Protein AF-A0A5P8NZ96-F1 (afdb_monomer_lite)

Foldseek 3Di:
DFFWKWWDQAQLHPGTAIGTCFALPFLEEEEEEDPRLCRVSVLVLVCCQQVVDDTRGHPVHDQQPTKMKIKDKAFPVLDDDDPQLVVLQVLVQVLLLPDDVVVVVVLVVDPRSVVVNVSSVSVNVNDPSVRITIDIQMDTSDPDDPQRVVSCSCVSVVRDDHDPVSSVVSNVRVSQQEDEAAAAPPDQLVVQPQCLDPNNVLLAAPVLVVVLLCQQQQFDQDPNDGAGVQRVVLVVVVVVQVVVQVVVVVVPVVDHDDDDPPDDSGDHSVNVVSVVSVVVRVVDFDDDPPHGLVPDDRLVSLVVVLVVSLVSQVVYPDHSHQYEYEYEASCPPHDLLCNVVSVVSSVCSVVVGRHRYYYYHPALLCLQFDQGIWYWYWYQDPNDTDTDIGGSRCRVVPVVRDDPVSVVRNLLSNLVNLQVQQLDPPQHAAEEEEADPLLQLQLCLQAVPPVQNVRYYYGHRHHDVRLLVSLVSNQVPDDPPPPGDGHYAYEYEYFDDPDQDAHDPPDFQDDPLHYHYWYWAQDPLATATDGGDNDDDDTDGGDVQQQDDQVLLLVLLQVLCPPHPCNLLSVQWDFPPPANTNDADDPDDDGRTIDGDPVDHDPVSVVVVVVVVVQCPDPVNVVSSSCVSSVDQDDPDDTPHSVVVCVSRVHDDRDRDDDPPPDDDDDDDDDDDDDDDDDDDDDDDDDDDDDDDDDDDDDDDDDDDDDDDDDDDDDDDDDDDDDDDDPDDPDPPVVVVVVVVVVVVVVVPADADPVLVVLLVQLPDPDDDPVSVVVLLVVCVVCLPPPSNLVSCQVRVLVCLQDVSVLVSCLVSLRAHPADLVNCVVCVVSQLPDDPVSLLSVLLNVCSNPVFDDPVSLVVLVVVLPDPCLQVDDQSSNLSSQLSNLSNLVRHNVLSCVQVVAPLNSLLSQLLSQLLCCLSPVDRRHHPDPAPHNLRSLLVLLVDPSNLLPVVVNVQSCVLSVVVVVNVVVPPVCRNVVSVVVCVVVVDHHDLPCVVSVCSSDVSDDDDHD

InterPro domains:
  IPR027417 P-loop containing nucleoside triphosphate hydrolase [G3DSA:3.40.50.300] (2-385)
  IPR027417 P-loop containing nucleoside triphosphate hydrolase [SSF52540] (1-367)
  IPR041685 Endonuclease GajA/Old nuclease/RecF-like, AAA domain [PF13175] (6-362)
  IPR051396 Bacterial Antiviral Defense Nuclease [PTHR43581] (7-546)
  IPR057151 Domain of unknown function DUF7829 [PF25167] (775-1003)

pLDDT: mean 77.23, std 18.46, range [21.83, 97.56]

Structure (mmCIF, N/CA/C/O backbone):
data_AF-A0A5P8NZ96-F1
#
_entry.id   AF-A0A5P8NZ96-F1
#
loop_
_atom_site.group_PDB
_atom_site.id
_atom_site.type_symbol
_atom_site.label_atom_id
_atom_site.label_alt_id
_atom_site.label_comp_id
_atom_site.label_asym_id
_atom_site.label_entity_id
_atom_site.label_seq_id
_atom_site.pdbx_PDB_ins_code
_atom_site.Cartn_x
_atom_site.Cartn_y
_atom_site.Cartn_z
_atom_site.occupancy
_atom_site.B_iso_or_equiv
_atom_site.auth_seq_id
_atom_site.auth_comp_id
_atom_site.auth_asym_id
_atom_site.auth_atom_id
_atom_site.pdbx_PDB_model_num
ATOM 1 N N . MET A 1 1 ? -18.262 4.213 6.437 1.00 89.75 1 MET A N 1
ATOM 2 C CA . MET A 1 1 ? -16.816 3.932 6.632 1.00 89.75 1 MET A CA 1
ATOM 3 C C . MET A 1 1 ? -16.237 4.684 7.835 1.00 89.75 1 MET A C 1
ATOM 5 O O . MET A 1 1 ? -16.504 5.871 8.012 1.00 89.75 1 MET A O 1
ATOM 9 N N . LEU A 1 2 ? -15.414 4.007 8.644 1.00 95.31 2 LEU A N 1
ATOM 10 C CA . LEU A 1 2 ? -14.569 4.606 9.689 1.00 95.31 2 LEU A CA 1
ATOM 11 C C . LEU A 1 2 ? -13.274 5.134 9.040 1.00 95.31 2 LEU A C 1
ATOM 13 O O . LEU A 1 2 ? -12.595 4.371 8.358 1.00 95.31 2 LEU A O 1
ATOM 17 N N . ILE A 1 3 ? -12.925 6.410 9.215 1.00 95.00 3 ILE A N 1
ATOM 18 C CA . ILE A 1 3 ? -11.765 7.027 8.532 1.00 95.00 3 ILE A CA 1
ATOM 19 C C . ILE A 1 3 ? -10.599 7.376 9.466 1.00 95.00 3 ILE A C 1
ATOM 21 O O . ILE A 1 3 ? -9.458 7.487 9.019 1.00 95.00 3 ILE A O 1
ATOM 25 N N . GLY A 1 4 ? -10.858 7.502 10.766 1.00 96.06 4 GLY A N 1
ATOM 26 C CA . GLY A 1 4 ? -9.822 7.754 11.758 1.00 96.06 4 GLY A CA 1
ATOM 27 C C . GLY A 1 4 ? -10.319 7.598 13.187 1.00 96.06 4 GLY A C 1
ATOM 28 O O . GLY A 1 4 ? -11.495 7.338 13.438 1.00 96.06 4 GLY A O 1
ATOM 29 N N . LEU A 1 5 ? -9.410 7.779 14.135 1.00 97.56 5 LEU A N 1
ATOM 30 C CA . LEU A 1 5 ? -9.660 7.667 15.562 1.00 97.56 5 LEU A CA 1
ATOM 31 C C . LEU A 1 5 ? -8.843 8.711 16.321 1.00 97.56 5 LEU A C 1
ATOM 33 O O . LEU A 1 5 ? -7.619 8.751 16.205 1.00 97.56 5 LEU A O 1
ATOM 37 N N . PHE A 1 6 ? -9.502 9.505 17.161 1.00 97.50 6 PHE A N 1
ATOM 38 C CA . PHE A 1 6 ? -8.829 10.168 18.272 1.00 97.50 6 PHE A CA 1
ATOM 39 C C . PHE A 1 6 ? -8.905 9.294 19.520 1.00 97.50 6 PHE A C 1
ATOM 41 O O . PHE A 1 6 ? -9.968 8.773 19.863 1.00 97.50 6 PHE A O 1
ATOM 48 N N . VAL A 1 7 ? -7.789 9.176 20.233 1.00 95.81 7 VAL A N 1
ATOM 49 C CA . VAL A 1 7 ? -7.700 8.411 21.481 1.00 95.81 7 VAL A CA 1
ATOM 50 C C . VAL A 1 7 ? -6.871 9.172 22.510 1.00 95.81 7 VAL A C 1
ATOM 52 O O . VAL A 1 7 ? -5.882 9.817 22.154 1.00 95.81 7 VAL A O 1
ATOM 55 N N . ARG A 1 8 ? -7.280 9.114 23.784 1.00 93.81 8 ARG A N 1
ATOM 56 C CA . ARG A 1 8 ? -6.548 9.694 24.917 1.00 93.81 8 ARG A CA 1
ATOM 57 C C . ARG A 1 8 ? -6.689 8.839 26.175 1.00 93.81 8 ARG A C 1
ATOM 59 O O . ARG A 1 8 ? -7.798 8.465 26.551 1.00 93.81 8 ARG A O 1
ATOM 66 N N . ASN A 1 9 ? -5.573 8.636 26.875 1.00 93.31 9 ASN A N 1
ATOM 67 C CA . ASN A 1 9 ? -5.446 7.892 28.133 1.00 93.31 9 ASN A CA 1
ATOM 68 C C . ASN A 1 9 ? -5.851 6.403 28.045 1.00 93.31 9 ASN A C 1
ATOM 70 O O . ASN A 1 9 ? -6.279 5.834 29.049 1.00 93.31 9 ASN A O 1
ATOM 74 N N . ILE A 1 10 ? -5.713 5.754 26.883 1.00 92.38 10 ILE A N 1
ATOM 75 C CA . ILE A 1 10 ? -6.029 4.324 26.684 1.00 92.38 10 ILE A CA 1
ATOM 76 C C . ILE A 1 10 ? -4.736 3.538 26.472 1.00 92.38 10 ILE A C 1
ATOM 78 O O . ILE A 1 10 ? -3.996 3.836 25.535 1.00 92.38 10 ILE A O 1
ATOM 82 N N . LYS A 1 11 ? -4.467 2.536 27.323 1.00 90.94 11 LYS A N 1
ATOM 83 C CA . LYS A 1 11 ? -3.231 1.723 27.320 1.00 90.94 11 LYS A CA 1
ATOM 84 C C . LYS A 1 11 ? -1.958 2.544 27.028 1.00 90.94 11 LYS A C 1
ATOM 86 O O . LYS A 1 11 ? -1.535 3.295 27.901 1.00 90.94 11 LYS A O 1
ATOM 91 N N . SER A 1 12 ? -1.344 2.414 25.848 1.00 90.75 12 SER A N 1
ATOM 92 C CA . SER A 1 12 ? -0.086 3.095 25.487 1.00 90.75 12 SER A CA 1
ATOM 93 C C . SER A 1 12 ? -0.255 4.585 25.141 1.00 90.75 12 SER A C 1
ATOM 95 O O . SER A 1 12 ? 0.720 5.329 25.130 1.00 90.75 12 SER A O 1
ATOM 97 N N . TYR A 1 13 ? -1.478 5.057 24.879 1.00 92.38 13 TYR A N 1
ATOM 98 C CA . TYR A 1 13 ? -1.753 6.425 24.430 1.00 92.38 13 TYR A CA 1
ATOM 99 C C . TYR A 1 13 ? -1.996 7.379 25.613 1.00 92.38 13 TYR A C 1
ATOM 101 O O . TYR A 1 13 ? -3.136 7.674 25.966 1.00 92.38 13 TYR A O 1
ATOM 109 N N . GLU A 1 14 ? -0.921 7.878 26.232 1.00 90.00 14 GLU A N 1
ATOM 110 C CA . GLU A 1 14 ? -0.958 8.749 27.433 1.00 90.00 14 GLU A CA 1
ATOM 111 C C . GLU A 1 14 ? -1.471 10.181 27.198 1.00 90.00 14 GLU A C 1
ATOM 113 O O . GLU A 1 14 ? -1.849 10.881 28.136 1.00 90.00 14 GLU A O 1
ATOM 118 N N . LYS A 1 15 ? -1.516 10.625 25.942 1.00 90.81 15 LYS A N 1
ATOM 119 C CA . LYS A 1 15 ? -2.032 11.935 25.517 1.00 90.81 15 LYS A CA 1
ATOM 120 C C . LYS A 1 15 ? -3.004 11.764 24.350 1.00 90.81 15 LYS A C 1
ATOM 122 O O . LYS A 1 15 ? -3.301 10.639 23.962 1.00 90.81 15 LYS A O 1
ATOM 127 N N . THR A 1 16 ? -3.529 12.864 23.812 1.00 92.81 16 THR A N 1
ATOM 128 C CA . THR A 1 16 ? -4.370 12.803 22.611 1.00 92.81 16 THR A CA 1
ATOM 129 C C . THR A 1 16 ? -3.519 12.489 21.385 1.00 92.81 16 THR A C 1
ATOM 131 O O . THR A 1 16 ? -2.575 13.219 21.085 1.00 92.81 16 THR A O 1
ATOM 134 N N . PHE A 1 17 ? -3.899 11.454 20.643 1.00 95.00 17 PHE A N 1
ATOM 135 C CA . PHE A 1 17 ? -3.361 11.150 19.318 1.00 95.00 17 PHE A CA 1
ATOM 136 C C . PHE A 1 17 ? -4.489 11.127 18.290 1.00 95.00 17 PHE A C 1
ATOM 138 O O . PHE A 1 17 ? -5.631 10.828 18.636 1.00 95.00 17 PHE A O 1
ATOM 145 N N . TYR A 1 18 ? -4.155 11.436 17.036 1.00 96.31 18 TYR A N 1
ATOM 146 C CA . TYR A 1 18 ? -4.999 11.147 15.879 1.00 96.31 18 TYR A CA 1
ATOM 147 C C . TYR A 1 18 ? -4.383 9.985 15.099 1.00 96.31 18 TYR A C 1
ATOM 149 O O . TYR A 1 18 ? -3.181 9.997 14.830 1.00 96.31 18 TYR A O 1
ATOM 157 N N . ILE A 1 19 ? -5.208 8.999 14.761 1.00 96.81 19 ILE A N 1
ATOM 158 C CA . ILE A 1 19 ? -4.814 7.739 14.137 1.00 96.81 19 ILE A CA 1
ATOM 159 C C . ILE A 1 19 ? -5.704 7.528 12.903 1.00 96.81 19 ILE A C 1
ATOM 161 O O . ILE A 1 19 ? -6.890 7.240 13.071 1.00 96.81 19 ILE A O 1
ATOM 165 N N . PRO A 1 20 ? -5.196 7.673 11.669 1.00 95.06 20 PRO A N 1
ATOM 166 C CA . PRO A 1 20 ? -5.988 7.389 10.475 1.00 95.06 20 PRO A CA 1
ATOM 167 C C . PRO A 1 20 ? -6.243 5.878 10.346 1.00 95.06 20 PRO A C 1
ATOM 169 O O . PRO A 1 20 ? -5.368 5.053 10.627 1.00 95.06 20 PRO A O 1
ATOM 172 N N . THR A 1 21 ? -7.455 5.505 9.928 1.00 94.50 21 THR A N 1
ATOM 173 C CA . THR A 1 21 ? -7.857 4.101 9.703 1.00 94.50 21 THR A CA 1
ATOM 174 C C . THR A 1 21 ? -8.055 3.769 8.226 1.00 94.50 21 THR A C 1
ATOM 176 O O . THR A 1 21 ? -8.512 2.669 7.920 1.00 94.50 21 THR A O 1
ATOM 179 N N . VAL A 1 22 ? -7.746 4.706 7.325 1.00 91.75 22 VAL A N 1
ATOM 180 C CA . VAL A 1 22 ? -7.740 4.559 5.862 1.00 91.75 22 VAL A CA 1
ATOM 181 C C . VAL A 1 22 ? -6.628 5.430 5.268 1.00 91.75 22 VAL A C 1
ATOM 183 O O . VAL A 1 22 ? -6.223 6.409 5.891 1.00 91.75 22 VAL A O 1
ATOM 186 N N . LYS A 1 23 ? -6.202 5.126 4.040 1.00 87.38 23 LYS A N 1
ATOM 187 C CA . LYS A 1 23 ? -5.557 6.077 3.120 1.00 87.38 23 LYS A CA 1
ATOM 188 C C . LYS A 1 23 ? -6.137 5.860 1.726 1.00 87.38 23 LYS A C 1
ATOM 190 O O . LYS A 1 23 ? -6.528 4.735 1.410 1.00 87.38 23 LYS A O 1
ATOM 195 N N . ASN A 1 24 ? -6.250 6.913 0.920 1.00 80.44 24 ASN A N 1
ATOM 196 C CA . ASN A 1 24 ? -6.741 6.848 -0.464 1.00 80.44 24 ASN A CA 1
ATOM 197 C C . ASN A 1 24 ? -8.090 6.104 -0.611 1.00 80.44 24 ASN A C 1
ATOM 199 O O . ASN A 1 24 ? -8.318 5.371 -1.570 1.00 80.44 24 ASN A O 1
ATOM 203 N N . ASN A 1 25 ? -8.973 6.261 0.387 1.00 78.94 25 ASN A N 1
ATOM 204 C CA . ASN A 1 25 ? -10.265 5.572 0.537 1.00 78.94 25 ASN A CA 1
ATOM 205 C C . ASN A 1 25 ? -10.222 4.030 0.558 1.00 78.94 25 ASN A C 1
ATOM 207 O O . ASN A 1 25 ? -11.265 3.394 0.422 1.00 78.94 25 ASN A O 1
ATOM 211 N N . LYS A 1 26 ? -9.051 3.412 0.756 1.00 88.00 26 LYS A N 1
ATOM 212 C CA . LYS A 1 26 ? -8.892 1.952 0.812 1.00 88.00 26 LYS A CA 1
ATOM 213 C C . LYS A 1 26 ? -9.168 1.459 2.250 1.00 88.00 26 LYS A C 1
ATOM 215 O O . LYS A 1 26 ? -8.358 1.744 3.137 1.00 88.00 26 LYS A O 1
ATOM 220 N N . PRO A 1 27 ? -10.259 0.713 2.530 1.00 92.69 27 PRO A N 1
ATOM 221 C CA . PRO A 1 27 ? -10.651 0.288 3.876 1.00 92.69 27 PRO A CA 1
ATOM 222 C C . PRO A 1 27 ? -9.949 -1.015 4.303 1.00 92.69 27 PRO A C 1
ATOM 224 O O . PRO A 1 27 ? -10.553 -1.886 4.925 1.00 92.69 27 PRO A O 1
ATOM 227 N N . PHE A 1 28 ? -8.669 -1.153 3.953 1.00 94.88 28 PHE A N 1
ATOM 228 C CA . PHE A 1 28 ? -7.802 -2.273 4.314 1.00 94.88 28 PHE A CA 1
ATOM 229 C C . PHE A 1 28 ? -6.555 -1.697 4.982 1.00 94.88 28 PHE A C 1
ATOM 231 O O . PHE A 1 28 ? -5.743 -1.046 4.325 1.00 94.88 28 PHE A O 1
ATOM 238 N N . THR A 1 29 ? -6.438 -1.872 6.295 1.00 95.75 29 THR A N 1
ATOM 239 C CA . THR A 1 29 ? -5.473 -1.131 7.118 1.00 95.75 29 THR A CA 1
ATOM 240 C C . THR A 1 29 ? -4.678 -2.077 7.994 1.00 95.75 29 THR A C 1
ATOM 242 O O . THR A 1 29 ? -5.273 -2.910 8.671 1.00 95.75 29 THR A O 1
ATOM 245 N N . PHE A 1 30 ? -3.356 -1.911 8.052 1.00 96.19 30 PHE A N 1
ATOM 246 C CA . PHE A 1 30 ? -2.511 -2.587 9.040 1.00 96.19 30 PHE A CA 1
ATOM 247 C C . PHE A 1 30 ? -1.743 -1.601 9.920 1.00 96.19 30 PHE A C 1
ATOM 249 O O . PHE A 1 30 ? -1.201 -0.608 9.436 1.00 96.19 30 PHE A O 1
ATOM 256 N N . TYR A 1 31 ? -1.641 -1.923 11.208 1.00 96.25 31 TYR A N 1
ATOM 257 C CA . TYR A 1 31 ? -0.727 -1.289 12.156 1.00 96.25 31 TYR A CA 1
ATOM 258 C C . TYR A 1 31 ? 0.508 -2.172 12.370 1.00 96.25 31 TYR A C 1
ATOM 260 O O . TYR A 1 31 ? 0.377 -3.351 12.710 1.00 96.25 31 TYR A O 1
ATOM 268 N N . ILE A 1 32 ? 1.699 -1.591 12.215 1.00 94.38 32 ILE A N 1
ATOM 269 C CA . ILE A 1 32 ? 2.998 -2.245 12.454 1.00 94.38 32 ILE A CA 1
ATOM 270 C C . ILE A 1 32 ? 3.875 -1.401 13.384 1.00 94.38 32 ILE A C 1
ATOM 272 O O . ILE A 1 32 ? 3.592 -0.227 13.611 1.00 94.38 32 ILE A O 1
ATOM 276 N N . GLY A 1 33 ? 4.928 -2.000 13.940 1.00 92.00 33 GLY A N 1
ATOM 277 C CA . GLY A 1 33 ? 5.800 -1.370 14.936 1.00 92.00 33 GLY A CA 1
ATOM 278 C C . GLY A 1 33 ? 6.200 -2.342 16.044 1.00 92.00 33 GLY A C 1
ATOM 279 O O . GLY A 1 33 ? 5.761 -3.495 16.051 1.00 92.00 33 GLY A O 1
ATOM 280 N N . GLU A 1 34 ? 7.002 -1.892 17.005 1.00 88.44 34 GLU A N 1
ATOM 281 C CA . GLU A 1 34 ? 7.523 -2.737 18.090 1.00 88.44 34 GLU A CA 1
ATOM 282 C C . GLU A 1 34 ? 6.442 -3.282 19.049 1.00 88.44 34 GLU A C 1
ATOM 284 O O . GLU A 1 34 ? 5.279 -2.854 19.065 1.00 88.44 34 GLU A O 1
ATOM 289 N N . ASN A 1 35 ? 6.815 -4.270 19.867 1.00 87.75 35 ASN A N 1
ATOM 290 C CA . ASN A 1 35 ? 5.939 -4.819 20.905 1.00 87.75 35 ASN A CA 1
ATOM 291 C C . ASN A 1 35 ? 5.650 -3.746 21.969 1.00 87.75 35 ASN A C 1
ATOM 293 O O . ASN A 1 35 ? 6.545 -3.026 22.395 1.00 87.75 35 ASN A O 1
ATOM 297 N N . GLY A 1 36 ? 4.397 -3.637 22.418 1.00 85.81 36 GLY A N 1
ATOM 298 C CA . GLY A 1 36 ? 3.992 -2.672 23.453 1.00 85.81 36 GLY A CA 1
ATOM 299 C C . GLY A 1 36 ? 3.724 -1.236 22.973 1.00 85.81 36 GLY A C 1
ATOM 300 O O . GLY A 1 36 ? 3.081 -0.481 23.703 1.00 85.81 36 GLY A O 1
ATOM 301 N N . VAL A 1 37 ? 4.087 -0.868 21.734 1.00 90.94 37 VAL A N 1
ATOM 302 C CA . VAL A 1 37 ? 3.891 0.502 21.198 1.00 90.94 37 VAL A CA 1
ATOM 303 C C . VAL A 1 37 ? 2.419 0.952 21.114 1.00 90.94 37 VAL A C 1
ATOM 305 O O . VAL A 1 37 ? 2.136 2.139 21.004 1.00 90.94 37 VAL A O 1
ATOM 308 N N . GLY A 1 38 ? 1.463 0.019 21.210 1.00 91.94 38 GLY A N 1
ATOM 309 C CA . GLY A 1 38 ? 0.029 0.328 21.293 1.00 91.94 38 GLY A CA 1
ATOM 310 C C . GLY A 1 38 ? -0.815 -0.082 20.085 1.00 91.94 38 GLY A C 1
ATOM 311 O O . GLY A 1 38 ? -1.951 0.374 19.976 1.00 91.94 38 GLY A O 1
ATOM 312 N N . LYS A 1 39 ? -0.310 -0.950 19.193 1.00 94.38 39 LYS A N 1
ATOM 313 C CA . LYS A 1 39 ? -1.048 -1.461 18.015 1.00 94.38 39 LYS A CA 1
ATOM 314 C C . LYS A 1 39 ? -2.436 -2.012 18.387 1.00 94.38 39 LYS A C 1
ATOM 316 O O . LYS A 1 39 ? -3.449 -1.443 17.992 1.00 94.38 39 LYS A O 1
ATOM 321 N N . SER A 1 40 ? -2.485 -3.041 19.235 1.00 94.81 40 SER A N 1
ATOM 322 C CA . SER A 1 40 ? -3.726 -3.677 19.713 1.00 94.81 40 SER A CA 1
ATOM 323 C C . SER A 1 40 ? -4.620 -2.712 20.502 1.00 94.81 40 SER A C 1
ATOM 325 O O . SER A 1 40 ? -5.843 -2.806 20.461 1.00 94.81 40 SER A O 1
ATOM 327 N N . SER A 1 41 ? -4.026 -1.708 21.162 1.00 95.12 41 SER A N 1
ATOM 328 C CA . SER A 1 41 ? -4.763 -0.688 21.922 1.00 95.12 41 SER A CA 1
ATOM 329 C C . SER A 1 41 ? -5.687 0.171 21.051 1.00 95.12 41 SER A C 1
ATOM 331 O O . SER A 1 41 ? -6.663 0.710 21.564 1.00 95.12 41 SER A O 1
ATOM 333 N N . ILE A 1 42 ? -5.411 0.280 19.745 1.00 96.94 42 ILE A N 1
ATOM 334 C CA . ILE A 1 42 ? -6.294 0.938 18.770 1.00 96.94 42 ILE A CA 1
ATOM 335 C C . ILE A 1 42 ? -7.562 0.100 18.569 1.00 96.94 42 ILE A C 1
ATOM 337 O O . ILE A 1 42 ? -8.675 0.616 18.671 1.00 96.94 42 ILE A O 1
ATOM 341 N N . LEU A 1 43 ? -7.390 -1.201 18.321 1.00 96.38 43 LEU A N 1
ATOM 342 C CA . LEU A 1 43 ? -8.486 -2.135 18.064 1.00 96.38 43 LEU A CA 1
ATOM 343 C C . LEU A 1 43 ? -9.354 -2.322 19.322 1.00 96.38 43 LEU A C 1
ATOM 345 O O . LEU A 1 43 ? -10.579 -2.377 19.226 1.00 96.38 43 LEU A O 1
ATOM 349 N N . GLU A 1 44 ? -8.741 -2.330 20.507 1.00 94.75 44 GLU A N 1
ATOM 350 C CA . GLU A 1 44 ? -9.449 -2.337 21.794 1.00 94.75 44 GLU A CA 1
ATOM 351 C C . GLU A 1 44 ? -10.212 -1.036 22.071 1.00 94.75 44 GLU A C 1
ATOM 353 O O . GLU A 1 44 ? -11.322 -1.085 22.596 1.00 94.75 44 GLU A O 1
ATOM 358 N N . ALA A 1 45 ? -9.665 0.132 21.712 1.00 96.50 45 ALA A N 1
ATOM 359 C CA . ALA A 1 45 ? -10.382 1.400 21.856 1.00 96.50 45 ALA A CA 1
ATOM 360 C C . ALA A 1 45 ? -11.657 1.420 20.993 1.00 96.50 45 ALA A C 1
ATOM 362 O O . ALA A 1 45 ? -12.715 1.867 21.442 1.00 96.50 45 ALA A O 1
ATOM 363 N N . LEU A 1 46 ? -11.591 0.871 19.778 1.00 97.00 46 LEU A N 1
ATOM 364 C CA . LEU A 1 46 ? -12.774 0.678 18.940 1.00 97.00 46 LEU A CA 1
ATOM 365 C C . LEU A 1 46 ? -13.743 -0.362 19.542 1.00 97.00 46 LEU A C 1
ATOM 367 O O . LEU A 1 46 ? -14.951 -0.126 19.521 1.00 97.00 46 LEU A O 1
ATOM 371 N N . ASP A 1 47 ? -13.257 -1.446 20.162 1.00 93.81 47 ASP A N 1
ATOM 372 C CA . ASP A 1 47 ? -14.118 -2.440 20.835 1.00 93.81 47 ASP A CA 1
ATOM 373 C C . ASP A 1 47 ? -14.859 -1.844 22.049 1.00 93.81 47 ASP A C 1
ATOM 375 O O . ASP A 1 47 ? -16.050 -2.090 22.247 1.00 93.81 47 ASP A O 1
ATOM 379 N N . ILE A 1 48 ? -14.200 -0.973 22.822 1.00 94.25 48 ILE A N 1
ATOM 380 C CA . ILE A 1 48 ? -14.839 -0.178 23.885 1.00 94.25 48 ILE A CA 1
ATOM 381 C C . ILE A 1 48 ? -15.943 0.717 23.299 1.00 94.25 48 ILE A C 1
ATOM 383 O O . ILE A 1 48 ? -17.032 0.795 23.869 1.00 94.25 48 ILE A O 1
ATOM 387 N N . PHE A 1 49 ? -15.696 1.370 22.158 1.00 95.31 49 PHE A N 1
ATOM 388 C CA . PHE A 1 49 ? -16.663 2.279 21.538 1.00 95.31 49 PHE A CA 1
ATOM 389 C C . PHE A 1 49 ? -17.905 1.568 20.980 1.00 95.31 49 PHE A C 1
ATOM 391 O O . PHE A 1 49 ? -19.029 1.996 21.259 1.00 95.31 49 PHE A O 1
ATOM 398 N N . PHE A 1 50 ? -17.718 0.509 20.187 1.00 92.25 50 PHE A N 1
ATOM 399 C CA . PHE A 1 50 ? -18.816 -0.190 19.512 1.00 92.25 50 PHE A CA 1
ATOM 400 C C . PHE A 1 50 ? -19.520 -1.204 20.420 1.00 92.25 50 PHE A C 1
ATOM 402 O O . PHE A 1 50 ? -20.750 -1.249 20.447 1.00 92.25 50 PHE A O 1
ATOM 409 N N . ASN A 1 51 ? -18.753 -1.990 21.180 1.00 87.25 51 ASN A N 1
ATOM 410 C CA . ASN A 1 51 ? -19.252 -3.148 21.925 1.00 87.25 51 ASN A CA 1
ATOM 411 C C . ASN A 1 51 ? -19.365 -2.897 23.440 1.00 87.25 51 ASN A C 1
ATOM 413 O O . ASN A 1 51 ? -19.732 -3.802 24.188 1.00 87.25 51 ASN A O 1
ATOM 417 N N . ASN A 1 52 ? -19.120 -1.661 23.897 1.00 87.75 52 ASN A N 1
ATOM 418 C CA . ASN A 1 52 ? -19.251 -1.219 25.293 1.00 87.75 52 ASN A CA 1
ATOM 419 C C . ASN A 1 52 ? -18.443 -2.074 26.294 1.00 87.75 52 ASN A C 1
ATOM 421 O O . ASN A 1 52 ? -18.904 -2.345 27.405 1.00 87.75 52 ASN A O 1
ATOM 425 N N . ARG A 1 53 ? -17.234 -2.505 25.902 1.00 88.44 53 ARG A N 1
ATOM 426 C CA . ARG A 1 53 ? -16.288 -3.202 26.792 1.00 88.44 53 ARG A CA 1
ATOM 427 C C . ARG A 1 53 ? -15.823 -2.319 27.956 1.00 88.44 53 ARG A C 1
ATOM 429 O O . ARG A 1 53 ? -15.978 -1.097 27.955 1.00 88.44 53 ARG A O 1
ATOM 436 N N . GLU A 1 54 ? -15.187 -2.950 28.941 1.00 89.00 54 GLU A N 1
ATOM 437 C CA . GLU A 1 54 ? -14.528 -2.239 30.035 1.00 89.00 54 GLU A CA 1
ATOM 438 C C . GLU A 1 54 ? -13.346 -1.384 29.550 1.00 89.00 54 GLU A C 1
ATOM 440 O O . GLU A 1 54 ? -12.573 -1.768 28.673 1.00 89.00 54 GLU A O 1
ATOM 445 N N . TRP A 1 55 ? -13.187 -0.208 30.156 1.00 91.12 55 TRP A N 1
ATOM 446 C CA . TRP A 1 55 ? -12.178 0.769 29.755 1.00 91.12 55 TRP A CA 1
ATOM 447 C C . TRP A 1 55 ? -10.788 0.432 30.302 1.00 91.12 55 TRP A C 1
ATOM 449 O O . TRP A 1 55 ? -10.544 0.547 31.507 1.00 91.12 55 TRP A O 1
ATOM 459 N N . ASN A 1 56 ? -9.845 0.122 29.409 1.00 89.00 56 ASN A N 1
ATOM 460 C CA . ASN A 1 56 ? -8.445 -0.126 29.760 1.00 89.00 56 ASN A CA 1
ATOM 461 C C . ASN A 1 56 ? -7.615 1.174 29.753 1.00 89.00 56 ASN A C 1
ATOM 463 O O . ASN A 1 56 ? -6.939 1.532 28.784 1.00 89.00 56 ASN A O 1
ATOM 467 N N . ILE A 1 57 ? -7.737 1.926 30.846 1.00 90.44 57 ILE A N 1
ATOM 468 C CA . ILE A 1 57 ? -7.150 3.262 31.011 1.00 90.44 57 ILE A CA 1
ATOM 469 C C . ILE A 1 57 ? -5.657 3.151 31.349 1.00 90.44 57 ILE A C 1
ATOM 471 O O . ILE A 1 57 ? -5.253 2.299 32.142 1.00 90.44 57 ILE A O 1
ATOM 475 N N . ASN A 1 58 ? -4.834 4.036 30.780 1.00 88.38 58 ASN A N 1
ATOM 476 C CA . ASN A 1 58 ? -3.416 4.132 31.120 1.00 88.38 58 ASN A CA 1
ATOM 477 C C . ASN A 1 58 ? -3.218 4.384 32.634 1.00 88.38 58 ASN A C 1
ATOM 479 O O . ASN A 1 58 ? -3.899 5.215 33.236 1.00 88.38 58 ASN A O 1
ATOM 483 N N . ARG A 1 59 ? -2.254 3.678 33.242 1.00 84.62 59 ARG A N 1
ATOM 484 C CA . ARG A 1 59 ? -2.007 3.683 34.698 1.00 84.62 59 ARG A CA 1
ATOM 485 C C . ARG A 1 59 ? -1.506 5.022 35.255 1.00 84.62 59 ARG A C 1
ATOM 487 O O . ARG A 1 59 ? -1.718 5.288 36.434 1.00 84.62 59 ARG A O 1
ATOM 494 N N . ASN A 1 60 ? -0.862 5.838 34.425 1.00 82.25 60 ASN A N 1
ATOM 495 C CA . ASN A 1 60 ? -0.301 7.145 34.770 1.00 82.25 60 ASN A CA 1
ATOM 496 C C . ASN A 1 60 ? -1.305 8.295 34.535 1.00 82.25 60 ASN A C 1
ATOM 498 O O . ASN A 1 60 ? -1.065 9.428 34.954 1.00 82.25 60 ASN A O 1
ATOM 502 N N . SER A 1 61 ? -2.438 8.016 33.879 1.00 83.75 61 SER A N 1
ATOM 503 C CA . SER A 1 61 ? -3.408 9.018 33.434 1.00 83.75 61 SER A CA 1
ATOM 504 C C . SER A 1 61 ? -4.605 9.205 34.374 1.00 83.75 61 SER A C 1
ATOM 506 O O . SER A 1 61 ? -5.060 8.302 35.077 1.00 83.75 61 SER A O 1
ATOM 508 N N . LYS A 1 62 ? -5.211 10.397 34.322 1.00 81.06 62 LYS A N 1
ATOM 509 C CA . LYS A 1 62 ? -6.473 10.697 35.012 1.00 81.06 62 LYS A CA 1
ATOM 510 C C . LYS A 1 62 ? -7.651 9.980 34.344 1.00 81.06 62 LYS A C 1
ATOM 512 O O . LYS A 1 62 ? -8.005 10.282 33.206 1.00 81.06 62 LYS A O 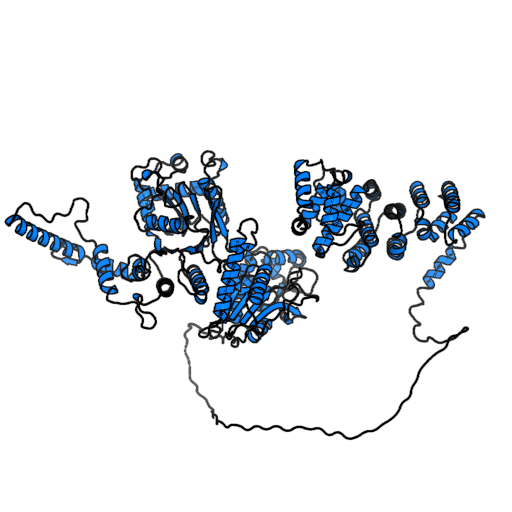1
ATOM 517 N N . LYS A 1 63 ? -8.330 9.105 35.095 1.00 79.94 63 LYS A N 1
ATOM 518 C CA . LYS A 1 63 ? -9.495 8.317 34.637 1.00 79.94 63 LYS A CA 1
ATOM 519 C C . LYS A 1 63 ? -10.640 9.142 34.024 1.00 79.94 63 LYS A C 1
ATOM 521 O O . LYS A 1 63 ? -11.317 8.643 33.134 1.00 79.94 63 LYS A O 1
ATOM 526 N N . HIS A 1 64 ? -10.864 10.378 34.473 1.00 82.31 64 HIS A N 1
ATOM 527 C CA . HIS A 1 64 ? -11.935 11.238 33.947 1.00 82.31 64 HIS A CA 1
ATOM 528 C C . HIS A 1 64 ? -11.597 11.923 32.612 1.00 82.31 64 HIS A C 1
ATOM 530 O O . HIS A 1 64 ? -12.521 12.275 31.888 1.00 82.31 64 HIS A O 1
ATOM 536 N N . ASP A 1 65 ? -10.311 12.059 32.267 1.00 84.62 65 ASP A N 1
ATOM 537 C CA . ASP A 1 65 ? -9.841 12.710 31.031 1.00 84.62 65 ASP A CA 1
ATOM 538 C C . ASP A 1 65 ? -9.755 11.736 29.834 1.00 84.62 65 ASP A C 1
ATOM 540 O O . ASP A 1 65 ? -9.298 12.110 28.752 1.00 84.62 65 ASP A O 1
ATOM 544 N N . ALA A 1 66 ? -10.089 10.458 30.042 1.00 91.12 66 ALA A N 1
ATOM 545 C CA . ALA A 1 66 ? -9.991 9.412 29.030 1.00 91.12 66 ALA A CA 1
ATOM 546 C C . ALA A 1 66 ? -11.185 9.446 28.065 1.00 91.12 66 ALA A C 1
ATOM 548 O O . ALA A 1 66 ? -12.346 9.407 28.489 1.00 91.12 66 ALA A O 1
ATOM 549 N N . PHE A 1 67 ? -10.882 9.483 26.766 1.00 93.56 67 PHE A N 1
ATOM 550 C CA . PHE A 1 67 ? -11.883 9.526 25.705 1.00 93.56 67 PHE A CA 1
ATOM 551 C C . PHE A 1 67 ? -11.426 8.784 24.448 1.00 93.56 67 PHE A C 1
ATOM 553 O O . PHE A 1 67 ? -10.233 8.599 24.187 1.00 93.56 67 PHE A O 1
ATOM 560 N N . ILE A 1 68 ? -12.420 8.375 23.666 1.00 96.12 68 ILE A N 1
ATOM 561 C CA . ILE A 1 68 ? -12.295 7.669 22.394 1.00 96.12 68 ILE A CA 1
ATOM 562 C C . ILE A 1 68 ? -13.259 8.376 21.440 1.00 96.12 68 ILE A C 1
ATOM 564 O O . ILE A 1 68 ? -14.446 8.475 21.733 1.00 96.12 68 ILE A O 1
ATOM 568 N N . CYS A 1 69 ? -12.770 8.920 20.330 1.00 96.81 69 CYS A N 1
ATOM 569 C CA . CYS A 1 69 ? -13.596 9.633 19.356 1.00 96.81 69 CYS A CA 1
ATOM 570 C C . CYS A 1 69 ? -13.272 9.135 17.942 1.00 96.81 69 CYS A C 1
ATOM 572 O O . CYS A 1 69 ? -12.353 9.651 17.297 1.00 96.81 69 CYS A O 1
ATOM 574 N N . PRO A 1 70 ? -13.990 8.108 17.460 1.00 97.38 70 PRO A N 1
ATOM 575 C CA . PRO A 1 70 ? -13.904 7.673 16.077 1.00 97.38 70 PRO A CA 1
ATOM 576 C C . PRO A 1 70 ? -14.418 8.759 15.124 1.00 97.38 70 PRO A C 1
ATOM 578 O O . PRO A 1 70 ? -15.343 9.517 15.445 1.00 97.38 70 PRO A O 1
ATOM 581 N N . VAL A 1 71 ? -13.812 8.815 13.942 1.00 96.38 71 VAL A N 1
ATOM 582 C CA . VAL A 1 71 ? -14.152 9.736 12.858 1.00 96.38 71 VAL A CA 1
ATOM 583 C C . VAL A 1 71 ? -14.755 8.937 11.715 1.00 96.38 71 VAL A C 1
ATOM 585 O O . VAL A 1 71 ? -14.125 8.004 11.217 1.00 96.38 71 VAL A O 1
ATOM 588 N N . PHE A 1 72 ? -15.952 9.304 11.272 1.00 94.62 72 PHE A N 1
ATOM 589 C CA . PHE A 1 72 ? -16.658 8.590 10.211 1.00 94.62 72 PHE A CA 1
ATOM 590 C C . PHE A 1 72 ? -16.892 9.460 8.979 1.00 94.62 72 PHE A C 1
ATOM 592 O O . PHE A 1 72 ? -17.141 10.661 9.090 1.00 94.62 72 PHE A O 1
ATOM 599 N N . LEU A 1 73 ? -16.889 8.799 7.820 1.00 92.56 73 LEU A N 1
ATOM 600 C CA . LEU A 1 73 ? -17.449 9.302 6.573 1.00 92.56 73 LEU A CA 1
ATOM 601 C C . LEU A 1 73 ? -18.641 8.410 6.202 1.00 92.56 73 LEU A C 1
ATOM 603 O O . LEU A 1 73 ? -18.491 7.202 5.979 1.00 92.56 73 LEU A O 1
ATOM 607 N N . ILE A 1 74 ? -19.840 8.993 6.212 1.00 91.38 74 ILE A N 1
ATOM 608 C CA . ILE A 1 74 ? -21.114 8.264 6.124 1.00 91.38 74 ILE A CA 1
ATOM 609 C C . ILE A 1 74 ? -21.961 8.854 5.003 1.00 91.38 74 ILE A C 1
ATOM 611 O O . ILE A 1 74 ? -22.109 10.069 4.928 1.00 91.38 74 ILE A O 1
ATOM 615 N N . LYS A 1 75 ? -22.544 8.016 4.142 1.00 89.19 75 LYS A N 1
ATOM 616 C CA . LYS A 1 75 ? -23.456 8.495 3.097 1.00 89.19 75 LYS A CA 1
ATOM 617 C C . LYS A 1 75 ? -24.709 9.125 3.701 1.00 89.19 75 LYS A C 1
ATOM 619 O O . LYS A 1 75 ? -25.331 8.518 4.577 1.00 89.19 75 LYS A O 1
ATOM 624 N N . LYS A 1 76 ? -25.143 10.275 3.178 1.00 89.69 76 LYS A N 1
ATOM 625 C CA . LYS A 1 76 ? -26.326 11.009 3.671 1.00 89.69 76 LYS A CA 1
ATOM 626 C C . LYS A 1 76 ? -27.599 10.149 3.671 1.00 89.69 76 LYS A C 1
ATOM 628 O O . LYS A 1 76 ? -28.360 10.191 4.629 1.00 89.69 76 LYS A O 1
ATOM 633 N N . GLU A 1 77 ? -27.769 9.300 2.656 1.00 86.50 77 GLU A N 1
ATOM 634 C CA . GLU A 1 77 ? -28.895 8.356 2.507 1.00 86.50 77 GLU A CA 1
ATOM 635 C C . GLU A 1 77 ? -28.988 7.263 3.594 1.00 86.50 77 GLU A C 1
ATOM 637 O O . GLU A 1 77 ? -30.044 6.660 3.762 1.00 86.50 77 GLU A O 1
ATOM 642 N N . SER A 1 78 ? -27.912 6.997 4.345 1.00 83.88 78 SER A N 1
ATOM 643 C CA . SER A 1 78 ? -27.868 5.900 5.331 1.00 83.88 78 SER A CA 1
ATOM 644 C C . SER A 1 78 ? -28.353 6.279 6.739 1.00 83.88 78 SER A C 1
ATOM 646 O O . SER A 1 78 ? -28.444 5.417 7.613 1.00 83.88 78 SER A O 1
ATOM 648 N N . LEU A 1 79 ? -28.673 7.557 6.980 1.00 85.19 79 LEU A N 1
ATOM 649 C CA . LEU A 1 79 ? -28.993 8.092 8.306 1.00 85.19 79 LEU A CA 1
ATOM 650 C C . LEU A 1 79 ? -30.419 8.663 8.374 1.00 85.19 79 LEU A C 1
ATOM 652 O O . LEU A 1 79 ? -30.728 9.687 7.771 1.00 85.19 79 LEU A O 1
ATOM 656 N N . ASN A 1 80 ? -31.272 8.051 9.203 1.00 85.38 80 ASN A N 1
ATOM 657 C CA . ASN A 1 80 ? -32.597 8.583 9.543 1.00 85.38 80 ASN A CA 1
ATOM 658 C C . ASN A 1 80 ? -32.507 9.527 10.755 1.00 85.38 80 ASN A C 1
ATOM 660 O O . ASN A 1 80 ? -32.415 9.092 11.912 1.00 85.38 80 ASN A O 1
ATOM 664 N N . LEU A 1 81 ? -32.529 10.832 10.485 1.00 88.62 81 LEU A N 1
ATOM 665 C CA . LEU A 1 81 ? -32.242 11.893 11.453 1.00 88.62 81 LEU A CA 1
ATOM 666 C C . LEU A 1 81 ? -33.451 12.808 11.695 1.00 88.62 81 LEU A C 1
ATOM 668 O O . LEU A 1 81 ? -34.267 13.046 10.808 1.00 88.62 81 LEU A O 1
ATOM 672 N N . THR A 1 82 ? -33.558 13.325 12.916 1.00 90.00 82 THR A N 1
ATOM 673 C CA . THR A 1 82 ? -34.485 14.399 13.294 1.00 90.00 82 THR A CA 1
ATOM 674 C C . THR A 1 82 ? -33.954 15.755 12.825 1.00 90.00 82 THR A C 1
ATOM 676 O O . THR A 1 82 ? -32.771 15.896 12.527 1.00 90.00 82 THR A O 1
ATOM 679 N N . ASN A 1 83 ? -34.799 16.789 12.819 1.00 87.75 83 ASN A N 1
ATOM 680 C CA . ASN A 1 83 ? -34.387 18.138 12.408 1.00 87.75 83 ASN A CA 1
ATOM 681 C C . ASN A 1 83 ? -33.227 18.708 13.256 1.00 87.75 83 ASN A C 1
ATOM 683 O O . ASN A 1 83 ? -32.375 19.410 12.715 1.00 87.75 83 ASN A O 1
ATOM 687 N N . ASN A 1 84 ? -33.163 18.388 14.555 1.00 88.31 84 ASN A N 1
ATOM 688 C CA . ASN A 1 84 ? -32.054 18.800 15.423 1.00 88.31 84 ASN A CA 1
ATOM 689 C C . ASN A 1 84 ? -30.760 18.064 15.062 1.00 88.31 84 ASN A C 1
ATOM 691 O O . ASN A 1 84 ? -29.730 18.698 14.841 1.00 88.31 84 ASN A O 1
ATOM 695 N N . GLU A 1 85 ? -30.821 16.734 14.950 1.00 90.25 85 GLU A N 1
ATOM 696 C CA . GLU A 1 85 ? -29.670 15.910 14.563 1.00 90.25 85 GLU A CA 1
ATOM 697 C C . GLU A 1 85 ? -29.152 16.298 13.168 1.00 90.25 85 GLU A C 1
ATOM 699 O O . GLU A 1 85 ? -27.941 16.387 12.986 1.00 90.25 85 GLU A O 1
ATOM 704 N N . LEU A 1 86 ? -30.052 16.590 12.213 1.00 91.06 86 LEU A N 1
ATOM 705 C CA . LEU A 1 86 ? -29.732 17.093 10.869 1.00 91.06 86 LEU A CA 1
ATOM 706 C C . LEU A 1 86 ? -28.985 18.428 10.909 1.00 91.06 86 LEU A C 1
ATOM 708 O O . LEU A 1 86 ? -28.020 18.600 10.172 1.00 91.06 86 LEU A O 1
ATOM 712 N N . LYS A 1 87 ? -29.403 19.355 11.777 1.00 90.31 87 LYS A N 1
ATOM 713 C CA . LYS A 1 87 ? -28.713 20.636 11.961 1.00 90.31 87 LYS A CA 1
ATOM 714 C C . LYS A 1 87 ? -27.319 20.433 12.564 1.00 90.31 87 LYS A C 1
ATOM 716 O O . LYS A 1 87 ? -26.356 21.020 12.083 1.00 90.31 87 LYS A O 1
ATOM 721 N N . ILE A 1 88 ? -27.201 19.573 13.579 1.00 90.69 88 ILE A N 1
ATOM 722 C CA . ILE A 1 88 ? -25.924 19.264 14.239 1.00 90.69 88 ILE A CA 1
ATOM 723 C C . ILE A 1 88 ? -24.936 18.640 13.243 1.00 90.69 88 ILE A C 1
ATOM 725 O O . ILE A 1 88 ? -23.808 19.117 13.118 1.00 90.69 88 ILE A O 1
ATOM 729 N N . ILE A 1 89 ? -25.356 17.606 12.505 1.00 91.81 89 ILE A N 1
ATOM 730 C CA . ILE A 1 89 ? -24.493 16.921 11.534 1.00 91.81 89 ILE A CA 1
ATOM 731 C C . ILE A 1 89 ? -24.117 17.822 10.356 1.00 91.81 89 ILE A C 1
ATOM 733 O O . ILE A 1 89 ? -22.958 17.797 9.953 1.00 91.81 89 ILE A O 1
ATOM 737 N N . SER A 1 90 ? -25.038 18.642 9.827 1.00 90.94 90 SER A N 1
ATOM 738 C CA . SER A 1 90 ? -24.718 19.550 8.720 1.00 90.94 90 SER A CA 1
ATOM 739 C C . SER A 1 90 ? -23.720 20.613 9.159 1.00 90.94 90 SER A C 1
ATOM 741 O O . SER A 1 90 ? -22.713 20.806 8.492 1.00 90.94 90 SER A O 1
ATOM 743 N N . THR A 1 91 ? -23.928 21.244 10.320 1.00 91.00 91 THR A N 1
ATOM 744 C CA . THR A 1 91 ? -23.005 22.270 10.818 1.00 91.00 91 THR A CA 1
ATOM 745 C C . THR A 1 91 ? -21.620 21.693 11.106 1.00 91.00 91 THR A C 1
ATOM 747 O O . THR A 1 91 ? -20.634 22.305 10.712 1.00 91.00 91 THR A O 1
ATOM 750 N N . ILE A 1 92 ? -21.516 20.510 11.726 1.00 91.81 92 ILE A N 1
ATOM 751 C CA . ILE A 1 92 ? -20.222 19.841 11.962 1.00 91.81 92 ILE A CA 1
ATOM 752 C C . ILE A 1 92 ? -19.536 19.472 10.638 1.00 91.81 92 ILE A C 1
ATOM 754 O O . ILE A 1 92 ? -18.338 19.709 10.483 1.00 91.81 92 ILE A O 1
ATOM 758 N N . ASN A 1 93 ? -20.288 18.924 9.681 1.00 93.38 93 ASN A N 1
ATOM 759 C CA . ASN A 1 93 ? -19.782 18.579 8.358 1.00 93.38 93 ASN A CA 1
ATOM 760 C C . ASN A 1 93 ? -19.221 19.813 7.642 1.00 93.38 93 ASN A C 1
ATOM 762 O O . ASN A 1 93 ? -18.048 19.840 7.279 1.00 93.38 93 ASN A O 1
ATOM 766 N N . ASP A 1 94 ? -20.041 20.848 7.486 1.00 91.94 94 ASP A N 1
ATOM 767 C CA . ASP A 1 94 ? -19.704 22.031 6.699 1.00 91.94 94 ASP A CA 1
ATOM 768 C C . ASP A 1 94 ? -18.537 22.799 7.345 1.00 91.94 94 ASP A C 1
ATOM 770 O O . ASP A 1 94 ? -17.624 23.236 6.641 1.00 91.94 94 ASP A O 1
ATOM 774 N N . LEU A 1 95 ? -18.494 22.857 8.685 1.00 92.00 95 LEU A N 1
ATOM 775 C CA . LEU A 1 95 ? -17.376 23.388 9.472 1.00 92.00 95 LEU A CA 1
ATOM 776 C C . LEU A 1 95 ? -16.053 22.691 9.119 1.00 92.00 95 LEU A C 1
ATOM 778 O O . LEU A 1 95 ? -15.089 23.364 8.769 1.00 92.00 95 LEU A O 1
ATOM 782 N N . PHE A 1 96 ? -15.984 21.355 9.177 1.00 92.12 96 PHE A N 1
ATOM 783 C CA . PHE A 1 96 ? -14.745 20.626 8.870 1.00 92.12 96 PHE A CA 1
ATOM 784 C C . PHE A 1 96 ? -14.401 20.609 7.369 1.00 92.12 96 PHE A C 1
ATOM 786 O O . PHE A 1 96 ? -13.218 20.611 7.007 1.00 92.12 96 PHE A O 1
ATOM 793 N N . LEU A 1 97 ? -15.399 20.640 6.479 1.00 89.94 97 LEU A N 1
ATOM 794 C CA . LEU A 1 97 ? -15.173 20.728 5.033 1.00 89.94 97 LEU A CA 1
ATOM 795 C C . LEU A 1 97 ? -14.622 22.099 4.607 1.00 89.94 97 LEU A C 1
ATOM 797 O O . LEU A 1 97 ? -13.687 22.139 3.809 1.00 89.94 97 LEU A O 1
ATOM 801 N N . SER A 1 98 ? -15.108 23.193 5.195 1.00 88.94 98 SER A N 1
ATOM 802 C CA . SER A 1 98 ? -14.626 24.566 4.944 1.00 88.94 98 SER A CA 1
ATOM 803 C C . SER A 1 98 ? -13.431 25.007 5.805 1.00 88.94 98 SER A C 1
ATOM 805 O O . SER A 1 98 ? -12.925 26.111 5.627 1.00 88.94 98 SER A O 1
ATOM 807 N N . TRP A 1 99 ? -12.962 24.165 6.729 1.00 90.88 99 TRP A N 1
ATOM 808 C CA . TRP A 1 99 ? -11.890 24.511 7.667 1.00 90.88 99 TRP A CA 1
ATOM 809 C C . TRP A 1 99 ? -10.544 24.812 6.980 1.00 90.88 99 TRP A C 1
ATOM 811 O O . TRP A 1 99 ? -9.965 23.928 6.340 1.00 90.88 99 TRP A O 1
ATOM 821 N N . ASP A 1 100 ? -10.008 26.017 7.219 1.00 88.12 100 ASP A N 1
ATOM 822 C CA . ASP A 1 100 ? -8.584 26.364 7.101 1.00 88.12 100 ASP A CA 1
ATOM 823 C C . ASP A 1 100 ? -7.936 26.434 8.506 1.00 88.12 100 ASP A C 1
ATOM 825 O O . ASP A 1 100 ? -8.452 27.044 9.452 1.00 88.12 100 ASP A O 1
ATOM 829 N N . ILE A 1 101 ? -6.768 25.806 8.658 1.00 87.12 101 ILE A N 1
ATOM 830 C CA . ILE A 1 101 ? -5.974 25.810 9.891 1.00 87.12 101 ILE A CA 1
ATOM 831 C C . ILE A 1 101 ? -5.434 27.207 10.249 1.00 87.12 101 ILE A C 1
ATOM 833 O O . ILE A 1 101 ? -5.151 27.486 11.416 1.00 87.12 101 ILE A O 1
ATOM 837 N N . ASN A 1 102 ? -5.285 28.103 9.270 1.00 86.69 102 ASN A N 1
ATOM 838 C CA . ASN A 1 102 ? -4.754 29.452 9.474 1.00 86.69 102 ASN A CA 1
ATOM 839 C C . ASN A 1 102 ? -5.741 30.374 10.206 1.00 86.69 102 ASN A C 1
ATOM 841 O O . ASN A 1 102 ? -5.314 31.191 11.026 1.00 86.69 102 ASN A O 1
ATOM 845 N N . ASP A 1 103 ? -7.046 30.159 10.022 1.00 82.81 103 ASP A N 1
ATOM 846 C CA . ASP A 1 103 ? -8.111 30.872 10.742 1.00 82.81 103 ASP A CA 1
ATOM 847 C C . ASP A 1 103 ? -8.278 30.385 12.194 1.00 82.81 103 ASP A C 1
ATOM 849 O O . ASP A 1 103 ? -8.993 30.979 13.003 1.00 82.81 103 ASP A O 1
ATOM 853 N N . THR A 1 104 ? -7.594 29.299 12.569 1.00 83.00 104 THR A N 1
ATOM 854 C CA . THR A 1 104 ? -7.773 28.593 13.847 1.00 83.00 104 THR A CA 1
ATOM 855 C C . THR A 1 104 ? -6.455 28.410 14.604 1.00 83.00 104 THR A C 1
ATOM 857 O O . THR A 1 104 ? -6.140 27.343 15.128 1.00 83.00 104 THR A O 1
ATOM 860 N N . ASN A 1 105 ? -5.686 29.496 14.741 1.00 77.94 105 ASN A N 1
ATOM 861 C CA . ASN A 1 105 ? -4.360 29.506 15.385 1.00 77.94 105 ASN A CA 1
ATOM 862 C C . ASN A 1 105 ? -4.288 28.848 16.784 1.00 77.94 105 ASN A C 1
ATOM 864 O O . ASN A 1 105 ? -3.243 28.315 17.148 1.00 77.94 105 ASN A O 1
ATOM 868 N N . TYR A 1 106 ? -5.378 28.834 17.561 1.00 79.50 106 TYR A N 1
ATOM 869 C CA . TYR A 1 106 ? -5.432 28.154 18.867 1.00 79.50 106 TYR A CA 1
ATOM 870 C C . TYR A 1 106 ? -5.477 26.616 18.767 1.00 79.50 106 TYR A C 1
ATOM 872 O O . TYR A 1 106 ? -5.089 25.930 19.711 1.00 79.50 106 TYR A O 1
ATOM 880 N N . LEU A 1 107 ? -5.930 26.070 17.633 1.00 84.25 107 LEU A N 1
ATOM 881 C CA . LEU A 1 107 ? -5.900 24.639 17.329 1.00 84.25 107 LEU A CA 1
ATOM 882 C C . LEU A 1 107 ? -4.524 24.212 16.795 1.00 84.25 107 LEU A C 1
ATOM 884 O O . LEU A 1 107 ? -4.055 23.125 17.125 1.00 84.25 107 LEU A O 1
ATOM 888 N N . LYS A 1 108 ? -3.855 25.094 16.038 1.00 82.06 108 LYS A N 1
ATOM 889 C CA . LYS A 1 108 ? -2.570 24.871 15.342 1.00 82.06 108 LYS A CA 1
ATOM 890 C C . LYS A 1 108 ? -1.404 24.436 16.247 1.00 82.06 108 LYS A C 1
ATOM 892 O O . LYS A 1 108 ? -0.446 23.852 15.757 1.00 82.06 108 LYS A O 1
ATOM 897 N N . SER A 1 109 ? -1.477 24.682 17.556 1.00 82.44 109 SER A N 1
ATOM 898 C CA . SER A 1 109 ? -0.487 24.226 18.548 1.00 82.44 109 SER A CA 1
ATOM 899 C C . SER A 1 109 ? -0.599 22.739 18.921 1.00 82.44 109 SER A C 1
ATOM 901 O O . SER A 1 109 ? 0.301 22.198 19.562 1.00 82.44 109 SER A O 1
ATOM 903 N N . ASN A 1 110 ? -1.691 22.065 18.548 1.00 87.62 110 ASN A N 1
ATOM 904 C CA . ASN A 1 110 ? -1.959 20.675 18.906 1.00 87.62 110 ASN A CA 1
ATOM 905 C C . ASN A 1 110 ? -1.562 19.723 17.768 1.00 87.62 110 ASN A C 1
ATOM 907 O O . ASN A 1 110 ? -2.188 19.721 16.709 1.00 87.62 110 ASN A O 1
ATOM 911 N N . GLN A 1 111 ? -0.586 18.841 17.999 1.00 89.31 111 GLN A N 1
ATOM 912 C CA . GLN A 1 111 ? -0.110 17.918 16.959 1.00 89.31 111 GLN A CA 1
ATOM 913 C C . GLN A 1 111 ? -1.214 16.987 16.423 1.00 89.31 111 GLN A C 1
ATOM 915 O O . GLN A 1 111 ? -1.280 16.745 15.222 1.00 89.31 111 GLN A O 1
ATOM 920 N N . HIS A 1 112 ? -2.119 16.493 17.276 1.00 91.69 112 HIS A N 1
ATOM 921 C CA . HIS A 1 112 ? -3.235 15.640 16.838 1.00 91.69 112 HIS A CA 1
ATOM 922 C C . HIS A 1 112 ? -4.248 16.386 15.960 1.00 91.69 112 HIS A C 1
ATOM 924 O O . HIS A 1 112 ? -4.836 15.778 15.071 1.00 91.69 112 HIS A O 1
ATOM 930 N N . VAL A 1 113 ? -4.424 17.695 16.171 1.00 93.81 113 VAL A N 1
ATOM 931 C CA . VAL A 1 113 ? -5.239 18.556 15.299 1.00 93.81 113 VAL A CA 1
ATOM 932 C C . VAL A 1 113 ? -4.554 18.719 13.947 1.00 93.81 113 VAL A C 1
ATOM 934 O O . VAL A 1 113 ? -5.214 18.539 12.931 1.00 93.81 113 VAL A O 1
ATOM 937 N N . LEU A 1 114 ? -3.251 19.024 13.918 1.00 92.25 114 LEU A N 1
ATOM 938 C CA . LEU A 1 114 ? -2.499 19.161 12.665 1.00 92.25 114 LEU A CA 1
ATOM 939 C C . LEU A 1 114 ? -2.542 17.869 11.840 1.00 92.25 114 LEU A C 1
ATOM 941 O O . LEU A 1 114 ? -2.870 17.910 10.658 1.00 92.25 114 LEU A O 1
ATOM 945 N N . ASN A 1 115 ? -2.291 16.721 12.475 1.00 92.94 115 ASN A N 1
ATOM 946 C CA . ASN A 1 115 ? -2.355 15.415 11.818 1.00 92.94 115 ASN A CA 1
ATOM 947 C C . ASN A 1 115 ? -3.751 15.141 11.226 1.00 92.94 115 ASN A C 1
ATOM 949 O O . ASN A 1 115 ? -3.852 14.647 10.106 1.00 92.94 115 ASN A O 1
ATOM 953 N N . PHE A 1 116 ? -4.825 15.488 11.949 1.00 94.75 116 PHE A N 1
ATOM 954 C CA . PHE A 1 116 ? -6.191 15.369 11.433 1.00 94.75 116 PHE A CA 1
ATOM 955 C C . PHE A 1 116 ? -6.473 16.345 10.287 1.00 94.75 116 PHE A C 1
ATOM 957 O O . PHE A 1 116 ? -7.083 15.953 9.300 1.00 94.75 116 PHE A O 1
ATOM 964 N N . PHE A 1 117 ? -6.009 17.593 10.385 1.00 93.81 117 PHE A N 1
ATOM 965 C CA . PHE A 1 117 ? -6.186 18.596 9.338 1.00 93.81 117 PHE A CA 1
ATOM 966 C C . PHE A 1 117 ? -5.537 18.161 8.020 1.00 93.81 117 PHE A C 1
ATOM 968 O O . PHE A 1 117 ? -6.204 18.198 6.991 1.00 93.81 117 PHE A O 1
ATOM 975 N N . TYR A 1 118 ? -4.280 17.704 8.043 1.00 91.62 118 TYR A N 1
ATOM 976 C CA . TYR A 1 118 ? -3.602 17.222 6.833 1.00 91.62 118 TYR A CA 1
ATOM 977 C C . TYR A 1 118 ? -4.312 16.005 6.230 1.00 91.62 118 TYR A C 1
ATOM 979 O O . TYR A 1 118 ? -4.610 16.006 5.039 1.00 91.62 118 TYR A O 1
ATOM 987 N N . PHE A 1 119 ? -4.699 15.035 7.063 1.00 91.94 119 PHE A N 1
ATOM 988 C CA . PHE A 1 119 ? -5.511 13.900 6.626 1.00 91.94 119 PHE A CA 1
ATOM 989 C C . PHE A 1 119 ? -6.854 14.330 6.003 1.00 91.94 119 PHE A C 1
ATOM 991 O O . PHE A 1 119 ? -7.286 13.761 5.003 1.00 91.94 119 PHE A O 1
ATOM 998 N N . LEU A 1 120 ? -7.520 15.355 6.549 1.00 91.19 120 LEU A N 1
ATOM 999 C CA . LEU A 1 120 ? -8.747 15.888 5.958 1.00 91.19 120 LEU A CA 1
ATOM 1000 C C . LEU A 1 120 ? -8.519 16.535 4.588 1.00 91.19 120 LEU A C 1
ATOM 1002 O O . LEU A 1 120 ? -9.435 16.481 3.773 1.00 91.19 120 LEU A O 1
ATOM 1006 N N . GLN A 1 121 ? -7.354 17.130 4.315 1.00 89.94 121 GLN A N 1
ATOM 1007 C CA . GLN A 1 121 ? -7.055 17.642 2.972 1.00 89.94 121 GLN A CA 1
ATOM 1008 C C . GLN A 1 121 ? -6.901 16.486 1.972 1.00 89.94 121 GLN A C 1
ATOM 1010 O O . GLN A 1 121 ? -7.569 16.505 0.941 1.00 89.94 121 GLN A O 1
ATOM 1015 N N . GLU A 1 122 ? -6.167 15.420 2.326 1.00 85.69 122 GLU A N 1
ATOM 1016 C CA . GLU A 1 122 ? -6.074 14.197 1.502 1.00 85.69 122 GLU A CA 1
ATOM 1017 C C . GLU A 1 122 ? -7.473 13.617 1.187 1.00 85.69 122 GLU A C 1
ATOM 1019 O O . GLU A 1 122 ? -7.786 13.286 0.044 1.00 85.69 122 GLU A O 1
ATOM 1024 N N . VAL A 1 123 ? -8.371 13.557 2.182 1.00 85.31 123 VAL A N 1
ATOM 1025 C CA . VAL A 1 123 ? -9.752 13.065 1.998 1.00 85.31 123 VAL A CA 1
ATOM 1026 C C . VAL A 1 123 ? -10.600 13.976 1.095 1.00 85.31 123 VAL A C 1
ATOM 1028 O O . VAL A 1 123 ? -11.463 13.459 0.378 1.00 85.31 123 VAL A O 1
ATOM 1031 N N . LYS A 1 124 ? -10.375 15.299 1.112 1.00 85.38 124 LYS A N 1
ATOM 1032 C CA . LYS A 1 124 ? -11.079 16.285 0.265 1.00 85.38 124 LYS A CA 1
ATOM 1033 C C . LYS A 1 124 ? -10.654 16.209 -1.198 1.00 85.38 124 LYS A C 1
ATOM 1035 O O . LYS A 1 124 ? -11.510 16.316 -2.069 1.00 85.38 124 LYS A O 1
ATOM 1040 N N . GLU A 1 125 ? -9.371 15.991 -1.469 1.00 79.69 125 GLU A N 1
ATOM 1041 C CA . GLU A 1 125 ? -8.841 15.897 -2.837 1.00 79.69 125 GLU A CA 1
ATOM 1042 C C . GLU A 1 125 ? -9.333 14.643 -3.581 1.00 79.69 125 GLU A C 1
ATOM 1044 O O . GLU A 1 125 ? -9.454 14.650 -4.805 1.00 79.69 125 GLU A O 1
ATOM 1049 N N . MET A 1 126 ? -9.656 13.569 -2.852 1.00 67.56 126 MET A N 1
ATOM 1050 C CA . MET A 1 126 ? -9.927 12.244 -3.430 1.00 67.56 126 MET A CA 1
ATOM 1051 C C . MET A 1 126 ? -11.411 11.862 -3.522 1.00 67.56 126 MET A C 1
ATOM 1053 O O . MET A 1 126 ? -11.724 10.777 -4.012 1.00 67.56 126 MET A O 1
ATOM 1057 N N . ASN A 1 127 ? -12.336 12.695 -3.032 1.00 65.06 127 ASN A N 1
ATOM 1058 C CA . ASN A 1 127 ? -13.755 12.342 -2.927 1.00 65.06 127 ASN A CA 1
ATOM 1059 C C . ASN A 1 127 ? -14.697 13.455 -3.386 1.00 65.06 127 ASN A C 1
ATOM 1061 O O . ASN A 1 127 ? -14.576 14.608 -2.980 1.00 65.06 127 ASN A O 1
ATOM 1065 N N . ASN A 1 128 ? -15.773 13.066 -4.075 1.00 71.94 128 ASN A N 1
ATOM 1066 C CA . ASN A 1 128 ? -16.977 13.890 -4.144 1.00 71.94 128 ASN A CA 1
ATOM 1067 C C . ASN A 1 128 ? -17.733 13.802 -2.801 1.00 71.94 128 ASN A C 1
ATOM 1069 O O . ASN A 1 128 ? -18.632 12.980 -2.624 1.00 71.94 128 ASN A O 1
ATOM 1073 N N . LEU A 1 129 ? -17.339 14.633 -1.833 1.00 83.00 129 LEU A N 1
ATOM 1074 C CA . LEU A 1 129 ? -17.881 14.620 -0.465 1.00 83.00 129 LEU A CA 1
ATOM 1075 C C . LEU A 1 129 ? -19.329 15.141 -0.355 1.00 83.00 129 LEU A C 1
ATOM 1077 O O . LEU A 1 129 ? -19.916 15.074 0.723 1.00 83.00 129 LEU A O 1
ATOM 1081 N N . ASN A 1 130 ? -19.938 15.614 -1.449 1.00 83.75 130 ASN A N 1
ATOM 1082 C CA . ASN A 1 130 ? -21.292 16.180 -1.447 1.00 83.75 130 ASN A CA 1
ATOM 1083 C C . ASN A 1 130 ? -22.372 15.200 -0.956 1.00 83.75 130 ASN A C 1
ATOM 1085 O O . ASN A 1 130 ? -23.330 15.633 -0.312 1.00 83.75 130 ASN A O 1
ATOM 1089 N N . ASP A 1 131 ? -22.198 13.897 -1.186 1.00 88.38 131 ASP A N 1
ATOM 1090 C CA . ASP A 1 131 ? -23.147 12.846 -0.783 1.00 88.38 131 ASP A CA 1
ATOM 1091 C C . ASP A 1 131 ? -22.840 12.232 0.595 1.00 88.38 131 ASP A C 1
ATOM 1093 O O . ASP A 1 131 ? -23.490 11.270 1.020 1.00 88.38 131 ASP A O 1
ATOM 1097 N N . TYR A 1 132 ? -21.870 12.795 1.324 1.00 90.62 132 TYR A N 1
ATOM 1098 C CA . TYR A 1 132 ? -21.374 12.269 2.594 1.00 90.62 132 TYR A CA 1
ATOM 1099 C C . TYR A 1 132 ? -21.471 13.289 3.736 1.00 90.62 132 TYR A C 1
ATOM 1101 O O . TYR A 1 132 ? -21.513 14.500 3.528 1.00 90.62 132 TYR A O 1
ATOM 1109 N N . TYR A 1 133 ? -21.502 12.774 4.962 1.00 92.56 133 TYR A N 1
ATOM 1110 C CA . TYR A 1 133 ? -21.298 13.518 6.195 1.00 92.56 133 TYR A CA 1
ATOM 1111 C C . TYR A 1 133 ? -19.983 13.091 6.850 1.00 92.56 133 TYR A C 1
ATOM 1113 O O . TYR A 1 133 ? -19.752 11.896 7.069 1.00 92.56 133 TYR A O 1
ATOM 1121 N N . LEU A 1 134 ? -19.158 14.077 7.199 1.00 93.06 134 LEU A N 1
ATOM 1122 C CA . LEU A 1 134 ? -17.984 13.933 8.053 1.00 93.06 134 LEU A CA 1
ATOM 1123 C C . LEU A 1 134 ? -18.371 14.160 9.523 1.00 93.06 134 LEU A C 1
ATOM 1125 O O . LEU A 1 134 ? -18.989 15.167 9.865 1.00 93.06 134 LEU A O 1
ATOM 1129 N N . LEU A 1 135 ? -18.007 13.218 10.394 1.00 91.06 135 LEU A N 1
ATOM 1130 C CA . LEU A 1 135 ? -18.518 13.127 11.764 1.00 91.06 135 LEU A CA 1
ATOM 1131 C C . LEU A 1 135 ? -17.420 12.816 12.785 1.00 91.06 135 LEU A C 1
ATOM 1133 O O . LEU A 1 135 ? -16.675 11.853 12.614 1.00 91.06 135 LEU A O 1
ATOM 1137 N N . LEU A 1 136 ? -17.406 13.557 13.898 1.00 93.31 136 LEU A N 1
ATOM 1138 C CA . LEU A 1 136 ? -16.707 13.185 15.133 1.00 93.31 136 LEU A CA 1
ATOM 1139 C C . LEU A 1 136 ? -17.696 12.525 16.101 1.00 93.31 136 LEU A C 1
ATOM 1141 O O . LEU A 1 136 ? -18.772 13.069 16.340 1.00 93.31 136 LEU A O 1
ATOM 1145 N N . THR A 1 137 ? -17.329 11.385 16.691 1.00 94.12 137 THR A N 1
ATOM 1146 C CA . THR A 1 137 ? -18.204 10.632 17.612 1.00 94.12 137 THR A CA 1
ATOM 1147 C C . THR A 1 137 ? -17.577 10.436 19.002 1.00 94.12 137 THR A C 1
ATOM 1149 O O . THR A 1 137 ? -17.193 9.328 19.368 1.00 94.12 137 THR A O 1
ATOM 1152 N N . PRO A 1 138 ? -17.431 11.502 19.812 1.00 93.44 138 PRO A N 1
ATOM 1153 C CA . PRO A 1 138 ? -16.748 11.411 21.099 1.00 93.44 138 PRO A CA 1
ATOM 1154 C C . PRO A 1 138 ? -17.519 10.582 22.134 1.00 93.44 138 PRO A C 1
ATOM 1156 O O . PRO A 1 138 ? -18.686 10.836 22.441 1.00 93.44 138 PRO A O 1
ATOM 1159 N N . LEU A 1 139 ? -16.812 9.622 22.726 1.00 93.06 139 LEU A N 1
ATOM 1160 C CA . LEU A 1 139 ? -17.219 8.819 23.869 1.00 93.06 139 LEU A CA 1
ATOM 1161 C C . LEU A 1 139 ? -16.231 9.059 25.020 1.00 93.06 139 LEU A C 1
ATOM 1163 O O . LEU A 1 139 ? -15.018 8.942 24.845 1.00 93.06 139 LEU A O 1
ATOM 1167 N N . HIS A 1 140 ? -16.751 9.370 26.206 1.00 91.25 140 HIS A N 1
ATOM 1168 C CA . HIS A 1 140 ? -15.967 9.702 27.402 1.00 91.25 140 HIS A CA 1
ATOM 1169 C C . HIS A 1 140 ? -16.225 8.703 28.532 1.00 91.25 140 HIS A C 1
ATOM 1171 O O . HIS A 1 140 ? -17.345 8.211 28.675 1.00 91.25 140 HIS A O 1
ATOM 1177 N N . VAL A 1 141 ? -15.223 8.462 29.387 1.00 87.44 141 VAL A N 1
ATOM 1178 C CA . VAL A 1 141 ? -15.403 7.676 30.629 1.00 87.44 141 VAL A CA 1
ATOM 1179 C C . VAL A 1 141 ? -16.352 8.380 31.603 1.00 87.44 141 VAL A C 1
ATOM 1181 O O . VAL A 1 141 ? -17.183 7.741 32.251 1.00 87.44 141 VAL A O 1
ATOM 1184 N N . SER A 1 142 ? -16.206 9.700 31.744 1.00 79.75 142 SER A N 1
ATOM 1185 C CA . SER A 1 142 ? -17.041 10.510 32.630 1.00 79.75 142 SER A CA 1
ATOM 1186 C C . SER A 1 142 ? -18.349 10.909 31.946 1.00 79.75 142 SER A C 1
ATOM 1188 O O . SER A 1 142 ? -18.368 11.279 30.775 1.00 79.75 142 SER A O 1
ATOM 1190 N N . LYS A 1 143 ? -19.452 10.910 32.704 1.00 67.69 143 LYS A N 1
ATOM 1191 C CA . LYS A 1 143 ? -20.732 11.498 32.262 1.00 67.69 143 LYS A CA 1
ATOM 1192 C C . LYS A 1 143 ? -20.803 13.015 32.473 1.00 67.69 143 LYS A C 1
ATOM 1194 O O . LYS A 1 143 ? -21.695 13.649 31.918 1.00 67.69 143 LYS A O 1
ATOM 1199 N N . GLN A 1 144 ? -19.891 13.572 33.271 1.00 64.69 144 GLN A N 1
ATOM 1200 C CA . GLN A 1 144 ? -19.735 15.003 33.530 1.00 64.69 144 GLN A CA 1
ATOM 1201 C C . GLN A 1 144 ? -18.443 15.462 32.850 1.00 64.69 144 GLN A C 1
ATOM 1203 O O . GLN A 1 144 ? -17.350 15.248 33.379 1.00 64.69 144 GLN A O 1
ATOM 1208 N N . VAL A 1 145 ? -18.577 16.016 31.647 1.00 68.31 145 VAL A N 1
ATOM 1209 C CA . VAL A 1 145 ? -17.479 16.548 30.833 1.00 68.31 145 VAL A CA 1
ATOM 1210 C C . VAL A 1 145 ? -17.933 17.899 30.301 1.00 68.31 145 VAL A C 1
ATOM 1212 O O . VAL A 1 145 ? -19.006 17.980 29.707 1.00 68.31 145 VAL A O 1
ATOM 1215 N N . ASN A 1 146 ? -17.132 18.937 30.538 1.00 68.00 146 ASN A N 1
ATOM 1216 C CA . ASN A 1 146 ? -17.447 20.299 30.102 1.00 68.00 146 ASN A CA 1
ATOM 1217 C C . ASN A 1 146 ? -17.113 20.521 28.615 1.00 68.00 146 ASN A C 1
ATOM 1219 O O . ASN A 1 146 ? -17.822 21.268 27.957 1.00 68.00 146 ASN A O 1
ATOM 1223 N N . ASP A 1 147 ? -16.078 19.845 28.097 1.00 81.25 147 ASP A N 1
ATOM 1224 C CA . ASP A 1 147 ? -15.623 19.936 26.702 1.00 81.25 147 ASP A CA 1
ATOM 1225 C C . ASP A 1 147 ? -15.897 18.606 25.961 1.00 81.25 147 ASP A C 1
ATOM 1227 O O . ASP A 1 147 ? -15.030 17.728 25.874 1.00 81.25 147 ASP A O 1
ATOM 1231 N N . TYR A 1 148 ? -17.122 18.401 25.467 1.00 86.56 148 TYR A N 1
ATOM 1232 C CA . TYR A 1 148 ? -17.553 17.115 24.897 1.00 86.56 148 TYR A CA 1
ATOM 1233 C C . TYR A 1 148 ? -16.826 16.756 23.586 1.00 86.56 148 TYR A C 1
ATOM 1235 O O . TYR A 1 148 ? -16.458 15.599 23.372 1.00 86.56 148 TYR A O 1
ATOM 1243 N N . PHE A 1 149 ? -16.529 17.744 22.743 1.00 88.81 149 PHE A N 1
ATOM 1244 C CA . PHE A 1 149 ? -15.724 17.635 21.524 1.00 88.81 149 PHE A CA 1
ATOM 1245 C C . PHE A 1 149 ? -14.242 17.988 21.742 1.00 88.81 149 PHE A C 1
ATOM 1247 O O . PHE A 1 149 ? -13.533 18.315 20.787 1.00 88.81 149 PHE A O 1
ATOM 1254 N N . PHE A 1 150 ? -13.738 17.873 22.979 1.00 89.44 150 PHE A N 1
ATOM 1255 C CA . PHE A 1 150 ? -12.319 18.021 23.326 1.00 89.44 150 PHE A CA 1
ATOM 1256 C C . PHE A 1 150 ? -11.696 19.298 22.717 1.00 89.44 150 PHE A C 1
ATOM 1258 O O . PHE A 1 150 ? -12.168 20.405 22.960 1.00 89.44 150 PHE A O 1
ATOM 1265 N N . SER A 1 151 ? -10.645 19.172 21.902 1.00 89.19 151 SER A N 1
ATOM 1266 C CA . SER A 1 151 ? -9.974 20.300 21.241 1.00 89.19 151 SER A CA 1
ATOM 1267 C C . SER A 1 151 ? -10.886 21.101 20.304 1.00 89.19 151 SER A C 1
ATOM 1269 O O . SER A 1 151 ? -10.600 22.269 20.060 1.00 89.19 151 SER A O 1
ATOM 1271 N N . PHE A 1 152 ? -11.970 20.508 19.796 1.00 91.31 152 PHE A N 1
ATOM 1272 C CA . PHE A 1 152 ? -12.894 21.138 18.852 1.00 91.31 152 PHE A CA 1
ATOM 1273 C C . PHE A 1 152 ? -14.134 21.755 19.513 1.00 91.31 152 PHE A C 1
ATOM 1275 O O . PHE A 1 152 ? -14.945 22.342 18.802 1.00 91.31 152 PHE A O 1
ATOM 1282 N N . GLU A 1 153 ? -14.276 21.700 20.844 1.00 90.56 153 GLU A N 1
ATOM 1283 C CA . GLU A 1 153 ? -15.446 22.243 21.557 1.00 90.56 153 GLU A CA 1
ATOM 1284 C C . GLU A 1 153 ? -15.724 23.702 21.169 1.00 90.56 153 GLU A C 1
ATOM 1286 O O . GLU A 1 153 ? -16.803 24.029 20.678 1.00 90.56 153 GLU A O 1
ATOM 1291 N N . LYS A 1 154 ? -14.714 24.576 21.281 1.00 89.06 154 LYS A N 1
ATOM 1292 C CA . LYS A 1 154 ? -14.813 25.992 20.882 1.00 89.06 154 LYS A CA 1
ATOM 1293 C C . LYS A 1 154 ? -15.009 26.187 19.380 1.00 89.06 154 LYS A C 1
ATOM 1295 O O . LYS A 1 154 ? -15.610 27.169 18.965 1.00 89.06 154 LYS A O 1
ATOM 1300 N N . PHE A 1 155 ? -14.498 25.270 18.563 1.00 89.44 155 PHE A N 1
ATOM 1301 C CA . PHE A 1 155 ? -14.612 25.366 17.110 1.00 89.44 155 PHE A CA 1
ATOM 1302 C C . PHE A 1 155 ? -16.057 25.121 16.652 1.00 89.44 155 PHE A C 1
ATOM 1304 O O . PHE A 1 155 ? -16.551 25.832 15.782 1.00 89.44 155 PHE A O 1
ATOM 1311 N N . ILE A 1 156 ? -16.749 24.182 17.303 1.00 90.38 156 ILE A N 1
ATOM 1312 C CA . ILE A 1 156 ? -18.149 23.837 17.032 1.00 90.38 156 ILE A CA 1
ATOM 1313 C C . ILE A 1 156 ? -19.106 24.824 17.723 1.00 90.38 156 ILE A C 1
ATOM 1315 O O . ILE A 1 156 ? -20.007 25.357 17.074 1.00 90.38 156 ILE A O 1
ATOM 1319 N N . THR A 1 157 ? -18.891 25.124 19.011 1.00 89.94 157 THR A N 1
ATOM 1320 C CA . THR A 1 157 ? -19.781 26.009 19.797 1.00 89.94 157 THR A CA 1
ATOM 1321 C C . THR A 1 157 ? -19.819 27.453 19.293 1.00 89.94 157 THR A C 1
ATOM 1323 O O . THR A 1 157 ? -20.842 28.118 19.430 1.00 89.94 157 THR A O 1
ATOM 1326 N N . ASN A 1 158 ? -18.762 27.928 18.623 1.00 89.62 158 ASN A N 1
ATOM 1327 C CA . ASN A 1 158 ? -18.763 29.231 17.949 1.00 89.62 158 ASN A CA 1
ATOM 1328 C C . ASN A 1 158 ? -19.753 29.325 16.765 1.00 89.62 158 ASN A C 1
ATOM 1330 O O . ASN A 1 158 ? -20.087 30.438 16.368 1.00 89.62 158 ASN A O 1
ATOM 1334 N N . GLN A 1 159 ? -20.191 28.200 16.181 1.00 88.81 159 GLN A N 1
ATOM 1335 C CA . GLN A 1 159 ? -21.161 28.175 15.071 1.00 88.81 159 GLN A CA 1
ATOM 1336 C C . GLN A 1 159 ? -22.572 27.769 15.518 1.00 88.81 159 GLN A C 1
ATOM 1338 O O . GLN A 1 159 ? -23.558 28.201 14.919 1.00 88.81 159 GLN A O 1
ATOM 1343 N N . MET A 1 160 ? -22.697 26.930 16.552 1.00 88.56 160 MET A N 1
ATOM 1344 C CA . MET A 1 160 ? -23.994 26.517 17.091 1.00 88.56 160 MET A CA 1
ATOM 1345 C C . MET A 1 160 ? -23.928 26.115 18.566 1.00 88.56 160 MET A C 1
ATOM 1347 O O . MET A 1 160 ? -22.988 25.460 19.005 1.00 88.56 160 MET A O 1
ATOM 1351 N N . GLU A 1 161 ? -25.004 26.384 19.298 1.00 86.12 161 GLU A N 1
ATOM 1352 C CA . GLU A 1 161 ? -25.318 25.638 20.518 1.00 86.12 161 GLU A CA 1
ATOM 1353 C C . GLU A 1 161 ? -25.922 24.273 20.146 1.00 86.12 161 GLU A C 1
ATOM 1355 O O . GLU A 1 161 ? -26.694 24.164 19.187 1.00 86.12 161 GLU A O 1
ATOM 1360 N N . PHE A 1 162 ? -25.586 23.232 20.910 1.00 86.38 162 PHE A N 1
ATOM 1361 C CA . PHE A 1 162 ? -26.102 21.873 20.744 1.00 86.38 162 PHE A CA 1
ATOM 1362 C C . PHE A 1 162 ? -26.413 21.244 22.108 1.00 86.38 162 PHE A C 1
ATOM 1364 O O . PHE A 1 162 ? -25.759 21.548 23.105 1.00 86.38 162 PHE A O 1
ATOM 1371 N N . ASP A 1 163 ? -27.389 20.336 22.151 1.00 87.56 163 ASP A N 1
ATOM 1372 C CA . ASP A 1 163 ? -27.646 19.523 23.340 1.00 87.56 163 ASP A CA 1
ATOM 1373 C C . ASP A 1 163 ? -26.800 18.239 23.330 1.00 87.56 163 ASP A C 1
ATOM 1375 O O . ASP A 1 163 ? -26.667 17.552 22.313 1.00 87.56 163 ASP A O 1
ATOM 1379 N N . ILE A 1 164 ? -26.248 17.879 24.491 1.00 86.12 164 ILE A N 1
ATOM 1380 C CA . ILE A 1 164 ? -25.411 16.682 24.648 1.00 86.12 164 ILE A CA 1
ATOM 1381 C C . ILE A 1 164 ? -26.252 15.398 24.485 1.00 86.12 164 ILE A C 1
ATOM 1383 O O . ILE A 1 164 ? -25.722 14.363 24.076 1.00 86.12 164 ILE A O 1
ATOM 1387 N N . GLY A 1 165 ? -27.551 15.434 24.796 1.00 88.25 165 GLY A N 1
ATOM 1388 C CA . GLY A 1 165 ? -28.488 14.338 24.544 1.00 88.25 165 GLY A CA 1
ATOM 1389 C C . GLY A 1 165 ? -28.690 14.081 23.051 1.00 88.25 165 GLY A C 1
ATOM 1390 O O . GLY A 1 165 ? -28.514 12.944 22.615 1.00 88.25 165 GLY A O 1
ATOM 1391 N N . ASP A 1 166 ? -28.954 15.124 22.260 1.00 89.50 166 ASP A N 1
ATOM 1392 C CA . ASP A 1 166 ? -29.065 15.018 20.794 1.00 89.50 166 ASP A CA 1
ATOM 1393 C C . ASP A 1 166 ? -27.767 14.484 20.154 1.00 89.50 166 ASP A C 1
ATOM 1395 O O . ASP A 1 166 ? -27.815 13.575 19.321 1.00 89.50 166 ASP A O 1
ATOM 1399 N N . VAL A 1 167 ? -26.590 14.947 20.601 1.00 90.12 167 VAL A N 1
ATOM 1400 C CA . VAL A 1 167 ? -25.294 14.409 20.135 1.00 90.12 167 VAL A CA 1
ATOM 1401 C C . VAL A 1 167 ? -25.124 12.927 20.507 1.00 90.12 167 VAL A C 1
ATOM 1403 O O . VAL A 1 167 ? -24.661 12.135 19.687 1.00 90.12 167 VAL A O 1
ATOM 1406 N N . LYS A 1 168 ? -25.521 12.509 21.716 1.00 90.12 168 LYS A N 1
ATOM 1407 C CA . LYS A 1 168 ? -25.467 11.093 22.131 1.00 90.12 168 LYS A CA 1
ATOM 1408 C C . LYS A 1 168 ? -26.416 10.214 21.317 1.00 90.12 168 LYS A C 1
ATOM 1410 O O . LYS A 1 168 ? -26.017 9.124 20.915 1.00 90.12 168 LYS A O 1
ATOM 1415 N N . ASN A 1 169 ? -27.625 10.692 21.025 1.00 91.12 169 ASN A N 1
ATOM 1416 C CA . ASN A 1 169 ? -28.584 9.992 20.166 1.00 91.12 169 ASN A CA 1
ATOM 1417 C C . ASN A 1 169 ? -28.016 9.789 18.752 1.00 91.12 169 ASN A C 1
ATOM 1419 O O . ASN A 1 169 ? -28.071 8.678 18.221 1.00 91.12 169 ASN A O 1
ATOM 1423 N N . LEU A 1 170 ? -27.387 10.823 18.181 1.00 91.19 170 LEU A N 1
ATOM 1424 C CA . LEU A 1 170 ? -26.698 10.743 16.893 1.00 91.19 170 LEU A CA 1
ATOM 1425 C C . LEU A 1 170 ? -25.549 9.717 16.914 1.00 91.19 170 LEU A C 1
ATOM 1427 O O . LEU A 1 170 ? -25.453 8.891 16.007 1.00 91.19 170 LEU A O 1
ATOM 1431 N N . ILE A 1 171 ? -24.713 9.711 17.959 1.00 92.12 171 ILE A N 1
ATOM 1432 C CA . ILE A 1 171 ? -23.619 8.735 18.118 1.00 92.12 171 ILE A CA 1
ATOM 1433 C C . ILE A 1 171 ? -24.157 7.301 18.200 1.00 92.12 171 ILE A C 1
ATOM 1435 O O . ILE A 1 171 ? -23.624 6.416 17.533 1.00 92.12 171 ILE A O 1
ATOM 1439 N N . GLU A 1 172 ? -25.225 7.051 18.961 1.00 90.94 172 GLU A N 1
ATOM 1440 C CA . GLU A 1 172 ? -25.829 5.716 19.048 1.00 90.94 172 GLU A CA 1
ATOM 1441 C C . GLU A 1 172 ? -26.476 5.282 17.720 1.00 90.94 172 GLU A C 1
ATOM 1443 O O . GLU A 1 172 ? -26.373 4.113 17.346 1.00 90.94 172 GLU A O 1
ATOM 1448 N N . LYS A 1 173 ? -27.062 6.199 16.935 1.00 90.56 173 LYS A N 1
ATOM 1449 C CA . LYS A 1 173 ? -27.496 5.897 15.556 1.00 90.56 173 LYS A CA 1
ATOM 1450 C C . LYS A 1 173 ? -26.320 5.503 14.662 1.00 90.56 173 LYS A C 1
ATOM 1452 O O . LYS A 1 173 ? -26.415 4.505 13.953 1.00 90.56 173 LYS A O 1
ATOM 1457 N N . ILE A 1 174 ? -25.207 6.234 14.737 1.00 91.12 174 ILE A N 1
ATOM 1458 C CA . ILE A 1 174 ? -23.990 5.946 13.965 1.00 91.12 174 ILE A CA 1
ATOM 1459 C C . ILE A 1 174 ? -23.404 4.586 14.356 1.00 91.12 174 ILE A C 1
ATOM 1461 O O . ILE A 1 174 ? -23.171 3.762 13.477 1.00 91.12 174 ILE A O 1
ATOM 1465 N N . LYS A 1 175 ? -23.237 4.293 15.654 1.00 90.12 175 LYS A N 1
ATOM 1466 C CA . LYS A 1 175 ? -22.811 2.963 16.133 1.00 90.12 175 LYS A CA 1
ATOM 1467 C C . LYS A 1 175 ? -23.701 1.851 15.585 1.00 90.12 175 LYS A C 1
ATOM 1469 O O . LYS A 1 175 ? -23.206 0.794 15.205 1.00 90.12 175 LYS A O 1
ATOM 1474 N N . ASN A 1 176 ? -25.011 2.086 15.513 1.00 85.94 176 ASN A N 1
ATOM 1475 C CA . ASN A 1 176 ? -25.955 1.091 15.025 1.00 85.94 176 ASN A CA 1
ATOM 1476 C C . ASN A 1 176 ? -25.843 0.783 13.524 1.00 85.94 176 ASN A C 1
ATOM 1478 O O . ASN A 1 176 ? -26.283 -0.299 13.146 1.00 85.94 176 ASN A O 1
ATOM 1482 N N . ILE A 1 177 ? -25.194 1.622 12.707 1.00 87.44 177 ILE A N 1
ATOM 1483 C CA . ILE A 1 177 ? -24.863 1.300 11.303 1.00 87.44 177 ILE A CA 1
ATOM 1484 C C . ILE A 1 177 ? -23.786 0.210 11.207 1.00 87.44 177 ILE A C 1
ATOM 1486 O O . ILE A 1 177 ? -23.740 -0.506 10.211 1.00 87.44 177 ILE A O 1
ATOM 1490 N N . TYR A 1 178 ? -22.935 0.041 12.224 1.00 89.00 178 TYR A N 1
ATOM 1491 C CA . TYR A 1 178 ? -21.782 -0.855 12.144 1.00 89.00 178 TYR A CA 1
ATOM 1492 C C . TYR A 1 178 ? -21.934 -2.118 13.005 1.00 89.00 178 TYR A C 1
ATOM 1494 O O . TYR A 1 178 ? -22.560 -2.113 14.071 1.00 89.00 178 TYR A O 1
ATOM 1502 N N . SER A 1 179 ? -21.322 -3.202 12.531 1.00 86.88 179 SER A N 1
ATOM 1503 C CA . SER A 1 179 ? -20.958 -4.393 13.304 1.00 86.88 179 SER A CA 1
ATOM 1504 C C . SER A 1 179 ? -19.435 -4.426 13.411 1.00 86.88 179 SER A C 1
ATOM 1506 O O . SER A 1 179 ? -18.758 -4.691 12.416 1.00 86.88 179 SER A O 1
ATOM 1508 N N . TYR A 1 180 ? -18.894 -4.134 14.595 1.00 90.75 180 TYR A N 1
ATOM 1509 C CA . TYR A 1 180 ? -17.456 -4.195 14.860 1.00 90.75 180 TYR A CA 1
ATOM 1510 C C . TYR A 1 180 ? -17.105 -5.537 15.498 1.00 90.75 180 TYR A C 1
ATOM 1512 O O . TYR A 1 180 ? -17.575 -5.849 16.592 1.00 90.75 180 TYR A O 1
ATOM 1520 N N . ILE A 1 181 ? -16.295 -6.334 14.807 1.00 86.88 181 ILE A N 1
ATOM 1521 C CA . ILE A 1 181 ? -15.919 -7.685 15.226 1.00 86.88 181 ILE A CA 1
ATOM 1522 C C . ILE A 1 181 ? -14.427 -7.676 15.513 1.00 86.88 181 ILE A C 1
ATOM 1524 O O . ILE A 1 181 ? -13.624 -7.580 14.586 1.00 86.88 181 ILE A O 1
ATOM 1528 N N . TYR A 1 182 ? -14.067 -7.776 16.791 1.00 89.19 182 TYR A N 1
ATOM 1529 C CA . TYR A 1 182 ? -12.681 -7.783 17.238 1.00 89.19 182 TYR A CA 1
ATOM 1530 C C . TYR A 1 182 ? -12.202 -9.194 17.584 1.00 89.19 182 TYR A C 1
ATOM 1532 O O . TYR A 1 182 ? -12.872 -9.940 18.297 1.00 89.19 182 TYR A O 1
ATOM 1540 N N . VAL A 1 183 ? -11.019 -9.543 17.082 1.00 86.62 183 VAL A N 1
ATOM 1541 C CA . VAL A 1 183 ? -10.327 -10.810 17.318 1.00 86.62 183 VAL A CA 1
ATOM 1542 C C . VAL A 1 183 ? -8.975 -10.514 17.980 1.00 86.62 183 VAL A C 1
ATOM 1544 O O . VAL A 1 183 ? -8.023 -10.173 17.273 1.00 86.62 183 VAL A O 1
ATOM 1547 N N . PRO A 1 184 ? -8.864 -10.631 19.316 1.00 87.38 184 PRO A N 1
ATOM 1548 C CA . PRO A 1 184 ? -7.609 -10.404 20.034 1.00 87.38 184 PRO A CA 1
ATOM 1549 C C . PRO A 1 184 ? -6.562 -11.499 19.765 1.00 87.38 184 PRO A C 1
ATOM 1551 O O . PRO A 1 184 ? -6.892 -12.612 19.340 1.00 87.38 184 PRO A O 1
ATOM 1554 N N . VAL A 1 185 ? -5.291 -11.234 20.086 1.00 85.12 185 VAL A N 1
ATOM 1555 C CA . VAL A 1 185 ? -4.254 -12.287 20.139 1.00 85.12 185 VAL A CA 1
ATOM 1556 C C . VAL A 1 185 ? -4.467 -13.230 21.327 1.00 85.12 185 VAL A C 1
ATOM 1558 O O . VAL A 1 185 ? -4.357 -14.445 21.174 1.00 85.12 185 VAL A O 1
ATOM 1561 N N . GLU A 1 186 ? -4.792 -12.678 22.500 1.00 76.62 186 GLU A N 1
ATOM 1562 C CA . GLU A 1 186 ? -4.810 -13.409 23.779 1.00 76.62 186 GLU A CA 1
ATOM 1563 C C . GLU A 1 186 ? -6.077 -14.256 24.010 1.00 76.62 186 GLU A C 1
ATOM 1565 O O . GLU A 1 186 ? -6.058 -15.190 24.812 1.00 76.62 186 GLU A O 1
ATOM 1570 N N . THR A 1 187 ? -7.184 -13.961 23.320 1.00 78.06 187 THR A N 1
ATOM 1571 C CA . THR A 1 187 ? -8.462 -14.665 23.513 1.00 78.06 187 THR A CA 1
ATOM 1572 C C . THR A 1 187 ? -8.461 -16.032 22.815 1.00 78.06 187 THR A C 1
ATOM 1574 O O . THR A 1 187 ? -8.113 -16.111 21.632 1.00 78.06 187 THR A O 1
ATOM 1577 N N . PRO A 1 188 ? -8.901 -17.120 23.482 1.00 75.38 188 PRO A N 1
ATOM 1578 C CA . PRO A 1 188 ? -9.058 -18.420 22.840 1.00 75.38 188 PRO A CA 1
ATOM 1579 C C . PRO A 1 188 ? -10.018 -18.331 21.648 1.00 75.38 188 PRO A C 1
ATOM 1581 O O . PRO A 1 188 ? -11.199 -18.022 21.787 1.00 75.38 188 PRO A O 1
ATOM 1584 N N . VAL A 1 189 ? -9.518 -18.620 20.447 1.00 73.12 189 VAL A N 1
ATOM 1585 C CA . VAL A 1 189 ? -10.285 -18.442 19.201 1.00 73.12 189 VAL A CA 1
ATOM 1586 C C . VAL A 1 189 ? -11.543 -19.330 19.159 1.00 73.12 189 VAL A C 1
ATOM 1588 O O . VAL A 1 189 ? -12.531 -18.978 18.520 1.00 73.12 189 VAL A O 1
ATOM 1591 N N . ASP A 1 190 ? -11.547 -20.458 19.876 1.00 72.00 190 ASP A N 1
ATOM 1592 C CA . ASP A 1 190 ? -12.714 -21.332 20.057 1.00 72.00 190 ASP A CA 1
ATOM 1593 C C . ASP A 1 190 ? -13.793 -20.783 21.008 1.00 72.00 190 ASP A C 1
ATOM 1595 O O . ASP A 1 190 ? -14.914 -21.290 21.000 1.00 72.00 190 ASP A O 1
ATOM 1599 N N . GLU A 1 191 ? -13.516 -19.732 21.785 1.00 75.12 191 GLU A N 1
ATOM 1600 C CA . GLU A 1 191 ? -14.574 -18.962 22.445 1.00 75.12 191 GLU A CA 1
ATOM 1601 C C . GLU A 1 191 ? -15.314 -18.093 21.433 1.00 75.12 191 GLU A C 1
ATOM 1603 O O . GLU A 1 191 ? -16.538 -18.131 21.413 1.00 75.12 191 GLU A O 1
ATOM 1608 N N . ILE A 1 192 ? -14.589 -17.401 20.545 1.00 74.50 192 ILE A N 1
ATOM 1609 C CA . ILE A 1 192 ? -15.166 -16.534 19.505 1.00 74.50 192 ILE A CA 1
ATOM 1610 C C . ILE A 1 192 ? -15.954 -17.362 18.479 1.00 74.50 192 ILE A C 1
ATOM 1612 O O . ILE A 1 192 ? -17.096 -17.037 18.178 1.00 74.50 192 ILE A O 1
ATOM 1616 N N . LEU A 1 193 ? -15.375 -18.464 17.985 1.00 72.25 193 LEU A N 1
ATOM 1617 C CA . LEU A 1 193 ? -15.926 -19.326 16.922 1.00 72.25 193 LEU A CA 1
ATOM 1618 C C . LEU A 1 193 ? -17.253 -20.032 17.243 1.00 72.25 193 LEU A C 1
ATOM 1620 O O . LEU A 1 193 ? -17.860 -20.634 16.353 1.00 72.25 193 LEU A O 1
ATOM 1624 N N . LYS A 1 194 ? -17.696 -19.994 18.499 1.00 75.44 194 LYS A N 1
ATOM 1625 C CA . LYS A 1 194 ? -19.006 -20.489 18.921 1.00 75.44 194 LYS A CA 1
ATOM 1626 C C . LYS A 1 194 ? -20.104 -19.648 18.276 1.00 75.44 194 LYS A C 1
ATOM 1628 O O . LYS A 1 194 ? -20.164 -18.440 18.470 1.00 75.44 194 LYS A O 1
ATOM 1633 N N . MET A 1 195 ? -20.993 -20.288 17.519 1.00 69.12 195 MET A N 1
ATOM 1634 C CA . MET A 1 195 ? -22.058 -19.602 16.771 1.00 69.12 195 MET A CA 1
ATOM 1635 C C . MET A 1 195 ? -23.071 -18.889 17.688 1.00 69.12 195 MET A C 1
ATOM 1637 O O . MET A 1 195 ? -23.807 -18.015 17.236 1.00 69.12 195 MET A O 1
ATOM 1641 N N . GLU A 1 196 ? -23.112 -19.236 18.978 1.00 68.56 196 GLU A N 1
ATOM 1642 C CA . GLU A 1 196 ? -23.879 -18.522 19.996 1.00 68.56 196 GLU A CA 1
ATOM 1643 C C . GLU A 1 196 ? -23.264 -17.192 20.469 1.00 68.56 196 GLU A C 1
ATOM 1645 O O . GLU A 1 196 ? -23.948 -16.460 21.186 1.00 68.56 196 GLU A O 1
ATOM 1650 N N . THR A 1 197 ? -22.022 -16.843 20.111 1.00 72.56 197 THR A N 1
ATOM 1651 C CA . THR A 1 197 ? -21.424 -15.561 20.530 1.00 72.56 197 THR A CA 1
ATOM 1652 C C . THR A 1 197 ? -22.070 -14.366 19.844 1.00 72.56 197 THR A C 1
ATOM 1654 O O . THR A 1 197 ? -22.612 -14.458 18.743 1.00 72.56 197 THR A O 1
ATOM 1657 N N . THR A 1 198 ? -21.987 -13.207 20.492 1.00 70.06 198 THR A N 1
ATOM 1658 C CA . THR A 1 198 ? -22.385 -11.918 19.918 1.00 70.06 198 THR A CA 1
ATOM 1659 C C . THR A 1 198 ? -21.617 -11.597 18.635 1.00 70.06 198 THR A C 1
ATOM 1661 O O . THR A 1 198 ? -22.199 -11.121 17.666 1.00 70.06 198 THR A O 1
ATOM 1664 N N . GLU A 1 199 ? -20.331 -11.924 18.612 1.00 72.88 199 GLU A N 1
ATOM 1665 C CA . GLU A 1 199 ? -19.366 -11.689 17.546 1.00 72.88 199 GLU A CA 1
ATOM 1666 C C . GLU A 1 199 ? -19.707 -12.516 16.295 1.00 72.88 199 GLU A C 1
ATOM 1668 O O . GLU A 1 199 ? -19.712 -11.989 15.183 1.00 72.88 199 GLU A O 1
ATOM 1673 N N . MET A 1 200 ? -20.084 -13.788 16.471 1.00 72.12 200 MET A N 1
ATOM 1674 C CA . MET A 1 200 ? -20.569 -14.635 15.376 1.00 72.12 200 MET A CA 1
ATOM 1675 C C . MET A 1 200 ? -21.989 -14.268 14.944 1.00 72.12 200 MET A C 1
ATOM 1677 O O . MET A 1 200 ? -22.275 -14.250 13.748 1.00 72.12 200 MET A O 1
ATOM 1681 N N . GLN A 1 201 ? -22.874 -13.903 15.877 1.00 71.62 201 GLN A N 1
ATOM 1682 C CA . GLN A 1 201 ? -24.216 -13.417 15.539 1.00 71.62 201 GLN A CA 1
ATOM 1683 C C . GLN A 1 201 ? -24.183 -12.109 14.729 1.00 71.62 201 GLN A C 1
ATOM 1685 O O . GLN A 1 201 ? -25.038 -11.919 13.867 1.00 71.62 201 GLN A O 1
ATOM 1690 N N . MET A 1 202 ? -23.181 -11.245 14.929 1.00 71.31 202 MET A N 1
ATOM 1691 C CA . MET A 1 202 ? -22.954 -10.036 14.121 1.00 71.31 202 MET A CA 1
ATOM 1692 C C . MET A 1 202 ? -22.591 -10.310 12.651 1.00 71.31 202 MET A C 1
ATOM 1694 O O . MET A 1 202 ? -22.691 -9.390 11.837 1.00 71.31 202 MET A O 1
ATOM 1698 N N . LEU A 1 203 ? -22.189 -11.541 12.310 1.00 69.31 203 LEU A N 1
ATOM 1699 C CA . LEU A 1 203 ? -21.930 -11.996 10.937 1.00 69.31 203 LEU A CA 1
ATOM 1700 C C . LEU A 1 203 ? -23.156 -12.644 10.269 1.00 69.31 203 LEU A C 1
ATOM 1702 O O . LEU A 1 203 ? -23.144 -12.844 9.055 1.00 69.31 203 LEU A O 1
ATOM 1706 N N . LEU A 1 204 ? -24.200 -12.994 11.029 1.00 65.88 204 LEU A N 1
ATOM 1707 C CA . LEU A 1 204 ? -25.391 -13.662 10.497 1.00 65.88 204 LEU A CA 1
ATOM 1708 C C . LEU A 1 204 ? -26.301 -12.689 9.728 1.00 65.88 204 LEU A C 1
ATOM 1710 O O . LEU A 1 204 ? -26.373 -11.496 10.024 1.00 65.88 204 LEU A O 1
ATOM 1714 N N . SER A 1 205 ? -27.026 -13.213 8.737 1.00 59.25 205 SER A N 1
ATOM 1715 C CA . SER A 1 205 ? -27.932 -12.425 7.898 1.00 59.25 205 SER A CA 1
ATOM 1716 C C . SER A 1 205 ? -29.181 -11.942 8.647 1.00 59.25 205 SER A C 1
ATOM 1718 O O . SER A 1 205 ? -29.730 -12.631 9.512 1.00 59.25 205 SER A O 1
ATOM 1720 N N . GLU A 1 206 ? -29.662 -10.756 8.256 1.00 59.53 206 GLU A N 1
ATOM 1721 C CA . GLU A 1 206 ? -30.833 -10.088 8.845 1.00 59.53 206 GLU A CA 1
ATOM 1722 C C . GLU A 1 206 ? -32.072 -10.967 8.925 1.00 59.53 206 GLU A C 1
ATOM 1724 O O . GLU A 1 206 ? -32.753 -10.953 9.948 1.00 59.53 206 GLU A O 1
ATOM 1729 N N . ASP A 1 207 ? -32.344 -11.742 7.872 1.00 58.56 207 ASP A N 1
ATOM 1730 C CA . ASP A 1 207 ? -33.596 -12.480 7.705 1.00 58.56 207 ASP A CA 1
ATOM 1731 C C . ASP A 1 207 ? -33.943 -13.338 8.929 1.00 58.56 207 ASP A C 1
ATOM 1733 O O . ASP A 1 207 ? -35.104 -13.418 9.316 1.00 58.56 207 ASP A O 1
ATOM 1737 N N . ILE A 1 208 ? -32.949 -13.949 9.585 1.00 64.00 208 ILE A N 1
ATOM 1738 C CA . ILE A 1 208 ? -33.169 -14.821 10.751 1.00 64.00 208 ILE A CA 1
ATOM 1739 C C . ILE A 1 208 ? -33.396 -13.991 12.026 1.00 64.00 208 ILE A C 1
ATOM 1741 O O . ILE A 1 208 ? -34.267 -14.314 12.842 1.00 64.00 208 ILE A O 1
ATOM 1745 N N . LEU A 1 209 ? -32.633 -12.910 12.207 1.00 65.69 209 LEU A N 1
ATOM 1746 C CA . LEU A 1 209 ? -32.736 -12.020 13.367 1.00 65.69 209 LEU A CA 1
ATOM 1747 C C . LEU A 1 209 ? -34.059 -11.242 13.350 1.00 65.69 209 LEU A C 1
ATOM 1749 O O . LEU A 1 209 ? -34.755 -11.190 14.364 1.00 65.69 209 LEU A O 1
ATOM 1753 N N . GLU A 1 210 ? -34.438 -10.704 12.191 1.00 66.38 210 GLU A N 1
ATOM 1754 C CA . GLU A 1 210 ? -35.673 -9.948 12.010 1.00 66.38 210 GLU A CA 1
ATOM 1755 C C . GLU A 1 210 ? -36.905 -10.868 12.018 1.00 66.38 210 GLU A C 1
ATOM 1757 O O . GLU A 1 210 ? -37.914 -10.522 12.628 1.00 66.38 210 GLU A O 1
ATOM 1762 N N . TYR A 1 211 ? -36.833 -12.074 11.433 1.00 68.88 211 TYR A N 1
ATOM 1763 C CA . TYR A 1 211 ? -37.917 -13.064 11.520 1.00 68.88 211 TYR A CA 1
ATOM 1764 C C . TYR A 1 211 ? -38.182 -13.505 12.963 1.00 68.88 211 TYR A C 1
ATOM 1766 O O . TYR A 1 211 ? -39.336 -13.536 13.398 1.00 68.88 211 TYR A O 1
ATOM 1774 N N . THR A 1 212 ? -37.132 -13.821 13.730 1.00 67.88 212 THR A N 1
ATOM 1775 C CA . THR A 1 212 ? -37.294 -14.221 15.139 1.00 67.88 212 THR A CA 1
ATOM 1776 C C . THR A 1 212 ? -37.807 -13.069 16.001 1.00 67.88 212 THR A C 1
ATOM 1778 O O . THR A 1 212 ? -38.706 -13.278 16.815 1.00 67.88 212 THR A O 1
ATOM 1781 N N . GLU A 1 213 ? -37.331 -11.841 15.784 1.00 70.88 213 GLU A N 1
ATOM 1782 C CA . GLU A 1 213 ? -37.819 -10.662 16.505 1.00 70.88 213 GLU A CA 1
ATOM 1783 C C . GLU A 1 213 ? -39.263 -10.292 16.114 1.00 70.88 213 GLU A C 1
ATOM 1785 O O . GLU A 1 213 ? -40.075 -10.014 17.000 1.00 70.88 213 GLU A O 1
ATOM 1790 N N . LYS A 1 214 ? -39.649 -10.398 14.832 1.00 76.44 214 LYS A N 1
ATOM 1791 C CA . LYS A 1 214 ? -41.046 -10.268 14.369 1.00 76.44 214 LYS A CA 1
ATOM 1792 C C . LYS A 1 214 ? -41.955 -11.330 14.980 1.00 76.44 214 LYS A C 1
ATOM 1794 O O . LYS A 1 214 ? -43.049 -10.991 15.417 1.00 76.44 214 LYS A O 1
ATOM 1799 N N . MET A 1 215 ? -41.518 -12.587 15.069 1.00 74.75 215 MET A N 1
ATOM 1800 C CA . MET A 1 215 ? -42.298 -13.649 15.717 1.00 74.75 215 MET A CA 1
ATOM 1801 C C . MET A 1 215 ? -42.511 -13.368 17.210 1.00 74.75 215 MET A C 1
ATOM 1803 O O . MET A 1 215 ? -43.649 -13.398 17.678 1.00 74.75 215 MET A O 1
ATOM 1807 N N . LEU A 1 216 ? -41.453 -13.013 17.944 1.00 78.69 216 LEU A N 1
ATOM 1808 C CA . LEU A 1 216 ? -41.522 -12.717 19.381 1.00 78.69 216 LEU A CA 1
ATOM 1809 C C . LEU A 1 216 ? -42.346 -11.457 19.703 1.00 78.69 216 LEU A C 1
ATOM 1811 O O . LEU A 1 216 ? -43.051 -11.430 20.713 1.00 78.69 216 LEU A O 1
ATOM 1815 N N . SER A 1 217 ? -42.275 -10.432 18.848 1.00 75.44 217 SER A N 1
ATOM 1816 C CA . SER A 1 217 ? -43.011 -9.167 18.997 1.00 75.44 217 SER A CA 1
ATOM 1817 C C . SER A 1 217 ? -44.417 -9.176 18.382 1.00 75.44 217 SER A C 1
ATOM 1819 O O . SER A 1 217 ? -45.209 -8.270 18.668 1.00 75.44 217 SER A O 1
ATOM 1821 N N . SER A 1 218 ? -44.761 -10.187 17.574 1.00 76.69 218 SER A N 1
ATOM 1822 C CA . SER A 1 218 ? -46.093 -10.325 16.980 1.00 76.69 218 SER A CA 1
ATOM 1823 C C . SER A 1 218 ? -47.167 -10.381 18.070 1.00 76.69 218 SER A C 1
ATOM 1825 O O . SER A 1 218 ? -47.063 -11.122 19.048 1.00 76.69 218 SER A O 1
ATOM 1827 N N . LYS A 1 219 ? -48.198 -9.540 17.928 1.00 73.31 219 LYS A N 1
ATOM 1828 C CA . LYS A 1 219 ? -49.266 -9.407 18.925 1.00 73.31 219 LYS A CA 1
ATOM 1829 C C . LYS A 1 219 ? -50.479 -10.227 18.518 1.00 73.31 219 LYS A C 1
ATOM 1831 O O . LYS A 1 219 ? -51.192 -9.849 17.588 1.00 73.31 219 LYS A O 1
ATOM 1836 N N . ALA A 1 220 ? -50.738 -11.302 19.253 1.00 63.16 220 ALA A N 1
ATOM 1837 C CA . ALA A 1 220 ? -52.004 -12.014 19.180 1.00 63.16 220 ALA A CA 1
ATOM 1838 C C . ALA A 1 220 ? -53.085 -11.234 19.949 1.00 63.16 220 ALA A C 1
ATOM 1840 O O . ALA A 1 220 ? -52.796 -10.542 20.930 1.00 63.16 220 ALA A O 1
ATOM 1841 N N . SER A 1 221 ? -54.340 -11.344 19.511 1.00 55.91 221 SER A N 1
ATOM 1842 C CA . SER A 1 221 ? -55.482 -10.874 20.299 1.00 55.91 221 SER A CA 1
ATOM 1843 C C . SER A 1 221 ? -55.898 -11.974 21.270 1.00 55.91 221 SER A C 1
ATOM 1845 O O . SER A 1 221 ? -56.389 -13.014 20.837 1.00 55.91 221 SER A O 1
ATOM 1847 N N . ILE A 1 222 ? -55.720 -11.732 22.567 1.00 60.22 222 ILE A N 1
ATOM 1848 C CA . ILE A 1 222 ? -56.159 -12.612 23.657 1.00 60.22 222 ILE A CA 1
ATOM 1849 C C . ILE A 1 222 ? -57.022 -11.748 24.585 1.00 60.22 222 ILE A C 1
ATOM 1851 O O . ILE A 1 222 ? -56.598 -10.662 24.981 1.00 60.22 222 ILE A O 1
ATOM 1855 N N . ASP A 1 223 ? -58.264 -12.166 24.845 1.00 54.69 223 ASP A N 1
ATOM 1856 C CA . ASP A 1 223 ? -59.268 -11.426 25.634 1.00 54.69 223 ASP A CA 1
ATOM 1857 C C . ASP A 1 223 ? -59.388 -9.930 25.278 1.00 54.69 223 ASP A C 1
ATOM 1859 O O . ASP A 1 223 ? -59.396 -9.039 26.129 1.00 54.69 223 ASP A O 1
ATOM 1863 N N . GLY A 1 224 ? -59.433 -9.632 23.975 1.00 62.41 224 GLY A N 1
ATOM 1864 C CA . GLY A 1 224 ? -59.577 -8.268 23.450 1.00 62.41 224 GLY A CA 1
ATOM 1865 C C . GLY A 1 224 ? -58.336 -7.373 23.592 1.00 62.41 224 GLY A C 1
ATOM 1866 O O . GLY A 1 224 ? -58.329 -6.263 23.058 1.00 62.41 224 GLY A O 1
ATOM 1867 N N . LYS A 1 225 ? -57.262 -7.839 24.242 1.00 62.12 225 LYS A N 1
ATOM 1868 C CA . LYS A 1 225 ? -55.973 -7.140 24.328 1.00 62.12 225 LYS A CA 1
ATOM 1869 C C . LYS A 1 225 ? -54.985 -7.701 23.303 1.00 62.12 225 LYS A C 1
ATOM 1871 O O . LYS A 1 225 ? -54.883 -8.908 23.103 1.00 62.12 225 LYS A O 1
ATOM 1876 N N . LYS A 1 226 ? -54.221 -6.809 22.665 1.00 67.94 226 LYS A N 1
ATOM 1877 C CA . LYS A 1 226 ? -53.101 -7.167 21.779 1.00 67.94 226 LYS A CA 1
ATOM 1878 C C . LYS A 1 226 ? -51.837 -7.367 22.613 1.00 67.94 226 LYS A C 1
ATOM 1880 O O . LYS A 1 226 ? -51.219 -6.383 23.019 1.00 67.94 226 LYS A O 1
ATOM 1885 N N . ILE A 1 227 ? -51.469 -8.622 22.851 1.00 74.88 227 ILE A N 1
ATOM 1886 C CA . ILE A 1 227 ? -50.374 -9.041 23.739 1.00 74.88 227 ILE A CA 1
ATOM 1887 C C . ILE A 1 227 ? -49.355 -9.824 22.896 1.00 74.88 227 ILE A C 1
ATOM 1889 O O . ILE A 1 227 ? -49.751 -10.656 22.078 1.00 74.88 227 ILE A O 1
ATOM 1893 N N . SER A 1 228 ? -48.056 -9.539 23.034 1.00 81.62 228 SER A N 1
ATOM 1894 C CA . SER A 1 228 ? -47.007 -10.331 22.370 1.00 81.62 228 SER A CA 1
ATOM 1895 C C . SER A 1 228 ? -46.668 -11.604 23.152 1.00 81.62 228 SER A C 1
ATOM 1897 O O . SER A 1 228 ? -47.007 -11.739 24.330 1.00 81.62 228 SER A O 1
ATOM 1899 N N . ILE A 1 229 ? -45.954 -12.539 22.519 1.00 79.69 229 ILE A N 1
ATOM 1900 C CA . ILE A 1 229 ? -45.461 -13.754 23.193 1.00 79.69 229 ILE A CA 1
ATOM 1901 C C . ILE A 1 229 ? -44.597 -13.374 24.409 1.00 79.69 229 ILE A C 1
ATOM 1903 O O . ILE A 1 229 ? -44.741 -13.952 25.486 1.00 79.69 229 ILE A O 1
ATOM 1907 N N . VAL A 1 230 ? -43.753 -12.350 24.258 1.00 83.94 230 VAL A N 1
ATOM 1908 C CA . VAL A 1 230 ? -42.856 -11.839 25.306 1.00 83.94 230 VAL A CA 1
ATOM 1909 C C . VAL A 1 230 ? -43.649 -11.231 26.468 1.00 83.94 230 VAL A C 1
ATOM 1911 O O . VAL A 1 230 ? -43.375 -11.543 27.625 1.00 83.94 230 VAL A O 1
ATOM 1914 N N . ASP A 1 231 ? -44.679 -10.428 26.176 1.00 82.50 231 ASP A N 1
ATOM 1915 C CA . ASP A 1 231 ? -45.567 -9.855 27.200 1.00 82.50 231 ASP A CA 1
ATOM 1916 C C . ASP A 1 231 ? -46.289 -10.960 27.993 1.00 82.50 231 ASP A C 1
ATOM 1918 O O . ASP A 1 231 ? -46.405 -10.886 29.216 1.00 82.50 231 ASP A O 1
ATOM 1922 N N . SER A 1 232 ? -46.744 -12.018 27.311 1.00 80.56 232 SER A N 1
ATOM 1923 C CA . SER A 1 232 ? -47.408 -13.158 27.953 1.00 80.56 232 SER A CA 1
ATOM 1924 C C . SER A 1 232 ? -46.468 -13.944 28.874 1.00 80.56 232 SER A C 1
ATOM 1926 O O . SER A 1 232 ? -46.904 -14.395 29.934 1.00 80.56 232 SER A O 1
ATOM 1928 N N . ILE A 1 233 ? -45.197 -14.109 28.489 1.00 82.88 233 ILE A N 1
ATOM 1929 C CA . ILE A 1 233 ? -44.165 -14.740 29.327 1.00 82.88 233 ILE A CA 1
ATOM 1930 C C . ILE A 1 233 ? -43.893 -13.870 30.559 1.00 82.88 233 ILE A C 1
ATOM 1932 O O . ILE A 1 233 ? -43.982 -14.365 31.682 1.00 82.88 233 ILE A O 1
ATOM 1936 N N . ASN A 1 234 ? -43.641 -12.572 30.362 1.00 87.38 234 ASN A N 1
ATOM 1937 C CA . ASN A 1 234 ? -43.383 -11.617 31.442 1.00 87.38 234 ASN A CA 1
ATOM 1938 C C . ASN A 1 234 ? -44.516 -11.583 32.474 1.00 87.38 234 ASN A C 1
ATOM 1940 O O . ASN A 1 234 ? -44.249 -11.711 33.664 1.00 87.38 234 ASN A O 1
ATOM 1944 N N . ASN A 1 235 ? -45.775 -11.483 32.034 1.00 86.06 235 ASN A N 1
ATOM 1945 C CA . ASN A 1 235 ? -46.931 -11.470 32.937 1.00 86.06 235 ASN A CA 1
ATOM 1946 C C . ASN A 1 235 ? -47.010 -12.742 33.796 1.00 86.06 235 ASN A C 1
ATOM 1948 O O . ASN A 1 235 ? -47.317 -12.668 34.983 1.00 86.06 235 ASN A O 1
ATOM 1952 N N . LYS A 1 236 ? -46.719 -13.912 33.214 1.00 84.81 236 LYS A N 1
ATOM 1953 C CA . LYS A 1 236 ? -46.780 -15.191 33.934 1.00 84.81 236 LYS A CA 1
ATOM 1954 C C . LYS A 1 236 ? -45.615 -15.368 34.914 1.00 84.81 236 LYS A C 1
ATOM 1956 O O . LYS A 1 236 ? -45.812 -15.948 35.978 1.00 84.81 236 LYS A O 1
ATOM 1961 N N . LEU A 1 237 ? -44.437 -14.834 34.585 1.00 85.00 237 LEU A N 1
ATOM 1962 C CA . LEU A 1 237 ? -43.294 -14.772 35.500 1.00 85.00 237 LEU A CA 1
ATOM 1963 C C . LEU A 1 237 ? -43.540 -13.796 36.660 1.00 85.00 237 LEU A C 1
ATOM 1965 O O . LEU A 1 237 ? -43.238 -14.144 37.794 1.00 85.00 237 LEU A O 1
ATOM 1969 N N . ASP A 1 238 ? -44.133 -12.622 36.413 1.00 84.44 238 ASP A N 1
ATOM 1970 C CA . ASP A 1 238 ? -44.472 -11.651 37.470 1.00 84.44 238 ASP A CA 1
ATOM 1971 C C . ASP A 1 238 ? -45.488 -12.245 38.472 1.00 84.44 238 ASP A C 1
ATOM 1973 O O . ASP A 1 238 ? -45.331 -12.068 39.679 1.00 84.44 238 ASP A O 1
ATOM 1977 N N . ILE A 1 239 ? -46.481 -13.011 37.992 1.00 86.00 239 ILE A N 1
ATOM 1978 C CA . ILE A 1 239 ? -47.431 -13.754 38.846 1.00 86.00 239 ILE A CA 1
ATOM 1979 C C . ILE A 1 239 ? -46.703 -14.818 39.678 1.00 86.00 239 ILE A C 1
ATOM 1981 O O . ILE A 1 239 ? -46.860 -14.849 40.895 1.00 86.00 239 ILE A O 1
ATOM 1985 N N . PHE A 1 240 ? -45.857 -15.644 39.056 1.00 84.62 240 PHE A N 1
ATOM 1986 C CA . PHE A 1 240 ? -45.080 -16.660 39.774 1.00 84.62 240 PHE A CA 1
ATOM 1987 C C . PHE A 1 240 ? -44.150 -16.044 40.835 1.00 84.62 240 PHE A C 1
ATOM 1989 O O . PHE A 1 240 ? -44.059 -16.548 41.950 1.00 84.62 240 PHE A O 1
ATOM 1996 N N . MET A 1 241 ? -43.494 -14.920 40.531 1.00 83.56 241 MET A N 1
ATOM 1997 C CA . MET A 1 241 ? -42.654 -14.208 41.500 1.00 83.56 241 MET A CA 1
ATOM 1998 C C . MET A 1 241 ? -43.463 -13.589 42.645 1.00 83.56 241 MET A C 1
ATOM 2000 O O . MET A 1 241 ? -42.940 -13.468 43.753 1.00 83.56 241 MET A O 1
ATOM 2004 N N . TYR A 1 242 ? -44.721 -13.208 42.410 1.00 84.38 242 TYR A N 1
ATOM 2005 C CA . TYR A 1 242 ? -45.634 -12.792 43.473 1.00 84.38 242 TYR A CA 1
ATOM 2006 C C . TYR A 1 242 ? -46.001 -13.976 44.380 1.00 84.38 242 TYR A C 1
ATOM 2008 O O . TYR A 1 242 ? -45.819 -13.877 45.588 1.00 84.38 242 TYR A O 1
ATOM 2016 N N . GLU A 1 243 ? -46.408 -15.114 43.807 1.00 85.38 243 GLU A N 1
ATOM 2017 C CA . GLU A 1 243 ? -46.720 -16.349 44.549 1.00 85.38 243 GLU A CA 1
ATOM 2018 C C . GLU A 1 243 ? -45.524 -16.844 45.385 1.00 85.38 243 GLU A C 1
ATOM 2020 O O . GLU A 1 243 ? -45.675 -17.168 46.561 1.00 85.38 243 GLU A O 1
ATOM 2025 N N . VAL A 1 244 ? -44.314 -16.851 44.813 1.00 82.56 244 VAL A N 1
ATOM 2026 C CA . VAL A 1 244 ? -43.083 -17.241 45.521 1.00 82.56 244 VAL A CA 1
ATOM 2027 C C . VAL A 1 244 ? -42.775 -16.295 46.682 1.00 82.56 244 VAL A C 1
ATOM 2029 O O . VAL A 1 244 ? -42.444 -16.761 47.770 1.00 82.56 244 VAL A O 1
ATOM 2032 N N . ASN A 1 245 ? -42.890 -14.979 46.482 1.00 83.88 245 ASN A N 1
ATOM 2033 C CA . ASN A 1 245 ? -42.648 -14.011 47.553 1.00 83.88 245 ASN A CA 1
ATOM 2034 C C . ASN A 1 245 ? -43.723 -14.070 48.649 1.00 83.88 245 ASN A C 1
ATOM 2036 O O . ASN A 1 245 ? -43.379 -13.932 49.819 1.00 83.88 245 ASN A O 1
ATOM 2040 N N . ASP A 1 246 ? -44.987 -14.332 48.305 1.00 84.62 246 ASP A N 1
ATOM 2041 C CA . ASP A 1 246 ? -46.058 -14.550 49.282 1.00 84.62 246 ASP A CA 1
ATOM 2042 C C . ASP A 1 246 ? -45.757 -15.782 50.154 1.00 84.62 246 ASP A C 1
ATOM 2044 O O . ASP A 1 246 ? -45.689 -15.677 51.380 1.00 84.62 246 ASP A O 1
ATOM 2048 N N . ILE A 1 247 ? -45.431 -16.926 49.538 1.00 84.50 247 ILE A N 1
ATOM 2049 C CA . ILE A 1 247 ? -45.040 -18.157 50.250 1.00 84.50 247 ILE A CA 1
ATOM 2050 C C . ILE A 1 247 ? -43.827 -17.922 51.163 1.00 84.50 247 ILE A C 1
ATOM 2052 O O . ILE A 1 247 ? -43.834 -18.365 52.310 1.00 84.50 247 ILE A O 1
ATOM 2056 N N . ILE A 1 248 ? -42.794 -17.223 50.682 1.00 83.25 248 ILE A N 1
ATOM 2057 C CA . ILE A 1 248 ? -41.588 -16.934 51.472 1.00 83.25 248 ILE A CA 1
ATOM 2058 C C . ILE A 1 248 ? -41.905 -15.988 52.641 1.00 83.25 248 ILE A C 1
ATOM 2060 O O . ILE A 1 248 ? -41.464 -16.251 53.758 1.00 83.25 248 ILE A O 1
ATOM 2064 N N . SER A 1 249 ? -42.722 -14.951 52.429 1.00 80.50 249 SER A N 1
ATOM 2065 C CA . SER A 1 249 ? -43.120 -14.003 53.483 1.00 80.50 249 SER A CA 1
ATOM 2066 C C . SER A 1 249 ? -43.897 -14.671 54.627 1.00 80.50 249 SER A C 1
ATOM 2068 O O . SER A 1 249 ? -43.702 -14.338 55.796 1.00 80.50 249 SER A O 1
ATOM 2070 N N . ASN A 1 250 ? -44.699 -15.694 54.303 1.00 81.44 250 ASN A N 1
ATOM 2071 C CA . ASN A 1 250 ? -45.404 -16.532 55.275 1.00 81.44 250 ASN A CA 1
ATOM 2072 C C . ASN A 1 250 ? -44.469 -17.443 56.103 1.00 81.44 250 ASN A C 1
ATOM 2074 O O . ASN A 1 250 ? -44.891 -17.956 57.140 1.00 81.44 250 ASN A O 1
ATOM 2078 N N . ILE A 1 251 ? -43.220 -17.654 55.667 1.00 83.50 251 ILE A N 1
ATOM 2079 C CA . ILE A 1 251 ? -42.188 -18.398 56.409 1.00 83.50 251 ILE A CA 1
ATOM 2080 C C . ILE A 1 251 ? -41.339 -17.426 57.240 1.00 83.50 251 ILE A C 1
ATOM 2082 O O . ILE A 1 251 ? -41.190 -17.621 58.445 1.00 83.50 251 ILE A O 1
ATOM 2086 N N . ASP A 1 252 ? -40.794 -16.384 56.605 1.00 75.50 252 ASP A N 1
ATOM 2087 C CA . ASP A 1 252 ? -39.997 -15.334 57.244 1.00 75.50 252 ASP A CA 1
ATOM 2088 C C . ASP A 1 252 ? -39.984 -14.063 56.367 1.00 75.50 252 ASP A C 1
ATOM 2090 O O . ASP A 1 252 ? -39.422 -14.035 55.271 1.00 75.50 252 ASP A O 1
ATOM 2094 N N . ASN A 1 253 ? -40.573 -12.983 56.893 1.00 78.44 253 ASN A N 1
ATOM 2095 C CA . ASN A 1 253 ? -40.693 -11.672 56.240 1.00 78.44 253 ASN A CA 1
ATOM 2096 C C . ASN A 1 253 ? -39.356 -10.953 55.952 1.00 78.44 253 ASN A C 1
ATOM 2098 O O . ASN A 1 253 ? -39.367 -9.887 55.336 1.00 78.44 253 ASN A O 1
ATOM 2102 N N . SER A 1 254 ? -38.213 -11.474 56.408 1.00 77.56 254 SER A N 1
ATOM 2103 C CA . SER A 1 254 ? -36.890 -10.926 56.080 1.00 77.56 254 SER A CA 1
ATOM 2104 C C . SER A 1 254 ? -36.369 -11.351 54.699 1.00 77.56 254 SER A C 1
ATOM 2106 O O . SER A 1 254 ? -35.484 -10.685 54.157 1.00 77.56 254 SER A O 1
ATOM 2108 N N . TYR A 1 255 ? -36.933 -12.403 54.095 1.00 71.12 255 TYR A N 1
ATOM 2109 C CA . TYR A 1 255 ? -36.571 -12.857 52.752 1.00 71.12 255 TYR A CA 1
ATOM 2110 C C . TYR A 1 255 ? -37.544 -12.331 51.692 1.00 71.12 255 TYR A C 1
ATOM 2112 O O . TYR A 1 255 ? -38.755 -12.499 51.796 1.00 71.12 255 TYR A O 1
ATOM 2120 N N . ALA A 1 256 ? -37.003 -11.756 50.617 1.00 76.44 256 ALA A N 1
ATOM 2121 C CA . ALA A 1 256 ? -37.766 -11.410 49.423 1.00 76.44 256 ALA A CA 1
ATOM 2122 C C . ALA A 1 256 ? -36.876 -11.458 48.174 1.00 76.44 256 ALA A C 1
ATOM 2124 O O . ALA A 1 256 ? -35.782 -10.892 48.154 1.00 76.44 256 ALA A O 1
ATOM 2125 N N . TYR A 1 257 ? -37.375 -12.068 47.100 1.00 74.50 257 TYR A N 1
ATOM 2126 C CA . TYR A 1 257 ? -36.825 -11.911 45.758 1.00 74.50 257 TYR A CA 1
ATOM 2127 C C . TYR A 1 257 ? -37.364 -10.618 45.145 1.00 74.50 257 TYR A C 1
ATOM 2129 O O . TYR A 1 257 ? -38.402 -10.605 44.478 1.00 74.50 257 TYR A O 1
ATOM 2137 N N . THR A 1 258 ? -36.650 -9.519 45.379 1.00 69.12 258 THR A N 1
ATOM 2138 C CA . THR A 1 258 ? -36.908 -8.230 44.732 1.00 69.12 258 THR A CA 1
ATOM 2139 C C . THR A 1 258 ? -35.965 -8.021 43.549 1.00 69.12 258 THR A C 1
ATOM 2141 O O . THR A 1 258 ? -34.790 -8.383 43.589 1.00 69.12 258 THR A O 1
ATOM 2144 N N . ALA A 1 259 ? -36.477 -7.420 42.473 1.00 64.12 259 ALA A N 1
ATOM 2145 C CA . ALA A 1 259 ? -35.617 -6.872 41.434 1.00 64.12 259 ALA A CA 1
ATOM 2146 C C . ALA A 1 259 ? -34.959 -5.600 41.984 1.00 64.12 259 ALA A C 1
ATOM 2148 O O . ALA A 1 259 ? -35.658 -4.656 42.364 1.00 64.12 259 ALA A O 1
ATOM 2149 N N . ASP A 1 260 ? -33.628 -5.583 42.036 1.00 56.62 260 ASP A N 1
ATOM 2150 C CA . ASP A 1 260 ? -32.884 -4.415 42.498 1.00 56.62 260 ASP A CA 1
ATOM 2151 C C . ASP A 1 260 ? -33.177 -3.208 41.592 1.00 56.62 260 ASP A C 1
ATOM 2153 O O . ASP A 1 260 ? -33.325 -3.353 40.373 1.00 56.62 260 ASP A O 1
ATOM 2157 N N . ARG A 1 261 ? -33.242 -1.995 42.156 1.00 52.59 261 ARG A N 1
ATOM 2158 C CA . ARG A 1 261 ? -33.765 -0.801 41.447 1.00 52.59 261 ARG A CA 1
ATOM 2159 C C . ARG A 1 261 ? -32.937 -0.363 40.228 1.00 52.59 261 ARG A C 1
ATOM 2161 O O . ARG A 1 261 ? -33.340 0.566 39.532 1.00 52.59 261 ARG A O 1
ATOM 2168 N N . GLN A 1 262 ? -31.790 -0.995 39.986 1.00 50.22 262 GLN A N 1
ATOM 2169 C CA . GLN A 1 262 ? -30.881 -0.716 38.872 1.00 50.22 262 GLN A CA 1
ATOM 2170 C C . GLN A 1 262 ? -30.902 -1.781 37.755 1.00 50.22 262 GLN A C 1
ATOM 2172 O O . GLN A 1 262 ? -30.274 -1.560 36.721 1.00 50.22 262 GLN A O 1
ATOM 2177 N N . PHE A 1 263 ? -31.626 -2.900 37.906 1.00 55.31 263 PHE A N 1
ATOM 2178 C CA . PHE A 1 263 ? -31.674 -3.980 36.905 1.00 55.31 263 PHE A CA 1
ATOM 2179 C C . PHE A 1 263 ? -33.029 -4.087 36.179 1.00 55.31 263 PHE A C 1
ATOM 2181 O O . PHE A 1 263 ? -34.069 -3.639 36.664 1.00 55.31 263 PHE A O 1
ATOM 2188 N N . LYS A 1 264 ? -33.022 -4.687 34.977 1.00 58.81 264 LYS A N 1
ATOM 2189 C CA . LYS A 1 264 ? -34.235 -4.958 34.180 1.00 58.81 264 LYS A CA 1
ATOM 2190 C C . LYS A 1 264 ? -35.207 -5.852 34.963 1.00 58.81 264 LYS A C 1
ATOM 2192 O O . LYS A 1 264 ? -34.842 -6.960 35.339 1.00 58.81 264 LYS A O 1
ATOM 2197 N N . LYS A 1 265 ? -36.468 -5.422 35.096 1.00 69.44 265 LYS A N 1
ATOM 2198 C CA . LYS A 1 265 ? -37.557 -6.253 35.650 1.00 69.44 265 LYS A CA 1
ATOM 2199 C C . LYS A 1 265 ? -38.177 -7.222 34.626 1.00 69.44 265 LYS A C 1
ATOM 2201 O O . LYS A 1 265 ? -38.665 -8.278 35.007 1.00 69.44 265 LYS A O 1
ATOM 2206 N N . TYR A 1 266 ? -38.164 -6.870 33.339 1.00 80.44 266 TYR A N 1
ATOM 2207 C CA . TYR A 1 266 ? -38.870 -7.597 32.276 1.00 80.44 266 TYR A CA 1
ATOM 2208 C C . TYR A 1 266 ? -37.928 -8.044 31.154 1.00 80.44 266 TYR A C 1
ATOM 2210 O O . TYR A 1 266 ? -37.016 -7.304 30.775 1.00 80.44 266 TYR A O 1
ATOM 2218 N N . LEU A 1 267 ? -38.188 -9.232 30.601 1.00 82.69 267 LEU A N 1
ATOM 2219 C CA . LEU A 1 267 ? -37.513 -9.764 29.416 1.00 82.69 267 LEU A CA 1
ATOM 2220 C C . LEU A 1 267 ? -37.958 -9.005 28.161 1.00 82.69 267 LEU A C 1
ATOM 2222 O O . LEU A 1 267 ? -39.136 -8.676 28.010 1.00 82.69 267 LEU A O 1
ATOM 2226 N N . THR A 1 268 ? -37.039 -8.772 27.230 1.00 82.69 268 THR A N 1
ATOM 2227 C CA . THR A 1 268 ? -37.326 -8.197 25.908 1.00 82.69 268 THR A CA 1
ATOM 2228 C C . THR A 1 268 ? -37.265 -9.265 24.802 1.00 82.69 268 THR A C 1
ATOM 2230 O O . THR A 1 268 ? -36.708 -10.346 25.020 1.00 82.69 268 THR A O 1
ATOM 2233 N N . PRO A 1 269 ? -37.792 -8.992 23.586 1.00 78.31 269 PRO A N 1
ATOM 2234 C CA . PRO A 1 269 ? -37.641 -9.896 22.441 1.00 78.31 269 PRO A CA 1
ATOM 2235 C C . PRO A 1 269 ? -36.174 -10.253 22.154 1.00 78.31 269 PRO A C 1
ATOM 2237 O O . PRO A 1 269 ? -35.869 -11.416 21.899 1.00 78.31 269 PRO A O 1
ATOM 2240 N N . LYS A 1 270 ? -35.259 -9.280 22.287 1.00 75.50 270 LYS A N 1
ATOM 2241 C CA . LYS A 1 270 ? -33.805 -9.483 22.202 1.00 75.50 270 LYS A CA 1
ATOM 2242 C C . LYS A 1 270 ? -33.300 -10.512 23.220 1.00 75.50 270 LYS A C 1
ATOM 2244 O O . LYS A 1 270 ? -32.616 -11.450 22.817 1.00 75.50 270 LYS A O 1
ATOM 2249 N N . ASP A 1 271 ? -33.672 -10.372 24.495 1.00 75.69 271 ASP A N 1
ATOM 2250 C CA . ASP A 1 271 ? -33.199 -11.261 25.567 1.00 75.69 271 ASP A CA 1
ATOM 2251 C C . ASP A 1 271 ? -33.630 -12.724 25.312 1.00 75.69 271 ASP A C 1
ATOM 2253 O O . ASP A 1 271 ? -32.860 -13.658 25.532 1.00 75.69 271 ASP A O 1
ATOM 2257 N N . ILE A 1 272 ? -34.847 -12.940 24.791 1.00 80.69 272 ILE A N 1
ATOM 2258 C CA . ILE A 1 272 ? -35.352 -14.279 24.438 1.00 80.69 272 ILE A CA 1
ATOM 2259 C C . ILE A 1 272 ? -34.704 -14.807 23.149 1.00 80.69 272 ILE A C 1
ATOM 2261 O O . ILE A 1 272 ? -34.333 -15.981 23.092 1.00 80.69 272 ILE A O 1
ATOM 2265 N N . ARG A 1 273 ? -34.519 -13.960 22.126 1.00 77.88 273 ARG A N 1
ATOM 2266 C CA . ARG A 1 273 ? -33.828 -14.334 20.881 1.00 77.88 273 ARG A CA 1
ATOM 2267 C C . ARG A 1 273 ? -32.417 -14.844 21.163 1.00 77.88 273 ARG A C 1
ATOM 2269 O O . ARG A 1 273 ? -32.051 -15.891 20.642 1.00 77.88 273 ARG A O 1
ATOM 2276 N N . GLU A 1 274 ? -31.652 -14.152 22.004 1.00 73.44 274 GLU A N 1
ATOM 2277 C CA . GLU A 1 274 ? -30.288 -14.559 22.366 1.00 73.44 274 GLU A CA 1
ATOM 2278 C C . GLU A 1 274 ? -30.257 -15.956 23.009 1.00 73.44 274 GLU A C 1
ATOM 2280 O O . GLU A 1 274 ? -29.404 -16.771 22.656 1.00 73.44 274 GLU A O 1
ATOM 2285 N N . GLN A 1 275 ? -31.232 -16.295 23.862 1.00 79.06 275 GLN A N 1
ATOM 2286 C CA . GLN A 1 275 ? -31.346 -17.648 24.427 1.00 79.06 275 GLN A CA 1
ATOM 2287 C C . GLN A 1 275 ? -31.764 -18.700 23.387 1.00 79.06 275 GLN A C 1
ATOM 2289 O O . GLN A 1 275 ? -31.246 -19.815 23.417 1.00 79.06 275 GLN A O 1
ATOM 2294 N N . ILE A 1 276 ? -32.649 -18.364 22.438 1.00 79.56 276 ILE A N 1
ATOM 2295 C CA . ILE A 1 276 ? -33.021 -19.262 21.328 1.00 79.56 276 ILE A CA 1
ATOM 2296 C C . ILE A 1 276 ? -31.801 -19.561 20.450 1.00 79.56 276 ILE A C 1
ATOM 2298 O O . ILE A 1 276 ? -31.535 -20.725 20.152 1.00 79.56 276 ILE A O 1
ATOM 2302 N N . PHE A 1 277 ? -31.038 -18.533 20.069 1.00 72.88 277 PHE A N 1
ATOM 2303 C CA . PHE A 1 277 ? -29.812 -18.688 19.285 1.00 72.88 277 PHE A CA 1
ATOM 2304 C C . PHE A 1 277 ? -28.792 -19.534 20.051 1.00 72.88 277 PHE A C 1
ATOM 2306 O O . PHE A 1 277 ? -28.288 -20.517 19.510 1.00 72.88 277 PHE A O 1
ATOM 2313 N N . LYS A 1 278 ? -28.572 -19.241 21.338 1.00 73.12 278 LYS A N 1
ATOM 2314 C CA . LYS A 1 278 ? -27.685 -20.026 22.203 1.00 73.12 278 LYS A CA 1
ATOM 2315 C C . LYS A 1 278 ? -28.090 -21.498 22.286 1.00 73.12 278 LYS A C 1
ATOM 2317 O O . LYS A 1 278 ? -27.240 -22.369 22.112 1.00 73.12 278 LYS A O 1
ATOM 2322 N N . ALA A 1 279 ? -29.371 -21.800 22.487 1.00 76.25 279 ALA A N 1
ATOM 2323 C CA . ALA A 1 279 ? -29.872 -23.175 22.529 1.00 76.25 279 ALA A CA 1
ATOM 2324 C C . ALA A 1 279 ? -29.764 -23.892 21.168 1.00 76.25 279 ALA A C 1
ATOM 2326 O O . ALA A 1 279 ? -29.410 -25.067 21.114 1.00 76.25 279 ALA A O 1
ATOM 2327 N N . TYR A 1 280 ? -30.031 -23.195 20.060 1.00 76.88 280 TYR A N 1
ATOM 2328 C CA . TYR A 1 280 ? -29.978 -23.772 18.715 1.00 76.88 280 TYR A CA 1
ATOM 2329 C C . TYR A 1 280 ? -28.547 -24.021 18.220 1.00 76.88 280 TYR A C 1
ATOM 2331 O O . TYR A 1 280 ? -28.300 -24.996 17.506 1.00 76.88 280 TYR A O 1
ATOM 2339 N N . PHE A 1 281 ? -27.599 -23.158 18.578 1.00 74.31 281 PHE A N 1
ATOM 2340 C CA . PHE A 1 281 ? -26.214 -23.274 18.130 1.00 74.31 281 PHE A CA 1
ATOM 2341 C C . PHE A 1 281 ? -25.348 -24.153 19.036 1.00 74.31 281 PHE A C 1
ATOM 2343 O O . PHE A 1 281 ? -24.571 -24.942 18.506 1.00 74.31 281 PHE A O 1
ATOM 2350 N N . SER A 1 282 ? -25.555 -24.146 20.357 1.00 72.44 282 SER A N 1
ATOM 2351 C CA . SER A 1 282 ? -24.781 -24.991 21.289 1.00 72.44 282 SER A CA 1
ATOM 2352 C C . SER A 1 282 ? -24.919 -26.505 21.055 1.00 72.44 282 SER A C 1
ATOM 2354 O O . SER A 1 282 ? -24.033 -27.265 21.437 1.00 72.44 282 SER A O 1
ATOM 2356 N N . ILE A 1 283 ? -25.983 -26.962 20.381 1.00 74.88 283 ILE A N 1
ATOM 2357 C CA . ILE A 1 283 ? -26.157 -28.370 19.973 1.00 74.88 283 ILE A CA 1
ATOM 2358 C C . ILE A 1 283 ? -25.409 -28.747 18.677 1.00 74.88 283 ILE A C 1
ATOM 2360 O O . ILE A 1 283 ? -25.540 -29.876 18.202 1.00 74.88 283 ILE A O 1
ATOM 2364 N N . ARG A 1 284 ? -24.656 -27.822 18.066 1.00 70.75 284 ARG A N 1
ATOM 2365 C CA . ARG A 1 284 ? -23.904 -28.036 16.819 1.00 70.75 284 ARG A CA 1
ATOM 2366 C C . ARG A 1 284 ? -22.424 -27.737 17.032 1.00 70.75 284 ARG A C 1
ATOM 2368 O O . ARG A 1 284 ? -22.031 -26.576 17.092 1.00 70.75 284 ARG A O 1
ATOM 2375 N N . SER A 1 285 ? -21.588 -28.773 17.064 1.00 65.38 285 SER A N 1
ATOM 2376 C CA . SER A 1 285 ? -20.140 -28.577 17.034 1.00 65.38 285 SER A CA 1
ATOM 2377 C C . SER A 1 285 ? -19.650 -28.263 15.620 1.00 65.38 285 SER A C 1
ATOM 2379 O O . SER A 1 285 ? -19.959 -28.938 14.635 1.00 65.38 285 SER A O 1
ATOM 2381 N N . LEU A 1 286 ? -18.850 -27.207 15.529 1.00 70.94 286 LEU A N 1
ATOM 2382 C CA . LEU A 1 286 ? -18.106 -26.848 14.335 1.00 70.94 286 LEU A CA 1
ATOM 2383 C C . LEU A 1 286 ? -16.915 -27.807 14.196 1.00 70.94 286 LEU A C 1
ATOM 2385 O O . LEU A 1 286 ? -16.121 -27.944 15.125 1.00 70.94 286 LEU A O 1
ATOM 2389 N N . SER A 1 287 ? -16.774 -28.468 13.046 1.00 74.50 287 SER A N 1
ATOM 2390 C CA . SER A 1 287 ? -15.684 -29.423 12.809 1.00 74.50 287 SER A CA 1
ATOM 2391 C C . SER A 1 287 ? -14.999 -29.218 11.457 1.00 74.50 287 SER A C 1
ATOM 2393 O O . SER A 1 287 ? -15.615 -28.799 10.477 1.00 74.50 287 SER A O 1
ATOM 2395 N N . LYS A 1 288 ? -13.697 -29.518 11.403 1.00 75.75 288 LYS A N 1
ATOM 2396 C CA . LYS A 1 288 ? -12.845 -29.426 10.210 1.00 75.75 288 LYS A CA 1
ATOM 2397 C C . LYS A 1 288 ? -12.188 -30.783 9.980 1.00 75.75 288 LYS A C 1
ATOM 2399 O O . LYS A 1 288 ? -11.468 -31.283 10.840 1.00 75.75 288 LYS A O 1
ATOM 2404 N N . ASN A 1 289 ? -12.458 -31.399 8.829 1.00 75.06 289 ASN A N 1
ATOM 2405 C CA . ASN A 1 289 ? -11.993 -32.752 8.481 1.00 75.06 289 ASN A CA 1
ATOM 2406 C C . ASN A 1 289 ? -12.323 -33.812 9.560 1.00 75.06 289 ASN A C 1
ATOM 2408 O O . ASN A 1 289 ? -11.499 -34.674 9.860 1.00 75.06 289 ASN A O 1
ATOM 2412 N N . GLY A 1 290 ? -13.504 -33.716 10.182 1.00 71.88 290 GLY A N 1
ATOM 2413 C CA . GLY A 1 290 ? -13.952 -34.626 11.246 1.00 71.88 290 GLY A CA 1
ATOM 2414 C C . GLY A 1 290 ? -13.359 -34.368 12.639 1.00 71.88 290 GLY A C 1
ATOM 2415 O O . GLY A 1 290 ? -13.734 -35.064 13.578 1.00 71.88 290 GLY A O 1
ATOM 2416 N N . LYS A 1 291 ? -12.472 -33.376 12.804 1.00 77.44 291 LYS A N 1
ATOM 2417 C CA . LYS A 1 291 ? -12.000 -32.908 14.117 1.00 77.44 291 LYS A CA 1
ATOM 2418 C C . LYS A 1 291 ? -12.852 -31.750 14.611 1.00 77.44 291 LYS A C 1
ATOM 2420 O O . LYS A 1 291 ? -13.131 -30.836 13.837 1.00 77.44 291 LYS A O 1
ATOM 2425 N N . ASP A 1 292 ? -13.209 -31.760 15.887 1.00 79.69 292 ASP A N 1
ATOM 2426 C CA . ASP A 1 292 ? -13.876 -30.630 16.541 1.00 79.69 292 ASP A CA 1
ATOM 2427 C C . ASP A 1 292 ? -12.970 -29.382 16.536 1.00 79.69 292 ASP A C 1
ATOM 2429 O O . ASP A 1 292 ? -11.744 -29.505 16.620 1.00 79.69 292 ASP A O 1
ATOM 2433 N N . ILE A 1 293 ? -13.552 -28.181 16.453 1.00 78.44 293 ILE A N 1
ATOM 2434 C CA . ILE A 1 293 ? -12.818 -26.911 16.495 1.00 78.44 293 ILE A CA 1
ATOM 2435 C C . ILE A 1 293 ? -11.896 -26.802 17.720 1.00 78.44 293 ILE A C 1
ATOM 2437 O O . ILE A 1 293 ? -10.783 -26.286 17.605 1.00 78.44 293 ILE A O 1
ATOM 2441 N N . VAL A 1 294 ? -12.299 -27.356 18.869 1.00 77.06 294 VAL A N 1
ATOM 2442 C CA . VAL A 1 294 ? -11.509 -27.352 20.111 1.00 77.06 294 VAL A CA 1
ATOM 2443 C C . VAL A 1 294 ? -10.204 -28.148 19.953 1.00 77.06 294 VAL A C 1
ATOM 2445 O O . VAL A 1 294 ? -9.194 -27.785 20.555 1.00 77.06 294 VAL A O 1
ATOM 2448 N N . GLN A 1 295 ? -10.200 -29.181 19.100 1.00 80.56 295 GLN A N 1
ATOM 2449 C CA . GLN A 1 295 ? -9.064 -30.078 18.833 1.00 80.56 295 GLN A CA 1
ATOM 2450 C C . GLN A 1 295 ? -8.076 -29.543 17.780 1.00 80.56 295 GLN A C 1
ATOM 2452 O O . GLN A 1 295 ? -7.064 -30.192 17.500 1.00 80.56 295 GLN A O 1
ATOM 2457 N N . LEU A 1 296 ? -8.368 -28.399 17.156 1.00 81.50 296 LEU A N 1
ATOM 2458 C CA . LEU A 1 296 ? -7.471 -27.758 16.197 1.00 81.50 296 LEU A CA 1
ATOM 2459 C C . LEU A 1 296 ? -6.322 -27.030 16.908 1.00 81.50 296 LEU A C 1
ATOM 2461 O O . LEU A 1 296 ? -6.480 -26.507 18.013 1.00 81.50 296 LEU A O 1
ATOM 2465 N N . SER A 1 297 ? -5.164 -26.944 16.251 1.00 81.50 297 SER A N 1
ATOM 2466 C CA . SER A 1 297 ? -4.068 -26.089 16.725 1.00 81.50 297 SER A CA 1
ATOM 2467 C C . SER A 1 297 ? -4.457 -24.603 16.687 1.00 81.50 297 SER A C 1
ATOM 2469 O O . SER A 1 297 ? -5.341 -24.206 15.929 1.00 81.50 297 SER A O 1
ATOM 2471 N N . SER A 1 298 ? -3.781 -23.757 17.475 1.00 78.69 298 SER A N 1
ATOM 2472 C CA . SER A 1 298 ? -4.084 -22.315 17.561 1.00 78.69 298 SER A CA 1
ATOM 2473 C C . SER A 1 298 ? -4.151 -21.633 16.181 1.00 78.69 298 SER A C 1
ATOM 2475 O O . SER A 1 298 ? -5.149 -20.991 15.850 1.00 78.69 298 SER A O 1
ATOM 2477 N N . GLY A 1 299 ? -3.162 -21.881 15.312 1.00 80.12 299 GLY A N 1
ATOM 2478 C CA . GLY A 1 299 ? -3.163 -21.358 13.942 1.00 80.12 299 GLY A CA 1
ATOM 2479 C C . GLY A 1 299 ? -4.259 -21.947 13.037 1.00 80.12 299 GLY A C 1
ATOM 2480 O O . GLY A 1 299 ? -4.773 -21.259 12.158 1.00 80.12 299 GLY A O 1
ATOM 2481 N N . GLU A 1 300 ? -4.676 -23.200 13.248 1.00 81.44 300 GLU A N 1
ATOM 2482 C CA . GLU A 1 300 ? -5.816 -23.785 12.525 1.00 81.44 300 GLU A CA 1
ATOM 2483 C C . GLU A 1 300 ? -7.157 -23.191 12.975 1.00 81.44 300 GLU A C 1
ATOM 2485 O O . GLU A 1 300 ? -8.019 -22.973 12.120 1.00 81.44 300 GLU A O 1
ATOM 2490 N N . LYS A 1 301 ? -7.323 -22.884 14.273 1.00 81.44 301 LYS A N 1
ATOM 2491 C CA . LYS A 1 301 ? -8.484 -22.147 14.802 1.00 81.44 301 LYS A CA 1
ATOM 2492 C C . LYS A 1 301 ? -8.536 -20.731 14.219 1.00 81.44 301 LYS A C 1
ATOM 2494 O O . LYS A 1 301 ? -9.569 -20.332 13.689 1.00 81.44 301 LYS A O 1
ATOM 2499 N N . ARG A 1 302 ? -7.411 -20.004 14.229 1.00 81.88 302 ARG A N 1
ATOM 2500 C CA . ARG A 1 302 ? -7.288 -18.645 13.663 1.00 81.88 302 ARG A CA 1
ATOM 2501 C C . ARG A 1 302 ? -7.610 -18.609 12.165 1.00 81.88 302 ARG A C 1
ATOM 2503 O O . ARG A 1 302 ? -8.379 -17.757 11.725 1.00 81.88 302 ARG A O 1
ATOM 2510 N N . LYS A 1 303 ? -7.144 -19.601 11.393 1.00 83.44 303 LYS A N 1
ATOM 2511 C CA . LYS A 1 303 ? -7.576 -19.777 9.997 1.00 83.44 303 LYS A CA 1
ATOM 2512 C C . LYS A 1 303 ? -9.070 -20.105 9.874 1.00 83.44 303 LYS A C 1
ATOM 2514 O O . LYS A 1 303 ? -9.734 -19.526 9.023 1.00 83.44 303 LYS A O 1
ATOM 2519 N N . ALA A 1 304 ? -9.611 -21.001 10.703 1.00 82.44 304 ALA A N 1
ATOM 2520 C CA . ALA A 1 304 ? -11.033 -21.352 10.659 1.00 82.44 304 ALA A CA 1
ATOM 2521 C C . ALA A 1 304 ? -11.950 -20.143 10.920 1.00 82.44 304 ALA A C 1
ATOM 2523 O O . ALA A 1 304 ? -12.970 -20.017 10.252 1.00 82.44 304 ALA A O 1
ATOM 2524 N N . LEU A 1 305 ? -11.567 -19.228 11.816 1.00 79.75 305 LEU A N 1
ATOM 2525 C CA . LEU A 1 305 ? -12.302 -17.982 12.053 1.00 79.75 305 LEU A CA 1
ATOM 2526 C C . LEU A 1 305 ? -12.399 -17.114 10.794 1.00 79.75 305 LEU A C 1
ATOM 2528 O O . LEU A 1 305 ? -13.493 -16.681 10.444 1.00 79.75 305 LEU A O 1
ATOM 2532 N N . ILE A 1 306 ? -11.293 -16.922 10.073 1.00 82.06 306 ILE A N 1
ATOM 2533 C CA . ILE A 1 306 ? -11.302 -16.153 8.820 1.00 82.06 306 ILE A CA 1
ATOM 2534 C C . ILE A 1 306 ? -12.057 -16.911 7.720 1.00 82.06 306 ILE A C 1
ATOM 2536 O O . ILE A 1 306 ? -12.871 -16.298 7.033 1.00 82.06 306 ILE A O 1
ATOM 2540 N N . ASP A 1 307 ? -11.863 -18.229 7.580 1.00 81.69 307 ASP A N 1
ATOM 2541 C CA . ASP A 1 307 ? -12.617 -19.078 6.638 1.00 81.69 307 ASP A CA 1
ATOM 2542 C C . ASP A 1 307 ? -14.141 -18.907 6.834 1.00 81.69 307 ASP A C 1
ATOM 2544 O O . ASP A 1 307 ? -14.889 -18.765 5.866 1.00 81.69 307 ASP A O 1
ATOM 2548 N N . ILE A 1 308 ? -14.600 -18.867 8.088 1.00 78.50 308 ILE A N 1
ATOM 2549 C CA . ILE A 1 308 ? -16.023 -18.797 8.446 1.00 78.50 308 ILE A CA 1
ATOM 2550 C C . ILE A 1 308 ? -16.571 -17.371 8.355 1.00 78.50 308 ILE A C 1
ATOM 2552 O O . ILE A 1 308 ? -17.662 -17.186 7.818 1.00 78.50 308 ILE A O 1
ATOM 2556 N N . ALA A 1 309 ? -15.818 -16.359 8.795 1.00 75.06 309 ALA A N 1
ATOM 2557 C CA . ALA A 1 309 ? -16.182 -14.961 8.570 1.00 75.06 309 ALA A CA 1
ATOM 2558 C C . ALA A 1 309 ? -16.332 -14.677 7.066 1.00 75.06 309 ALA A C 1
ATOM 2560 O O . ALA A 1 309 ? -17.339 -14.109 6.647 1.00 75.06 309 ALA A O 1
ATOM 2561 N N . THR A 1 310 ? -15.400 -15.176 6.243 1.00 79.31 310 THR A N 1
ATOM 2562 C CA . THR A 1 310 ? -15.493 -15.116 4.774 1.00 79.31 310 THR A CA 1
ATOM 2563 C C . THR A 1 310 ? -16.777 -15.784 4.274 1.00 79.31 310 THR A C 1
ATOM 2565 O O . THR A 1 310 ? -17.483 -15.208 3.452 1.00 79.31 310 THR A O 1
ATOM 2568 N N . ALA A 1 311 ? -17.110 -16.982 4.768 1.00 79.44 311 ALA A N 1
ATOM 2569 C CA . ALA A 1 311 ? -18.300 -17.716 4.337 1.00 79.44 311 ALA A CA 1
ATOM 2570 C C . ALA A 1 311 ? -19.610 -16.972 4.657 1.00 79.44 311 ALA A C 1
ATOM 2572 O O . ALA A 1 311 ? -20.478 -16.874 3.789 1.00 79.44 311 ALA A O 1
ATOM 2573 N N . PHE A 1 312 ? -19.740 -16.399 5.858 1.00 73.88 312 PHE A N 1
ATOM 2574 C CA . PHE A 1 312 ? -20.922 -15.616 6.233 1.00 73.88 312 PHE A CA 1
ATOM 2575 C C . PHE A 1 312 ? -21.050 -14.320 5.430 1.00 73.88 312 PHE A C 1
ATOM 2577 O O . PHE A 1 312 ? -22.122 -14.029 4.898 1.00 73.88 312 PHE A O 1
ATOM 2584 N N . LEU A 1 313 ? -19.944 -13.593 5.253 1.00 75.25 313 LEU A N 1
ATOM 2585 C CA . LEU A 1 313 ? -19.913 -12.364 4.457 1.00 75.25 313 LEU A CA 1
ATOM 2586 C C . LEU A 1 313 ? -20.221 -12.626 2.971 1.00 75.25 313 LEU A C 1
ATOM 2588 O O . LEU A 1 313 ? -20.864 -11.791 2.334 1.00 75.25 313 LEU A O 1
ATOM 2592 N N . LYS A 1 314 ? -19.855 -13.808 2.443 1.00 75.19 314 LYS A N 1
ATOM 2593 C CA . LYS A 1 314 ? -20.226 -14.278 1.093 1.00 75.19 314 LYS A CA 1
ATOM 2594 C C . LYS A 1 314 ? -21.703 -14.648 0.946 1.00 75.19 314 LYS A C 1
ATOM 2596 O O . LYS A 1 314 ? -22.237 -14.537 -0.155 1.00 75.19 314 LYS A O 1
ATOM 2601 N N . GLN A 1 315 ? -22.369 -15.093 2.011 1.00 68.31 315 GLN A N 1
ATOM 2602 C CA . GLN A 1 315 ? -23.761 -15.552 1.945 1.00 68.31 315 GLN A CA 1
ATOM 2603 C C . GLN A 1 315 ? -24.780 -14.396 1.932 1.00 68.31 315 GLN A C 1
ATOM 2605 O O . GLN A 1 315 ? -25.872 -14.539 1.380 1.00 68.31 315 GLN A O 1
ATOM 2610 N N . SER A 1 316 ? -24.449 -13.252 2.535 1.00 57.53 316 SER A N 1
ATOM 2611 C CA . SER A 1 316 ? -25.375 -12.130 2.718 1.00 57.53 316 SER A CA 1
ATOM 2612 C C . SER A 1 316 ? -25.397 -11.161 1.524 1.00 57.53 316 SER A C 1
ATOM 2614 O O . SER A 1 316 ? -24.540 -10.283 1.415 1.00 57.53 316 SER A O 1
ATOM 2616 N N . SER A 1 317 ? -26.408 -11.270 0.653 1.00 55.09 317 SER A N 1
ATOM 2617 C CA . SER A 1 317 ? -26.626 -10.342 -0.477 1.00 55.09 317 SER A CA 1
ATOM 2618 C C . SER A 1 317 ? -27.114 -8.947 -0.053 1.00 55.09 317 SER A C 1
ATOM 2620 O O . SER A 1 317 ? -26.938 -7.978 -0.791 1.00 55.09 317 SER A O 1
ATOM 2622 N N . LYS A 1 318 ? -27.690 -8.835 1.150 1.00 59.47 318 LYS A N 1
ATOM 2623 C CA . LYS A 1 318 ? -27.931 -7.593 1.901 1.00 59.47 318 LYS A CA 1
ATOM 2624 C C . LYS A 1 318 ? -27.581 -7.825 3.376 1.00 59.47 318 LYS A C 1
ATOM 2626 O O . LYS A 1 318 ? -27.671 -8.954 3.859 1.00 59.47 318 LYS A O 1
ATOM 2631 N N . ARG A 1 319 ? -27.140 -6.770 4.064 1.00 65.62 319 ARG A N 1
ATOM 2632 C CA . ARG A 1 319 ? -26.768 -6.763 5.488 1.00 65.62 319 ARG A CA 1
ATOM 2633 C C . ARG A 1 319 ? -27.346 -5.515 6.155 1.00 65.62 319 ARG A C 1
ATOM 2635 O O . ARG A 1 319 ? -27.278 -4.445 5.555 1.00 65.62 319 ARG A O 1
ATOM 2642 N N . ALA A 1 320 ? -27.767 -5.641 7.418 1.00 65.00 320 ALA A N 1
ATOM 2643 C CA . ALA A 1 320 ? -28.244 -4.521 8.245 1.00 65.00 320 ALA A CA 1
ATOM 2644 C C . ALA A 1 320 ? -27.188 -3.434 8.416 1.00 65.00 320 ALA A C 1
ATOM 2646 O O . ALA A 1 320 ? -27.497 -2.258 8.595 1.00 65.00 320 ALA A O 1
ATOM 2647 N N . LYS A 1 321 ? -25.936 -3.890 8.497 1.00 79.25 321 LYS A N 1
ATOM 2648 C CA . LYS A 1 321 ? -24.819 -3.159 9.067 1.00 79.25 321 LYS A CA 1
ATOM 2649 C C . LYS A 1 321 ? -23.587 -3.289 8.187 1.00 79.25 321 LYS A C 1
ATOM 2651 O O . LYS A 1 321 ? -23.287 -4.369 7.667 1.00 79.25 321 LYS A O 1
ATOM 2656 N N . GLU A 1 322 ? -22.846 -2.193 8.075 1.00 86.38 322 GLU A N 1
ATOM 2657 C CA . GLU A 1 322 ? -21.480 -2.206 7.561 1.00 86.38 322 GLU A CA 1
ATOM 2658 C C . GLU A 1 322 ? -20.601 -2.991 8.548 1.00 86.38 322 GLU A C 1
ATOM 2660 O O . GLU A 1 322 ? -20.688 -2.806 9.762 1.00 86.38 322 GLU A O 1
ATOM 2665 N N . VAL A 1 323 ? -19.770 -3.906 8.049 1.00 87.25 323 VAL A N 1
ATOM 2666 C CA . VAL A 1 323 ? -18.926 -4.745 8.914 1.00 87.25 323 VAL A CA 1
ATOM 2667 C C . VAL A 1 323 ? -17.531 -4.145 8.985 1.00 87.25 323 VAL A C 1
ATOM 2669 O O . VAL A 1 323 ? -16.920 -3.878 7.950 1.00 87.25 323 VAL A O 1
ATOM 2672 N N . ILE A 1 324 ? -17.025 -3.972 10.204 1.00 93.00 324 ILE A N 1
ATOM 2673 C CA . ILE A 1 324 ? -15.627 -3.649 10.478 1.00 93.00 324 ILE A CA 1
ATOM 2674 C C . ILE A 1 324 ? -15.013 -4.879 11.155 1.00 93.00 324 ILE A C 1
ATOM 2676 O O . ILE A 1 324 ? -15.360 -5.210 12.289 1.00 93.00 324 ILE A O 1
ATOM 2680 N N . LEU A 1 325 ? -14.129 -5.575 10.444 1.00 91.56 325 LEU A N 1
ATOM 2681 C CA . LEU A 1 325 ? -13.411 -6.750 10.927 1.00 91.56 325 LEU A CA 1
ATOM 2682 C C . LEU A 1 325 ? -12.032 -6.323 11.440 1.00 91.56 325 LEU A C 1
ATOM 2684 O O . LEU A 1 325 ? -11.171 -5.920 10.657 1.00 91.56 325 LEU A O 1
ATOM 2688 N N . ALA A 1 326 ? -11.822 -6.427 12.748 1.00 93.75 326 ALA A N 1
ATOM 2689 C CA . ALA A 1 326 ? -10.571 -6.090 13.407 1.00 93.75 326 ALA A CA 1
ATOM 2690 C C . ALA A 1 326 ? -9.854 -7.355 13.900 1.00 93.75 326 ALA A C 1
ATOM 2692 O O . ALA A 1 326 ? -10.401 -8.098 14.714 1.00 93.75 326 ALA A O 1
ATOM 2693 N N . VAL A 1 327 ? -8.632 -7.611 13.423 1.00 91.88 327 VAL A N 1
ATOM 2694 C CA . VAL A 1 327 ? -7.871 -8.828 13.764 1.00 91.88 327 VAL A CA 1
ATOM 2695 C C . VAL A 1 327 ? -6.461 -8.473 14.214 1.00 91.88 327 VAL A C 1
ATOM 2697 O O . VAL A 1 327 ? -5.655 -7.958 13.442 1.00 91.88 327 VAL A O 1
ATOM 2700 N N . ASP A 1 328 ? -6.163 -8.776 15.470 1.00 92.19 328 ASP A N 1
ATOM 2701 C CA . ASP A 1 328 ? -4.851 -8.576 16.076 1.00 92.19 328 ASP A CA 1
ATOM 2702 C C . ASP A 1 328 ? -3.956 -9.779 15.716 1.00 92.19 328 ASP A C 1
ATOM 2704 O O . ASP A 1 328 ? -4.333 -10.911 16.020 1.00 92.19 328 ASP A O 1
ATOM 2708 N N . GLU A 1 329 ? -2.842 -9.546 15.011 1.00 91.62 329 GLU A N 1
ATOM 2709 C CA . GLU A 1 329 ? -1.917 -10.544 14.427 1.00 91.62 329 GLU A CA 1
ATOM 2710 C C . GLU A 1 329 ? -2.619 -11.766 13.772 1.00 91.62 329 GLU A C 1
ATOM 2712 O O . GLU A 1 329 ? -2.707 -12.855 14.359 1.00 91.62 329 GLU A O 1
ATOM 2717 N N . PRO A 1 330 ? -3.157 -11.664 12.542 1.00 90.94 330 PRO A N 1
ATOM 2718 C CA . PRO A 1 330 ? -3.792 -12.808 11.882 1.00 90.94 330 PRO A CA 1
ATOM 2719 C C . PRO A 1 330 ? -2.848 -14.022 11.744 1.00 90.94 330 PRO A C 1
ATOM 2721 O O . PRO A 1 330 ? -3.309 -15.161 11.804 1.00 90.94 330 PRO A O 1
ATOM 2724 N N . GLU A 1 331 ? -1.536 -13.815 11.646 1.00 90.75 331 GLU A N 1
ATOM 2725 C CA . GLU A 1 331 ? -0.521 -14.858 11.501 1.00 90.75 331 GLU A CA 1
ATOM 2726 C C . GLU A 1 331 ? -0.228 -15.694 12.763 1.00 90.75 331 GLU A C 1
ATOM 2728 O O . GLU A 1 331 ? 0.454 -16.721 12.648 1.00 90.75 331 GLU A O 1
ATOM 2733 N N . THR A 1 332 ? -0.658 -15.282 13.966 1.00 87.50 332 THR A N 1
ATOM 2734 C CA . THR A 1 332 ? -0.130 -15.864 15.216 1.00 87.50 332 THR A CA 1
ATOM 2735 C C . THR A 1 332 ? -0.327 -17.380 15.266 1.00 87.50 332 THR A C 1
ATOM 2737 O O . THR A 1 332 ? -1.413 -17.912 15.028 1.00 87.50 332 THR A O 1
ATOM 2740 N N . SER A 1 333 ? 0.737 -18.105 15.628 1.00 83.31 333 SER A N 1
ATOM 2741 C CA . SER A 1 333 ? 0.775 -19.578 15.673 1.00 83.31 333 SER A CA 1
ATOM 2742 C C . SER A 1 333 ? 0.523 -20.298 14.334 1.00 83.31 333 SER A C 1
ATOM 2744 O O . SER A 1 333 ? 0.351 -21.521 14.332 1.00 83.31 333 SER A O 1
ATOM 2746 N N . MET A 1 334 ? 0.508 -19.603 13.189 1.00 84.50 334 MET A N 1
ATOM 2747 C CA . MET A 1 334 ? 0.387 -20.240 11.876 1.00 84.50 334 MET A CA 1
ATOM 2748 C C . MET A 1 334 ? 1.736 -20.644 11.277 1.00 84.50 334 MET A C 1
ATOM 2750 O O . MET A 1 334 ? 2.767 -20.000 11.436 1.00 84.50 334 MET A O 1
ATOM 2754 N N . HIS A 1 335 ? 1.720 -21.747 10.530 1.00 82.38 335 HIS A N 1
ATOM 2755 C CA . HIS A 1 335 ? 2.877 -22.209 9.770 1.00 82.38 335 HIS A CA 1
ATOM 2756 C C . HIS A 1 335 ? 3.095 -21.321 8.532 1.00 82.38 335 HIS A C 1
ATOM 2758 O O . HIS A 1 335 ? 2.169 -21.182 7.733 1.00 82.38 335 HIS A O 1
ATOM 2764 N N . MET A 1 336 ? 4.319 -20.818 8.308 1.00 80.75 336 MET A N 1
ATOM 2765 C CA . MET A 1 336 ? 4.687 -19.848 7.246 1.00 80.75 336 MET A CA 1
ATOM 2766 C C . MET A 1 336 ? 4.068 -20.099 5.858 1.00 80.75 336 MET A C 1
ATOM 2768 O O . MET A 1 336 ? 3.607 -19.162 5.208 1.00 80.75 336 MET A O 1
ATOM 2772 N N . LYS A 1 337 ? 3.993 -21.367 5.429 1.00 77.12 337 LYS A N 1
ATOM 2773 C CA . LYS A 1 337 ? 3.336 -21.798 4.174 1.00 77.12 337 LYS A CA 1
ATOM 2774 C C . LYS A 1 337 ? 1.875 -21.329 3.999 1.00 77.12 337 LYS A C 1
ATOM 2776 O O . LYS A 1 337 ? 1.384 -21.325 2.880 1.00 77.12 337 LYS A O 1
ATOM 2781 N N . ASN A 1 338 ? 1.171 -21.032 5.096 1.00 81.62 338 ASN A N 1
ATOM 2782 C CA . ASN A 1 338 ? -0.246 -20.657 5.125 1.00 81.62 338 ASN A CA 1
ATOM 2783 C C . ASN A 1 338 ? -0.462 -19.151 5.368 1.00 81.62 338 ASN A C 1
ATOM 2785 O O . ASN A 1 338 ? -1.587 -18.689 5.202 1.00 81.62 338 ASN A O 1
ATOM 2789 N N . VAL A 1 339 ? 0.560 -18.411 5.819 1.00 87.56 339 VAL A N 1
ATOM 2790 C CA . VAL A 1 339 ? 0.407 -17.012 6.262 1.00 87.56 339 VAL A CA 1
ATOM 2791 C C . VAL A 1 339 ? 0.082 -16.110 5.071 1.00 87.56 339 VAL A C 1
ATOM 2793 O O . VAL A 1 339 ? -0.921 -15.407 5.091 1.00 87.56 339 VAL A O 1
ATOM 2796 N N . PHE A 1 340 ? 0.833 -16.231 3.973 1.00 84.31 340 PHE A N 1
ATOM 2797 C CA . PHE A 1 340 ? 0.546 -15.530 2.716 1.00 84.31 340 PHE A CA 1
ATOM 2798 C C . PHE A 1 340 ? -0.917 -15.697 2.257 1.00 84.31 340 PHE A C 1
ATOM 2800 O O . PHE A 1 340 ? -1.571 -14.726 1.878 1.00 84.31 340 PHE A O 1
ATOM 2807 N N . ASP A 1 341 ? -1.449 -16.925 2.317 1.00 83.19 341 ASP A N 1
ATOM 2808 C CA . ASP A 1 341 ? -2.818 -17.243 1.877 1.00 83.19 341 ASP A CA 1
ATOM 2809 C C . ASP A 1 341 ? -3.866 -16.501 2.694 1.00 83.19 341 ASP A C 1
ATOM 2811 O O . ASP A 1 341 ? -4.886 -16.082 2.160 1.00 83.19 341 ASP A O 1
ATOM 2815 N N . GLN A 1 342 ? -3.604 -16.339 3.986 1.00 87.12 342 GLN A N 1
ATOM 2816 C CA . GLN A 1 342 ? -4.488 -15.664 4.917 1.00 87.12 342 GLN A CA 1
ATOM 2817 C C . GLN A 1 342 ? -4.538 -14.157 4.654 1.00 87.12 342 GLN A C 1
ATOM 2819 O O . GLN A 1 342 ? -5.626 -13.594 4.594 1.00 87.12 342 GLN A O 1
ATOM 2824 N N . PHE A 1 343 ? -3.389 -13.513 4.422 1.00 89.94 343 PHE A N 1
ATOM 2825 C CA . PHE A 1 343 ? -3.347 -12.090 4.068 1.00 89.94 343 PHE A CA 1
ATOM 2826 C C . PHE A 1 343 ? -4.043 -11.825 2.727 1.00 89.94 343 PHE A C 1
ATOM 2828 O O . PHE A 1 343 ? -4.829 -10.887 2.629 1.00 89.94 343 PHE A O 1
ATOM 2835 N N . LYS A 1 344 ? -3.854 -12.689 1.717 1.00 85.81 344 LYS A N 1
ATOM 2836 C CA . LYS A 1 344 ? -4.586 -12.570 0.443 1.00 85.81 344 LYS A CA 1
ATOM 2837 C C . LYS A 1 344 ? -6.077 -12.908 0.554 1.00 85.81 344 LYS A C 1
ATOM 2839 O O . LYS A 1 344 ? -6.879 -12.292 -0.140 1.00 85.81 344 LYS A O 1
ATOM 2844 N N . GLN A 1 345 ? -6.476 -13.798 1.463 1.00 87.12 345 GLN A N 1
ATOM 2845 C CA . GLN A 1 345 ? -7.886 -14.035 1.791 1.00 87.12 345 GLN A CA 1
ATOM 2846 C C . GLN A 1 345 ? -8.525 -12.796 2.445 1.00 87.12 345 GLN A C 1
ATOM 2848 O O . GLN A 1 345 ? -9.614 -12.399 2.040 1.00 87.12 345 GLN A O 1
ATOM 2853 N N . LEU A 1 346 ? -7.834 -12.138 3.383 1.00 90.25 346 LEU A N 1
ATOM 2854 C CA . LEU A 1 346 ? -8.287 -10.887 4.006 1.00 90.25 346 LEU A CA 1
ATOM 2855 C C . LEU A 1 346 ? -8.386 -9.728 2.996 1.00 90.25 346 LEU A C 1
ATOM 2857 O O . LEU A 1 346 ? -9.381 -9.009 2.999 1.00 90.25 346 LEU A O 1
ATOM 2861 N N . GLU A 1 347 ? -7.406 -9.583 2.099 1.00 89.06 347 GLU A N 1
ATOM 2862 C CA . GLU A 1 347 ? -7.428 -8.598 1.004 1.00 89.06 347 GLU A CA 1
ATOM 2863 C C . GLU A 1 347 ? -8.624 -8.849 0.063 1.00 89.06 347 GLU A C 1
ATOM 2865 O O . GLU A 1 347 ? -9.421 -7.943 -0.185 1.00 89.06 347 GLU A O 1
ATOM 2870 N N . SER A 1 348 ? -8.837 -10.101 -0.376 1.00 85.25 348 SER A N 1
ATOM 2871 C CA . SER A 1 348 ? -10.000 -10.464 -1.207 1.00 85.25 348 SER A CA 1
ATOM 2872 C C . SER A 1 348 ? -11.340 -10.219 -0.510 1.00 85.25 348 SER A C 1
ATOM 2874 O O . SER A 1 348 ? -12.301 -9.827 -1.159 1.00 85.25 348 SER A O 1
ATOM 2876 N N . LEU A 1 349 ? -11.409 -10.392 0.813 1.00 86.00 349 LEU A N 1
ATOM 2877 C CA . LEU A 1 349 ? -12.630 -10.204 1.593 1.00 86.00 349 LEU A CA 1
ATOM 2878 C C . LEU A 1 349 ? -13.072 -8.734 1.626 1.00 86.00 349 LEU A C 1
ATOM 2880 O O . LEU A 1 349 ? -14.273 -8.481 1.636 1.00 86.00 349 LEU A O 1
ATOM 2884 N N . VAL A 1 350 ? -12.131 -7.784 1.597 1.00 89.00 350 VAL A N 1
ATOM 2885 C CA . VAL A 1 350 ? -12.427 -6.343 1.487 1.00 89.00 350 VAL A CA 1
ATOM 2886 C C . VAL A 1 350 ? -12.731 -5.921 0.047 1.00 89.00 350 VAL A C 1
ATOM 2888 O O . VAL A 1 350 ? -13.582 -5.064 -0.175 1.00 89.00 350 VAL A O 1
ATOM 2891 N N . LEU A 1 351 ? -12.064 -6.520 -0.943 1.00 85.88 351 LEU A N 1
ATOM 2892 C CA . LEU A 1 351 ? -12.292 -6.201 -2.358 1.00 85.88 351 LEU A CA 1
ATOM 2893 C C . LEU A 1 351 ? -13.617 -6.768 -2.896 1.00 85.88 351 LEU A C 1
ATOM 2895 O O . LEU A 1 351 ? -14.300 -6.109 -3.677 1.00 85.88 351 LEU A O 1
ATOM 2899 N N . GLU A 1 352 ? -13.989 -7.985 -2.493 1.00 83.19 352 GLU A N 1
ATOM 2900 C CA . GLU A 1 352 ? -15.192 -8.683 -2.970 1.00 83.19 352 GLU A CA 1
ATOM 2901 C C . GLU A 1 352 ? -16.451 -8.334 -2.155 1.00 83.19 352 GLU A C 1
ATOM 2903 O O . GLU A 1 352 ? -17.573 -8.550 -2.628 1.00 83.19 352 GLU A O 1
ATOM 2908 N N . HIS A 1 353 ? -16.308 -7.830 -0.922 1.00 80.56 353 HIS A N 1
ATOM 2909 C CA . HIS A 1 353 ? -17.427 -7.578 -0.009 1.00 80.56 353 HIS A CA 1
ATOM 2910 C C . HIS A 1 353 ? -17.287 -6.224 0.683 1.00 80.56 353 HIS A C 1
ATOM 2912 O O . HIS A 1 353 ? -16.208 -5.859 1.124 1.00 80.56 353 HIS A O 1
ATOM 2918 N N . ASN A 1 354 ? -18.407 -5.508 0.860 1.00 80.50 354 ASN A N 1
ATOM 2919 C CA . ASN A 1 354 ? -18.444 -4.229 1.581 1.00 80.50 354 ASN A CA 1
ATOM 2920 C C . ASN A 1 354 ? -18.098 -4.422 3.074 1.00 80.50 354 ASN A C 1
ATOM 2922 O O . ASN A 1 354 ? -18.989 -4.646 3.902 1.00 80.50 354 ASN A O 1
ATOM 2926 N N . VAL A 1 355 ? -16.808 -4.463 3.392 1.00 88.12 355 VAL A N 1
ATOM 2927 C CA . VAL A 1 355 ? -16.231 -4.757 4.705 1.00 88.12 355 VAL A CA 1
ATOM 2928 C C . VAL A 1 355 ? -14.994 -3.891 4.862 1.00 88.12 355 VAL A C 1
ATOM 2930 O O . VAL A 1 355 ? -14.179 -3.802 3.952 1.00 88.12 355 VAL A O 1
ATOM 2933 N N . GLN A 1 356 ? -14.832 -3.284 6.030 1.00 94.00 356 GLN A N 1
ATOM 2934 C CA . GLN A 1 356 ? -13.597 -2.610 6.399 1.00 94.00 356 GLN A CA 1
ATOM 2935 C C . GLN A 1 356 ? -12.740 -3.547 7.250 1.00 94.00 356 GLN A C 1
ATOM 2937 O O . GLN A 1 356 ? -13.236 -4.125 8.214 1.00 94.00 356 GLN A O 1
ATOM 2942 N N . PHE A 1 357 ? -11.460 -3.689 6.917 1.00 95.19 357 PHE A N 1
ATOM 2943 C CA . PHE A 1 357 ? -10.511 -4.504 7.671 1.00 95.19 357 PHE A CA 1
ATOM 2944 C C . PHE A 1 357 ? -9.474 -3.637 8.389 1.00 95.19 357 PHE A C 1
ATOM 2946 O O . PHE A 1 357 ? -8.888 -2.728 7.796 1.00 95.19 357 PHE A O 1
ATOM 2953 N N . ILE A 1 358 ? -9.227 -3.954 9.661 1.00 97.12 358 ILE A N 1
ATOM 2954 C CA . ILE A 1 358 ? -8.229 -3.292 10.504 1.00 97.12 358 ILE A CA 1
ATOM 2955 C C . ILE A 1 358 ? -7.381 -4.359 11.205 1.00 97.12 358 ILE A C 1
ATOM 2957 O O . ILE A 1 358 ? -7.829 -5.020 12.139 1.00 97.12 358 ILE A O 1
ATOM 2961 N N . GLY A 1 359 ? -6.145 -4.534 10.756 1.00 95.88 359 GLY A N 1
ATOM 2962 C CA . GLY A 1 359 ? -5.213 -5.519 11.287 1.00 95.88 359 GLY A CA 1
ATOM 2963 C C . GLY A 1 359 ? -4.103 -4.915 12.141 1.00 95.88 359 GLY A C 1
ATOM 2964 O O . GLY A 1 359 ? -3.703 -3.764 11.962 1.00 95.88 359 GLY A O 1
ATOM 2965 N N . THR A 1 360 ? -3.523 -5.733 13.009 1.00 96.06 360 THR A N 1
ATOM 2966 C CA . THR A 1 360 ? -2.126 -5.571 13.440 1.00 96.06 360 THR A CA 1
ATOM 2967 C C . THR A 1 360 ? -1.316 -6.740 12.887 1.00 96.06 360 THR A C 1
ATOM 2969 O O . THR A 1 360 ? -1.889 -7.761 12.513 1.00 96.06 360 THR A O 1
ATOM 2972 N N . THR A 1 361 ? 0.001 -6.598 12.771 1.00 93.88 361 THR A N 1
ATOM 2973 C CA . THR A 1 361 ? 0.866 -7.691 12.306 1.00 93.88 361 THR A CA 1
ATOM 2974 C C . THR A 1 361 ? 2.311 -7.464 12.734 1.00 93.88 361 THR A C 1
ATOM 2976 O O . THR A 1 361 ? 2.781 -6.325 12.821 1.00 93.88 361 THR A O 1
ATOM 2979 N N . HIS A 1 362 ? 3.016 -8.562 12.984 1.00 90.69 362 HIS A N 1
ATOM 2980 C CA . HIS A 1 362 ? 4.469 -8.638 13.050 1.00 90.69 362 HIS A CA 1
ATOM 2981 C C . HIS A 1 362 ? 5.074 -9.396 11.865 1.00 90.69 362 HIS A C 1
ATOM 2983 O O . HIS A 1 362 ? 6.294 -9.354 11.708 1.00 90.69 362 HIS A O 1
ATOM 2989 N N . TRP A 1 363 ? 4.270 -10.047 11.025 1.00 92.44 363 TRP A N 1
ATOM 2990 C CA . TRP A 1 363 ? 4.695 -10.610 9.750 1.00 92.44 363 TRP A CA 1
ATOM 2991 C C . TRP A 1 363 ? 4.537 -9.584 8.625 1.00 92.44 363 TRP A C 1
ATOM 2993 O O . TRP A 1 363 ? 3.439 -9.255 8.173 1.00 92.44 363 TRP A O 1
ATOM 3003 N N . TYR A 1 364 ? 5.667 -9.080 8.148 1.00 91.38 364 TYR A N 1
ATOM 3004 C CA . TYR A 1 364 ? 5.761 -8.027 7.145 1.00 91.38 364 TYR A CA 1
ATOM 3005 C C . TYR A 1 364 ? 5.869 -8.590 5.720 1.00 91.38 364 TYR A C 1
ATOM 3007 O O . TYR A 1 364 ? 5.873 -7.830 4.760 1.00 91.38 364 TYR A O 1
ATOM 3015 N N . GLY A 1 365 ? 5.893 -9.915 5.544 1.00 89.25 365 GLY A N 1
ATOM 3016 C CA . GLY A 1 365 ? 6.013 -10.570 4.235 1.00 89.25 365 GLY A CA 1
ATOM 3017 C C . GLY A 1 365 ? 4.891 -10.295 3.219 1.00 89.25 365 GLY A C 1
ATOM 3018 O O . GLY A 1 365 ? 5.032 -10.679 2.061 1.00 89.25 365 GLY A O 1
ATOM 3019 N N . PHE A 1 366 ? 3.797 -9.626 3.602 1.00 87.44 366 PHE A N 1
ATOM 3020 C CA . PHE A 1 366 ? 2.783 -9.124 2.660 1.00 87.44 366 PHE A CA 1
ATOM 3021 C C . PHE A 1 366 ? 3.056 -7.700 2.147 1.00 87.44 366 PHE A C 1
ATOM 3023 O O . PHE A 1 366 ? 2.457 -7.301 1.150 1.00 87.44 366 PHE A O 1
ATOM 3030 N N . LEU A 1 367 ? 3.939 -6.932 2.793 1.00 88.62 367 LEU A N 1
ATOM 3031 C CA . LEU A 1 367 ? 4.226 -5.550 2.400 1.00 88.62 367 LEU A CA 1
ATOM 3032 C C . LEU A 1 367 ? 4.753 -5.430 0.959 1.00 88.62 367 LEU A C 1
ATOM 3034 O O . LEU A 1 367 ? 4.250 -4.568 0.245 1.00 88.62 367 LEU A O 1
ATOM 3038 N N . PRO A 1 368 ? 5.654 -6.309 0.462 1.00 83.19 368 PRO A N 1
ATOM 3039 C CA . PRO A 1 368 ? 6.143 -6.211 -0.912 1.00 83.19 368 PRO A CA 1
ATOM 3040 C C . PRO A 1 368 ? 5.118 -6.582 -1.988 1.00 83.19 368 PRO A C 1
ATOM 3042 O O . PRO A 1 368 ? 5.471 -6.535 -3.152 1.00 83.19 368 PRO A O 1
ATOM 3045 N N . ILE A 1 369 ? 3.911 -7.040 -1.635 1.00 80.12 369 ILE A N 1
ATOM 3046 C CA . ILE A 1 369 ? 2.939 -7.645 -2.574 1.00 80.12 369 ILE A CA 1
ATOM 3047 C C . ILE A 1 369 ? 1.528 -7.059 -2.460 1.00 80.12 369 ILE A C 1
ATOM 3049 O O . ILE A 1 369 ? 0.579 -7.612 -3.032 1.00 80.12 369 ILE A O 1
ATOM 3053 N N . SER A 1 370 ? 1.355 -6.030 -1.633 1.00 79.81 370 SER A N 1
ATOM 3054 C CA . SER A 1 370 ? 0.078 -5.358 -1.428 1.00 79.81 370 SER A CA 1
ATOM 3055 C C . SER A 1 370 ? 0.092 -4.052 -2.216 1.00 79.81 370 SER A C 1
ATOM 3057 O O . SER A 1 370 ? 1.039 -3.282 -2.142 1.00 79.81 370 SER A O 1
ATOM 3059 N N . ASP A 1 371 ? -0.950 -3.835 -3.006 1.00 78.62 371 ASP A N 1
ATOM 3060 C CA . ASP A 1 371 ? -1.216 -2.633 -3.806 1.00 78.62 371 ASP A CA 1
ATOM 3061 C C . ASP A 1 371 ? -2.484 -1.901 -3.314 1.00 78.62 371 ASP A C 1
ATOM 3063 O O . ASP A 1 371 ? -2.712 -0.714 -3.592 1.00 78.62 371 ASP A O 1
ATOM 3067 N N . TYR A 1 372 ? -3.302 -2.605 -2.528 1.00 85.69 372 TYR A N 1
ATOM 3068 C CA . TYR A 1 372 ? -4.567 -2.136 -1.998 1.00 85.69 372 TYR A CA 1
ATOM 3069 C C . TYR A 1 372 ? -4.571 -2.072 -0.470 1.00 85.69 372 TYR A C 1
ATOM 3071 O O . TYR A 1 372 ? -4.541 -3.094 0.204 1.00 85.69 372 TYR A O 1
ATOM 3079 N N . GLY A 1 373 ? -4.677 -0.862 0.077 1.00 90.31 373 GLY A N 1
ATOM 3080 C CA . GLY A 1 373 ? -4.818 -0.591 1.504 1.00 90.31 373 GLY A CA 1
ATOM 3081 C C . GLY A 1 373 ? -3.857 0.490 1.980 1.00 90.31 373 GLY A C 1
ATOM 3082 O O . GLY A 1 373 ? -3.357 1.281 1.184 1.00 90.31 373 GLY A O 1
ATOM 3083 N N . ASN A 1 374 ? -3.611 0.530 3.284 1.00 91.75 374 ASN A N 1
ATOM 3084 C CA . ASN A 1 374 ? -2.661 1.445 3.903 1.00 91.75 374 ASN A CA 1
ATOM 3085 C C . ASN A 1 374 ? -1.967 0.824 5.119 1.00 91.75 374 ASN A C 1
ATOM 3087 O O . ASN A 1 374 ? -2.486 -0.077 5.788 1.00 91.75 374 ASN A O 1
ATOM 3091 N N . LEU A 1 375 ? -0.793 1.369 5.415 1.00 92.75 375 LEU A N 1
ATOM 3092 C CA . LEU A 1 375 ? 0.084 0.951 6.491 1.00 92.75 375 LEU A CA 1
ATOM 3093 C C . LEU A 1 375 ? 0.291 2.100 7.470 1.00 92.75 375 LEU A C 1
ATOM 3095 O O . LEU A 1 375 ? 0.720 3.188 7.097 1.00 92.75 375 LEU A O 1
ATOM 3099 N N . ASN A 1 376 ? 0.042 1.837 8.744 1.00 93.50 376 ASN A N 1
ATOM 3100 C CA . ASN A 1 376 ? 0.365 2.742 9.832 1.00 93.50 376 ASN A CA 1
ATOM 3101 C C . ASN A 1 376 ? 1.571 2.190 10.590 1.00 93.50 376 ASN A C 1
ATOM 3103 O O . ASN A 1 376 ? 1.444 1.248 11.377 1.00 93.50 376 ASN A O 1
ATOM 3107 N N . HIS A 1 377 ? 2.742 2.778 10.360 1.00 93.19 377 HIS A N 1
ATOM 3108 C CA . HIS A 1 377 ? 3.930 2.475 11.147 1.00 93.19 377 HIS A CA 1
ATOM 3109 C C . HIS A 1 377 ? 3.919 3.298 12.438 1.00 93.19 377 HIS A C 1
ATOM 3111 O O . HIS A 1 377 ? 3.906 4.530 12.394 1.00 93.19 377 HIS A O 1
ATOM 3117 N N . ILE A 1 378 ? 3.903 2.604 13.577 1.00 93.75 378 ILE A N 1
ATOM 3118 C CA . ILE A 1 378 ? 3.900 3.182 14.919 1.00 93.75 378 ILE A CA 1
ATOM 3119 C C . ILE A 1 378 ? 5.273 2.961 15.565 1.00 93.75 378 ILE A C 1
ATOM 3121 O O . ILE A 1 378 ? 5.660 1.822 15.827 1.00 93.75 378 ILE A O 1
ATOM 3125 N N . ALA A 1 379 ? 5.980 4.048 15.862 1.00 91.19 379 ALA A N 1
ATOM 3126 C CA . ALA A 1 379 ? 7.309 4.029 16.474 1.00 91.19 379 ALA A CA 1
ATOM 3127 C C . ALA A 1 379 ? 7.356 4.876 17.754 1.00 91.19 379 ALA A C 1
ATOM 3129 O O . ALA A 1 379 ? 6.562 5.805 17.921 1.00 91.19 379 ALA A O 1
ATOM 3130 N N . LEU A 1 380 ? 8.309 4.569 18.638 1.00 88.75 380 LEU A N 1
ATOM 3131 C CA . LEU A 1 380 ? 8.692 5.439 19.750 1.00 88.75 380 LEU A CA 1
ATOM 3132 C C . LEU A 1 380 ? 9.883 6.297 19.311 1.00 88.75 380 LEU A C 1
ATOM 3134 O O . LEU A 1 380 ? 10.993 5.792 19.171 1.00 88.75 380 LEU A O 1
ATOM 3138 N N . GLU A 1 381 ? 9.655 7.591 19.107 1.00 84.94 381 GLU A N 1
ATOM 3139 C CA . GLU A 1 381 ? 10.697 8.581 18.810 1.00 84.94 381 GLU A CA 1
ATOM 3140 C C . GLU A 1 381 ? 10.711 9.596 19.973 1.00 84.94 381 GLU A C 1
ATOM 3142 O O . GLU A 1 381 ? 9.675 10.173 20.301 1.00 84.94 381 GLU A O 1
ATOM 3147 N N . ASP A 1 382 ? 11.853 9.779 20.649 1.00 82.94 382 ASP A N 1
ATOM 3148 C CA . ASP A 1 382 ? 12.016 10.660 21.828 1.00 82.94 382 ASP A CA 1
ATOM 3149 C C . ASP A 1 382 ? 11.010 10.419 22.983 1.00 82.94 382 ASP A C 1
ATOM 3151 O O . ASP A 1 382 ? 10.512 11.354 23.612 1.00 82.94 382 ASP A O 1
ATOM 3155 N N . ASN A 1 383 ? 10.713 9.145 23.281 1.00 79.06 383 ASN A N 1
ATOM 3156 C CA . ASN A 1 383 ? 9.661 8.699 24.218 1.00 79.06 383 ASN A CA 1
ATOM 3157 C C . ASN A 1 383 ? 8.229 9.141 23.839 1.00 79.06 383 ASN A C 1
ATOM 3159 O O . ASN A 1 383 ? 7.322 9.071 24.669 1.00 79.06 383 ASN A O 1
ATOM 3163 N N . ASP A 1 384 ? 8.003 9.565 22.596 1.00 84.44 384 ASP A N 1
ATOM 3164 C CA . ASP A 1 384 ? 6.690 9.902 22.056 1.00 84.44 384 ASP A CA 1
ATOM 3165 C C . ASP A 1 384 ? 6.258 8.903 20.976 1.00 84.44 384 ASP A C 1
ATOM 3167 O O . ASP A 1 384 ? 7.072 8.430 20.184 1.00 84.44 384 ASP A O 1
ATOM 3171 N N . ILE A 1 385 ? 4.959 8.611 20.901 1.00 90.50 385 ILE A N 1
ATOM 3172 C CA . ILE A 1 385 ? 4.418 7.762 19.837 1.00 90.50 385 ILE A CA 1
ATOM 3173 C C . ILE A 1 385 ? 4.301 8.593 18.555 1.00 90.50 385 ILE A C 1
ATOM 3175 O O . ILE A 1 385 ? 3.566 9.584 18.500 1.00 90.50 385 ILE A O 1
ATOM 3179 N N . LYS A 1 386 ? 4.989 8.168 17.495 1.00 90.25 386 LYS A N 1
ATOM 3180 C CA . LYS A 1 386 ? 4.821 8.695 16.136 1.00 90.25 386 LYS A CA 1
ATOM 3181 C C . LYS A 1 386 ? 4.093 7.675 15.276 1.00 90.25 386 LYS A C 1
ATOM 3183 O O . LYS A 1 386 ? 4.350 6.479 15.373 1.00 90.25 386 LYS A O 1
ATOM 3188 N N . ILE A 1 387 ? 3.187 8.164 14.434 1.00 91.56 387 ILE A N 1
ATOM 3189 C CA . ILE A 1 387 ? 2.387 7.352 13.513 1.00 91.56 387 ILE A CA 1
ATOM 3190 C C . ILE A 1 387 ? 2.614 7.902 12.107 1.00 91.56 387 ILE A C 1
ATOM 3192 O O . ILE A 1 387 ? 2.277 9.056 11.839 1.00 91.56 387 ILE A O 1
ATOM 3196 N N . LYS A 1 388 ? 3.198 7.087 11.226 1.00 90.50 388 LYS A N 1
ATOM 3197 C CA . LYS A 1 388 ? 3.408 7.395 9.803 1.00 90.50 388 LYS A CA 1
ATOM 3198 C C . LYS A 1 388 ? 2.394 6.589 8.991 1.00 90.50 388 LYS A C 1
ATOM 3200 O O . LYS A 1 388 ? 2.403 5.361 9.063 1.00 90.50 388 LYS A O 1
ATOM 3205 N N . ASN A 1 389 ? 1.508 7.273 8.265 1.00 90.75 389 ASN A N 1
ATOM 3206 C CA . ASN A 1 389 ? 0.461 6.657 7.447 1.00 90.75 389 ASN A CA 1
ATOM 3207 C C . ASN A 1 389 ? 0.875 6.636 5.966 1.00 90.75 389 ASN A C 1
ATOM 3209 O O . ASN A 1 389 ? 1.065 7.684 5.345 1.00 90.75 389 ASN A O 1
ATOM 3213 N N . LEU A 1 390 ? 1.022 5.437 5.411 1.00 88.56 390 LEU A N 1
ATOM 3214 C CA . LEU A 1 390 ? 1.597 5.158 4.095 1.00 88.56 390 LEU A CA 1
ATOM 3215 C C . LEU A 1 390 ? 0.574 4.401 3.235 1.00 88.56 390 LEU A C 1
ATOM 3217 O O . LEU A 1 390 ? -0.217 3.623 3.766 1.00 88.56 390 LEU A O 1
ATOM 3221 N N . ASP A 1 391 ? 0.575 4.614 1.919 1.00 86.31 391 ASP A N 1
ATOM 3222 C CA . ASP A 1 391 ? -0.159 3.728 0.998 1.00 86.31 391 ASP A CA 1
ATOM 3223 C C . ASP A 1 391 ? 0.679 2.453 0.785 1.00 86.31 391 ASP A C 1
ATOM 3225 O O . ASP A 1 391 ? 1.908 2.505 0.822 1.00 86.31 391 ASP A O 1
ATOM 3229 N N . PHE A 1 392 ? 0.030 1.307 0.574 1.00 85.75 392 PHE A N 1
ATOM 3230 C CA . PHE A 1 392 ? 0.727 0.118 0.078 1.00 85.75 392 PHE A CA 1
ATOM 3231 C C . PHE A 1 392 ? 1.209 0.305 -1.370 1.00 85.75 392 PHE A C 1
ATOM 3233 O O . PHE A 1 392 ? 2.273 -0.193 -1.739 1.00 85.75 392 PHE A O 1
ATOM 3240 N N . TYR A 1 393 ? 0.474 1.079 -2.174 1.00 77.25 393 TYR A N 1
ATOM 3241 C CA . TYR A 1 393 ? 0.916 1.483 -3.504 1.00 77.25 393 TYR A CA 1
ATOM 3242 C C . TYR A 1 393 ? 2.223 2.286 -3.406 1.00 77.25 393 TYR A C 1
ATOM 3244 O O . TYR A 1 393 ? 2.281 3.328 -2.751 1.00 77.25 393 TYR A O 1
ATOM 3252 N N . ASN A 1 394 ? 3.269 1.768 -4.053 1.00 69.00 394 ASN A N 1
ATOM 3253 C CA . ASN A 1 394 ? 4.629 2.313 -4.088 1.00 69.00 394 ASN A CA 1
ATOM 3254 C C . ASN A 1 394 ? 5.289 2.481 -2.697 1.00 69.00 394 ASN A C 1
ATOM 3256 O O . ASN A 1 394 ? 6.153 3.338 -2.513 1.00 69.00 394 ASN A O 1
ATOM 3260 N N . LEU A 1 395 ? 4.932 1.625 -1.724 1.00 79.38 395 LEU A N 1
ATOM 3261 C CA . LEU A 1 395 ? 5.428 1.669 -0.336 1.00 79.38 395 LEU A CA 1
ATOM 3262 C C . LEU A 1 395 ? 6.960 1.800 -0.211 1.00 79.38 395 LEU A C 1
ATOM 3264 O O . LEU A 1 395 ? 7.437 2.555 0.631 1.00 7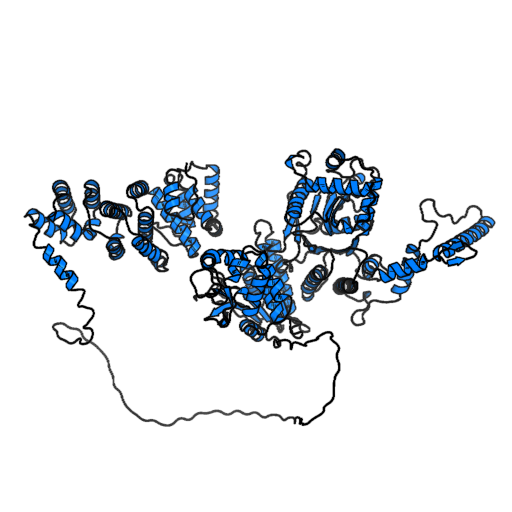9.38 395 LEU A O 1
ATOM 3268 N N . PHE A 1 396 ? 7.727 1.080 -1.037 1.00 74.69 396 PHE A N 1
ATOM 3269 C CA . PHE A 1 396 ? 9.201 1.069 -0.991 1.00 74.69 396 PHE A CA 1
ATOM 3270 C C . PHE A 1 396 ? 9.879 2.058 -1.951 1.00 74.69 396 PHE A C 1
ATOM 3272 O O . PHE A 1 396 ? 11.101 2.182 -1.945 1.00 74.69 396 PHE A O 1
ATOM 3279 N N . GLU A 1 397 ? 9.116 2.787 -2.768 1.00 65.88 397 GLU A N 1
ATOM 3280 C CA . GLU A 1 397 ? 9.662 3.910 -3.546 1.00 65.88 397 GLU A CA 1
ATOM 3281 C C . GLU A 1 397 ? 9.777 5.178 -2.680 1.00 65.88 397 GLU A C 1
ATOM 3283 O O . GLU A 1 397 ? 10.573 6.069 -2.965 1.00 65.88 397 GLU A O 1
ATOM 3288 N N . GLN A 1 398 ? 9.031 5.237 -1.571 1.00 60.94 398 GLN A N 1
ATOM 3289 C CA . GLN A 1 398 ? 9.027 6.329 -0.592 1.00 60.94 398 GLN A CA 1
ATOM 3290 C C . GLN A 1 398 ? 10.198 6.203 0.406 1.00 60.94 398 GLN A C 1
ATOM 3292 O O . GLN A 1 398 ? 9.990 6.172 1.621 1.00 60.94 398 GLN A O 1
ATOM 3297 N N . GLN A 1 399 ? 11.433 6.111 -0.105 1.00 52.97 399 GLN A N 1
ATOM 3298 C CA . GLN A 1 399 ? 12.636 5.746 0.669 1.00 52.97 399 GLN A CA 1
ATOM 3299 C C . GLN A 1 399 ? 12.912 6.643 1.894 1.00 52.97 399 GLN A C 1
ATOM 3301 O O . GLN A 1 399 ? 13.418 6.154 2.898 1.00 52.97 399 GLN A O 1
ATOM 3306 N N . ASP A 1 400 ? 12.509 7.918 1.879 1.00 57.41 400 ASP A N 1
ATOM 3307 C CA . ASP A 1 400 ? 12.669 8.830 3.028 1.00 57.41 400 ASP A CA 1
ATOM 3308 C C . ASP A 1 400 ? 11.719 8.545 4.218 1.00 57.41 400 ASP A C 1
ATOM 3310 O O . ASP A 1 400 ? 11.873 9.132 5.294 1.00 57.41 400 ASP A O 1
ATOM 3314 N N . LEU A 1 401 ? 10.695 7.697 4.046 1.00 60.38 401 LEU A N 1
ATOM 3315 C CA . LEU A 1 401 ? 9.590 7.542 5.007 1.00 60.38 401 LEU A CA 1
ATOM 3316 C C . LEU A 1 401 ? 9.503 6.163 5.679 1.00 60.38 401 LEU A C 1
ATOM 3318 O O . LEU A 1 401 ? 8.866 6.056 6.737 1.00 60.38 401 LEU A O 1
ATOM 3322 N N . PHE A 1 402 ? 10.118 5.125 5.105 1.00 77.62 402 PHE A N 1
ATOM 3323 C CA . PHE A 1 402 ? 9.979 3.740 5.563 1.00 77.62 402 PHE A CA 1
ATOM 3324 C C . PHE A 1 402 ? 11.270 3.181 6.198 1.00 77.62 402 PHE A C 1
ATOM 3326 O O . PHE A 1 402 ? 12.348 3.456 5.683 1.00 77.62 402 PHE A O 1
ATOM 3333 N N . PRO A 1 403 ? 11.214 2.404 7.301 1.00 82.00 403 PRO A N 1
ATOM 3334 C CA . PRO A 1 403 ? 12.431 1.878 7.931 1.00 82.00 403 PRO A CA 1
ATOM 3335 C C . PRO A 1 403 ? 13.084 0.716 7.161 1.00 82.00 403 PRO A C 1
ATOM 3337 O O . PRO A 1 403 ? 12.436 -0.301 6.892 1.00 82.00 403 PRO A O 1
ATOM 3340 N N . ASP A 1 404 ? 14.392 0.829 6.906 1.00 82.50 404 ASP A N 1
ATOM 3341 C CA . ASP A 1 404 ? 15.222 -0.182 6.225 1.00 82.50 404 ASP A CA 1
ATOM 3342 C C . ASP A 1 404 ? 15.121 -1.588 6.844 1.00 82.50 404 ASP A C 1
ATOM 3344 O O . ASP A 1 404 ? 15.147 -2.598 6.138 1.00 82.50 404 ASP A O 1
ATOM 3348 N N . ASP A 1 405 ? 15.036 -1.684 8.173 1.00 85.44 405 ASP A N 1
ATOM 3349 C CA . ASP A 1 405 ? 15.000 -2.953 8.905 1.00 85.44 405 ASP A CA 1
ATOM 3350 C C . ASP A 1 405 ? 13.662 -3.683 8.709 1.00 85.44 405 ASP A C 1
ATOM 3352 O O . ASP A 1 405 ? 13.637 -4.899 8.481 1.00 85.44 405 ASP A O 1
ATOM 3356 N N . ILE A 1 406 ? 12.558 -2.930 8.715 1.00 88.06 406 ILE A N 1
ATOM 3357 C CA . ILE A 1 406 ? 11.216 -3.416 8.387 1.00 88.06 406 ILE A CA 1
ATOM 3358 C C . ILE A 1 406 ? 11.163 -3.833 6.916 1.00 88.06 406 ILE A C 1
ATOM 3360 O O . ILE A 1 406 ? 10.634 -4.908 6.612 1.00 88.06 406 ILE A O 1
ATOM 3364 N N . GLU A 1 407 ? 11.756 -3.047 6.011 1.00 88.12 407 GLU A N 1
ATOM 3365 C CA . GLU A 1 407 ? 11.854 -3.407 4.599 1.00 88.12 407 GLU A CA 1
ATOM 3366 C C . GLU A 1 407 ? 12.630 -4.719 4.428 1.00 88.12 407 GLU A C 1
ATOM 3368 O O . GLU A 1 407 ? 12.079 -5.688 3.905 1.00 88.12 407 GLU A O 1
ATOM 3373 N N . MET A 1 408 ? 13.870 -4.814 4.920 1.00 87.19 408 MET A N 1
ATOM 3374 C CA . MET A 1 408 ? 14.670 -6.038 4.802 1.00 87.19 408 MET A CA 1
ATOM 3375 C C . MET A 1 408 ? 13.935 -7.254 5.371 1.00 87.19 408 MET A C 1
ATOM 3377 O O . MET A 1 408 ? 13.859 -8.290 4.702 1.00 87.19 408 MET A O 1
ATOM 3381 N N . LYS A 1 409 ? 13.336 -7.126 6.562 1.00 91.00 409 LYS A N 1
ATOM 3382 C CA . LYS A 1 409 ? 12.540 -8.193 7.176 1.00 91.00 409 LYS A CA 1
ATOM 3383 C C . LYS A 1 409 ? 11.377 -8.630 6.278 1.00 91.00 409 LYS A C 1
ATOM 3385 O O . LYS A 1 409 ? 11.190 -9.833 6.099 1.00 91.00 409 LYS A O 1
ATOM 3390 N N . SER A 1 410 ? 10.646 -7.689 5.674 1.00 91.75 410 SER A N 1
ATOM 3391 C CA . SER A 1 410 ? 9.521 -7.993 4.778 1.00 91.75 410 SER A CA 1
ATOM 3392 C C . SER A 1 410 ? 9.936 -8.880 3.596 1.00 91.75 410 SER A C 1
ATOM 3394 O O . SER A 1 410 ? 9.298 -9.902 3.328 1.00 91.75 410 SER A O 1
ATOM 3396 N N . PHE A 1 411 ? 11.069 -8.575 2.956 1.00 91.44 411 PHE A N 1
ATOM 3397 C CA . PHE A 1 411 ? 11.607 -9.379 1.860 1.00 91.44 411 PHE A CA 1
ATOM 3398 C C . PHE A 1 411 ? 12.033 -10.780 2.331 1.00 91.44 411 PHE A C 1
ATOM 3400 O O . PHE A 1 411 ? 11.692 -11.767 1.677 1.00 91.44 411 PHE A O 1
ATOM 3407 N N . PHE A 1 412 ? 12.716 -10.910 3.476 1.00 91.69 412 PHE A N 1
ATOM 3408 C CA . PHE A 1 412 ? 13.103 -12.223 4.020 1.00 91.69 412 PHE A CA 1
ATOM 3409 C C . PHE A 1 412 ? 11.896 -13.098 4.401 1.00 91.69 412 PHE A C 1
ATOM 3411 O O . PHE A 1 412 ? 11.901 -14.311 4.161 1.00 91.69 412 PHE A O 1
ATOM 3418 N N . GLU A 1 413 ? 10.846 -12.507 4.967 1.00 91.25 413 GLU A N 1
ATOM 3419 C CA . GLU A 1 413 ? 9.625 -13.219 5.355 1.00 91.25 413 GLU A CA 1
ATOM 3420 C C . GLU A 1 413 ? 8.801 -13.675 4.143 1.00 91.25 413 GLU A C 1
ATOM 3422 O O . GLU A 1 413 ? 8.332 -14.820 4.118 1.00 91.25 413 GLU A O 1
ATOM 3427 N N . LEU A 1 414 ? 8.703 -12.840 3.102 1.00 91.25 414 LEU A N 1
ATOM 3428 C CA . LEU A 1 414 ? 8.097 -13.211 1.822 1.00 91.25 414 LEU A CA 1
ATOM 3429 C C . LEU A 1 414 ? 8.862 -14.363 1.153 1.00 91.25 414 LEU A C 1
ATOM 3431 O O . LEU A 1 414 ? 8.267 -15.384 0.805 1.00 91.25 414 LEU A O 1
ATOM 3435 N N . VAL A 1 415 ? 10.190 -14.246 1.049 1.00 91.81 415 VAL A N 1
ATOM 3436 C CA . VAL A 1 415 ? 11.084 -15.289 0.508 1.00 91.81 415 VAL A CA 1
ATOM 3437 C C . VAL A 1 415 ? 10.914 -16.607 1.264 1.00 91.81 415 VAL A C 1
ATOM 3439 O O . VAL A 1 415 ? 10.802 -17.667 0.648 1.00 91.81 415 VAL A O 1
ATOM 3442 N N . THR A 1 416 ? 10.804 -16.557 2.593 1.00 88.94 416 THR A N 1
ATOM 3443 C CA . THR A 1 416 ? 10.558 -17.740 3.432 1.00 88.94 416 THR A CA 1
ATOM 3444 C C . THR A 1 416 ? 9.193 -18.378 3.139 1.00 88.94 416 THR A C 1
ATOM 3446 O O . THR A 1 416 ? 9.090 -19.606 3.022 1.00 88.94 416 THR A O 1
ATOM 3449 N N . SER A 1 417 ? 8.137 -17.579 2.964 1.00 88.06 417 SER A N 1
ATOM 3450 C CA . SER A 1 417 ? 6.810 -18.095 2.602 1.00 88.06 417 SER A CA 1
ATOM 3451 C C . SER A 1 417 ? 6.809 -18.732 1.204 1.00 88.06 417 SER A C 1
ATOM 3453 O O . SER A 1 417 ? 6.349 -19.865 1.046 1.00 88.06 417 SER A O 1
ATOM 3455 N N . ILE A 1 418 ? 7.439 -18.092 0.211 1.00 89.50 418 ILE A N 1
ATOM 3456 C CA . ILE A 1 418 ? 7.607 -18.636 -1.148 1.00 89.50 418 ILE A CA 1
ATOM 3457 C C . ILE A 1 418 ? 8.389 -19.963 -1.120 1.00 89.50 418 ILE A C 1
ATOM 3459 O O . ILE A 1 418 ? 7.930 -20.962 -1.678 1.00 89.50 418 ILE A O 1
ATOM 3463 N N . ILE A 1 419 ? 9.528 -20.027 -0.420 1.00 88.44 419 ILE A N 1
ATOM 3464 C CA . ILE A 1 419 ? 10.370 -21.237 -0.354 1.00 88.44 419 ILE A CA 1
ATOM 3465 C C . ILE A 1 419 ? 9.651 -22.395 0.349 1.00 88.44 419 ILE A C 1
ATOM 3467 O O . ILE A 1 419 ? 9.697 -23.533 -0.128 1.00 88.44 419 ILE A O 1
ATOM 3471 N N . THR A 1 420 ? 8.953 -22.134 1.459 1.00 86.00 420 THR A N 1
ATOM 3472 C CA . THR A 1 420 ? 8.155 -23.178 2.130 1.00 86.00 420 THR A CA 1
ATOM 3473 C C . THR A 1 420 ? 6.953 -23.627 1.291 1.00 86.00 420 THR A C 1
ATOM 3475 O O . THR A 1 420 ? 6.554 -24.789 1.368 1.00 86.00 420 THR A O 1
ATOM 3478 N N . SER A 1 421 ? 6.425 -22.748 0.438 1.00 86.25 421 SER A N 1
ATOM 3479 C CA . SER A 1 421 ? 5.338 -23.025 -0.504 1.00 86.25 421 SER A CA 1
ATOM 3480 C C . SER A 1 421 ? 5.767 -23.916 -1.686 1.00 86.25 421 SER A C 1
ATOM 3482 O O . SER A 1 421 ? 5.041 -24.851 -2.026 1.00 86.25 421 SER A O 1
ATOM 3484 N N . ILE A 1 422 ? 6.959 -23.725 -2.273 1.00 86.44 422 ILE A N 1
ATOM 3485 C CA . ILE A 1 422 ? 7.458 -24.574 -3.386 1.00 86.44 422 ILE A CA 1
ATOM 3486 C C . ILE A 1 422 ? 8.004 -25.946 -2.939 1.00 86.44 422 ILE A C 1
ATOM 3488 O O . ILE A 1 422 ? 8.093 -26.869 -3.751 1.00 86.44 422 ILE A O 1
ATOM 3492 N N . LYS A 1 423 ? 8.365 -26.089 -1.654 1.00 85.00 423 LYS A N 1
ATOM 3493 C CA . LYS A 1 423 ? 8.849 -27.341 -1.027 1.00 85.00 423 LYS A CA 1
ATOM 3494 C C . LYS A 1 423 ? 7.720 -28.219 -0.450 1.00 85.00 423 LYS A C 1
ATOM 3496 O O . LYS A 1 423 ? 7.986 -29.278 0.113 1.00 85.00 423 LYS A O 1
ATOM 3501 N N . SER A 1 424 ? 6.463 -27.788 -0.562 1.00 76.75 424 SER A N 1
ATOM 3502 C CA . SER A 1 424 ? 5.282 -28.507 -0.064 1.00 76.75 424 SER A CA 1
ATOM 3503 C C . SER A 1 424 ? 5.000 -29.780 -0.875 1.00 76.75 424 SER A C 1
ATOM 3505 O O . SER A 1 424 ? 4.828 -29.723 -2.087 1.00 76.75 424 SER A O 1
ATOM 3507 N N . THR A 1 425 ? 4.894 -30.938 -0.219 1.00 65.12 425 THR A N 1
ATOM 3508 C CA . THR A 1 425 ? 4.654 -32.231 -0.894 1.00 65.12 425 THR A CA 1
ATOM 3509 C C . THR A 1 425 ? 3.186 -32.509 -1.226 1.00 65.12 425 THR A C 1
ATOM 3511 O O . THR A 1 425 ? 2.907 -33.379 -2.044 1.00 65.12 425 THR A O 1
ATOM 3514 N N . THR A 1 426 ? 2.240 -31.804 -0.598 1.00 64.94 426 THR A N 1
ATOM 3515 C CA . THR A 1 426 ? 0.791 -32.042 -0.765 1.00 64.94 426 THR A CA 1
ATOM 3516 C C . THR A 1 426 ? 0.098 -31.007 -1.644 1.00 64.94 426 THR A C 1
ATOM 3518 O O . THR A 1 426 ? -0.914 -31.308 -2.269 1.00 64.94 426 THR A O 1
ATOM 3521 N N . ARG A 1 427 ? 0.628 -29.781 -1.679 1.00 66.31 427 ARG A N 1
ATOM 3522 C CA . ARG A 1 427 ? 0.161 -28.678 -2.525 1.00 66.31 427 ARG A CA 1
ATOM 3523 C C . ARG A 1 427 ? 1.308 -27.682 -2.667 1.00 66.31 427 ARG A C 1
ATOM 3525 O O . ARG A 1 427 ? 1.444 -26.788 -1.832 1.00 66.31 427 ARG A O 1
ATOM 3532 N N . PHE A 1 428 ? 2.182 -27.906 -3.645 1.00 74.12 428 PHE A N 1
ATOM 3533 C CA . PHE A 1 428 ? 3.198 -26.929 -4.032 1.00 74.12 428 PHE A CA 1
ATOM 3534 C C . PHE A 1 428 ? 2.575 -25.894 -4.959 1.00 74.12 428 PHE A C 1
ATOM 3536 O O . PHE A 1 428 ? 1.717 -26.221 -5.779 1.00 74.12 428 PHE A O 1
ATOM 3543 N N . ASN A 1 429 ? 3.017 -24.649 -4.829 1.00 82.56 429 ASN A N 1
ATOM 3544 C CA . ASN A 1 429 ? 2.575 -23.575 -5.707 1.00 82.56 429 ASN A CA 1
ATOM 3545 C C . ASN A 1 429 ? 3.653 -23.229 -6.733 1.00 82.56 429 ASN A C 1
ATOM 3547 O O . ASN A 1 429 ? 4.845 -23.439 -6.502 1.00 82.56 429 ASN A O 1
ATOM 3551 N N . LYS A 1 430 ? 3.214 -22.674 -7.857 1.00 89.50 430 LYS A N 1
ATOM 3552 C CA . LYS A 1 430 ? 4.064 -22.032 -8.861 1.00 89.50 430 LYS A CA 1
ATOM 3553 C C . LYS A 1 430 ? 3.904 -20.526 -8.706 1.00 89.50 430 LYS A C 1
ATOM 3555 O O . LYS A 1 430 ? 2.812 -20.071 -8.370 1.00 89.50 430 LYS A O 1
ATOM 3560 N N . TRP A 1 431 ? 4.971 -19.768 -8.910 1.00 92.19 431 TRP A N 1
ATOM 3561 C CA . TRP A 1 431 ? 4.987 -18.330 -8.651 1.00 92.19 431 TRP A CA 1
ATOM 3562 C C . TRP A 1 431 ? 5.421 -17.550 -9.889 1.00 92.19 431 TRP A C 1
ATOM 3564 O O . TRP A 1 431 ? 6.415 -17.907 -10.517 1.00 92.19 431 TRP A O 1
ATOM 3574 N N . ILE A 1 432 ? 4.706 -16.470 -10.190 1.00 94.19 432 ILE A N 1
ATOM 3575 C CA . ILE A 1 432 ? 5.156 -15.387 -11.063 1.00 94.19 432 ILE A CA 1
ATOM 3576 C C . ILE A 1 432 ? 5.302 -14.136 -10.197 1.00 94.19 432 ILE A C 1
ATOM 3578 O O . ILE A 1 432 ? 4.399 -13.806 -9.425 1.00 94.19 432 ILE A O 1
ATOM 3582 N N . ILE A 1 433 ? 6.447 -13.474 -10.312 1.00 94.50 433 ILE A N 1
ATOM 3583 C CA . ILE A 1 433 ? 6.768 -12.210 -9.650 1.00 94.50 433 ILE A CA 1
ATOM 3584 C C . ILE A 1 433 ? 6.941 -11.178 -10.764 1.00 94.50 433 ILE A C 1
ATOM 3586 O O . ILE A 1 433 ? 7.881 -11.311 -11.543 1.00 94.50 433 ILE A O 1
ATOM 3590 N N . CYS A 1 434 ? 6.024 -10.221 -10.871 1.00 92.31 434 CYS A N 1
ATOM 3591 C CA . CYS A 1 434 ? 6.014 -9.160 -11.886 1.00 92.31 434 CYS A CA 1
ATOM 3592 C C . CYS A 1 434 ? 6.206 -7.779 -11.242 1.00 92.31 434 CYS A C 1
ATOM 3594 O O . CYS A 1 434 ? 6.224 -7.660 -10.014 1.00 92.31 434 CYS A O 1
ATOM 3596 N N . GLU A 1 435 ? 6.376 -6.738 -12.050 1.00 88.25 435 GLU A N 1
ATOM 3597 C CA . GLU A 1 435 ? 6.709 -5.404 -11.553 1.00 88.25 435 GLU A CA 1
ATOM 3598 C C . GLU A 1 435 ? 5.475 -4.673 -11.032 1.00 88.25 435 GLU A C 1
ATOM 3600 O O . GLU A 1 435 ? 5.436 -4.274 -9.865 1.00 88.25 435 GLU A O 1
ATOM 3605 N N . GLY A 1 436 ? 4.467 -4.532 -11.888 1.00 86.12 436 GLY A N 1
ATOM 3606 C CA . GLY A 1 436 ? 3.247 -3.776 -11.663 1.00 86.12 436 GLY A CA 1
ATOM 3607 C C . GLY A 1 436 ? 2.032 -4.635 -11.312 1.00 86.12 436 GLY A C 1
ATOM 3608 O O . GLY A 1 436 ? 1.927 -5.825 -11.633 1.00 86.12 436 GLY A O 1
ATOM 3609 N N . SER A 1 437 ? 1.066 -4.001 -10.646 1.00 83.44 437 SER A N 1
ATOM 3610 C CA . SER A 1 437 ? -0.254 -4.581 -10.371 1.00 83.44 437 SER A CA 1
ATOM 3611 C C . SER A 1 437 ? -1.108 -4.741 -11.631 1.00 83.44 437 SER A C 1
ATOM 3613 O O . SER A 1 437 ? -1.975 -5.616 -11.666 1.00 83.44 437 SER A O 1
ATOM 3615 N N . ASP A 1 438 ? -0.845 -3.956 -12.677 1.00 87.25 438 ASP A N 1
ATOM 3616 C CA . ASP A 1 438 ? -1.503 -4.101 -13.972 1.00 87.25 438 ASP A CA 1
ATOM 3617 C C . ASP A 1 438 ? -0.930 -5.301 -14.759 1.00 87.25 438 ASP A C 1
ATOM 3619 O O . ASP A 1 438 ? -1.722 -6.130 -15.215 1.00 87.25 438 ASP A O 1
ATOM 3623 N N . ASP A 1 439 ? 0.393 -5.539 -14.758 1.00 90.31 439 ASP A N 1
ATOM 3624 C CA . ASP A 1 439 ? 1.026 -6.775 -15.265 1.00 90.31 439 ASP A CA 1
ATOM 3625 C C . ASP A 1 439 ? 0.359 -8.014 -14.664 1.00 90.31 439 ASP A C 1
ATOM 3627 O O . ASP A 1 439 ? -0.002 -8.960 -15.366 1.00 90.31 439 ASP A O 1
ATOM 3631 N N . LYS A 1 440 ? 0.170 -7.994 -13.336 1.00 89.38 440 LYS A N 1
ATOM 3632 C CA . LYS A 1 440 ? -0.459 -9.072 -12.573 1.00 89.38 440 LYS A CA 1
ATOM 3633 C C . LYS A 1 440 ? -1.871 -9.340 -13.090 1.00 89.38 440 LYS A C 1
ATOM 3635 O O . LYS A 1 440 ? -2.207 -10.503 -13.294 1.00 89.38 440 LYS A O 1
ATOM 3640 N N . LYS A 1 441 ? -2.680 -8.308 -13.353 1.00 88.94 441 LYS A N 1
ATOM 3641 C CA . LYS A 1 441 ? -4.034 -8.465 -13.916 1.00 88.94 441 LYS A CA 1
ATOM 3642 C C . LYS A 1 441 ? -4.001 -9.026 -15.340 1.00 88.94 441 LYS A C 1
ATOM 3644 O O . LYS A 1 441 ? -4.793 -9.917 -15.637 1.00 88.94 441 LYS A O 1
ATOM 3649 N N . TYR A 1 442 ? -3.094 -8.569 -16.209 1.00 91.56 442 TYR A N 1
ATOM 3650 C CA . TYR A 1 442 ? -2.958 -9.111 -17.569 1.00 91.56 442 TYR A CA 1
ATOM 3651 C C . TYR A 1 442 ? -2.491 -10.579 -17.560 1.00 91.56 442 TYR A C 1
ATOM 3653 O O . TYR A 1 442 ? -3.058 -11.420 -18.260 1.00 91.56 442 TYR A O 1
ATOM 3661 N N . LEU A 1 443 ? -1.515 -10.920 -16.716 1.00 91.19 443 LEU A N 1
ATOM 3662 C CA . LEU A 1 443 ? -1.070 -12.295 -16.468 1.00 91.19 443 LEU A CA 1
ATOM 3663 C C . LEU A 1 443 ? -2.215 -13.167 -15.935 1.00 91.19 443 LEU A C 1
ATOM 3665 O O . LEU A 1 443 ? -2.437 -14.269 -16.434 1.00 91.19 443 LEU A O 1
ATOM 3669 N N . GLU A 1 444 ? -2.963 -12.683 -14.940 1.00 87.75 444 GLU A N 1
ATOM 3670 C CA . GLU A 1 444 ? -4.125 -13.378 -14.381 1.00 87.75 444 GLU A CA 1
ATOM 3671 C C . GLU A 1 444 ? -5.215 -13.590 -15.438 1.00 87.75 444 GLU A C 1
ATOM 3673 O O . GLU A 1 444 ? -5.741 -14.698 -15.536 1.00 87.75 444 GLU A O 1
ATOM 3678 N N . TYR A 1 445 ? -5.493 -12.585 -16.272 1.00 87.56 445 TYR A N 1
ATOM 3679 C CA . TYR A 1 445 ? -6.453 -12.671 -17.370 1.00 87.56 445 TYR A CA 1
ATOM 3680 C C . TYR A 1 445 ? -6.145 -13.848 -18.306 1.00 87.56 445 TYR A C 1
ATOM 3682 O O . TYR A 1 445 ? -7.024 -14.679 -18.534 1.00 87.56 445 TYR A O 1
ATOM 3690 N N . TYR A 1 446 ? -4.906 -13.983 -18.794 1.00 86.50 446 TYR A N 1
ATOM 3691 C CA . TYR A 1 446 ? -4.545 -15.080 -19.702 1.00 86.50 446 TYR A CA 1
ATOM 3692 C C . TYR A 1 446 ? -4.329 -16.436 -19.002 1.00 86.50 446 TYR A C 1
ATOM 3694 O O . TYR A 1 446 ? -4.684 -17.473 -19.564 1.00 86.50 446 TYR A O 1
ATOM 3702 N N . LEU A 1 447 ? -3.752 -16.463 -17.792 1.00 84.50 447 LEU A N 1
ATOM 3703 C CA . LEU A 1 447 ? -3.297 -17.705 -17.141 1.00 84.50 447 LEU A CA 1
ATOM 3704 C C . LEU A 1 447 ? -4.316 -18.329 -16.173 1.00 84.50 447 LEU A C 1
ATOM 3706 O O . LEU A 1 447 ? -4.334 -19.554 -16.027 1.00 84.50 447 LEU A O 1
ATOM 3710 N N . LYS A 1 448 ? -5.160 -17.528 -15.500 1.00 66.19 448 LYS A N 1
ATOM 3711 C CA . LYS A 1 448 ? -6.133 -18.033 -14.507 1.00 66.19 448 LYS A CA 1
ATOM 3712 C C . LYS A 1 448 ? -7.482 -18.439 -15.094 1.00 66.19 448 LYS A C 1
ATOM 3714 O O . LYS A 1 448 ? -8.260 -19.064 -14.376 1.00 66.19 448 LYS A O 1
ATOM 3719 N N . PHE A 1 449 ? -7.775 -18.126 -16.359 1.00 56.62 449 PHE A N 1
ATOM 3720 C CA . PHE A 1 449 ? -9.068 -18.493 -16.944 1.00 56.62 449 PHE A CA 1
ATOM 3721 C C . PHE A 1 449 ? -9.300 -20.020 -16.938 1.00 56.62 449 PHE A C 1
ATOM 3723 O O . PHE A 1 449 ? -10.426 -20.480 -16.743 1.00 56.62 449 PHE A O 1
ATOM 3730 N N . ASN A 1 450 ? -8.237 -20.826 -17.057 1.00 52.78 450 ASN A N 1
ATOM 3731 C CA . ASN A 1 450 ? -8.346 -22.278 -16.936 1.00 52.78 450 ASN A CA 1
ATOM 3732 C C . ASN A 1 450 ? -8.281 -22.717 -15.458 1.00 52.78 450 ASN A C 1
ATOM 3734 O O . ASN A 1 450 ? -7.228 -22.636 -14.820 1.00 52.78 450 ASN A O 1
ATOM 3738 N N . GLN A 1 451 ? -9.391 -23.251 -14.924 1.00 54.53 451 GLN A N 1
ATOM 3739 C CA . GLN A 1 451 ? -9.547 -23.672 -13.512 1.00 54.53 451 GLN A CA 1
ATOM 3740 C C . GLN A 1 451 ? -8.479 -24.676 -13.020 1.00 54.53 451 GLN A C 1
ATOM 3742 O O . GLN A 1 451 ? -8.284 -24.844 -11.814 1.00 54.53 451 GLN A O 1
ATOM 3747 N N . LYS A 1 452 ? -7.780 -25.335 -13.951 1.00 59.16 452 LYS A N 1
ATOM 3748 C CA . LYS A 1 452 ? -6.707 -26.306 -13.702 1.00 59.16 452 LYS A CA 1
ATOM 3749 C C . LYS A 1 452 ? -5.501 -25.676 -12.979 1.00 59.16 452 LYS A C 1
ATOM 3751 O O . LYS A 1 452 ? -5.023 -26.235 -11.992 1.00 59.16 452 LYS A O 1
ATOM 3756 N N . ASN A 1 453 ? -5.111 -24.443 -13.334 1.00 71.06 453 ASN A N 1
ATOM 3757 C CA . ASN A 1 453 ? -3.938 -23.733 -12.788 1.00 71.06 453 ASN A CA 1
ATOM 3758 C C . ASN A 1 453 ? -4.133 -23.167 -11.353 1.00 71.06 453 ASN A C 1
ATOM 3760 O O . ASN A 1 453 ? -3.513 -22.180 -10.961 1.00 71.06 453 ASN A O 1
ATOM 3764 N N . SER A 1 454 ? -4.949 -23.819 -10.518 1.00 68.38 454 SER A N 1
ATOM 3765 C CA . SER A 1 454 ? -5.349 -23.396 -9.157 1.00 68.38 454 SER A CA 1
ATOM 3766 C C . SER A 1 454 ? -4.228 -23.309 -8.098 1.00 68.38 454 SER A C 1
ATOM 3768 O O . SER A 1 454 ? -4.492 -22.954 -6.946 1.00 68.38 454 SER A O 1
ATOM 3770 N N . ASN A 1 455 ? -2.985 -23.637 -8.466 1.00 79.69 455 ASN A N 1
ATOM 3771 C CA . ASN A 1 455 ? -1.781 -23.507 -7.633 1.00 79.69 455 ASN A CA 1
ATOM 3772 C C . ASN A 1 455 ? -0.785 -22.462 -8.180 1.00 79.69 455 ASN A C 1
ATOM 3774 O O . ASN A 1 455 ? 0.335 -22.360 -7.676 1.00 79.69 455 ASN A O 1
ATOM 3778 N N . LEU A 1 456 ? -1.159 -21.698 -9.212 1.00 87.44 456 LEU A N 1
ATOM 3779 C CA . LEU A 1 456 ? -0.381 -20.565 -9.709 1.00 87.44 456 LEU A CA 1
ATOM 3780 C C . LEU A 1 456 ? -0.673 -19.307 -8.877 1.00 87.44 456 LEU A C 1
ATOM 3782 O O . LEU A 1 456 ? -1.825 -18.915 -8.686 1.00 87.44 456 LEU A O 1
ATOM 3786 N N . ARG A 1 457 ? 0.389 -18.656 -8.407 1.00 87.06 457 ARG A N 1
ATOM 3787 C CA . ARG A 1 457 ? 0.360 -17.387 -7.674 1.00 87.06 457 ARG A CA 1
ATOM 3788 C C . ARG A 1 457 ? 1.083 -16.334 -8.489 1.00 87.06 457 ARG A C 1
ATOM 3790 O O . ARG A 1 457 ? 2.191 -16.580 -8.949 1.00 87.06 457 ARG A O 1
ATOM 3797 N N . ILE A 1 458 ? 0.457 -15.179 -8.652 1.00 89.38 458 ILE A N 1
ATOM 3798 C CA . ILE A 1 458 ? 1.005 -14.047 -9.395 1.00 89.38 458 ILE A CA 1
ATOM 3799 C C . ILE A 1 458 ? 1.034 -12.881 -8.409 1.00 89.38 458 ILE A C 1
ATOM 3801 O O . ILE A 1 458 ? 0.006 -12.574 -7.798 1.00 89.38 458 ILE A O 1
ATOM 3805 N N . ILE A 1 459 ? 2.214 -12.303 -8.187 1.00 89.00 459 ILE A N 1
ATOM 3806 C CA . ILE A 1 459 ? 2.415 -11.186 -7.260 1.00 89.00 459 ILE A CA 1
ATOM 3807 C C . ILE A 1 459 ? 3.114 -10.015 -7.965 1.00 89.00 459 ILE A C 1
ATOM 3809 O O . ILE A 1 459 ? 4.164 -10.236 -8.571 1.00 89.00 459 ILE A O 1
ATOM 3813 N N . PRO A 1 460 ? 2.564 -8.791 -7.878 1.00 89.00 460 PRO A N 1
ATOM 3814 C CA . PRO A 1 460 ? 3.303 -7.579 -8.204 1.00 89.00 460 PRO A CA 1
ATOM 3815 C C . PRO A 1 460 ? 4.259 -7.260 -7.052 1.00 89.00 460 PRO A C 1
ATOM 3817 O O . PRO A 1 460 ? 3.957 -7.621 -5.911 1.00 89.00 460 PRO A O 1
ATOM 3820 N N . VAL A 1 461 ? 5.388 -6.601 -7.326 1.00 87.00 461 VAL A N 1
ATOM 3821 C CA . VAL A 1 461 ? 6.336 -6.196 -6.265 1.00 87.00 461 VAL A CA 1
ATOM 3822 C C . VAL A 1 461 ? 6.839 -4.756 -6.350 1.00 87.00 461 VAL A C 1
ATOM 3824 O O . VAL A 1 461 ? 7.849 -4.419 -5.737 1.00 87.00 461 VAL A O 1
ATOM 3827 N N . SER A 1 462 ? 6.110 -3.901 -7.067 1.00 81.06 462 SER A N 1
ATOM 3828 C CA . SER A 1 462 ? 6.388 -2.468 -7.218 1.00 81.06 462 SER A CA 1
ATOM 3829 C C . SER A 1 462 ? 7.780 -2.221 -7.812 1.00 81.06 462 SER A C 1
ATOM 3831 O O . SER A 1 462 ? 8.708 -1.796 -7.122 1.00 81.06 462 SER A O 1
ATOM 3833 N N . GLY A 1 463 ? 7.918 -2.550 -9.101 1.00 83.31 463 GLY A N 1
ATOM 3834 C CA . GLY A 1 463 ? 9.063 -2.190 -9.946 1.00 83.31 463 GLY A CA 1
ATOM 3835 C C . GLY A 1 463 ? 10.221 -3.199 -10.009 1.00 83.31 463 GLY A C 1
ATOM 3836 O O . GLY A 1 463 ? 10.450 -4.016 -9.106 1.00 83.31 463 GLY A O 1
ATOM 3837 N N . CYS A 1 464 ? 11.004 -3.114 -11.091 1.00 85.38 464 CYS A N 1
ATOM 3838 C CA . CYS A 1 464 ? 12.084 -4.044 -11.430 1.00 85.38 464 CYS A CA 1
ATOM 3839 C C . CYS A 1 464 ? 13.113 -4.235 -10.301 1.00 85.38 464 CYS A C 1
ATOM 3841 O O . CYS A 1 464 ? 13.564 -5.357 -10.047 1.00 85.38 464 CYS A O 1
ATOM 3843 N N . GLY A 1 465 ? 13.460 -3.174 -9.564 1.00 85.12 465 GLY A N 1
ATOM 3844 C CA . GLY A 1 465 ? 14.429 -3.228 -8.463 1.00 85.12 465 GLY A CA 1
ATOM 3845 C C . GLY A 1 465 ? 14.049 -4.253 -7.387 1.00 85.12 465 GLY A C 1
ATOM 3846 O O . GLY A 1 465 ? 14.892 -5.040 -6.943 1.00 85.12 465 GLY A O 1
ATOM 3847 N N . ASN A 1 466 ? 12.762 -4.323 -7.048 1.00 87.50 466 ASN A N 1
ATOM 3848 C CA . ASN A 1 466 ? 12.221 -5.262 -6.070 1.00 87.50 466 ASN A CA 1
ATOM 3849 C C . ASN A 1 466 ? 12.119 -6.689 -6.630 1.00 87.50 466 ASN A C 1
ATOM 3851 O O . ASN A 1 466 ? 12.433 -7.648 -5.915 1.00 87.50 466 ASN A O 1
ATOM 3855 N N . VAL A 1 467 ? 11.814 -6.846 -7.927 1.00 90.88 467 VAL A N 1
ATOM 3856 C CA . VAL A 1 467 ? 11.905 -8.144 -8.626 1.00 90.88 467 VAL A CA 1
ATOM 3857 C C . VAL A 1 467 ? 13.340 -8.689 -8.575 1.00 90.88 467 VAL A C 1
ATOM 3859 O O . VAL A 1 467 ? 13.543 -9.859 -8.233 1.00 90.88 467 VAL A O 1
ATOM 3862 N N . LYS A 1 468 ? 14.354 -7.847 -8.835 1.00 89.25 468 LYS A N 1
ATOM 3863 C CA . LYS A 1 468 ? 15.779 -8.215 -8.728 1.00 89.25 468 LYS A CA 1
ATOM 3864 C C . LYS A 1 468 ? 16.153 -8.605 -7.296 1.00 89.25 468 LYS A C 1
ATOM 3866 O O . LYS A 1 468 ? 16.776 -9.649 -7.091 1.00 89.25 468 LYS A O 1
ATOM 3871 N N . LYS A 1 469 ? 15.749 -7.800 -6.306 1.00 89.75 469 LYS A N 1
ATOM 3872 C CA . LYS A 1 469 ? 15.999 -8.035 -4.873 1.00 89.75 469 LYS A CA 1
ATOM 3873 C C . LYS A 1 469 ? 15.441 -9.388 -4.420 1.00 89.75 469 LYS A C 1
ATOM 3875 O O . LYS A 1 469 ? 16.174 -10.184 -3.831 1.00 89.75 469 LYS A O 1
ATOM 3880 N N . LEU A 1 470 ? 14.192 -9.704 -4.774 1.00 91.81 470 LEU A N 1
ATOM 3881 C CA . LEU A 1 470 ? 13.592 -11.015 -4.503 1.00 91.81 470 LEU A CA 1
ATOM 3882 C C . LEU A 1 470 ? 14.297 -12.147 -5.243 1.00 91.81 470 LEU A C 1
ATOM 3884 O O . LEU A 1 470 ? 14.587 -13.171 -4.624 1.00 91.81 470 LEU A O 1
ATOM 3888 N N . TYR A 1 471 ? 14.616 -11.971 -6.529 1.00 92.62 471 TYR A N 1
ATOM 3889 C CA . TYR A 1 471 ? 15.338 -12.984 -7.297 1.00 92.62 471 TYR A CA 1
ATOM 3890 C C . TYR A 1 471 ? 16.675 -13.339 -6.636 1.00 92.62 471 TYR A C 1
ATOM 3892 O O . TYR A 1 471 ? 16.976 -14.517 -6.461 1.00 92.62 471 TYR A O 1
ATOM 3900 N N . HIS A 1 472 ? 17.442 -12.342 -6.184 1.00 91.38 472 HIS A N 1
ATOM 3901 C CA . HIS A 1 472 ? 18.719 -12.551 -5.498 1.00 91.38 472 HIS A CA 1
ATOM 3902 C C . HIS A 1 472 ? 18.555 -13.292 -4.166 1.00 91.38 472 HIS A C 1
ATOM 3904 O O . HIS A 1 472 ? 19.301 -14.235 -3.897 1.00 91.38 472 HIS A O 1
ATOM 3910 N N . LEU A 1 473 ? 17.565 -12.920 -3.348 1.00 92.31 473 LEU A N 1
ATOM 3911 C CA . LEU A 1 473 ? 17.300 -13.587 -2.070 1.00 92.31 473 LEU A CA 1
ATOM 3912 C C . LEU A 1 473 ? 16.828 -15.037 -2.264 1.00 92.31 473 LEU A C 1
ATOM 3914 O O . LEU A 1 473 ? 17.312 -15.938 -1.575 1.00 92.31 473 LEU A O 1
ATOM 3918 N N . LEU A 1 474 ? 15.945 -15.293 -3.233 1.00 91.38 474 LEU A N 1
ATOM 3919 C CA . LEU A 1 474 ? 15.498 -16.642 -3.597 1.00 91.38 474 LEU A CA 1
ATOM 3920 C C . LEU A 1 474 ? 16.664 -17.484 -4.141 1.00 91.38 474 LEU A C 1
ATOM 3922 O O . LEU A 1 474 ? 16.855 -18.626 -3.716 1.00 91.38 474 LEU A O 1
ATOM 3926 N N . TYR A 1 475 ? 17.482 -16.905 -5.026 1.00 90.06 475 TYR A N 1
ATOM 3927 C CA . TYR A 1 475 ? 18.671 -17.541 -5.592 1.00 90.06 475 TYR A CA 1
ATOM 3928 C C . TYR A 1 475 ? 19.687 -17.901 -4.503 1.00 90.06 475 TYR A C 1
ATOM 3930 O O . TYR A 1 475 ? 20.209 -19.013 -4.515 1.00 90.06 475 TYR A O 1
ATOM 3938 N N . ALA A 1 476 ? 19.953 -17.012 -3.543 1.00 88.00 476 ALA A N 1
ATOM 3939 C CA . ALA A 1 476 ? 20.847 -17.289 -2.419 1.00 88.00 476 ALA A CA 1
ATOM 3940 C C . ALA A 1 476 ? 20.306 -18.389 -1.486 1.00 88.00 476 ALA A C 1
ATOM 3942 O O . ALA A 1 476 ? 21.074 -19.216 -0.995 1.00 88.00 476 ALA A O 1
ATOM 3943 N N . SER A 1 477 ? 18.989 -18.423 -1.267 1.00 85.19 477 SER A N 1
ATOM 3944 C CA . SER A 1 477 ? 18.355 -19.303 -0.276 1.00 85.19 477 SER A CA 1
ATOM 3945 C C . SER A 1 477 ? 18.156 -20.751 -0.737 1.00 85.19 477 SER A C 1
ATOM 3947 O O . SER A 1 477 ? 18.033 -21.645 0.101 1.00 85.19 477 SER A O 1
ATOM 3949 N N . LEU A 1 478 ? 18.117 -21.019 -2.048 1.00 79.38 478 LEU A N 1
ATOM 3950 C CA . LEU A 1 478 ? 18.124 -22.390 -2.568 1.00 79.38 478 LEU A CA 1
ATOM 3951 C C . LEU A 1 478 ? 19.567 -22.872 -2.759 1.00 79.38 478 LEU A C 1
ATOM 3953 O O . LEU A 1 478 ? 20.320 -22.301 -3.547 1.00 79.38 478 LEU A O 1
ATOM 3957 N N . SER A 1 479 ? 19.967 -23.947 -2.077 1.00 67.06 479 SER A N 1
ATOM 3958 C CA . SER A 1 479 ? 21.309 -24.531 -2.221 1.00 67.06 479 SER A CA 1
ATOM 3959 C C . SER A 1 479 ? 21.249 -25.991 -2.669 1.00 67.06 479 SER A C 1
ATOM 3961 O O . SER A 1 479 ? 20.362 -26.739 -2.262 1.00 67.06 479 SER A O 1
ATOM 3963 N N . GLN A 1 480 ? 22.247 -26.433 -3.442 1.00 52.75 480 GLN A N 1
ATOM 3964 C CA . GLN A 1 480 ? 22.340 -27.801 -3.986 1.00 52.75 480 GLN A CA 1
ATOM 3965 C C . GLN A 1 480 ? 22.423 -28.923 -2.925 1.00 52.75 480 GLN A C 1
ATOM 3967 O O . GLN A 1 480 ? 22.479 -30.099 -3.276 1.00 52.75 480 GLN A O 1
ATOM 3972 N N . LYS A 1 481 ? 22.458 -28.589 -1.626 1.00 53.53 481 LYS A N 1
ATOM 3973 C CA . LYS A 1 481 ? 22.494 -29.553 -0.511 1.00 53.53 481 LYS A CA 1
ATOM 3974 C C . LYS A 1 481 ? 21.122 -29.823 0.118 1.00 53.53 481 LYS A C 1
ATOM 3976 O O . LYS A 1 481 ? 21.042 -30.629 1.048 1.00 53.53 481 LYS A O 1
ATOM 3981 N N . ASP A 1 482 ? 20.056 -29.193 -0.373 1.00 54.94 482 ASP A N 1
ATOM 3982 C CA . ASP A 1 482 ? 18.698 -29.440 0.105 1.00 54.94 482 ASP A CA 1
ATOM 3983 C C . ASP A 1 482 ? 18.271 -30.889 -0.187 1.00 54.94 482 ASP A C 1
ATOM 3985 O O . ASP A 1 482 ? 17.944 -31.261 -1.310 1.00 54.94 482 ASP A O 1
ATOM 3989 N N . ARG A 1 483 ? 18.217 -31.724 0.861 1.00 50.75 483 ARG A N 1
ATOM 3990 C CA . ARG A 1 483 ? 17.720 -33.116 0.788 1.00 50.75 483 ARG A CA 1
ATOM 3991 C C . ARG A 1 483 ? 16.216 -33.217 0.477 1.00 50.75 483 ARG A C 1
ATOM 3993 O O . ARG A 1 483 ? 15.695 -34.319 0.323 1.00 50.75 483 ARG A O 1
ATOM 4000 N N . VAL A 1 484 ? 15.514 -32.086 0.448 1.00 62.12 484 VAL A N 1
ATOM 4001 C CA . VAL A 1 484 ? 14.073 -31.983 0.203 1.00 62.12 484 VAL A CA 1
ATOM 4002 C C . VAL A 1 484 ? 13.855 -31.720 -1.282 1.00 62.12 484 VAL A C 1
ATOM 4004 O O . VAL A 1 484 ? 14.338 -30.717 -1.802 1.00 62.12 484 VAL A O 1
ATOM 4007 N N . LYS A 1 485 ? 13.105 -32.599 -1.958 1.00 69.31 485 LYS A N 1
ATOM 4008 C CA . LYS A 1 485 ? 12.701 -32.372 -3.351 1.00 69.31 485 LYS A CA 1
ATOM 4009 C C . LYS A 1 485 ? 11.891 -31.079 -3.448 1.00 69.31 485 LYS A C 1
ATOM 4011 O O . LYS A 1 485 ? 10.909 -30.905 -2.730 1.00 69.31 485 LYS A O 1
ATOM 4016 N N . ILE A 1 486 ? 12.309 -30.188 -4.339 1.00 80.44 486 ILE A N 1
ATOM 4017 C CA . ILE A 1 486 ? 11.527 -29.012 -4.714 1.00 80.44 486 ILE A CA 1
ATOM 4018 C C . ILE A 1 486 ? 10.548 -29.444 -5.809 1.00 80.44 486 ILE A C 1
ATOM 4020 O O . ILE A 1 486 ? 10.916 -30.219 -6.692 1.00 80.44 486 ILE A O 1
ATOM 4024 N N . HIS A 1 487 ? 9.301 -28.985 -5.714 1.00 80.69 487 HIS A N 1
ATOM 4025 C CA . HIS A 1 487 ? 8.233 -29.350 -6.648 1.00 80.69 487 HIS A CA 1
ATOM 4026 C C . HIS A 1 487 ? 7.635 -28.132 -7.371 1.00 80.69 487 HIS A C 1
ATOM 4028 O O . HIS A 1 487 ? 7.188 -28.250 -8.509 1.00 80.69 487 HIS A O 1
ATOM 4034 N N . GLY A 1 488 ? 7.628 -26.959 -6.729 1.00 86.88 488 GLY A N 1
ATOM 4035 C CA . GLY A 1 488 ? 7.208 -25.700 -7.348 1.00 86.88 488 GLY A CA 1
ATOM 4036 C C . GLY A 1 488 ? 8.303 -25.026 -8.179 1.00 86.88 488 GLY A C 1
ATOM 4037 O O . GLY A 1 488 ? 9.490 -25.283 -7.990 1.00 86.88 488 GLY A O 1
ATOM 4038 N N . LYS A 1 489 ? 7.882 -24.112 -9.058 1.00 90.75 489 LYS A N 1
ATOM 4039 C CA . LYS A 1 489 ? 8.744 -23.255 -9.888 1.00 90.75 489 LYS A CA 1
ATOM 4040 C C . LYS A 1 489 ? 8.444 -21.774 -9.647 1.00 90.75 489 LYS A C 1
ATOM 4042 O O . LYS A 1 489 ? 7.325 -21.431 -9.263 1.00 90.75 489 LYS A O 1
ATOM 4047 N N . ILE A 1 490 ? 9.427 -20.911 -9.890 1.00 94.38 490 ILE A N 1
ATOM 4048 C CA . ILE A 1 490 ? 9.332 -19.454 -9.742 1.00 94.38 490 ILE A CA 1
ATOM 4049 C C . ILE A 1 490 ? 9.835 -18.776 -11.019 1.00 94.38 490 ILE A C 1
ATOM 4051 O O . ILE A 1 490 ? 10.959 -19.031 -11.446 1.00 94.38 490 ILE A O 1
ATOM 4055 N N . LEU A 1 491 ? 9.035 -17.876 -11.585 1.00 95.69 491 LEU A N 1
ATOM 4056 C CA . LEU A 1 491 ? 9.418 -16.967 -12.659 1.00 95.69 491 LEU A CA 1
ATOM 4057 C C . LEU A 1 491 ? 9.379 -15.525 -12.142 1.00 95.69 491 LEU A C 1
ATOM 4059 O O . LEU A 1 491 ? 8.316 -15.014 -11.807 1.00 95.69 491 LEU A O 1
ATOM 4063 N N . CYS A 1 492 ? 10.523 -14.856 -12.116 1.00 95.38 492 CYS A N 1
ATOM 4064 C CA . CYS A 1 492 ? 10.591 -13.403 -12.041 1.00 95.38 492 CYS A CA 1
ATOM 4065 C C . CYS A 1 492 ? 10.489 -12.841 -13.466 1.00 95.38 492 CYS A C 1
ATOM 4067 O O . CYS A 1 492 ? 11.285 -13.209 -14.332 1.00 95.38 492 CYS A O 1
ATOM 4069 N N . LEU A 1 493 ? 9.511 -11.982 -13.717 1.00 93.94 493 LEU A N 1
ATOM 4070 C CA . LEU A 1 493 ? 9.271 -11.333 -14.999 1.00 93.94 493 LEU A CA 1
ATOM 4071 C C . LEU A 1 493 ? 9.534 -9.836 -14.835 1.00 93.94 493 LEU A C 1
ATOM 4073 O O . LEU A 1 493 ? 9.067 -9.241 -13.867 1.00 93.94 493 LEU A O 1
ATOM 4077 N N . VAL A 1 494 ? 10.309 -9.268 -15.754 1.00 91.31 494 VAL A N 1
ATOM 4078 C CA . VAL A 1 494 ? 10.574 -7.829 -15.827 1.00 91.31 494 VAL A CA 1
ATOM 4079 C C . VAL A 1 494 ? 10.258 -7.299 -17.216 1.00 91.31 494 VAL A C 1
ATOM 4081 O O . VAL A 1 494 ? 10.430 -8.000 -18.225 1.00 91.31 494 VAL A O 1
ATOM 4084 N N . ASP A 1 495 ? 9.854 -6.043 -17.247 1.00 88.81 495 ASP A N 1
ATOM 4085 C CA . ASP A 1 495 ? 9.695 -5.268 -18.462 1.00 88.81 495 ASP A CA 1
ATOM 4086 C C . ASP A 1 495 ? 11.073 -4.815 -18.967 1.00 88.81 495 ASP A C 1
ATOM 4088 O O . ASP A 1 495 ? 12.143 -5.286 -18.539 1.00 88.81 495 ASP A O 1
ATOM 4092 N N . THR A 1 496 ? 11.073 -3.954 -19.981 1.00 82.31 496 THR A N 1
ATOM 4093 C CA . THR A 1 496 ? 12.309 -3.386 -20.511 1.00 82.31 496 THR A CA 1
ATOM 4094 C C . THR A 1 496 ? 12.287 -1.882 -20.450 1.00 82.31 496 THR A C 1
ATOM 4096 O O . THR A 1 496 ? 11.787 -1.224 -21.357 1.00 82.31 496 THR A O 1
ATOM 4099 N N . ASP A 1 497 ? 12.936 -1.359 -19.420 1.00 73.81 497 ASP A N 1
ATOM 4100 C CA . ASP A 1 497 ? 13.270 0.050 -19.297 1.00 73.81 497 ASP A CA 1
ATOM 4101 C C . ASP A 1 497 ? 14.359 0.492 -20.284 1.00 73.81 497 ASP A C 1
ATOM 4103 O O . ASP A 1 497 ? 15.154 -0.297 -20.806 1.00 73.81 497 ASP A O 1
ATOM 4107 N N . LEU A 1 498 ? 14.471 1.811 -20.450 1.00 59.78 498 LEU A N 1
ATOM 4108 C CA . LEU A 1 498 ? 15.603 2.458 -21.120 1.00 59.78 498 LEU A CA 1
ATOM 4109 C C . LEU A 1 498 ? 16.937 2.244 -20.373 1.00 59.78 498 LEU A C 1
ATOM 4111 O O . LEU A 1 498 ? 18.002 2.268 -20.995 1.00 59.78 498 LEU A O 1
ATOM 4115 N N . ARG A 1 499 ? 16.900 2.039 -19.046 1.00 53.88 499 ARG A N 1
ATOM 4116 C CA . ARG A 1 499 ? 18.087 1.762 -18.218 1.00 53.88 499 ARG A CA 1
ATOM 4117 C C . ARG A 1 499 ? 18.342 0.255 -18.129 1.00 53.88 499 ARG A C 1
ATOM 4119 O O . ARG A 1 499 ? 17.434 -0.559 -18.010 1.00 53.88 499 ARG A O 1
ATOM 4126 N N . GLN A 1 500 ? 19.612 -0.136 -18.197 1.00 59.94 500 GLN A N 1
ATOM 4127 C CA . GLN A 1 500 ? 19.985 -1.536 -18.391 1.00 59.94 500 GLN A CA 1
ATOM 4128 C C . GLN A 1 500 ? 19.899 -2.352 -17.089 1.00 59.94 500 GLN A C 1
ATOM 4130 O O . GLN A 1 500 ? 20.859 -2.433 -16.325 1.00 59.94 500 GLN A O 1
ATOM 4135 N N . PHE A 1 501 ? 18.769 -3.022 -16.861 1.00 60.72 501 PHE A N 1
ATOM 4136 C CA . PHE A 1 501 ? 18.645 -4.026 -15.801 1.00 60.72 501 PHE A CA 1
ATOM 4137 C C . PHE A 1 501 ? 19.554 -5.235 -16.106 1.00 60.72 501 PHE A C 1
ATOM 4139 O O . PHE A 1 501 ? 19.476 -5.828 -17.190 1.00 60.72 501 PHE A O 1
ATOM 4146 N N . GLY A 1 502 ? 20.404 -5.614 -15.147 1.00 70.19 502 GLY A N 1
ATOM 4147 C CA . GLY A 1 502 ? 21.364 -6.717 -15.256 1.00 70.19 502 GLY A CA 1
ATOM 4148 C C . GLY A 1 502 ? 21.596 -7.432 -13.921 1.00 70.19 502 GLY A C 1
ATOM 4149 O O . GLY A 1 502 ? 21.376 -6.856 -12.852 1.00 70.19 502 GLY A O 1
ATOM 4150 N N . LEU A 1 503 ? 22.025 -8.695 -13.987 1.00 78.38 503 LEU A N 1
ATOM 4151 C CA . LEU A 1 503 ? 22.317 -9.541 -12.822 1.00 78.38 503 LEU A CA 1
ATOM 4152 C C . LEU A 1 503 ? 23.764 -9.374 -12.346 1.00 78.38 503 LEU A C 1
ATOM 4154 O O . LEU A 1 503 ? 24.656 -9.072 -13.137 1.00 78.38 503 LEU A O 1
ATOM 4158 N N . ASP A 1 504 ? 23.993 -9.601 -11.053 1.00 78.75 504 ASP A N 1
ATOM 4159 C CA . ASP A 1 504 ? 25.320 -9.451 -10.452 1.00 78.75 504 ASP A CA 1
ATOM 4160 C C . ASP A 1 504 ? 26.252 -10.615 -10.840 1.00 78.75 504 ASP A C 1
ATOM 4162 O O . ASP A 1 504 ? 25.814 -11.721 -11.177 1.00 78.75 504 ASP A O 1
ATOM 4166 N N . ASN A 1 505 ? 27.565 -10.389 -10.754 1.00 64.62 505 ASN A N 1
ATOM 4167 C CA . ASN A 1 505 ? 28.572 -11.405 -11.067 1.00 64.62 505 ASN A CA 1
ATOM 4168 C C . ASN A 1 505 ? 28.341 -12.691 -10.244 1.00 64.62 505 ASN A C 1
ATOM 4170 O O . ASN A 1 505 ? 28.282 -12.646 -9.015 1.00 64.62 505 ASN A O 1
ATOM 4174 N N . ASN A 1 506 ? 28.285 -13.840 -10.932 1.00 74.88 506 ASN A N 1
ATOM 4175 C CA . ASN A 1 506 ? 27.953 -15.190 -10.428 1.00 74.88 506 ASN A CA 1
ATOM 4176 C C . ASN A 1 506 ? 26.456 -15.516 -10.235 1.00 74.88 506 ASN A C 1
ATOM 4178 O O . ASN A 1 506 ? 26.130 -16.661 -9.905 1.00 74.88 506 ASN A O 1
ATOM 4182 N N . ILE A 1 507 ? 25.542 -14.575 -10.482 1.00 83.75 507 ILE A N 1
ATOM 4183 C CA . ILE A 1 507 ? 24.108 -14.873 -10.572 1.00 83.75 507 ILE A CA 1
ATOM 4184 C C . ILE A 1 507 ? 23.775 -15.208 -12.033 1.00 83.75 507 ILE A C 1
ATOM 4186 O O . ILE A 1 507 ? 24.198 -14.520 -12.966 1.00 83.75 507 ILE A O 1
ATOM 4190 N N . LEU A 1 508 ? 23.072 -16.323 -12.231 1.00 87.12 508 LEU A N 1
ATOM 4191 C CA . LEU A 1 508 ? 22.586 -16.786 -13.531 1.00 87.12 508 LEU A CA 1
ATOM 4192 C C . LEU A 1 508 ? 21.114 -16.404 -13.707 1.00 87.12 508 LEU A C 1
ATOM 4194 O O . LEU A 1 508 ? 20.414 -16.212 -12.724 1.00 87.12 508 LEU A O 1
ATOM 4198 N N . SER A 1 509 ? 20.637 -16.345 -14.954 1.00 88.00 509 SER A N 1
ATOM 4199 C CA . SER A 1 509 ? 19.220 -16.085 -15.272 1.00 88.00 509 SER A CA 1
ATOM 4200 C C . SER A 1 509 ? 18.291 -17.277 -14.981 1.00 88.00 509 SER A C 1
ATOM 4202 O O . SER A 1 509 ? 17.070 -17.119 -14.969 1.00 88.00 509 SER A O 1
ATOM 4204 N N . ASP A 1 510 ? 18.874 -18.462 -14.779 1.00 90.38 510 ASP A N 1
ATOM 4205 C CA . ASP A 1 510 ? 18.212 -19.724 -14.452 1.00 90.38 510 ASP A CA 1
ATOM 4206 C C . ASP A 1 510 ? 18.951 -20.373 -13.280 1.00 90.38 510 ASP A C 1
ATOM 4208 O O . ASP A 1 510 ? 20.184 -20.375 -13.254 1.00 90.38 510 ASP A O 1
ATOM 4212 N N . LYS A 1 511 ? 18.216 -20.997 -12.357 1.00 86.75 511 LYS A N 1
ATOM 4213 C CA . LYS A 1 511 ? 18.786 -21.817 -11.289 1.00 86.75 511 LYS A CA 1
ATOM 4214 C C . LYS A 1 511 ? 18.038 -23.132 -11.127 1.00 86.75 511 LYS A C 1
ATOM 4216 O O . LYS A 1 511 ? 16.839 -23.132 -10.847 1.00 86.75 511 LYS A O 1
ATOM 4221 N N . ASP A 1 512 ? 18.777 -24.234 -11.278 1.00 80.06 512 ASP A N 1
ATOM 4222 C CA . ASP A 1 512 ? 18.360 -25.612 -10.980 1.00 80.06 512 ASP A CA 1
ATOM 4223 C C . ASP A 1 512 ? 16.964 -25.985 -11.542 1.00 80.06 512 ASP A C 1
ATOM 4225 O O . ASP A 1 512 ? 16.194 -26.696 -10.898 1.00 80.06 512 ASP A O 1
ATOM 4229 N N . ASN A 1 513 ? 16.598 -25.447 -12.720 1.00 83.44 513 ASN A N 1
ATOM 4230 C CA . ASN A 1 513 ? 15.262 -25.538 -13.346 1.00 83.44 513 ASN A CA 1
ATOM 4231 C C . ASN A 1 513 ? 14.077 -25.230 -12.399 1.00 83.44 513 ASN A C 1
ATOM 4233 O O . ASN A 1 513 ? 12.967 -25.733 -12.573 1.00 83.44 513 ASN A O 1
ATOM 4237 N N . THR A 1 514 ? 14.330 -24.398 -11.388 1.00 87.00 514 THR A N 1
ATOM 4238 C CA . THR A 1 514 ? 13.415 -24.100 -10.280 1.00 87.00 514 THR A CA 1
ATOM 4239 C C . THR A 1 514 ? 13.093 -22.610 -10.215 1.00 87.00 514 THR A C 1
ATOM 4241 O O . THR A 1 514 ? 11.927 -22.248 -10.065 1.00 87.00 514 THR A O 1
ATOM 4244 N N . ILE A 1 515 ? 14.105 -21.742 -10.333 1.00 91.62 515 ILE A N 1
ATOM 4245 C CA . ILE A 1 515 ? 13.930 -20.283 -10.364 1.00 91.62 515 ILE A CA 1
ATOM 4246 C C . ILE A 1 515 ? 14.453 -19.749 -11.695 1.00 91.62 515 ILE A C 1
ATOM 4248 O O . ILE A 1 515 ? 15.567 -20.069 -12.112 1.00 91.62 515 ILE A O 1
ATOM 4252 N N . TYR A 1 516 ? 13.671 -18.886 -12.323 1.00 93.69 516 TYR A N 1
ATOM 4253 C CA . TYR A 1 516 ? 13.973 -18.230 -13.584 1.00 93.69 516 TYR A CA 1
ATOM 4254 C C . TYR A 1 516 ? 13.774 -16.725 -13.422 1.00 93.69 516 TYR A C 1
ATOM 4256 O O . TYR A 1 516 ? 12.873 -16.301 -12.702 1.00 93.69 516 TYR A O 1
ATOM 4264 N N . ILE A 1 517 ? 14.575 -15.921 -14.114 1.00 93.38 517 ILE A N 1
ATOM 4265 C CA . ILE A 1 517 ? 14.264 -14.512 -14.366 1.00 93.38 517 ILE A CA 1
ATOM 4266 C C . ILE A 1 517 ? 14.269 -14.247 -15.872 1.00 93.38 517 ILE A C 1
ATOM 4268 O O . ILE A 1 517 ? 15.127 -14.774 -16.589 1.00 93.38 517 ILE A O 1
ATOM 4272 N N . ARG A 1 518 ? 13.281 -13.503 -16.370 1.00 92.38 518 ARG A N 1
ATOM 4273 C CA . ARG A 1 518 ? 13.073 -13.218 -17.795 1.00 92.38 518 ARG A CA 1
ATOM 4274 C C . ARG A 1 518 ? 12.692 -11.768 -18.020 1.00 92.38 518 ARG A C 1
ATOM 4276 O O . ARG A 1 518 ? 12.019 -11.179 -17.184 1.00 92.38 518 ARG A O 1
ATOM 4283 N N . ARG A 1 519 ? 13.080 -11.251 -19.182 1.00 89.56 519 ARG A N 1
ATOM 4284 C CA . ARG A 1 519 ? 12.666 -9.950 -19.705 1.00 89.56 519 ARG A CA 1
ATOM 4285 C C . ARG A 1 519 ? 11.713 -10.131 -20.884 1.00 89.56 519 ARG A C 1
ATOM 4287 O O . ARG A 1 519 ? 11.995 -10.958 -21.751 1.00 89.56 519 ARG A O 1
ATOM 4294 N N . ILE A 1 520 ? 10.648 -9.337 -20.954 1.00 89.88 520 ILE A N 1
ATOM 4295 C CA . ILE A 1 520 ? 9.779 -9.271 -22.139 1.00 89.88 520 ILE A CA 1
ATOM 4296 C C . ILE A 1 520 ? 10.483 -8.477 -23.251 1.00 89.88 520 ILE A C 1
ATOM 4298 O O . ILE A 1 520 ? 10.926 -7.351 -23.032 1.00 89.88 520 ILE A O 1
ATOM 4302 N N . GLN A 1 521 ? 10.608 -9.049 -24.452 1.00 87.44 521 GLN A N 1
ATOM 4303 C CA . GLN A 1 521 ? 11.209 -8.378 -25.611 1.00 87.44 521 GLN A CA 1
ATOM 4304 C C . GLN A 1 521 ? 10.438 -8.593 -26.908 1.00 87.44 521 GLN A C 1
ATOM 4306 O O . GLN A 1 521 ? 9.962 -9.691 -27.196 1.00 87.44 521 GLN A O 1
ATOM 4311 N N . ILE A 1 522 ? 10.397 -7.545 -27.735 1.00 84.56 522 ILE A N 1
ATOM 4312 C CA . ILE A 1 522 ? 9.797 -7.561 -29.071 1.00 84.56 522 ILE A CA 1
ATOM 4313 C C . ILE A 1 522 ? 10.904 -7.646 -30.127 1.00 84.56 522 ILE A C 1
ATOM 4315 O O . ILE A 1 522 ? 11.637 -6.692 -30.383 1.00 84.56 522 ILE A O 1
ATOM 4319 N N . HIS A 1 523 ? 10.985 -8.793 -30.800 1.00 80.38 523 HIS A N 1
ATOM 4320 C CA . HIS A 1 523 ? 11.931 -9.059 -31.883 1.00 80.38 523 HIS A CA 1
ATOM 4321 C C . HIS A 1 523 ? 11.187 -9.173 -33.214 1.00 80.38 523 HIS A C 1
ATOM 4323 O O . HIS A 1 523 ? 10.689 -10.248 -33.543 1.00 80.38 523 HIS A O 1
ATOM 4329 N N . LYS A 1 524 ? 11.134 -8.089 -34.004 1.00 75.44 524 LYS A N 1
ATOM 4330 C CA . LYS A 1 524 ? 10.447 -8.050 -35.319 1.00 75.44 524 LYS A CA 1
ATOM 4331 C C . LYS A 1 524 ? 8.995 -8.561 -35.232 1.00 75.44 524 LYS A C 1
ATOM 4333 O O . LYS A 1 524 ? 8.646 -9.567 -35.848 1.00 75.44 524 LYS A O 1
ATOM 4338 N N . ASP A 1 525 ? 8.193 -7.904 -34.395 1.00 74.38 525 ASP A N 1
ATOM 4339 C CA . ASP A 1 525 ? 6.785 -8.234 -34.100 1.00 74.38 525 ASP A CA 1
ATOM 4340 C C . ASP A 1 525 ? 6.534 -9.621 -33.478 1.00 74.38 525 ASP A C 1
ATOM 4342 O O . ASP A 1 525 ? 5.396 -10.090 -33.432 1.00 74.38 525 ASP A O 1
ATOM 4346 N N . ILE A 1 526 ? 7.580 -10.287 -32.975 1.00 81.31 526 ILE A N 1
ATOM 4347 C CA . ILE A 1 526 ? 7.477 -11.522 -32.190 1.00 81.31 526 ILE A CA 1
ATOM 4348 C C . ILE A 1 526 ? 7.883 -11.215 -30.750 1.00 81.31 526 ILE A C 1
ATOM 4350 O O . ILE A 1 526 ? 9.031 -10.852 -30.491 1.00 81.31 526 ILE A O 1
ATOM 4354 N N . ILE A 1 527 ? 6.949 -11.394 -29.816 1.00 87.94 527 ILE A N 1
ATOM 4355 C CA . ILE A 1 527 ? 7.191 -11.225 -28.380 1.00 87.94 527 ILE A CA 1
ATOM 4356 C C . ILE A 1 527 ? 7.848 -12.502 -27.841 1.00 87.94 527 ILE A C 1
ATOM 4358 O O . ILE A 1 527 ? 7.369 -13.605 -28.131 1.00 87.94 527 ILE A O 1
ATOM 4362 N N . LYS A 1 528 ? 8.929 -12.354 -27.069 1.00 87.44 528 LYS A N 1
ATOM 4363 C CA . LYS A 1 528 ? 9.697 -13.444 -26.449 1.00 87.44 528 LYS A CA 1
ATOM 4364 C C . LYS A 1 528 ? 10.109 -13.119 -25.019 1.00 87.44 528 LYS A C 1
ATOM 4366 O O . LYS A 1 528 ? 10.280 -11.952 -24.667 1.00 87.44 528 LYS A O 1
ATOM 4371 N N . LEU A 1 529 ? 10.350 -14.169 -24.236 1.00 90.75 529 LEU A N 1
ATOM 4372 C CA . LEU A 1 529 ? 10.957 -14.078 -22.909 1.00 90.75 529 LEU A CA 1
ATOM 4373 C C . LEU A 1 529 ? 12.472 -14.325 -22.951 1.00 90.75 529 LEU A C 1
ATOM 4375 O O . LEU A 1 529 ? 12.942 -15.466 -22.909 1.00 90.75 529 LEU A O 1
ATOM 4379 N N . ASP A 1 530 ? 13.250 -13.246 -22.980 1.00 88.19 530 ASP A N 1
ATOM 4380 C CA . ASP A 1 530 ? 14.711 -13.305 -23.042 1.00 88.19 530 ASP A CA 1
ATOM 4381 C C . ASP A 1 530 ? 15.353 -13.543 -21.666 1.00 88.19 530 ASP A C 1
ATOM 4383 O O . ASP A 1 530 ? 14.855 -13.117 -20.617 1.00 88.19 530 ASP A O 1
ATOM 4387 N N . LYS A 1 531 ? 16.505 -14.227 -21.665 1.00 88.94 531 LYS A N 1
ATOM 4388 C CA . LYS A 1 531 ? 17.339 -14.412 -20.467 1.00 88.94 531 LYS A CA 1
ATOM 4389 C C . LYS A 1 531 ? 18.135 -13.147 -20.167 1.00 88.94 531 LYS A C 1
ATOM 4391 O O . LYS A 1 531 ? 18.673 -12.511 -21.069 1.00 88.94 531 LYS A O 1
ATOM 4396 N N . ILE A 1 532 ? 18.299 -12.837 -18.887 1.00 84.88 532 ILE A N 1
ATOM 4397 C CA . ILE A 1 532 ? 19.032 -11.653 -18.441 1.00 84.88 532 ILE A CA 1
ATOM 4398 C C . ILE A 1 532 ? 20.516 -12.008 -18.322 1.00 84.88 532 ILE A C 1
ATOM 4400 O O . ILE A 1 532 ? 20.951 -12.667 -17.378 1.00 84.88 532 ILE A O 1
ATOM 4404 N N . ALA A 1 533 ? 21.291 -11.617 -19.333 1.00 69.06 533 ALA A N 1
ATOM 4405 C CA . ALA A 1 533 ? 22.722 -11.889 -19.415 1.00 69.06 533 ALA A CA 1
ATOM 4406 C C . ALA A 1 533 ? 23.563 -10.914 -18.568 1.00 69.06 533 ALA A C 1
ATOM 4408 O O . ALA A 1 533 ? 23.186 -9.764 -18.351 1.00 69.06 533 ALA A O 1
ATOM 4409 N N . GLN A 1 534 ? 24.754 -11.361 -18.153 1.00 57.16 534 GLN A N 1
ATOM 4410 C CA . GLN A 1 534 ? 25.748 -10.539 -17.439 1.00 57.16 534 GLN A CA 1
ATOM 4411 C C . GLN A 1 534 ? 26.353 -9.425 -18.315 1.00 57.16 534 GLN A C 1
ATOM 4413 O O . GLN A 1 534 ? 26.961 -8.493 -17.797 1.00 57.16 534 GLN A O 1
ATOM 4418 N N . ASN A 1 535 ? 26.220 -9.522 -19.641 1.00 51.81 535 ASN A N 1
ATOM 4419 C CA . ASN A 1 535 ? 26.636 -8.496 -20.591 1.00 51.81 535 ASN A CA 1
ATOM 4420 C C . ASN A 1 535 ? 25.876 -8.633 -21.923 1.00 51.81 535 ASN A C 1
ATOM 4422 O O . ASN A 1 535 ? 25.512 -9.738 -22.310 1.00 51.81 535 ASN A O 1
ATOM 4426 N N . THR A 1 536 ? 25.721 -7.487 -22.599 1.00 52.47 536 THR A N 1
ATOM 4427 C CA . THR A 1 536 ? 25.324 -7.261 -24.010 1.00 52.47 536 THR A CA 1
ATOM 4428 C C . THR A 1 536 ? 23.951 -7.741 -24.521 1.00 52.47 536 THR A C 1
ATOM 4430 O O . THR A 1 536 ? 23.659 -8.923 -24.607 1.00 52.47 536 THR A O 1
ATOM 4433 N N . GLN A 1 537 ? 23.154 -6.779 -25.016 1.00 52.06 537 GLN A N 1
ATOM 4434 C CA . GLN A 1 537 ? 22.512 -6.750 -26.351 1.00 52.06 537 GLN A CA 1
ATOM 4435 C C . GLN A 1 537 ? 21.819 -5.382 -26.561 1.00 52.06 537 GLN A C 1
ATOM 4437 O O . GLN A 1 537 ? 21.750 -4.576 -25.629 1.00 52.06 537 GLN A O 1
ATOM 4442 N N . ARG A 1 538 ? 21.378 -5.068 -27.792 1.00 53.84 538 ARG A N 1
ATOM 4443 C CA . ARG A 1 538 ? 20.437 -3.957 -28.040 1.00 53.84 538 ARG A CA 1
ATOM 4444 C C . ARG A 1 538 ? 19.035 -4.486 -27.745 1.00 53.84 538 ARG A C 1
ATOM 4446 O O . ARG A 1 538 ? 18.587 -5.374 -28.459 1.00 53.84 538 ARG A O 1
ATOM 4453 N N . TYR A 1 539 ? 18.385 -3.926 -26.736 1.00 66.62 539 TYR A N 1
ATOM 4454 C CA . TYR A 1 539 ? 16.998 -4.218 -26.381 1.00 66.62 539 TYR A CA 1
ATOM 4455 C C . TYR A 1 539 ? 16.121 -3.025 -26.775 1.00 66.62 539 TYR A C 1
ATOM 4457 O O . TYR A 1 539 ? 16.602 -1.888 -26.753 1.00 66.62 539 TYR A O 1
ATOM 4465 N N . SER A 1 540 ? 14.862 -3.260 -27.145 1.00 72.44 540 SER A N 1
ATOM 4466 C CA . SER A 1 540 ? 13.873 -2.179 -27.257 1.00 72.44 540 SER A CA 1
ATOM 4467 C C . SER A 1 540 ? 13.190 -1.977 -25.913 1.00 72.44 540 SER A C 1
ATOM 4469 O O . SER A 1 540 ? 12.882 -2.975 -25.265 1.00 72.44 540 SER A O 1
ATOM 4471 N N . GLN A 1 541 ? 12.866 -0.735 -25.538 1.00 84.06 541 GLN A N 1
ATOM 4472 C CA . GLN A 1 541 ? 11.908 -0.500 -24.451 1.00 84.06 541 GLN A CA 1
ATOM 4473 C C . GLN A 1 541 ? 10.625 -1.295 -24.748 1.00 84.06 541 GLN A C 1
ATOM 4475 O O . GLN A 1 541 ? 10.249 -1.407 -25.922 1.00 84.06 541 GLN A O 1
ATOM 4480 N N . THR A 1 542 ? 10.025 -1.949 -23.761 1.00 86.44 542 THR A N 1
ATOM 4481 C CA . THR A 1 542 ? 8.867 -2.841 -23.952 1.00 86.44 542 THR A CA 1
ATOM 4482 C C . THR A 1 542 ? 8.143 -3.001 -22.627 1.00 86.44 542 THR A C 1
ATOM 4484 O O . THR A 1 542 ? 8.758 -3.481 -21.675 1.00 86.44 542 THR A O 1
ATOM 4487 N N . GLU A 1 543 ? 6.869 -2.617 -22.602 1.00 89.56 543 GLU A N 1
ATOM 4488 C CA . GLU A 1 543 ? 5.953 -2.830 -21.473 1.00 89.56 543 GLU A CA 1
ATOM 4489 C C . GLU A 1 543 ? 5.031 -4.041 -21.734 1.00 89.56 543 GLU A C 1
ATOM 4491 O O . GLU A 1 543 ? 4.889 -4.491 -22.883 1.00 89.56 543 GLU A O 1
ATOM 4496 N N . VAL A 1 544 ? 4.350 -4.558 -20.704 1.00 90.88 544 VAL A N 1
ATOM 4497 C CA . VAL A 1 544 ? 3.301 -5.588 -20.878 1.00 90.88 544 VAL A CA 1
ATOM 4498 C C . VAL A 1 544 ? 2.208 -5.119 -21.850 1.00 90.88 544 VAL A C 1
ATOM 4500 O O . VAL A 1 544 ? 1.752 -5.904 -22.686 1.00 90.88 544 VAL A O 1
ATOM 4503 N N . GLU A 1 545 ? 1.830 -3.839 -21.804 1.00 91.06 545 GLU A N 1
ATOM 4504 C CA . GLU A 1 545 ? 0.858 -3.195 -22.692 1.00 91.06 545 GLU A CA 1
ATOM 4505 C C . GLU A 1 545 ? 1.239 -3.238 -24.176 1.00 91.06 545 GLU A C 1
ATOM 4507 O O . GLU A 1 545 ? 0.344 -3.253 -25.021 1.00 91.06 545 GLU A O 1
ATOM 4512 N N . ASP A 1 546 ? 2.528 -3.316 -24.527 1.00 89.62 546 ASP A N 1
ATOM 4513 C CA . ASP A 1 546 ? 2.972 -3.497 -25.919 1.00 89.62 546 ASP A CA 1
ATOM 4514 C C . ASP A 1 546 ? 2.691 -4.923 -26.440 1.00 89.62 546 ASP A C 1
ATOM 4516 O O . ASP A 1 546 ? 2.740 -5.174 -27.649 1.00 89.62 546 ASP A O 1
ATOM 4520 N N . CYS A 1 547 ? 2.402 -5.860 -25.530 1.00 90.06 547 CYS A N 1
ATOM 4521 C CA . CYS A 1 547 ? 2.415 -7.309 -25.737 1.00 90.06 547 CYS A CA 1
ATOM 4522 C C . CYS A 1 547 ? 1.025 -7.980 -25.607 1.00 90.06 547 CYS A C 1
ATOM 4524 O O . CYS A 1 547 ? 0.930 -9.206 -25.474 1.00 90.06 547 CYS A O 1
ATOM 4526 N N . LEU A 1 548 ? -0.052 -7.191 -25.635 1.00 91.31 548 LEU A N 1
ATOM 4527 C CA . LEU A 1 548 ? -1.453 -7.609 -25.506 1.00 91.31 548 LEU A CA 1
ATOM 4528 C C . LEU A 1 548 ? -2.107 -7.933 -26.864 1.00 91.31 548 LEU A C 1
ATOM 4530 O O . LEU A 1 548 ? -1.511 -7.783 -27.930 1.00 91.31 548 LEU A O 1
ATOM 4534 N N . GLU A 1 549 ? -3.363 -8.395 -26.829 1.00 90.25 549 GLU A N 1
ATOM 4535 C CA . GLU A 1 549 ? -4.160 -8.668 -28.028 1.00 90.25 549 GLU A CA 1
ATOM 4536 C C . GLU A 1 549 ? -4.502 -7.343 -28.740 1.00 90.25 549 GLU A C 1
ATOM 4538 O O . GLU A 1 549 ? -5.254 -6.531 -28.187 1.00 90.25 549 GLU A O 1
ATOM 4543 N N . PRO A 1 550 ? -4.004 -7.095 -29.970 1.00 89.62 550 PRO A N 1
ATOM 4544 C CA . PRO A 1 550 ? -4.005 -5.745 -30.536 1.00 89.62 550 PRO A CA 1
ATOM 4545 C C . PRO A 1 550 ? -5.407 -5.155 -30.734 1.00 89.62 550 PRO A C 1
ATOM 4547 O O . PRO A 1 550 ? -5.664 -4.010 -30.368 1.00 89.62 550 PRO A O 1
ATOM 4550 N N . LYS A 1 551 ? -6.338 -5.961 -31.259 1.00 89.44 551 LYS A N 1
ATOM 4551 C CA . LYS A 1 551 ? -7.737 -5.575 -31.514 1.00 89.44 551 LYS A CA 1
ATOM 4552 C C . LYS A 1 551 ? -8.446 -5.166 -30.225 1.00 89.44 551 LYS A C 1
ATOM 4554 O O . LYS A 1 551 ? -8.964 -4.059 -30.116 1.00 89.44 551 LYS A O 1
ATOM 4559 N N . LYS A 1 552 ? -8.372 -6.027 -29.209 1.00 90.25 552 LYS A N 1
ATOM 4560 C CA . LYS A 1 552 ? -8.990 -5.786 -27.906 1.00 90.25 552 LYS A CA 1
ATOM 4561 C C . LYS A 1 552 ? -8.386 -4.573 -27.185 1.00 90.25 552 LYS A C 1
ATOM 4563 O O . LYS A 1 552 ? -9.118 -3.829 -26.530 1.00 90.25 552 LYS A O 1
ATOM 4568 N N . TYR A 1 553 ? -7.076 -4.355 -27.305 1.00 91.75 553 TYR A N 1
ATOM 4569 C CA . TYR A 1 553 ? -6.409 -3.195 -26.709 1.00 91.75 553 TYR A CA 1
ATOM 4570 C C . TYR A 1 553 ? -6.819 -1.883 -27.399 1.00 91.75 553 TYR A C 1
ATOM 4572 O O . TYR A 1 553 ? -7.158 -0.915 -26.720 1.00 91.75 553 TYR A O 1
ATOM 4580 N N . PHE A 1 554 ? -6.910 -1.872 -28.734 1.00 91.06 554 PHE A N 1
ATOM 4581 C CA . PHE A 1 554 ? -7.443 -0.743 -29.506 1.00 91.06 554 PHE A CA 1
ATOM 4582 C C . PHE A 1 554 ? -8.891 -0.395 -29.126 1.00 91.06 554 PHE A C 1
ATOM 4584 O O . PHE A 1 554 ? -9.181 0.765 -28.827 1.00 91.06 554 PHE A O 1
ATOM 4591 N N . ASP A 1 555 ? -9.779 -1.393 -29.079 1.00 90.75 555 ASP A N 1
ATOM 4592 C CA . ASP A 1 555 ? -11.184 -1.205 -28.694 1.00 90.75 555 ASP A CA 1
ATOM 4593 C C . ASP A 1 555 ? -11.305 -0.665 -27.256 1.00 90.75 555 ASP A C 1
ATOM 4595 O O . ASP A 1 555 ? -12.133 0.204 -26.973 1.00 90.75 555 ASP A O 1
ATOM 4599 N N . THR A 1 556 ? -10.435 -1.131 -26.352 1.00 92.44 556 THR A N 1
ATOM 4600 C CA . THR A 1 556 ? -10.347 -0.643 -24.967 1.00 92.44 556 THR A CA 1
ATOM 4601 C C . THR A 1 556 ? -9.926 0.825 -24.911 1.00 92.44 556 THR A C 1
ATOM 4603 O O . THR A 1 556 ? -10.601 1.621 -24.260 1.00 92.44 556 THR A O 1
ATOM 4606 N N . ILE A 1 557 ? -8.856 1.211 -25.615 1.00 93.06 557 ILE A N 1
ATOM 4607 C CA . ILE A 1 557 ? -8.392 2.606 -25.665 1.00 93.06 557 ILE A CA 1
ATOM 4608 C C . ILE A 1 557 ? -9.487 3.521 -26.216 1.00 93.06 557 ILE A C 1
ATOM 4610 O O . ILE A 1 557 ? -9.758 4.564 -25.621 1.00 93.06 557 ILE A O 1
ATOM 4614 N N . LYS A 1 558 ? -10.164 3.124 -27.304 1.00 91.19 558 LYS A N 1
ATOM 4615 C CA . LYS A 1 558 ? -11.274 3.915 -27.850 1.00 91.19 558 LYS A CA 1
ATOM 4616 C C . LYS A 1 558 ? -12.427 4.064 -26.864 1.00 91.19 558 LYS A C 1
ATOM 4618 O O . LYS A 1 558 ? -12.965 5.158 -26.773 1.00 91.19 558 LYS A O 1
ATOM 4623 N N . HIS A 1 559 ? -12.774 3.023 -26.104 1.00 92.06 559 HIS A N 1
ATOM 4624 C CA . HIS A 1 559 ? -13.815 3.119 -25.078 1.00 92.06 559 HIS A CA 1
ATOM 4625 C C . HIS A 1 559 ? -13.420 4.054 -23.922 1.00 92.06 559 HIS A C 1
ATOM 4627 O O . HIS A 1 559 ? -14.232 4.871 -23.495 1.00 92.06 559 HIS A O 1
ATOM 4633 N N . ILE A 1 560 ? -12.189 3.956 -23.407 1.00 92.25 560 ILE A N 1
ATOM 4634 C CA . ILE A 1 560 ? -11.706 4.809 -22.304 1.00 92.25 560 ILE A CA 1
ATOM 4635 C C . ILE A 1 560 ? -11.560 6.280 -22.729 1.00 92.25 560 ILE A C 1
ATOM 4637 O O . ILE A 1 560 ? -11.710 7.172 -21.900 1.00 92.25 560 ILE A O 1
ATOM 4641 N N . ALA A 1 561 ? -11.330 6.551 -24.015 1.00 90.50 561 ALA A N 1
ATOM 4642 C CA . ALA A 1 561 ? -11.245 7.910 -24.540 1.00 90.50 561 ALA A CA 1
ATOM 4643 C C . ALA A 1 561 ? -12.601 8.629 -24.704 1.00 90.50 561 ALA A C 1
ATOM 4645 O O . ALA A 1 561 ? -12.592 9.844 -24.905 1.00 90.50 561 ALA A O 1
ATOM 4646 N N . ILE A 1 562 ? -13.746 7.935 -24.627 1.00 90.56 562 ILE A N 1
ATOM 4647 C CA . ILE A 1 562 ? -15.076 8.544 -24.828 1.00 90.56 562 ILE A CA 1
ATOM 4648 C C . ILE A 1 562 ? -15.325 9.648 -23.791 1.00 90.56 562 ILE A C 1
ATOM 4650 O O . ILE A 1 562 ? -15.222 9.421 -22.586 1.00 90.56 562 ILE A O 1
ATOM 4654 N N . GLY A 1 563 ? -15.696 10.842 -24.258 1.00 83.81 563 GLY A N 1
ATOM 4655 C CA . GLY A 1 563 ? -15.940 12.013 -23.415 1.00 83.81 563 GLY A CA 1
ATOM 4656 C C . GLY A 1 563 ? -14.673 12.717 -22.917 1.00 83.81 563 GLY A C 1
ATOM 4657 O O . GLY A 1 563 ? -14.772 13.565 -22.033 1.00 83.81 563 GLY A O 1
ATOM 4658 N N . THR A 1 564 ? -13.498 12.384 -23.462 1.00 89.12 564 THR A N 1
ATOM 4659 C CA . THR A 1 564 ? -12.224 13.070 -23.179 1.00 89.12 564 THR A CA 1
ATOM 4660 C C . THR A 1 564 ? -11.787 13.942 -24.357 1.00 89.12 564 THR A C 1
ATOM 4662 O O . THR A 1 564 ? -12.160 13.682 -25.501 1.00 89.12 564 THR A O 1
ATOM 4665 N N . ASP A 1 565 ? -10.918 14.925 -24.107 1.00 84.81 565 ASP A N 1
ATOM 4666 C CA . ASP A 1 565 ? -10.352 15.798 -25.154 1.00 84.81 565 ASP A CA 1
ATOM 4667 C C . ASP A 1 565 ? -9.609 15.014 -26.263 1.00 84.81 565 ASP A C 1
ATOM 4669 O O . ASP A 1 565 ? -9.479 15.474 -27.396 1.00 84.81 565 ASP A O 1
ATOM 4673 N N . ILE A 1 566 ? -9.173 13.786 -25.959 1.00 89.62 566 ILE A N 1
ATOM 4674 C CA . ILE A 1 566 ? -8.410 12.902 -26.849 1.00 89.62 566 ILE A CA 1
ATOM 4675 C C . ILE A 1 566 ? -9.318 12.076 -27.783 1.00 89.62 566 ILE A C 1
ATOM 4677 O O . ILE A 1 566 ? -8.835 11.509 -28.767 1.00 89.62 566 ILE A O 1
ATOM 4681 N N . GLU A 1 567 ? -10.635 12.021 -27.536 1.00 91.25 567 GLU A N 1
ATOM 4682 C CA . GLU A 1 567 ? -11.583 11.219 -28.329 1.00 91.25 567 GLU A CA 1
ATOM 4683 C C . GLU A 1 567 ? -11.515 11.563 -29.826 1.00 91.25 567 GLU A C 1
ATOM 4685 O O . GLU A 1 567 ? -11.449 10.681 -30.687 1.00 91.25 567 GLU A O 1
ATOM 4690 N N . GLN A 1 568 ? -11.481 12.860 -30.145 1.00 87.44 568 GLN A N 1
ATOM 4691 C CA . GLN A 1 568 ? -11.453 13.355 -31.524 1.00 87.44 568 GLN A CA 1
ATOM 4692 C C . GLN A 1 568 ? -10.133 13.013 -32.229 1.00 87.44 568 GLN A C 1
ATOM 4694 O O . GLN A 1 568 ? -10.140 12.623 -33.402 1.00 87.44 568 GLN A O 1
ATOM 4699 N N . ILE A 1 569 ? -9.017 13.077 -31.494 1.00 88.06 569 ILE A N 1
ATOM 4700 C CA . ILE A 1 569 ? -7.687 12.698 -31.979 1.00 88.06 569 ILE A CA 1
ATOM 4701 C C . ILE A 1 569 ? -7.682 11.203 -32.310 1.00 88.06 569 ILE A C 1
ATOM 4703 O O . ILE A 1 569 ? -7.435 10.837 -33.458 1.00 88.06 569 ILE A O 1
ATOM 4707 N N . LEU A 1 570 ? -8.067 10.333 -31.367 1.00 87.12 570 LEU A N 1
ATOM 4708 C CA . LEU A 1 570 ? -8.135 8.876 -31.569 1.00 87.12 570 LEU A CA 1
ATOM 4709 C C . LEU A 1 570 ? -9.136 8.444 -32.652 1.00 87.12 570 LEU A C 1
ATOM 4711 O O . LEU A 1 570 ? -8.931 7.420 -33.310 1.00 87.12 570 LEU A O 1
ATOM 4715 N N . ASN A 1 571 ? -10.199 9.213 -32.890 1.00 89.75 571 ASN A N 1
ATOM 4716 C CA . ASN A 1 571 ? -11.138 8.947 -33.979 1.00 89.75 571 ASN A CA 1
ATOM 4717 C C . ASN A 1 571 ? -10.554 9.199 -35.377 1.00 89.75 571 ASN A C 1
ATOM 4719 O O . ASN A 1 571 ? -11.026 8.586 -36.331 1.00 89.75 571 ASN A O 1
ATOM 4723 N N . SER A 1 572 ? -9.468 9.971 -35.500 1.00 88.88 572 SER A N 1
ATOM 4724 C CA . SER A 1 572 ? -8.692 10.078 -36.749 1.00 88.88 572 SER A CA 1
ATOM 4725 C C . SER A 1 572 ? -7.769 8.880 -37.023 1.00 88.88 572 SER A C 1
ATOM 4727 O O . SER A 1 572 ? -7.079 8.857 -38.042 1.00 88.88 572 SER A O 1
ATOM 4729 N N . TYR A 1 573 ? -7.759 7.870 -36.146 1.00 88.81 573 TYR A N 1
ATOM 4730 C CA . TYR A 1 573 ? -6.964 6.651 -36.292 1.00 88.81 573 TYR A CA 1
ATOM 4731 C C . TYR A 1 573 ? -7.847 5.395 -36.320 1.00 88.81 573 TYR A C 1
ATOM 4733 O O . TYR A 1 573 ? -8.888 5.286 -35.656 1.00 88.81 573 TYR A O 1
ATOM 4741 N N . LYS A 1 574 ? -7.378 4.407 -37.082 1.00 88.62 574 LYS A N 1
ATOM 4742 C CA . LYS A 1 574 ? -7.939 3.059 -37.204 1.00 88.62 574 LYS A CA 1
ATOM 4743 C C . LYS A 1 574 ? -6.910 2.015 -36.786 1.00 88.62 574 LYS A C 1
ATOM 4745 O O . LYS A 1 574 ? -5.703 2.253 -36.862 1.00 88.62 574 LYS A O 1
ATOM 4750 N N . GLN A 1 575 ? -7.383 0.842 -36.377 1.00 87.69 575 GLN A N 1
ATOM 4751 C CA . GLN A 1 575 ? -6.497 -0.282 -36.109 1.00 87.69 575 GLN A CA 1
ATOM 4752 C C . GLN A 1 575 ? -5.775 -0.709 -37.397 1.00 87.69 575 GLN A C 1
ATOM 4754 O O . GLN A 1 575 ? -6.369 -0.808 -38.474 1.00 87.69 575 GLN A O 1
ATOM 4759 N N . ASN A 1 576 ? -4.484 -0.999 -37.287 1.00 85.81 576 ASN A N 1
ATOM 4760 C CA . ASN A 1 576 ? -3.730 -1.700 -38.311 1.00 85.81 576 ASN A CA 1
ATOM 4761 C C . ASN A 1 576 ? -4.037 -3.206 -38.240 1.00 85.81 576 ASN A C 1
ATOM 4763 O O . ASN A 1 576 ? -3.458 -3.924 -37.433 1.00 85.81 576 ASN A O 1
ATOM 4767 N N . ASN A 1 577 ? -4.923 -3.715 -39.096 1.00 80.88 577 ASN A N 1
ATOM 4768 C CA . ASN A 1 577 ? -5.359 -5.122 -39.053 1.00 80.88 577 ASN A CA 1
ATOM 4769 C C . ASN A 1 577 ? -4.235 -6.167 -39.245 1.00 80.88 577 ASN A C 1
ATOM 4771 O O . ASN A 1 577 ? -4.464 -7.346 -38.989 1.00 80.88 577 ASN A O 1
ATOM 4775 N N . ASN A 1 578 ? -3.038 -5.762 -39.686 1.00 78.25 578 ASN A N 1
ATOM 4776 C CA . ASN A 1 578 ? -1.888 -6.655 -39.867 1.00 78.25 578 ASN A CA 1
ATOM 4777 C C . ASN A 1 578 ? -0.969 -6.735 -38.629 1.00 78.25 578 ASN A C 1
ATOM 4779 O O . ASN A 1 578 ? 0.016 -7.475 -38.651 1.00 78.25 578 ASN A O 1
ATOM 4783 N N . CYS A 1 579 ? -1.248 -5.966 -37.572 1.00 79.44 579 CYS A N 1
ATOM 4784 C CA . CYS A 1 579 ? -0.421 -5.934 -36.369 1.00 79.44 579 CYS A CA 1
ATOM 4785 C C . CYS A 1 579 ? -0.558 -7.208 -35.518 1.00 79.44 579 CYS A C 1
ATOM 4787 O O . CYS A 1 579 ? -1.630 -7.804 -35.417 1.00 79.44 579 CYS A O 1
ATOM 4789 N N . LYS A 1 580 ? 0.550 -7.621 -34.891 1.00 81.19 580 LYS A N 1
ATOM 4790 C CA . LYS A 1 580 ? 0.621 -8.790 -33.988 1.00 81.19 580 LYS A CA 1
ATOM 4791 C C . LYS A 1 580 ? 0.876 -8.422 -32.527 1.00 81.19 580 LYS A C 1
ATOM 4793 O O . LYS A 1 580 ? 0.837 -9.291 -31.664 1.00 81.19 580 LYS A O 1
ATOM 4798 N N . ILE A 1 581 ? 1.158 -7.147 -32.282 1.00 86.81 581 ILE A N 1
ATOM 4799 C CA . ILE A 1 581 ? 1.512 -6.558 -30.993 1.00 86.81 581 ILE A CA 1
ATOM 4800 C C . ILE A 1 581 ? 0.702 -5.268 -30.819 1.00 86.81 581 ILE A C 1
ATOM 4802 O O . ILE A 1 581 ? 0.340 -4.627 -31.809 1.00 86.81 581 ILE A O 1
ATOM 4806 N N . SER A 1 582 ? 0.400 -4.898 -29.581 1.00 89.19 582 SER A N 1
ATOM 4807 C CA . SER A 1 582 ? -0.425 -3.734 -29.224 1.00 89.19 582 SER A CA 1
ATOM 4808 C C . SER A 1 582 ? 0.368 -2.425 -29.114 1.00 89.19 582 SER A C 1
ATOM 4810 O O . SER A 1 582 ? -0.198 -1.385 -28.785 1.00 89.19 582 SER A O 1
ATOM 4812 N N . ARG A 1 583 ? 1.665 -2.463 -29.436 1.00 87.38 583 ARG A N 1
ATOM 4813 C CA . ARG A 1 583 ? 2.597 -1.336 -29.354 1.00 87.38 583 ARG A CA 1
ATOM 4814 C C . ARG A 1 583 ? 2.128 -0.067 -30.075 1.00 87.38 583 ARG A C 1
ATOM 4816 O O . ARG A 1 583 ? 1.805 -0.082 -31.269 1.00 87.38 583 ARG A O 1
ATOM 4823 N N . ILE A 1 584 ? 2.211 1.053 -29.358 1.00 85.19 584 ILE A N 1
ATOM 4824 C CA . ILE A 1 584 ? 1.972 2.412 -29.859 1.00 85.19 584 ILE A CA 1
ATOM 4825 C C . ILE A 1 584 ? 3.319 3.166 -29.852 1.00 85.19 584 ILE A C 1
ATOM 4827 O O . ILE A 1 584 ? 4.022 3.127 -28.845 1.00 85.19 584 ILE A O 1
ATOM 4831 N N . PRO A 1 585 ? 3.745 3.807 -30.958 1.00 67.62 585 PRO A N 1
ATOM 4832 C CA . PRO A 1 585 ? 5.075 4.410 -31.040 1.00 67.62 585 PRO A CA 1
ATOM 4833 C C . PRO A 1 585 ? 5.158 5.787 -30.365 1.00 67.62 585 PRO A C 1
ATOM 4835 O O . PRO A 1 585 ? 4.317 6.656 -30.587 1.00 67.62 585 PRO A O 1
ATOM 4838 N N . SER A 1 586 ? 6.259 6.029 -29.655 1.00 55.06 586 SER A N 1
ATOM 4839 C CA . SER A 1 586 ? 6.677 7.345 -29.165 1.00 55.06 586 SER A CA 1
ATOM 4840 C C . SER A 1 586 ? 7.729 7.966 -30.100 1.00 55.06 586 SER A C 1
ATOM 4842 O O . SER A 1 586 ? 8.926 7.864 -29.867 1.00 55.06 586 SER A O 1
ATOM 4844 N N . ASN A 1 587 ? 7.257 8.632 -31.163 1.00 49.50 587 ASN A N 1
ATOM 4845 C CA . ASN A 1 587 ? 8.024 9.434 -32.138 1.00 49.50 587 ASN A CA 1
ATOM 4846 C C . ASN A 1 587 ? 9.175 8.717 -32.903 1.00 49.50 587 ASN A C 1
ATOM 4848 O O . ASN A 1 587 ? 10.202 8.349 -32.343 1.00 49.50 587 ASN A O 1
ATOM 4852 N N . ASN A 1 588 ? 9.057 8.669 -34.241 1.00 43.06 588 ASN A N 1
ATOM 4853 C CA . ASN A 1 588 ? 10.063 8.212 -35.232 1.00 43.06 588 ASN A CA 1
ATOM 4854 C C . ASN A 1 588 ? 10.167 6.696 -35.537 1.00 43.06 588 ASN A C 1
ATOM 4856 O O . ASN A 1 588 ? 11.219 6.236 -35.982 1.00 43.06 588 ASN A O 1
ATOM 4860 N N . GLY A 1 589 ? 9.095 5.912 -35.385 1.00 43.72 589 GLY A N 1
ATOM 4861 C CA . GLY A 1 589 ? 9.069 4.501 -35.805 1.00 43.72 589 GLY A CA 1
ATOM 4862 C C . GLY A 1 589 ? 7.671 4.016 -36.189 1.00 43.72 589 GLY A C 1
ATOM 4863 O O . GLY A 1 589 ? 6.683 4.564 -35.707 1.00 43.72 589 GLY A O 1
ATOM 4864 N N . GLU A 1 590 ? 7.597 3.022 -37.082 1.00 47.31 590 GLU A N 1
ATOM 4865 C CA . GLU A 1 590 ? 6.354 2.525 -37.693 1.00 47.31 590 GLU A CA 1
ATOM 4866 C C . GLU A 1 590 ? 5.254 2.241 -36.659 1.00 47.31 590 GLU A C 1
ATOM 4868 O O . GLU A 1 590 ? 5.453 1.515 -35.684 1.00 47.31 590 GLU A O 1
ATOM 4873 N N . ALA A 1 591 ? 4.071 2.817 -36.879 1.00 50.69 591 ALA A N 1
ATOM 4874 C CA . ALA A 1 591 ? 2.952 2.646 -35.970 1.00 50.69 591 ALA A CA 1
ATOM 4875 C C . ALA A 1 591 ? 2.348 1.249 -36.121 1.00 50.69 591 ALA A C 1
ATOM 4877 O O . ALA A 1 591 ? 1.638 0.955 -37.086 1.00 50.69 591 ALA A O 1
ATOM 4878 N N . VAL A 1 592 ? 2.660 0.381 -35.156 1.00 72.25 592 VAL A N 1
ATOM 4879 C CA . VAL A 1 592 ? 2.265 -1.023 -35.230 1.00 72.25 592 VAL A CA 1
ATOM 4880 C C . VAL A 1 592 ? 0.765 -1.159 -34.997 1.00 72.25 592 VAL A C 1
ATOM 4882 O O . VAL A 1 592 ? 0.098 -1.672 -35.887 1.00 72.25 592 VAL A O 1
ATOM 4885 N N . LEU A 1 593 ? 0.205 -0.633 -33.899 1.00 85.75 593 LEU A N 1
ATOM 4886 C CA . LEU A 1 593 ? -1.239 -0.726 -33.631 1.00 85.75 593 LEU A CA 1
ATOM 4887 C C . LEU A 1 593 ? -2.112 0.299 -34.384 1.00 85.75 593 LEU A C 1
ATOM 4889 O O . LEU A 1 593 ? -3.143 -0.067 -34.950 1.00 85.75 593 LEU A O 1
ATOM 4893 N N . LEU A 1 594 ? -1.746 1.584 -34.342 1.00 86.19 594 LEU A N 1
ATOM 4894 C CA . LEU A 1 594 ? -2.594 2.705 -34.773 1.00 86.19 594 LEU A CA 1
ATOM 4895 C C . LEU A 1 594 ? -2.149 3.260 -36.130 1.00 86.19 594 LEU A C 1
ATOM 4897 O O . LEU A 1 594 ? -1.095 3.878 -36.224 1.00 86.19 594 LEU A O 1
ATOM 4901 N N . LYS A 1 595 ? -2.975 3.129 -37.174 1.00 86.19 595 LYS A N 1
ATOM 4902 C CA . LYS A 1 595 ? -2.740 3.791 -38.466 1.00 86.19 595 LYS A CA 1
ATOM 4903 C C . LYS A 1 595 ? -3.655 5.012 -38.607 1.00 86.19 595 LYS A C 1
ATOM 4905 O O . LYS A 1 595 ? -4.856 4.905 -38.371 1.00 86.19 595 LYS A O 1
ATOM 4910 N N . PHE A 1 596 ? -3.105 6.152 -39.030 1.00 85.75 596 PHE A N 1
ATOM 4911 C CA . PHE A 1 596 ? -3.905 7.331 -39.385 1.00 85.75 596 PHE A CA 1
ATOM 4912 C C . PHE A 1 596 ? -4.914 6.977 -40.489 1.00 85.75 596 PHE A C 1
ATOM 4914 O O . PHE A 1 596 ? -4.573 6.296 -41.465 1.00 85.75 596 PHE A O 1
ATOM 4921 N N . ASP A 1 597 ? -6.169 7.393 -40.334 1.00 87.06 597 ASP A N 1
ATOM 4922 C CA . ASP A 1 597 ? -7.199 7.123 -41.328 1.00 87.06 597 ASP A CA 1
ATOM 4923 C C . ASP A 1 597 ? -7.228 8.209 -42.405 1.00 87.06 597 ASP A C 1
ATOM 4925 O O . ASP A 1 597 ? -8.027 9.133 -42.346 1.00 87.06 597 ASP A O 1
ATOM 4929 N N . GLU A 1 598 ? -6.388 8.048 -43.429 1.00 84.06 598 GLU A N 1
ATOM 4930 C CA . GLU A 1 598 ? -6.285 8.934 -44.605 1.00 84.06 598 GLU A CA 1
ATOM 4931 C C . GLU A 1 598 ? -7.636 9.293 -45.275 1.00 84.06 598 GLU A C 1
ATOM 4933 O O . GLU A 1 598 ? -7.695 10.264 -46.024 1.00 84.06 598 GLU A O 1
ATOM 4938 N N . ALA A 1 599 ? -8.712 8.529 -45.034 1.00 83.62 599 ALA A N 1
ATOM 4939 C CA . ALA A 1 599 ? -10.043 8.780 -45.592 1.00 83.62 599 ALA A CA 1
ATOM 4940 C C . ALA A 1 599 ? -10.950 9.683 -44.729 1.00 83.62 599 ALA A C 1
ATOM 4942 O O . ALA A 1 599 ? -11.789 10.386 -45.289 1.00 83.62 599 ALA A O 1
ATOM 4943 N N . ASN A 1 600 ? -10.819 9.648 -43.396 1.00 83.38 600 ASN A N 1
ATOM 4944 C CA . ASN A 1 600 ? -11.751 10.305 -42.459 1.00 83.38 600 ASN A CA 1
ATOM 4945 C C . ASN A 1 600 ? -11.058 11.124 -41.351 1.00 83.38 600 ASN A C 1
ATOM 4947 O O . ASN A 1 600 ? -11.727 11.847 -40.616 1.00 83.38 600 ASN A O 1
ATOM 4951 N N . GLY A 1 601 ? -9.742 10.982 -41.188 1.00 82.44 601 GLY A N 1
ATOM 4952 C CA . GLY A 1 601 ? -8.963 11.617 -40.132 1.00 82.44 601 GLY A CA 1
ATOM 4953 C C . GLY A 1 601 ? -8.580 13.059 -40.451 1.00 82.44 601 GLY A C 1
ATOM 4954 O O . GLY A 1 601 ? -8.271 13.407 -41.592 1.00 82.44 601 GLY A O 1
ATOM 4955 N N . LEU A 1 602 ? -8.554 13.902 -39.420 1.00 86.62 602 LEU A N 1
ATOM 4956 C CA . LEU A 1 602 ? -8.116 15.291 -39.526 1.00 86.62 602 LEU A CA 1
ATOM 4957 C C . LEU A 1 602 ? -6.587 15.358 -39.428 1.00 86.62 602 LEU A C 1
ATOM 4959 O O . LEU A 1 602 ? -5.996 14.882 -38.464 1.00 86.62 602 LEU A O 1
ATOM 4963 N N . ILE A 1 603 ? -5.936 15.959 -40.429 1.00 82.62 603 ILE A N 1
ATOM 4964 C CA . ILE A 1 603 ? -4.463 16.023 -40.524 1.00 82.62 603 ILE A CA 1
ATOM 4965 C C . ILE A 1 603 ? -3.845 16.769 -39.329 1.00 82.62 603 ILE A C 1
ATOM 4967 O O . ILE A 1 603 ? -2.753 16.424 -38.886 1.00 82.62 603 ILE A O 1
ATOM 4971 N N . GLU A 1 604 ? -4.553 17.749 -38.765 1.00 82.81 604 GLU A N 1
ATOM 4972 C CA . GLU A 1 604 ? -4.115 18.508 -37.584 1.00 82.81 604 GLU A CA 1
ATOM 4973 C C . GLU A 1 604 ? -3.856 17.597 -36.371 1.00 82.81 604 GLU A C 1
ATOM 4975 O O . GLU A 1 604 ? -2.867 17.783 -35.659 1.00 82.81 604 GLU A O 1
ATOM 4980 N N . HIS A 1 605 ? -4.650 16.529 -36.219 1.00 84.25 605 HIS A N 1
ATOM 4981 C CA . HIS A 1 605 ? -4.523 15.558 -35.130 1.00 84.25 605 HIS A CA 1
ATOM 4982 C C . HIS A 1 605 ? -3.214 14.749 -35.185 1.00 84.25 605 HIS A C 1
ATOM 4984 O O . HIS A 1 605 ? -2.794 14.201 -34.168 1.00 84.25 605 HIS A O 1
ATOM 4990 N N . VAL A 1 606 ? -2.522 14.705 -36.334 1.00 82.19 606 VAL A N 1
ATOM 4991 C CA . VAL A 1 606 ? -1.201 14.058 -36.456 1.00 82.19 606 VAL A CA 1
ATOM 4992 C C . VAL A 1 606 ? -0.155 14.783 -35.606 1.00 82.19 606 VAL A C 1
ATOM 4994 O O . VAL A 1 606 ? 0.668 14.136 -34.961 1.00 82.19 606 VAL A O 1
ATOM 4997 N N . ASN A 1 607 ? -0.220 16.116 -35.544 1.00 80.44 607 ASN A N 1
ATOM 4998 C CA . ASN A 1 607 ? 0.691 16.925 -34.728 1.00 80.44 607 ASN A CA 1
ATOM 4999 C C . ASN A 1 607 ? 0.350 16.867 -33.228 1.00 80.44 607 ASN A C 1
ATOM 5001 O O . ASN A 1 607 ? 1.205 17.159 -32.396 1.00 80.44 607 ASN A O 1
ATOM 5005 N N . GLN A 1 608 ? -0.881 16.469 -32.893 1.00 84.75 608 GLN A N 1
ATOM 5006 C CA . GLN A 1 608 ? -1.392 16.324 -31.525 1.00 84.75 608 GLN A CA 1
ATOM 5007 C C . GLN A 1 608 ? -1.280 14.884 -30.998 1.00 84.75 608 GLN A C 1
ATOM 5009 O O . GLN A 1 608 ? -1.697 14.594 -29.882 1.00 84.75 608 GLN A O 1
ATOM 5014 N N . PHE A 1 609 ? -0.704 13.949 -31.762 1.00 84.31 609 PHE A N 1
ATOM 5015 C CA . PHE A 1 609 ? -0.621 12.543 -31.351 1.00 84.31 609 PHE A CA 1
ATOM 5016 C C . PHE A 1 609 ? 0.187 12.329 -30.054 1.00 84.31 609 PHE A C 1
ATOM 5018 O O . PHE A 1 609 ? -0.059 11.379 -29.314 1.00 84.31 609 PHE A O 1
ATOM 5025 N N . SER A 1 610 ? 1.100 13.245 -29.722 1.00 83.56 610 SER A N 1
ATOM 5026 C CA . SER A 1 610 ? 1.792 13.292 -28.426 1.00 83.56 610 SER A CA 1
ATOM 5027 C C . SER A 1 610 ? 0.841 13.454 -27.230 1.00 83.56 610 SER A C 1
ATOM 5029 O O . SER A 1 610 ? 1.141 12.953 -26.147 1.00 83.56 610 SER A O 1
ATOM 5031 N N . GLU A 1 611 ? -0.320 14.087 -27.414 1.00 87.44 611 GLU A N 1
ATOM 5032 C CA . GLU A 1 611 ? -1.365 14.211 -26.392 1.00 87.44 611 GLU A CA 1
ATOM 5033 C C . GLU A 1 611 ? -2.028 12.852 -26.111 1.00 87.44 611 GLU A C 1
ATOM 5035 O O . GLU A 1 611 ? -2.334 12.547 -24.959 1.00 87.44 611 GLU A O 1
ATOM 5040 N N . VAL A 1 612 ? -2.158 11.987 -27.131 1.00 87.00 612 VAL A N 1
ATOM 5041 C CA . VAL A 1 612 ? -2.609 10.591 -26.970 1.00 87.00 612 VAL A CA 1
ATOM 5042 C C . VAL A 1 612 ? -1.610 9.811 -26.120 1.00 87.00 612 VAL A C 1
ATOM 5044 O O . VAL A 1 612 ? -2.011 9.149 -25.167 1.00 87.00 612 VAL A O 1
ATOM 5047 N N . ILE A 1 613 ? -0.312 9.914 -26.426 1.00 86.00 613 ILE A N 1
ATOM 5048 C CA . ILE A 1 613 ? 0.749 9.249 -25.652 1.00 86.00 613 ILE A CA 1
ATOM 5049 C C . ILE A 1 613 ? 0.711 9.723 -24.193 1.00 86.00 613 ILE A C 1
ATOM 5051 O O . ILE A 1 613 ? 0.582 8.904 -23.287 1.00 86.00 613 ILE A O 1
ATOM 5055 N N . SER A 1 614 ? 0.686 11.040 -23.965 1.00 87.06 614 SER A N 1
ATOM 5056 C CA . SER A 1 614 ? 0.596 11.617 -22.618 1.00 87.06 614 SER A CA 1
ATOM 5057 C C . SER A 1 614 ? -0.687 11.222 -21.873 1.00 87.06 614 SER A C 1
ATOM 5059 O O . SER A 1 614 ? -0.676 11.089 -20.651 1.00 87.06 614 SER A O 1
ATOM 5061 N N . PHE A 1 615 ? -1.805 11.014 -22.573 1.00 88.94 615 PHE A N 1
ATOM 5062 C CA . PHE A 1 615 ? -3.035 10.499 -21.974 1.00 88.94 615 PHE A CA 1
ATOM 5063 C C . PHE A 1 615 ? -2.906 9.036 -21.541 1.00 88.94 615 PHE A C 1
ATOM 5065 O O . PHE A 1 615 ? -3.339 8.708 -20.436 1.00 88.94 615 PHE A O 1
ATOM 5072 N N . LEU A 1 616 ? -2.297 8.185 -22.372 1.00 87.44 616 LEU A N 1
ATOM 5073 C CA . LEU A 1 616 ? -2.084 6.761 -22.096 1.00 87.44 616 LEU A CA 1
ATOM 5074 C C . LEU A 1 616 ? -1.027 6.513 -21.007 1.00 87.44 616 LEU A C 1
ATOM 5076 O O . LEU A 1 616 ? -1.161 5.563 -20.243 1.00 87.44 616 LEU A O 1
ATOM 5080 N N . GLU A 1 617 ? -0.015 7.376 -20.888 1.00 85.38 617 GLU A N 1
ATOM 5081 C CA . GLU A 1 617 ? 1.034 7.283 -19.859 1.00 85.38 617 GLU A CA 1
ATOM 5082 C C . GLU A 1 617 ? 0.543 7.637 -18.439 1.00 85.38 617 GLU A C 1
ATOM 5084 O O . GLU A 1 617 ? 1.191 7.274 -17.456 1.00 85.38 617 GLU A O 1
ATOM 5089 N N . LYS A 1 618 ? -0.611 8.306 -18.288 1.00 83.94 618 LYS A N 1
ATOM 5090 C CA . LYS A 1 618 ? -1.186 8.627 -16.967 1.00 83.94 618 LYS A CA 1
ATOM 5091 C C . LYS A 1 618 ? -1.561 7.350 -16.211 1.00 83.94 618 LYS A C 1
ATOM 5093 O O . LYS A 1 618 ? -2.349 6.543 -16.699 1.00 83.94 618 LYS A O 1
ATOM 5098 N N . THR A 1 619 ? -1.106 7.228 -14.963 1.00 77.00 619 THR A N 1
ATOM 5099 C CA . THR A 1 619 ? -1.376 6.077 -14.080 1.00 77.00 619 THR A CA 1
ATOM 5100 C C . THR A 1 619 ? -2.868 5.752 -13.948 1.00 77.00 619 THR A C 1
ATOM 5102 O O . THR A 1 619 ? -3.255 4.587 -14.000 1.00 77.00 619 THR A O 1
ATOM 5105 N N . SER A 1 620 ? -3.726 6.770 -13.826 1.00 76.81 620 SER A N 1
ATOM 5106 C CA . SER A 1 620 ? -5.183 6.589 -13.773 1.00 76.81 620 SER A CA 1
ATOM 5107 C C . SER A 1 620 ? -5.751 6.013 -15.075 1.00 76.81 620 SER A C 1
ATOM 5109 O O . SER A 1 620 ? -6.620 5.143 -15.023 1.00 76.81 620 SER A O 1
ATOM 5111 N N . THR A 1 621 ? -5.234 6.439 -16.231 1.00 85.69 621 THR A N 1
ATOM 5112 C CA . THR A 1 621 ? -5.614 5.905 -17.545 1.00 85.69 621 THR A CA 1
ATOM 5113 C C . THR A 1 621 ? -5.134 4.466 -17.724 1.00 85.69 621 THR A C 1
ATOM 5115 O O . THR A 1 621 ? -5.946 3.622 -18.100 1.00 85.69 621 THR A O 1
ATOM 5118 N N . LYS A 1 622 ? -3.867 4.143 -17.400 1.00 87.50 622 LYS A N 1
ATOM 5119 C CA . LYS A 1 622 ? -3.349 2.757 -17.456 1.00 87.50 622 LYS A CA 1
ATOM 5120 C C . LYS A 1 622 ? -4.216 1.807 -16.619 1.00 87.50 622 LYS A C 1
ATOM 5122 O O . LYS A 1 622 ? -4.672 0.783 -17.125 1.00 87.50 622 LYS A O 1
ATOM 5127 N N . GLN A 1 623 ? -4.573 2.204 -15.394 1.00 83.50 623 GLN A N 1
ATOM 5128 C CA . GLN A 1 623 ? -5.473 1.426 -14.534 1.00 83.50 623 GLN A CA 1
ATOM 5129 C C . GLN A 1 623 ? -6.885 1.265 -15.122 1.00 83.50 623 GLN A C 1
ATOM 5131 O O . GLN A 1 623 ? -7.460 0.179 -15.037 1.00 83.50 623 GLN A O 1
ATOM 5136 N N . GLN A 1 624 ? -7.463 2.314 -15.723 1.00 86.56 624 GLN A N 1
ATOM 5137 C CA . GLN A 1 624 ? -8.769 2.238 -16.393 1.00 86.56 624 GLN A CA 1
ATOM 5138 C C . GLN A 1 624 ? -8.744 1.292 -17.601 1.00 86.56 624 GLN A C 1
ATOM 5140 O O . GLN A 1 624 ? -9.630 0.444 -17.726 1.00 86.56 624 GLN A O 1
ATOM 5145 N N . ILE A 1 625 ? -7.713 1.399 -18.445 1.00 92.25 625 ILE A N 1
ATOM 5146 C CA . ILE A 1 625 ? -7.467 0.516 -19.591 1.00 92.25 625 ILE A CA 1
ATOM 5147 C C . ILE A 1 625 ? -7.341 -0.928 -19.115 1.00 92.25 625 ILE A C 1
ATOM 5149 O O . ILE A 1 625 ? -8.092 -1.781 -19.583 1.00 92.25 625 ILE A O 1
ATOM 5153 N N . CYS A 1 626 ? -6.471 -1.197 -18.141 1.00 92.00 626 CYS A N 1
ATOM 5154 C CA . CYS A 1 626 ? -6.261 -2.540 -17.615 1.00 92.00 626 CYS A CA 1
ATOM 5155 C C . CYS A 1 626 ? -7.560 -3.135 -17.049 1.00 92.00 626 CYS A C 1
ATOM 5157 O O . CYS A 1 626 ? -7.976 -4.221 -17.456 1.00 92.00 626 CYS A O 1
ATOM 5159 N N . ASN A 1 627 ? -8.267 -2.394 -16.187 1.00 88.81 627 ASN A N 1
ATOM 5160 C CA . ASN A 1 627 ? -9.527 -2.840 -15.588 1.00 88.81 627 ASN A CA 1
ATOM 5161 C C . ASN A 1 627 ? -10.610 -3.134 -16.645 1.00 88.81 627 ASN A C 1
ATOM 5163 O O . ASN A 1 627 ? -11.300 -4.150 -16.541 1.00 88.81 627 ASN A O 1
ATOM 5167 N N . TYR A 1 628 ? -10.758 -2.286 -17.671 1.00 90.94 628 TYR A N 1
ATOM 5168 C CA . TYR A 1 628 ? -11.716 -2.524 -18.756 1.00 90.94 628 TYR A CA 1
ATOM 5169 C C . TYR A 1 628 ? -11.299 -3.719 -19.620 1.00 90.94 628 TYR A C 1
ATOM 5171 O O . TYR A 1 628 ? -12.124 -4.593 -19.896 1.00 90.94 628 TYR A O 1
ATOM 5179 N N . TYR A 1 629 ? -10.016 -3.814 -19.977 1.00 91.94 629 TYR A N 1
ATOM 5180 C CA . TYR A 1 629 ? -9.461 -4.918 -20.754 1.00 91.94 629 TYR A CA 1
ATOM 5181 C C . TYR A 1 629 ? -9.720 -6.264 -20.066 1.00 91.94 629 TYR A C 1
ATOM 5183 O O . TYR A 1 629 ? -10.231 -7.191 -20.693 1.00 91.94 629 TYR A O 1
ATOM 5191 N N . VAL A 1 630 ? -9.439 -6.395 -18.766 1.00 89.31 630 VAL A N 1
ATOM 5192 C CA . VAL A 1 630 ? -9.611 -7.679 -18.061 1.00 89.31 630 VAL A CA 1
ATOM 5193 C C . VAL A 1 630 ? -11.055 -7.974 -17.631 1.00 89.31 630 VAL A C 1
ATOM 5195 O O . VAL A 1 630 ? -11.347 -9.113 -17.270 1.00 89.31 630 VAL A O 1
ATOM 5198 N N . SER A 1 631 ? -11.970 -6.997 -17.710 1.00 84.94 631 SER A N 1
ATOM 5199 C CA . SER A 1 631 ? -13.347 -7.081 -17.176 1.00 84.94 631 SER A CA 1
ATOM 5200 C C . SER A 1 631 ? -14.170 -8.278 -17.669 1.00 84.94 631 SER A C 1
ATOM 5202 O O . SER A 1 631 ? -14.996 -8.819 -16.931 1.00 84.94 631 SER A O 1
ATOM 5204 N N . LYS A 1 632 ? -13.950 -8.712 -18.914 1.00 75.88 632 LYS A N 1
ATOM 5205 C CA . LYS A 1 632 ? -14.593 -9.884 -19.513 1.00 75.88 632 LYS A CA 1
ATOM 5206 C C . LYS A 1 632 ? -13.586 -10.653 -20.354 1.00 75.88 632 LYS A C 1
ATOM 5208 O O . LYS A 1 632 ? -12.925 -10.077 -21.219 1.00 75.88 632 LYS A O 1
ATOM 5213 N N . TYR A 1 633 ? -13.510 -11.968 -20.148 1.00 71.75 633 TYR A N 1
ATOM 5214 C CA . TYR A 1 633 ? -12.744 -12.831 -21.040 1.00 71.75 633 TYR A CA 1
ATOM 5215 C C . TYR A 1 633 ? -13.505 -13.030 -22.352 1.00 71.75 633 TYR A C 1
ATOM 5217 O O . TYR A 1 633 ? -14.577 -13.634 -22.394 1.00 71.75 633 TYR A O 1
ATOM 5225 N N . ASN A 1 634 ? -12.941 -12.478 -23.418 1.00 77.00 634 ASN A N 1
ATOM 5226 C CA . ASN A 1 634 ? -13.433 -12.548 -24.793 1.00 77.00 634 ASN A CA 1
ATOM 5227 C C . ASN A 1 634 ? -12.265 -12.562 -25.795 1.00 77.00 634 ASN A C 1
ATOM 5229 O O . ASN A 1 634 ? -12.433 -12.116 -26.924 1.00 77.00 634 ASN A O 1
ATOM 5233 N N . SER A 1 635 ? -11.083 -13.005 -25.353 1.00 75.38 635 SER A N 1
ATOM 5234 C CA . SER A 1 635 ? -9.895 -13.050 -26.203 1.00 75.38 635 SER A CA 1
ATOM 5235 C C . SER A 1 635 ? -10.051 -14.106 -27.290 1.00 75.38 635 SER A C 1
ATOM 5237 O O . SER A 1 635 ? -10.431 -15.240 -26.993 1.00 75.38 635 SER A O 1
ATOM 5239 N N . GLU A 1 636 ? -9.733 -13.740 -28.530 1.00 74.44 636 GLU A N 1
ATOM 5240 C CA . GLU A 1 636 ? -9.720 -14.663 -29.671 1.00 74.44 636 GLU A CA 1
ATOM 5241 C C . GLU A 1 636 ? -8.320 -15.296 -29.863 1.00 74.44 636 GLU A C 1
ATOM 5243 O O . GLU A 1 636 ? -8.149 -16.175 -30.709 1.00 74.44 636 GLU A O 1
ATOM 5248 N N . PHE A 1 637 ? -7.312 -14.873 -29.081 1.00 77.69 637 PHE A N 1
ATOM 5249 C CA . PHE A 1 637 ? -5.902 -15.214 -29.289 1.00 77.69 637 PHE A CA 1
ATOM 5250 C C . PHE A 1 637 ? -5.048 -15.131 -28.007 1.00 77.69 637 PHE A C 1
ATOM 5252 O O . PHE A 1 637 ? -5.029 -14.113 -27.322 1.00 77.69 637 PHE A O 1
ATOM 5259 N N . ILE A 1 638 ? -4.250 -16.168 -27.730 1.00 81.44 638 ILE A N 1
ATOM 5260 C CA . ILE A 1 638 ? -3.287 -16.178 -26.615 1.00 81.44 638 ILE A CA 1
ATOM 5261 C C . ILE A 1 638 ? -1.904 -15.712 -27.120 1.00 81.44 638 ILE A C 1
ATOM 5263 O O . ILE A 1 638 ? -1.350 -16.365 -28.008 1.00 81.44 638 ILE A O 1
ATOM 5267 N N . PRO A 1 639 ? -1.311 -14.635 -26.560 1.00 86.38 639 PRO A N 1
ATOM 5268 C CA . PRO A 1 639 ? 0.015 -14.151 -26.954 1.00 86.38 639 PRO A CA 1
ATOM 5269 C C . PRO A 1 639 ? 1.136 -15.189 -26.792 1.00 86.38 639 PRO A C 1
ATOM 5271 O O . PRO A 1 639 ? 1.138 -15.975 -25.846 1.00 86.38 639 PRO A O 1
ATOM 5274 N N . SER A 1 640 ? 2.150 -15.146 -27.667 1.00 86.38 640 SER A N 1
ATOM 5275 C CA . SER A 1 640 ? 3.273 -16.106 -27.658 1.00 86.38 640 SER A CA 1
ATOM 5276 C C . SER A 1 640 ? 4.015 -16.159 -26.322 1.00 86.38 640 SER A C 1
ATOM 5278 O O . SER A 1 640 ? 4.322 -17.239 -25.831 1.00 86.38 640 SER A O 1
ATOM 5280 N N . TRP A 1 641 ? 4.238 -15.006 -25.694 1.00 88.75 641 TRP A N 1
ATOM 5281 C CA . TRP A 1 641 ? 4.937 -14.916 -24.413 1.00 88.75 641 TRP A CA 1
ATOM 5282 C C . TRP A 1 641 ? 4.173 -15.575 -23.253 1.00 88.75 641 TRP A C 1
ATOM 5284 O O . TRP A 1 641 ? 4.797 -16.041 -22.307 1.00 88.75 641 TRP A O 1
ATOM 5294 N N . ILE A 1 642 ? 2.840 -15.690 -23.330 1.00 90.38 642 ILE A N 1
ATOM 5295 C CA . ILE A 1 642 ? 2.050 -16.473 -22.366 1.00 90.38 642 ILE A CA 1
ATOM 5296 C C . ILE A 1 642 ? 2.334 -17.970 -22.537 1.00 90.38 642 ILE A C 1
ATOM 5298 O O . ILE A 1 642 ? 2.446 -18.689 -21.545 1.00 90.38 642 ILE A O 1
ATOM 5302 N N . LEU A 1 643 ? 2.497 -18.442 -23.777 1.00 88.38 643 LEU A N 1
ATOM 5303 C CA . LEU A 1 643 ? 2.866 -19.833 -24.055 1.00 88.38 643 LEU A CA 1
ATOM 5304 C C . LEU A 1 643 ? 4.285 -20.139 -23.545 1.00 88.38 643 LEU A C 1
ATOM 5306 O O . LEU A 1 643 ? 4.476 -21.179 -22.914 1.00 88.38 643 LEU A O 1
ATOM 5310 N N . ASP A 1 644 ? 5.232 -19.202 -23.697 1.00 90.19 644 ASP A N 1
ATOM 5311 C CA . ASP A 1 644 ? 6.574 -19.297 -23.096 1.00 90.19 644 ASP A CA 1
ATOM 5312 C C . ASP A 1 644 ? 6.494 -19.463 -21.557 1.00 90.19 644 ASP A C 1
ATOM 5314 O O . ASP A 1 644 ? 7.230 -20.267 -20.980 1.00 90.19 644 ASP A O 1
ATOM 5318 N N . ILE A 1 645 ? 5.585 -18.746 -20.871 1.00 92.50 645 ILE A N 1
ATOM 5319 C CA . ILE A 1 645 ? 5.345 -18.908 -19.418 1.00 92.50 645 ILE A CA 1
ATOM 5320 C C . ILE A 1 645 ? 4.772 -20.292 -19.100 1.00 92.50 645 ILE A C 1
ATOM 5322 O O . ILE A 1 645 ? 5.221 -20.930 -18.143 1.00 92.50 645 ILE A O 1
ATOM 5326 N N . VAL A 1 646 ? 3.784 -20.752 -19.875 1.00 89.38 646 VAL A N 1
ATOM 5327 C CA . VAL A 1 646 ? 3.139 -22.061 -19.687 1.00 89.38 646 VAL A CA 1
ATOM 5328 C C . VAL A 1 646 ? 4.157 -23.193 -19.811 1.00 89.38 646 VAL A C 1
ATOM 5330 O O . VAL A 1 646 ? 4.192 -24.058 -18.937 1.00 89.38 646 VAL A O 1
ATOM 5333 N N . GLU A 1 647 ? 5.034 -23.157 -20.817 1.00 89.94 647 GLU A N 1
ATOM 5334 C CA . GLU A 1 647 ? 6.115 -24.137 -20.977 1.00 89.94 647 GLU A CA 1
ATOM 5335 C C . GLU A 1 647 ? 7.121 -24.061 -19.815 1.00 89.94 647 GLU A C 1
ATOM 5337 O O . GLU A 1 647 ? 7.385 -25.058 -19.139 1.00 89.94 647 GLU A O 1
ATOM 5342 N N . LEU A 1 648 ? 7.645 -22.867 -19.523 1.00 90.56 648 LEU A N 1
ATOM 5343 C CA . LEU A 1 648 ? 8.710 -22.663 -18.537 1.00 90.56 648 LEU A CA 1
ATOM 5344 C C . LEU A 1 648 ? 8.281 -23.056 -17.111 1.00 90.56 648 LEU A C 1
ATOM 5346 O O . LEU A 1 648 ? 9.052 -23.682 -16.372 1.00 90.56 648 LEU A O 1
ATOM 5350 N N . LEU A 1 649 ? 7.038 -22.744 -16.731 1.00 89.88 649 LEU A N 1
ATOM 5351 C CA . LEU A 1 649 ? 6.444 -23.134 -15.450 1.00 89.88 649 LEU A CA 1
ATOM 5352 C C . LEU A 1 649 ? 5.730 -24.499 -15.484 1.00 89.88 649 LEU A C 1
ATOM 5354 O O . LEU A 1 649 ? 5.210 -24.913 -14.447 1.00 89.88 649 LEU A O 1
ATOM 5358 N N . GLU A 1 650 ? 5.721 -25.220 -16.610 1.00 88.06 650 GLU A N 1
ATOM 5359 C CA . GLU A 1 650 ? 5.026 -26.510 -16.802 1.00 88.06 650 GLU A CA 1
ATOM 5360 C C . GLU A 1 650 ? 3.531 -26.445 -16.418 1.00 88.06 650 GLU A C 1
ATOM 5362 O O . GLU A 1 650 ? 3.020 -27.314 -15.709 1.00 88.06 650 GLU A O 1
ATOM 5367 N N . LEU A 1 651 ? 2.851 -25.343 -16.744 1.00 86.00 651 LEU A N 1
ATOM 5368 C CA . LEU A 1 651 ? 1.432 -25.129 -16.427 1.00 86.00 651 LEU A CA 1
ATOM 5369 C C . LEU A 1 651 ? 0.524 -26.006 -17.300 1.00 86.00 651 LEU A C 1
ATOM 5371 O O . LEU A 1 651 ? 0.920 -26.456 -18.374 1.00 86.00 651 LEU A O 1
ATOM 5375 N N . ASP A 1 652 ? -0.711 -26.225 -16.845 1.00 80.88 652 ASP A N 1
ATOM 5376 C CA . ASP A 1 652 ? -1.733 -26.842 -17.692 1.00 80.88 652 ASP A CA 1
ATOM 5377 C C . ASP A 1 652 ? -2.053 -25.910 -18.872 1.00 80.88 652 ASP A C 1
ATOM 5379 O O . ASP A 1 652 ? -2.024 -24.683 -18.714 1.00 80.88 652 ASP A O 1
ATOM 5383 N N . SER A 1 653 ? -2.375 -26.489 -20.038 1.00 70.12 653 SER A N 1
ATOM 5384 C CA . SER A 1 653 ? -2.639 -25.734 -21.272 1.00 70.12 653 SER A CA 1
ATOM 5385 C C . SER A 1 653 ? -3.662 -24.620 -21.050 1.00 70.12 653 SER A C 1
ATOM 5387 O O . SER A 1 653 ? -4.684 -24.817 -20.392 1.00 70.12 653 SER A O 1
ATOM 5389 N N . CYS A 1 654 ? -3.410 -23.439 -21.611 1.00 67.38 654 CYS A N 1
ATOM 5390 C CA . CYS A 1 654 ? -4.406 -22.374 -21.663 1.00 67.38 654 CYS A CA 1
ATOM 5391 C C . CYS A 1 654 ? -5.305 -22.607 -22.882 1.00 67.38 654 CYS A C 1
ATOM 5393 O O . CYS A 1 654 ? -4.877 -22.415 -24.017 1.00 67.38 654 CYS A O 1
ATOM 5395 N N . ASP A 1 655 ? -6.542 -23.035 -22.636 1.00 62.88 655 ASP A N 1
ATOM 5396 C CA . ASP A 1 655 ? -7.548 -23.256 -23.672 1.00 62.88 655 ASP A CA 1
ATOM 5397 C C . ASP A 1 655 ? -8.425 -21.992 -23.780 1.00 62.88 655 ASP A C 1
ATOM 5399 O O . ASP A 1 655 ? -8.853 -21.451 -22.756 1.00 62.88 655 ASP A O 1
ATOM 5403 N N . ILE A 1 656 ? -8.712 -21.510 -24.996 1.00 62.25 656 ILE A N 1
ATOM 5404 C CA . ILE A 1 656 ? -9.657 -20.395 -25.187 1.00 62.25 656 ILE A CA 1
ATOM 5405 C C . ILE A 1 656 ? -11.075 -20.911 -24.871 1.00 62.25 656 ILE A C 1
ATOM 5407 O O . ILE A 1 656 ? -11.481 -21.918 -25.459 1.00 62.25 656 ILE A O 1
ATOM 5411 N N . PRO A 1 657 ? -11.858 -20.261 -23.984 1.00 52.75 657 PRO A N 1
ATOM 5412 C CA . PRO A 1 657 ? -13.246 -20.635 -23.735 1.00 52.75 657 PRO A CA 1
ATOM 5413 C C . PRO A 1 657 ? -14.072 -20.666 -25.019 1.00 52.75 657 PRO A C 1
ATOM 5415 O O . PRO A 1 657 ? -14.226 -19.657 -25.706 1.00 52.75 657 PRO A O 1
ATOM 5418 N N . SER A 1 658 ? -14.704 -21.807 -25.282 1.00 43.09 658 SER A N 1
ATOM 5419 C CA . SER A 1 658 ? -15.806 -21.886 -26.235 1.00 43.09 658 SER A CA 1
ATOM 5420 C C . SER A 1 658 ? -16.946 -20.977 -25.769 1.00 43.09 658 SER A C 1
ATOM 5422 O O . SER A 1 658 ? -17.467 -21.139 -24.663 1.00 43.09 658 SER A O 1
ATOM 5424 N N . ILE A 1 659 ? -17.325 -20.012 -26.609 1.00 37.31 659 ILE A N 1
ATOM 5425 C CA . ILE A 1 659 ? -18.379 -19.038 -26.310 1.00 37.31 659 ILE A CA 1
ATOM 5426 C C . ILE A 1 659 ? -19.742 -19.743 -26.352 1.00 37.31 659 ILE A C 1
ATOM 5428 O O . ILE A 1 659 ? -20.371 -19.849 -27.405 1.00 37.31 659 ILE A O 1
ATOM 5432 N N . ASP A 1 660 ? -20.217 -20.195 -25.192 1.00 29.56 660 ASP A N 1
ATOM 5433 C CA . ASP A 1 660 ? -21.595 -20.657 -25.014 1.00 29.56 660 ASP A CA 1
ATOM 5434 C C . ASP A 1 660 ? -22.559 -19.466 -25.130 1.00 29.56 660 ASP A C 1
ATOM 5436 O O . ASP A 1 660 ? -22.789 -18.703 -24.184 1.00 29.56 660 ASP A O 1
ATOM 5440 N N . VAL A 1 661 ? -23.146 -19.300 -26.317 1.00 30.38 661 VAL A N 1
ATOM 5441 C CA . VAL A 1 661 ? -24.158 -18.274 -26.595 1.00 30.38 661 VAL A CA 1
ATOM 5442 C C . VAL A 1 661 ? -25.478 -18.643 -25.909 1.00 30.38 661 VAL A C 1
ATOM 5444 O O . VAL A 1 661 ? -26.398 -19.195 -26.514 1.00 30.38 661 VAL A O 1
ATOM 5447 N N . LYS A 1 662 ? -25.610 -18.284 -24.629 1.00 29.91 662 LYS A N 1
ATOM 5448 C CA . LYS A 1 662 ? -26.914 -18.202 -23.958 1.00 29.91 662 LYS A CA 1
ATOM 5449 C C . LYS A 1 662 ? -27.646 -16.936 -24.405 1.00 29.91 662 LYS A C 1
ATOM 5451 O O . LYS A 1 662 ? -27.551 -15.893 -23.766 1.00 29.91 662 LYS A O 1
ATOM 5456 N N . GLN A 1 663 ? -28.390 -17.035 -25.506 1.00 29.72 663 GLN A N 1
ATOM 5457 C CA . GLN A 1 663 ? -29.411 -16.045 -25.850 1.00 29.72 663 GLN A CA 1
ATOM 5458 C C . GLN A 1 663 ? -30.661 -16.255 -24.989 1.00 29.72 663 GLN A C 1
ATOM 5460 O O . GLN A 1 663 ? -31.376 -17.247 -25.141 1.00 29.72 663 GLN A O 1
ATOM 5465 N N . GLU A 1 664 ? -30.966 -15.291 -24.123 1.00 26.41 664 GLU A N 1
ATOM 5466 C CA . GLU A 1 664 ? -32.287 -15.198 -23.509 1.00 26.41 664 GLU A CA 1
ATOM 5467 C C . GLU A 1 664 ? -33.300 -14.596 -24.498 1.00 26.41 664 GLU A C 1
ATOM 5469 O O . GLU A 1 664 ? -33.309 -13.402 -24.774 1.00 26.41 664 GLU A O 1
ATOM 5474 N N . GLY A 1 665 ? -34.195 -15.452 -24.995 1.00 26.00 665 GLY A N 1
ATOM 5475 C CA . GLY A 1 665 ? -35.612 -15.126 -25.170 1.00 26.00 665 GLY A CA 1
ATOM 5476 C C . GLY A 1 665 ? -36.042 -14.142 -26.268 1.00 26.00 665 GLY A C 1
ATOM 5477 O O . GLY A 1 665 ? -36.327 -12.982 -25.997 1.00 26.00 665 GLY A O 1
ATOM 5478 N N . THR A 1 666 ? -36.402 -14.676 -27.439 1.00 25.09 666 THR A N 1
ATOM 5479 C CA . THR A 1 666 ? -37.605 -14.217 -28.170 1.00 25.09 666 THR A CA 1
ATOM 5480 C C . THR A 1 666 ? -38.414 -15.412 -28.692 1.00 25.09 666 THR A C 1
ATOM 5482 O O . THR A 1 666 ? -37.866 -16.426 -29.115 1.00 25.09 666 THR A O 1
ATOM 5485 N N . LYS A 1 667 ? -39.749 -15.327 -28.602 1.00 26.58 667 LYS A N 1
ATOM 5486 C CA . LYS A 1 667 ? -40.694 -16.394 -28.989 1.00 26.58 667 LYS A CA 1
ATOM 5487 C C . LYS A 1 667 ? -41.155 -16.217 -30.442 1.00 26.58 667 LYS A C 1
ATOM 5489 O O . LYS A 1 667 ? -41.714 -15.163 -30.720 1.00 26.58 667 LYS A O 1
ATOM 5494 N N . ALA A 1 668 ? -41.106 -17.262 -31.283 1.00 23.56 668 ALA A N 1
ATOM 5495 C CA . ALA A 1 668 ? -42.132 -17.530 -32.314 1.00 23.56 668 ALA A CA 1
ATOM 5496 C C . ALA A 1 668 ? -41.981 -18.893 -33.041 1.00 23.56 668 ALA A C 1
ATOM 5498 O O . ALA A 1 668 ? -40.928 -19.214 -33.570 1.00 23.56 668 ALA A O 1
ATOM 5499 N N . LEU A 1 669 ? -43.095 -19.637 -33.098 1.00 24.73 669 LEU A N 1
ATOM 5500 C CA . LEU A 1 669 ? -43.558 -20.578 -34.144 1.00 24.73 669 LEU A CA 1
ATOM 5501 C C . LEU A 1 669 ? -42.544 -21.391 -34.989 1.00 24.73 669 LEU A C 1
ATOM 5503 O O . LEU A 1 669 ? -41.993 -20.914 -35.975 1.00 24.73 669 LEU A O 1
ATOM 5507 N N . GLY A 1 670 ? -42.451 -22.694 -34.697 1.00 22.58 670 GLY A N 1
ATOM 5508 C CA . GLY A 1 670 ? -41.638 -23.652 -35.456 1.00 22.58 670 GLY A CA 1
ATOM 5509 C C . GLY A 1 670 ? -42.273 -24.319 -36.687 1.00 22.58 670 GLY A C 1
ATOM 5510 O O . GLY A 1 670 ? -43.394 -24.016 -37.092 1.00 22.58 670 GLY A O 1
ATOM 5511 N N . ARG A 1 671 ? -41.556 -25.317 -37.232 1.00 23.36 671 ARG A N 1
ATOM 5512 C CA . ARG A 1 671 ? -42.079 -26.461 -38.012 1.00 23.36 671 ARG A CA 1
ATOM 5513 C C . ARG A 1 671 ? -41.026 -27.582 -38.135 1.00 23.36 671 ARG A C 1
ATOM 5515 O O . ARG A 1 671 ? -39.859 -27.383 -37.830 1.00 23.36 671 ARG A O 1
ATOM 5522 N N . LYS A 1 672 ? -41.485 -28.779 -38.524 1.00 24.03 672 LYS A N 1
ATOM 5523 C CA . LYS A 1 672 ? -40.727 -30.047 -38.629 1.00 24.03 672 LYS A CA 1
ATOM 5524 C C . LYS A 1 672 ? -39.752 -30.085 -39.819 1.00 24.03 672 LYS A C 1
ATOM 5526 O O . LYS A 1 672 ? -40.170 -29.676 -40.896 1.00 24.03 672 LYS A O 1
ATOM 5531 N N . GLN A 1 673 ? -38.609 -30.767 -39.661 1.00 23.75 673 GLN A N 1
ATOM 5532 C CA . GLN A 1 673 ? -38.126 -31.969 -40.406 1.00 23.75 673 GLN A CA 1
ATOM 5533 C C . GLN A 1 673 ? -36.653 -32.225 -39.987 1.00 23.75 673 GLN A C 1
ATOM 5535 O O . GLN A 1 673 ? -35.897 -31.270 -39.903 1.00 23.75 673 GLN A O 1
ATOM 5540 N N . VAL A 1 674 ? -36.252 -33.373 -39.413 1.00 23.95 674 VAL A N 1
ATOM 5541 C CA . VAL A 1 674 ? -36.050 -34.740 -39.968 1.00 23.95 674 VAL A CA 1
ATOM 5542 C C . VAL A 1 674 ? -34.908 -34.807 -41.003 1.00 23.95 674 VAL A C 1
ATOM 5544 O O . VAL A 1 674 ? -34.840 -33.951 -41.874 1.00 23.95 674 VAL A O 1
ATOM 5547 N N . ILE A 1 675 ? -34.126 -35.901 -40.934 1.00 25.41 675 ILE A N 1
ATOM 5548 C CA . ILE A 1 675 ? -33.026 -36.374 -41.815 1.00 25.41 675 ILE A CA 1
ATOM 5549 C C . ILE A 1 675 ? -31.605 -35.913 -41.408 1.00 25.41 675 ILE A C 1
ATOM 5551 O O . ILE A 1 675 ? -31.401 -34.730 -41.177 1.00 25.41 675 ILE A O 1
ATOM 5555 N N . ASP A 1 676 ? -30.553 -36.751 -41.389 1.00 23.84 676 ASP A N 1
ATOM 5556 C CA . ASP A 1 676 ? -30.417 -38.202 -41.094 1.00 23.84 676 ASP A CA 1
ATOM 5557 C C . ASP A 1 676 ? -28.914 -38.581 -41.036 1.00 23.84 676 ASP A C 1
ATOM 5559 O O . ASP A 1 676 ? -28.161 -38.081 -41.863 1.00 23.84 676 ASP A O 1
ATOM 5563 N N . THR A 1 677 ? -28.518 -39.573 -40.219 1.00 24.41 677 THR A N 1
ATOM 5564 C CA . THR A 1 677 ? -27.277 -40.408 -40.341 1.00 24.41 677 THR A CA 1
ATOM 5565 C C . THR A 1 677 ? -25.876 -39.735 -40.412 1.00 24.41 677 THR A C 1
ATOM 5567 O O . THR A 1 677 ? -25.725 -38.609 -40.847 1.00 24.41 677 THR A O 1
ATOM 5570 N N . LYS A 1 678 ? -24.734 -40.351 -40.052 1.00 25.38 678 LYS A N 1
ATOM 5571 C CA . LYS A 1 678 ? -24.312 -41.689 -39.555 1.00 25.38 678 LYS A CA 1
ATOM 5572 C C . LYS A 1 678 ? -23.070 -41.440 -38.654 1.00 25.38 678 LYS A C 1
ATOM 5574 O O . LYS A 1 678 ? -22.304 -40.534 -38.950 1.00 25.38 678 LYS A O 1
ATOM 5579 N N . LYS A 1 679 ? -22.934 -42.065 -37.472 1.00 26.16 679 LYS A N 1
ATOM 5580 C CA . LYS A 1 679 ? -22.221 -43.348 -37.210 1.00 26.16 679 LYS A CA 1
ATOM 5581 C C . LYS A 1 679 ? -20.767 -43.389 -37.724 1.00 26.16 679 LYS A C 1
ATOM 5583 O O . LYS A 1 679 ? -20.557 -43.047 -38.878 1.00 26.16 679 LYS A O 1
ATOM 5588 N N . THR A 1 680 ? -19.753 -43.892 -37.011 1.00 24.05 680 THR A N 1
ATOM 5589 C CA . THR A 1 680 ? -19.576 -44.461 -35.643 1.00 24.05 680 THR A CA 1
ATOM 5590 C C . THR A 1 680 ? -18.048 -44.469 -35.401 1.00 24.05 680 THR A C 1
ATOM 5592 O O . THR A 1 680 ? -17.306 -44.666 -36.356 1.00 24.05 680 THR A O 1
ATOM 5595 N N . ILE A 1 681 ? -17.512 -44.067 -34.244 1.00 26.80 681 ILE A N 1
ATOM 5596 C CA . ILE A 1 681 ? -17.210 -44.930 -33.079 1.00 26.80 681 ILE A CA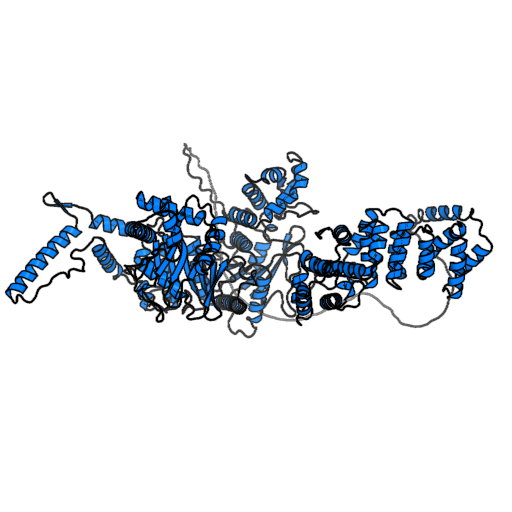 1
ATOM 5597 C C . ILE A 1 681 ? -16.635 -46.302 -33.470 1.00 26.80 681 ILE A C 1
ATOM 5599 O O . ILE A 1 681 ? -17.386 -47.153 -33.929 1.00 26.80 681 ILE A O 1
ATOM 5603 N N . GLU A 1 682 ? -15.355 -46.539 -33.176 1.00 23.80 682 GLU A N 1
ATOM 5604 C CA . GLU A 1 682 ? -14.927 -47.729 -32.424 1.00 23.80 682 GLU A CA 1
ATOM 5605 C C . GLU A 1 682 ? -13.557 -47.492 -31.760 1.00 23.80 682 GLU A C 1
ATOM 5607 O O . GLU A 1 682 ? -12.862 -46.525 -32.077 1.00 23.80 682 GLU A O 1
ATOM 5612 N N . GLU A 1 683 ? -13.269 -48.291 -30.733 1.00 24.02 683 GLU A N 1
ATOM 5613 C CA . GLU A 1 683 ? -12.459 -47.922 -29.557 1.00 24.02 683 GLU A CA 1
ATOM 5614 C C . GLU A 1 683 ? -11.198 -48.836 -29.393 1.00 24.02 683 GLU A C 1
ATOM 5616 O O . GLU A 1 683 ? -10.839 -49.520 -30.355 1.00 24.02 683 GLU A O 1
ATOM 5621 N N . PRO A 1 684 ? -10.419 -48.808 -28.281 1.00 45.25 684 PRO A N 1
ATOM 5622 C CA . PRO A 1 684 ? -8.980 -49.108 -28.310 1.00 45.25 684 PRO A CA 1
ATOM 5623 C C . PRO A 1 684 ? -8.615 -50.556 -27.939 1.00 45.25 684 PRO A C 1
ATOM 5625 O O . PRO A 1 684 ? -9.426 -51.292 -27.382 1.00 45.25 684 PRO A O 1
ATOM 5628 N N . ILE A 1 685 ? -7.339 -50.930 -28.132 1.00 23.73 685 ILE A N 1
ATOM 5629 C CA . ILE A 1 685 ? -6.730 -52.115 -27.493 1.00 23.73 685 ILE A CA 1
ATOM 5630 C C . ILE A 1 685 ? -5.342 -51.791 -26.907 1.00 23.73 685 ILE A C 1
ATOM 5632 O O . ILE A 1 685 ? -4.542 -51.052 -27.479 1.00 23.73 685 ILE A O 1
ATOM 5636 N N . GLU A 1 686 ? -5.095 -52.369 -25.732 1.00 23.94 686 GLU A N 1
ATOM 5637 C CA . GLU A 1 686 ? -3.972 -52.171 -24.813 1.00 23.94 686 GLU A CA 1
ATOM 5638 C C . GLU A 1 686 ? -2.707 -53.030 -25.066 1.00 23.94 686 GLU A C 1
ATOM 5640 O O . GLU A 1 686 ? -2.786 -54.188 -25.466 1.00 23.94 686 GLU A O 1
ATOM 5645 N N . THR A 1 687 ? -1.564 -52.525 -24.569 1.00 24.12 687 THR A N 1
ATOM 5646 C CA . THR A 1 687 ? -0.413 -53.262 -23.971 1.00 24.12 687 THR A CA 1
ATOM 5647 C C . THR A 1 687 ? 0.460 -54.217 -24.823 1.00 24.12 687 THR A C 1
ATOM 5649 O O . THR A 1 687 ? -0.012 -55.211 -25.363 1.00 24.12 687 THR A O 1
ATOM 5652 N N . LYS A 1 688 ? 1.800 -54.072 -24.743 1.00 25.00 688 LYS A N 1
ATOM 5653 C CA . LYS A 1 688 ? 2.658 -54.831 -23.789 1.00 25.00 688 LYS A CA 1
ATOM 5654 C C . LYS A 1 688 ? 4.160 -54.472 -23.838 1.00 25.00 688 LYS A C 1
ATOM 5656 O O . LYS A 1 688 ? 4.641 -53.771 -24.715 1.00 25.00 688 LYS A O 1
ATOM 5661 N N . GLU A 1 689 ? 4.843 -54.930 -22.792 1.00 23.94 689 GLU A N 1
ATOM 5662 C CA . GLU A 1 689 ? 6.165 -54.577 -22.258 1.00 23.94 689 GLU A CA 1
ATOM 5663 C C . GLU A 1 689 ? 7.442 -55.021 -23.024 1.00 23.94 689 GLU A C 1
ATOM 5665 O O . GLU A 1 689 ? 7.442 -56.048 -23.690 1.00 23.94 689 GLU A O 1
ATOM 5670 N N . LYS A 1 690 ? 8.559 -54.326 -22.699 1.00 23.17 690 LYS A N 1
ATOM 5671 C CA . LYS A 1 690 ? 9.957 -54.803 -22.461 1.00 23.17 690 LYS A CA 1
ATOM 5672 C C . LYS A 1 690 ? 10.727 -55.592 -23.549 1.00 23.17 690 LYS A C 1
ATOM 5674 O O . LYS A 1 690 ? 10.315 -56.661 -23.972 1.00 23.17 690 LYS A O 1
ATOM 5679 N N . VAL A 1 691 ? 11.991 -55.200 -23.783 1.00 23.95 691 VAL A N 1
ATOM 5680 C CA . VAL A 1 691 ? 13.220 -55.819 -23.198 1.00 23.95 691 VAL A CA 1
ATOM 5681 C C . VAL A 1 691 ? 14.485 -55.076 -23.693 1.00 23.95 691 VAL A C 1
ATOM 5683 O O . VAL A 1 691 ? 14.520 -54.533 -24.791 1.00 23.95 691 VAL A O 1
ATOM 5686 N N . GLU A 1 692 ? 15.525 -55.030 -22.856 1.00 22.08 692 GLU A N 1
ATOM 5687 C CA . GLU A 1 692 ? 16.843 -54.422 -23.114 1.00 22.08 692 GLU A CA 1
ATOM 5688 C C . GLU A 1 692 ? 17.744 -55.283 -24.032 1.00 22.08 692 GLU A C 1
ATOM 5690 O O . GLU A 1 692 ? 17.723 -56.509 -23.909 1.00 22.08 692 GLU A O 1
ATOM 5695 N N . LYS A 1 693 ? 18.671 -54.670 -24.797 1.00 24.23 693 LYS A N 1
ATOM 5696 C CA . LYS A 1 693 ? 20.133 -54.804 -24.551 1.00 24.23 693 LYS A CA 1
ATOM 5697 C C . LYS A 1 693 ? 21.053 -54.066 -25.539 1.00 24.23 693 LYS A C 1
ATOM 5699 O O . LYS A 1 693 ? 20.794 -53.934 -26.727 1.00 24.23 693 LYS A O 1
ATOM 5704 N N . THR A 1 694 ? 22.175 -53.648 -24.964 1.00 22.69 694 THR A N 1
ATOM 5705 C CA . THR A 1 694 ? 23.450 -53.192 -25.536 1.00 22.69 694 THR A CA 1
ATOM 5706 C C . THR A 1 694 ? 24.043 -54.070 -26.648 1.00 22.69 694 THR A C 1
ATOM 5708 O O . THR A 1 694 ? 23.944 -55.290 -26.574 1.00 22.69 694 THR A O 1
ATOM 5711 N N . ILE A 1 695 ? 24.813 -53.458 -27.568 1.00 23.69 695 ILE A N 1
ATOM 5712 C CA . ILE A 1 695 ? 26.262 -53.719 -27.793 1.00 23.69 695 ILE A CA 1
ATOM 5713 C C . ILE A 1 695 ? 26.862 -52.716 -28.806 1.00 23.69 695 ILE A C 1
ATOM 5715 O O . ILE A 1 695 ? 26.153 -52.057 -29.561 1.00 23.69 695 ILE A O 1
ATOM 5719 N N . SER A 1 696 ? 28.183 -52.544 -28.737 1.00 22.31 696 SER A N 1
ATOM 5720 C CA . SER A 1 696 ? 29.016 -51.551 -29.421 1.00 22.31 696 SER A CA 1
ATOM 5721 C C . SER A 1 696 ? 29.648 -52.007 -30.753 1.00 22.31 696 SER A C 1
ATOM 5723 O O . SER A 1 696 ? 29.704 -53.194 -31.055 1.00 22.31 696 SER A O 1
ATOM 5725 N N . ASN A 1 697 ? 30.271 -51.023 -31.427 1.00 23.41 697 ASN A N 1
ATOM 5726 C CA . ASN A 1 697 ? 31.467 -51.075 -32.298 1.00 23.41 697 ASN A CA 1
ATOM 5727 C C . ASN A 1 697 ? 31.331 -50.827 -33.817 1.00 23.41 697 ASN A C 1
ATOM 5729 O O . ASN A 1 697 ? 30.839 -51.639 -34.589 1.00 23.41 697 ASN A O 1
ATOM 5733 N N . LYS A 1 698 ? 31.947 -49.696 -34.200 1.00 24.16 698 LYS A N 1
ATOM 5734 C CA . LYS A 1 698 ? 32.840 -49.440 -35.349 1.00 24.16 698 LYS A CA 1
ATOM 5735 C C . LYS A 1 698 ? 33.154 -50.614 -36.298 1.00 24.16 698 LYS A C 1
ATOM 5737 O O . LYS A 1 698 ? 33.650 -51.643 -35.848 1.00 24.16 698 LYS A O 1
ATOM 5742 N N . ASN A 1 699 ? 33.160 -50.319 -37.605 1.00 23.70 699 ASN A N 1
ATOM 5743 C CA . ASN A 1 699 ? 34.416 -50.264 -38.376 1.00 23.70 699 ASN A CA 1
ATOM 5744 C C . ASN A 1 699 ? 34.293 -49.445 -39.680 1.00 23.70 699 ASN A C 1
ATOM 5746 O O . ASN A 1 699 ? 33.195 -49.175 -40.155 1.00 23.70 699 ASN A O 1
ATOM 5750 N N . GLU A 1 700 ? 35.447 -48.997 -40.184 1.00 24.06 700 GLU A N 1
ATOM 5751 C CA . GLU A 1 700 ? 35.650 -48.070 -41.317 1.00 24.06 700 GLU A CA 1
ATOM 5752 C C . GLU A 1 700 ? 35.803 -48.803 -42.677 1.00 24.06 700 GLU A C 1
ATOM 5754 O O . GLU A 1 700 ? 35.526 -49.997 -42.735 1.00 24.06 700 GLU A O 1
ATOM 5759 N N . ILE A 1 701 ? 36.373 -48.101 -43.694 1.00 25.36 701 ILE A N 1
ATOM 5760 C CA . ILE A 1 701 ? 36.962 -48.544 -45.000 1.00 25.36 701 ILE A CA 1
ATOM 5761 C C . ILE A 1 701 ? 36.069 -48.206 -46.231 1.00 25.36 701 ILE A C 1
ATOM 5763 O O . ILE A 1 701 ? 34.917 -48.612 -46.263 1.00 25.36 701 ILE A O 1
ATOM 5767 N N . LYS A 1 702 ? 36.511 -47.496 -47.302 1.00 24.58 702 LYS A N 1
ATOM 5768 C CA . LYS A 1 702 ? 37.841 -46.924 -47.659 1.00 24.58 702 LYS A CA 1
ATOM 5769 C C . LYS A 1 702 ? 37.806 -45.770 -48.701 1.00 24.58 702 LYS A C 1
ATOM 5771 O O . LYS A 1 702 ? 37.000 -45.787 -49.618 1.00 24.58 702 LYS A O 1
ATOM 5776 N N . LEU A 1 703 ? 38.804 -44.880 -48.579 1.00 25.00 703 LEU A N 1
ATOM 5777 C CA . LEU A 1 703 ? 39.586 -44.104 -49.580 1.00 25.00 703 LEU A CA 1
ATOM 5778 C C . LEU A 1 703 ? 39.156 -43.968 -51.063 1.00 25.00 703 LEU A C 1
ATOM 5780 O O . LEU A 1 703 ? 39.050 -44.959 -51.780 1.00 25.00 703 LEU A O 1
ATOM 5784 N N . SER A 1 704 ? 39.298 -42.742 -51.595 1.00 25.55 704 SER A N 1
ATOM 5785 C CA . SER A 1 704 ? 40.392 -42.250 -52.497 1.00 25.55 704 SER A CA 1
ATOM 5786 C C . SER A 1 704 ? 40.061 -40.801 -52.942 1.00 25.55 704 SER A C 1
ATOM 5788 O O . SER A 1 704 ? 38.883 -40.472 -52.954 1.00 25.55 704 SER A O 1
ATOM 5790 N N . LYS A 1 705 ? 40.936 -39.841 -53.301 1.00 27.02 705 LYS A N 1
ATOM 5791 C CA . LYS A 1 705 ? 42.406 -39.618 -53.462 1.00 27.02 705 LYS A CA 1
ATOM 5792 C C . LYS A 1 705 ? 42.595 -38.065 -53.622 1.00 27.02 705 LYS A C 1
ATOM 5794 O O . LYS A 1 705 ? 41.579 -37.391 -53.736 1.00 27.02 705 LYS A O 1
ATOM 5799 N N . ASP A 1 706 ? 43.746 -37.375 -53.674 1.00 24.95 706 ASP A N 1
ATOM 5800 C CA . ASP A 1 706 ? 45.200 -37.632 -53.545 1.00 24.95 706 ASP A CA 1
ATOM 5801 C C . ASP A 1 706 ? 45.918 -36.273 -53.238 1.00 24.95 706 ASP A C 1
ATOM 5803 O O . ASP A 1 706 ? 45.489 -35.260 -53.773 1.00 24.95 706 ASP A O 1
ATOM 5807 N N . ASN A 1 707 ? 47.022 -36.281 -52.466 1.00 24.45 707 ASN A N 1
ATOM 5808 C CA . ASN A 1 707 ? 48.227 -35.386 -52.481 1.00 24.45 707 ASN A CA 1
ATOM 5809 C C . ASN A 1 707 ? 48.106 -33.828 -52.364 1.00 24.45 707 ASN A C 1
ATOM 5811 O O . ASN A 1 707 ? 47.358 -33.200 -53.098 1.00 24.45 707 ASN A O 1
ATOM 5815 N N . LYS A 1 708 ? 48.747 -33.121 -51.397 1.00 26.19 708 LYS A N 1
ATOM 5816 C CA . LYS A 1 708 ? 50.202 -32.915 -51.060 1.00 26.19 708 LYS A CA 1
ATOM 5817 C C . LYS A 1 708 ? 50.936 -31.996 -52.066 1.00 26.19 708 LYS A C 1
ATOM 5819 O O . LYS A 1 708 ? 50.675 -32.128 -53.250 1.00 26.19 708 LYS A O 1
ATOM 5824 N N . GLU A 1 709 ? 51.822 -31.047 -51.709 1.00 25.28 709 GLU A N 1
ATOM 5825 C CA . GLU A 1 709 ? 52.811 -30.878 -50.601 1.00 25.28 709 GLU A CA 1
ATOM 5826 C C . GLU A 1 709 ? 53.035 -29.355 -50.276 1.00 25.28 709 GLU A C 1
ATOM 5828 O O . GLU A 1 709 ? 52.663 -28.527 -51.098 1.00 25.28 709 GLU A O 1
ATOM 5833 N N . ALA A 1 710 ? 53.360 -28.898 -49.044 1.00 25.61 710 ALA A N 1
ATOM 5834 C CA . ALA A 1 710 ? 54.701 -28.590 -48.448 1.00 25.61 710 ALA A CA 1
ATOM 5835 C C . ALA A 1 710 ? 55.516 -27.439 -49.136 1.00 25.61 710 ALA A C 1
ATOM 5837 O O . ALA A 1 710 ? 55.404 -27.294 -50.343 1.00 25.61 710 ALA A O 1
ATOM 5838 N N . LYS A 1 711 ? 56.377 -26.599 -48.509 1.00 24.98 711 LYS A N 1
ATOM 5839 C CA . LYS A 1 711 ? 56.853 -26.374 -47.112 1.00 24.98 711 LYS A CA 1
ATOM 5840 C C . LYS A 1 711 ? 57.630 -25.016 -47.014 1.00 24.98 711 LYS A C 1
ATOM 5842 O O . LYS A 1 711 ? 58.138 -24.560 -48.026 1.00 24.98 711 LYS A O 1
ATOM 5847 N N . GLU A 1 712 ? 57.732 -24.447 -45.804 1.00 24.83 712 GLU A N 1
ATOM 5848 C CA . GLU A 1 712 ? 58.862 -23.686 -45.178 1.00 24.83 712 GLU A CA 1
ATOM 5849 C C . GLU A 1 712 ? 59.794 -22.680 -45.937 1.00 24.83 712 GLU A C 1
ATOM 5851 O O . GLU A 1 712 ? 60.535 -23.040 -46.842 1.00 24.83 712 GLU A O 1
ATOM 5856 N N . ASP A 1 713 ? 59.875 -21.467 -45.352 1.00 23.20 713 ASP A N 1
ATOM 5857 C CA . ASP A 1 713 ? 61.080 -20.717 -44.901 1.00 23.20 713 ASP A CA 1
ATOM 5858 C C . ASP A 1 713 ? 62.054 -19.876 -45.787 1.00 23.20 713 ASP A C 1
ATOM 5860 O O . ASP A 1 713 ? 62.723 -20.340 -46.701 1.00 23.20 713 ASP A O 1
ATOM 5864 N N . ILE A 1 714 ? 62.256 -18.636 -45.285 1.00 23.69 714 ILE A N 1
ATOM 5865 C CA . ILE A 1 714 ? 63.484 -17.796 -45.216 1.00 23.69 714 ILE A CA 1
ATOM 5866 C C . ILE A 1 714 ? 64.124 -17.260 -46.521 1.00 23.69 714 ILE A C 1
ATOM 5868 O O . ILE A 1 714 ? 64.859 -17.955 -47.215 1.00 23.69 714 ILE A O 1
ATOM 5872 N N . SER A 1 715 ? 64.054 -15.932 -46.732 1.00 24.48 715 SER A N 1
ATOM 5873 C CA . SER A 1 715 ? 65.223 -15.006 -46.683 1.00 24.48 715 SER A CA 1
ATOM 5874 C C . SER A 1 715 ? 64.904 -13.585 -47.193 1.00 24.48 715 SER A C 1
ATOM 5876 O O . SER A 1 715 ? 64.008 -13.371 -48.004 1.00 24.48 715 SER A O 1
ATOM 5878 N N . ASN A 1 716 ? 65.655 -12.591 -46.702 1.00 24.16 716 ASN A N 1
ATOM 5879 C CA . ASN A 1 716 ? 65.605 -11.203 -47.177 1.00 24.16 716 ASN A CA 1
ATOM 5880 C C . ASN A 1 716 ? 66.468 -11.026 -48.442 1.00 24.16 716 ASN A C 1
ATOM 5882 O O . ASN A 1 716 ? 67.605 -11.486 -48.423 1.00 24.16 716 ASN A O 1
ATOM 5886 N N . GLN A 1 717 ? 66.035 -10.223 -49.427 1.00 24.66 717 GLN A N 1
ATOM 5887 C CA . GLN A 1 717 ? 66.599 -8.876 -49.680 1.00 24.66 717 GLN A CA 1
ATOM 5888 C C . GLN A 1 717 ? 66.120 -8.215 -50.994 1.00 24.66 717 GLN A C 1
ATOM 5890 O O . GLN A 1 717 ? 66.036 -8.833 -52.043 1.00 24.66 717 GLN A O 1
ATOM 5895 N N . GLU A 1 718 ? 65.898 -6.901 -50.887 1.00 24.67 718 GLU A N 1
ATOM 5896 C CA . GLU A 1 718 ? 66.117 -5.853 -51.900 1.00 24.67 718 GLU A CA 1
ATOM 5897 C C . GLU A 1 718 ? 65.452 -5.893 -53.304 1.00 24.67 718 GLU A C 1
ATOM 5899 O O . GLU A 1 718 ? 65.958 -6.467 -54.258 1.00 24.67 718 GLU A O 1
ATOM 5904 N N . LYS A 1 719 ? 64.502 -4.951 -53.449 1.00 23.52 719 LYS A N 1
ATOM 5905 C CA . LYS A 1 719 ? 64.479 -3.869 -54.466 1.00 23.52 719 LYS A CA 1
ATOM 5906 C C . LYS A 1 719 ? 64.014 -4.128 -55.919 1.00 23.52 719 LYS A C 1
ATOM 5908 O O . LYS A 1 719 ? 64.552 -4.929 -56.664 1.00 23.52 719 LYS A O 1
ATOM 5913 N N . ILE A 1 720 ? 63.212 -3.134 -56.342 1.00 23.59 720 ILE A N 1
ATOM 5914 C CA . ILE A 1 720 ? 63.113 -2.506 -57.679 1.00 23.59 720 ILE A CA 1
ATOM 5915 C C . ILE A 1 720 ? 62.108 -3.098 -58.688 1.00 23.59 720 ILE A C 1
ATOM 5917 O O . ILE A 1 720 ? 62.342 -4.135 -59.289 1.00 23.59 720 ILE A O 1
ATOM 5921 N N . LYS A 1 721 ? 61.108 -2.242 -58.990 1.00 22.81 721 LYS A N 1
ATOM 5922 C CA . LYS A 1 721 ? 60.276 -2.146 -60.213 1.00 22.81 721 LYS A CA 1
ATOM 5923 C C . LYS A 1 721 ? 59.362 -3.339 -60.530 1.00 22.81 721 LYS A C 1
ATOM 5925 O O . LYS A 1 721 ? 59.742 -4.482 -60.383 1.00 22.81 721 LYS A O 1
ATOM 5930 N N . LEU A 1 722 ? 58.188 -3.184 -61.130 1.00 21.83 722 LEU A N 1
ATOM 5931 C CA . LEU A 1 722 ? 57.204 -2.124 -61.429 1.00 21.83 722 LEU A CA 1
ATOM 5932 C C . LEU A 1 722 ? 56.250 -2.823 -62.423 1.00 21.83 722 LEU A C 1
ATOM 5934 O O . LEU A 1 722 ? 56.672 -3.777 -63.076 1.00 21.83 722 LEU A O 1
ATOM 5938 N N . SER A 1 723 ? 55.039 -2.299 -62.628 1.00 22.58 723 SER A N 1
ATOM 5939 C CA . SER A 1 723 ? 54.024 -2.836 -63.558 1.00 22.58 723 SER A CA 1
ATOM 5940 C C . SER A 1 723 ? 53.441 -4.202 -63.138 1.00 22.58 723 SER A C 1
ATOM 5942 O O . SER A 1 723 ? 54.130 -5.029 -62.558 1.00 22.58 723 SER A O 1
ATOM 5944 N N . SER A 1 724 ? 52.176 -4.534 -63.386 1.00 23.47 724 SER A N 1
ATOM 5945 C CA . SER A 1 724 ? 50.982 -3.733 -63.703 1.00 23.47 724 SER A CA 1
ATOM 5946 C C . SER A 1 724 ? 49.810 -4.705 -63.839 1.00 23.47 724 SER A C 1
ATOM 5948 O O . SER A 1 724 ? 49.950 -5.672 -64.584 1.00 23.47 724 SER A O 1
ATOM 5950 N N . ASN A 1 725 ? 48.666 -4.425 -63.207 1.00 26.05 725 ASN A N 1
ATOM 5951 C CA . ASN A 1 725 ? 47.346 -4.345 -63.861 1.00 26.05 725 ASN A CA 1
ATOM 5952 C C . ASN A 1 725 ? 46.210 -4.436 -62.834 1.00 26.05 725 ASN A C 1
ATOM 5954 O O . ASN A 1 725 ? 45.729 -5.519 -62.518 1.00 26.05 725 ASN A O 1
ATOM 5958 N N . ASN A 1 726 ? 45.707 -3.270 -62.423 1.00 25.47 726 ASN A N 1
ATOM 5959 C CA . ASN A 1 726 ? 44.291 -3.141 -62.097 1.00 25.47 726 ASN A CA 1
ATOM 5960 C C . ASN A 1 726 ? 43.520 -2.976 -63.412 1.00 25.47 726 ASN A C 1
ATOM 5962 O O . ASN A 1 726 ? 43.873 -2.119 -64.224 1.00 25.47 726 ASN A O 1
ATOM 5966 N N . LYS A 1 727 ? 42.437 -3.735 -63.585 1.00 26.14 727 LYS A N 1
ATOM 5967 C CA . LYS A 1 727 ? 41.326 -3.394 -64.482 1.00 26.14 727 LYS A CA 1
ATOM 5968 C C . LYS A 1 727 ? 40.028 -3.949 -63.905 1.00 26.14 727 LYS A C 1
ATOM 5970 O O . LYS A 1 727 ? 39.648 -5.054 -64.256 1.00 26.14 727 LYS A O 1
ATOM 5975 N N . GLU A 1 728 ? 39.409 -3.169 -63.024 1.00 28.09 728 GLU A N 1
ATOM 5976 C CA . GLU A 1 728 ? 37.966 -2.865 -62.993 1.00 28.09 728 GLU A CA 1
ATOM 5977 C C . GLU A 1 728 ? 37.647 -2.053 -61.731 1.00 28.09 728 GLU A C 1
ATOM 5979 O O . GLU A 1 728 ? 37.102 -2.557 -60.766 1.00 28.09 728 GLU A O 1
ATOM 5984 N N . ASP A 1 729 ? 38.038 -0.775 -61.759 1.00 28.48 729 ASP A N 1
ATOM 5985 C CA . ASP A 1 729 ? 37.472 0.296 -60.924 1.00 28.48 729 ASP A CA 1
ATOM 5986 C C . ASP A 1 729 ? 37.721 1.618 -61.660 1.00 28.48 729 ASP A C 1
ATOM 5988 O O . ASP A 1 729 ? 38.643 2.386 -61.388 1.00 28.48 729 ASP A O 1
ATOM 5992 N N . LEU A 1 730 ? 36.962 1.804 -62.742 1.00 31.56 730 LEU A N 1
ATOM 5993 C CA . LEU A 1 730 ? 37.187 2.858 -63.729 1.00 31.56 730 LEU A CA 1
ATOM 5994 C C . LEU A 1 730 ? 35.864 3.568 -64.046 1.00 31.56 730 LEU A C 1
ATOM 5996 O O . LEU A 1 730 ? 35.388 3.540 -65.183 1.00 31.56 730 LEU A O 1
ATOM 6000 N N . LYS A 1 731 ? 35.250 4.179 -63.016 1.00 28.81 731 LYS A N 1
ATOM 6001 C CA . LYS A 1 731 ? 34.123 5.114 -63.208 1.00 28.81 731 LYS A CA 1
ATOM 6002 C C . LYS A 1 731 ? 33.840 6.168 -62.125 1.00 28.81 731 LYS A C 1
ATOM 6004 O O . LYS A 1 731 ? 33.159 7.125 -62.467 1.00 28.81 731 LYS A O 1
ATOM 6009 N N . GLU A 1 732 ? 34.382 6.084 -60.905 1.00 32.22 732 GLU A N 1
ATOM 6010 C CA . GLU A 1 732 ? 34.145 7.120 -59.866 1.00 32.22 732 GLU A CA 1
ATOM 6011 C C . GLU A 1 732 ? 35.282 8.145 -59.684 1.00 32.22 732 GLU A C 1
ATOM 6013 O O . GLU A 1 732 ? 35.094 9.187 -59.063 1.00 32.22 732 GLU A O 1
ATOM 6018 N N . THR A 1 733 ? 36.452 7.946 -60.296 1.00 29.56 733 THR A N 1
ATOM 6019 C CA . THR A 1 733 ? 37.599 8.873 -60.182 1.00 29.56 733 THR A CA 1
ATOM 6020 C C . THR A 1 733 ? 37.550 10.091 -61.120 1.00 29.56 733 THR A C 1
ATOM 6022 O O . THR A 1 733 ? 38.475 10.900 -61.118 1.00 29.56 733 THR A O 1
ATOM 6025 N N . LEU A 1 734 ? 36.482 10.264 -61.910 1.00 30.38 734 LEU A N 1
ATOM 6026 C CA . LEU A 1 734 ? 36.407 11.271 -62.985 1.00 30.38 734 LEU A CA 1
ATOM 6027 C C . LEU A 1 734 ? 35.791 12.630 -62.598 1.00 30.38 734 LEU A C 1
ATOM 6029 O O . LEU A 1 734 ? 35.897 13.578 -63.381 1.00 30.38 734 LEU A O 1
ATOM 6033 N N . ASP A 1 735 ? 35.215 12.760 -61.399 1.00 30.78 735 ASP A N 1
ATOM 6034 C CA . ASP A 1 735 ? 34.708 14.047 -60.890 1.00 30.78 735 ASP A CA 1
ATOM 6035 C C . ASP A 1 735 ? 35.606 14.695 -59.818 1.00 30.78 735 ASP A C 1
ATOM 6037 O O . ASP A 1 735 ? 35.465 15.884 -59.533 1.00 30.78 735 ASP A O 1
ATOM 6041 N N . ILE A 1 736 ? 36.627 13.986 -59.319 1.00 35.28 736 ILE A N 1
ATOM 6042 C CA . ILE A 1 736 ? 37.625 14.552 -58.390 1.00 35.28 736 ILE A CA 1
ATOM 6043 C C . ILE A 1 736 ? 38.691 15.385 -59.139 1.00 35.28 736 ILE A C 1
ATOM 6045 O O . ILE A 1 736 ? 39.117 16.437 -58.653 1.00 35.28 736 ILE A O 1
ATOM 6049 N N . GLU A 1 737 ? 39.081 15.012 -60.366 1.00 31.86 737 GLU A N 1
ATOM 6050 C CA . GLU A 1 737 ? 40.085 15.776 -61.139 1.00 31.86 737 GLU A CA 1
ATOM 6051 C C . GLU A 1 737 ? 39.555 17.082 -61.765 1.00 31.86 737 GLU A C 1
ATOM 6053 O O . GLU A 1 737 ? 40.323 18.029 -61.967 1.00 31.86 737 GLU A O 1
ATOM 6058 N N . LYS A 1 738 ? 38.237 17.206 -61.978 1.00 31.70 738 LYS A N 1
ATOM 6059 C CA . LYS A 1 738 ? 37.603 18.479 -62.387 1.00 31.70 738 LYS A CA 1
ATOM 6060 C C . LYS A 1 738 ? 37.546 19.513 -61.255 1.00 31.70 738 LYS A C 1
ATOM 6062 O O . LYS A 1 738 ? 37.423 20.707 -61.526 1.00 31.70 738 LYS A O 1
ATOM 6067 N N . GLY A 1 739 ? 37.659 19.074 -59.998 1.00 33.94 739 GLY A N 1
ATOM 6068 C CA . GLY A 1 739 ? 37.823 19.958 -58.841 1.00 33.94 739 GLY A CA 1
ATOM 6069 C C . GLY A 1 739 ? 39.236 20.542 -58.743 1.00 33.94 739 GLY A C 1
ATOM 6070 O O . GLY A 1 739 ? 39.397 21.728 -58.463 1.00 33.94 739 GLY A O 1
ATOM 6071 N N . ARG A 1 740 ? 40.269 19.739 -59.042 1.00 29.89 740 ARG A N 1
ATOM 6072 C CA . ARG A 1 740 ? 41.679 20.172 -58.973 1.00 29.89 740 ARG A CA 1
ATOM 6073 C C . ARG A 1 740 ? 42.088 21.151 -60.073 1.00 29.89 740 ARG A C 1
ATOM 6075 O O . ARG A 1 740 ? 42.852 22.073 -59.800 1.00 29.89 740 ARG A O 1
ATOM 6082 N N . THR A 1 741 ? 41.559 21.012 -61.287 1.00 33.00 741 THR A N 1
ATOM 6083 C CA . THR A 1 741 ? 41.899 21.918 -62.403 1.00 33.00 741 THR A CA 1
ATOM 6084 C C . THR A 1 741 ? 41.382 23.349 -62.203 1.00 33.00 741 THR A C 1
ATOM 6086 O O . THR A 1 741 ? 42.075 24.291 -62.570 1.00 33.00 741 THR A O 1
ATOM 6089 N N . LYS A 1 742 ? 40.246 23.548 -61.517 1.00 33.22 742 LYS A N 1
ATOM 6090 C CA . LYS A 1 742 ? 39.714 24.896 -61.212 1.00 33.22 742 LYS A CA 1
ATOM 6091 C C . LYS A 1 742 ? 40.481 25.679 -60.138 1.00 33.22 742 LYS A C 1
ATOM 6093 O O . LYS A 1 742 ? 40.279 26.886 -60.030 1.00 33.22 742 LYS A O 1
ATOM 6098 N N . LEU A 1 743 ? 41.324 25.023 -59.339 1.00 33.62 743 LEU A N 1
ATOM 6099 C CA . LEU A 1 743 ? 42.179 25.696 -58.351 1.00 33.62 743 LEU A CA 1
ATOM 6100 C C . LEU A 1 743 ? 43.483 26.204 -58.985 1.00 33.62 743 LEU A C 1
ATOM 6102 O O . LEU A 1 743 ? 43.887 27.334 -58.721 1.00 33.62 743 LEU A O 1
ATOM 6106 N N . ILE A 1 744 ? 44.076 25.422 -59.891 1.00 36.72 744 ILE A N 1
ATOM 6107 C CA . ILE A 1 744 ? 45.346 25.751 -60.561 1.00 36.72 744 ILE A CA 1
ATOM 6108 C C . ILE A 1 744 ? 45.208 26.974 -61.489 1.00 36.72 744 ILE A C 1
ATOM 6110 O O . ILE A 1 744 ? 46.137 27.773 -61.598 1.00 36.72 744 ILE A O 1
ATOM 6114 N N . ASP A 1 745 ? 44.037 27.192 -62.097 1.00 37.25 745 ASP A N 1
ATOM 6115 C CA . ASP A 1 745 ? 43.787 28.383 -62.928 1.00 37.25 745 ASP A CA 1
ATOM 6116 C C . ASP A 1 745 ? 43.708 29.701 -62.127 1.00 37.25 745 ASP A C 1
ATOM 6118 O O . ASP A 1 745 ? 43.784 30.775 -62.722 1.00 37.25 745 ASP A O 1
ATOM 6122 N N . LYS A 1 746 ? 43.618 29.650 -60.786 1.00 40.81 746 LYS A N 1
ATOM 6123 C CA . LYS A 1 746 ? 43.739 30.834 -59.910 1.00 40.81 746 LYS A CA 1
ATOM 6124 C C . LYS A 1 746 ? 45.151 31.081 -59.376 1.00 40.81 746 LYS A C 1
ATOM 6126 O O . LYS A 1 746 ? 45.448 32.207 -58.994 1.00 40.81 746 LYS A O 1
ATOM 6131 N N . GLU A 1 747 ? 46.031 30.081 -59.377 1.00 43.03 747 GLU A N 1
ATOM 6132 C CA . GLU A 1 747 ? 47.419 30.247 -58.911 1.00 43.03 747 GLU A CA 1
ATOM 6133 C C . GLU A 1 747 ? 48.299 31.027 -59.908 1.00 43.03 747 GLU A C 1
ATOM 6135 O O . GLU A 1 747 ? 49.390 31.461 -59.555 1.00 43.03 747 GLU A O 1
ATOM 6140 N N . LYS A 1 748 ? 47.829 31.254 -61.143 1.00 43.62 748 LYS A N 1
ATOM 6141 C CA . LYS A 1 748 ? 48.570 31.966 -62.203 1.00 43.62 748 LYS A CA 1
ATOM 6142 C C . LYS A 1 748 ? 48.373 33.488 -62.245 1.00 43.62 748 LYS A C 1
ATOM 6144 O O . LYS A 1 748 ? 48.902 34.119 -63.156 1.00 43.62 748 LYS A O 1
ATOM 6149 N N . SER A 1 749 ? 47.611 34.079 -61.323 1.00 46.53 749 SER A N 1
ATOM 6150 C CA . SER A 1 749 ? 47.305 35.523 -61.324 1.00 46.53 749 SER A CA 1
ATOM 6151 C C . SER A 1 749 ? 47.731 36.263 -60.051 1.00 46.53 749 SER A C 1
ATOM 6153 O O . SER A 1 749 ? 47.224 37.351 -59.795 1.00 46.53 749 SER A O 1
ATOM 6155 N N . ILE A 1 750 ? 48.601 35.665 -59.235 1.00 53.06 750 ILE A N 1
ATOM 6156 C CA . ILE A 1 750 ? 49.110 36.247 -57.989 1.00 53.06 750 ILE A CA 1
ATOM 6157 C C . ILE A 1 750 ? 50.621 36.433 -58.154 1.00 53.06 750 ILE A C 1
ATOM 6159 O O . ILE A 1 750 ? 51.363 35.451 -58.163 1.00 53.06 750 ILE A O 1
ATOM 6163 N N . ASP A 1 751 ? 51.071 37.681 -58.305 1.00 53.78 751 ASP A N 1
ATOM 6164 C CA . ASP A 1 751 ? 52.500 38.004 -58.273 1.00 53.78 751 ASP A CA 1
ATOM 6165 C C . ASP A 1 751 ? 53.001 37.922 -56.823 1.00 53.78 751 ASP A C 1
ATOM 6167 O O . ASP A 1 751 ? 52.540 38.640 -55.930 1.00 53.78 751 ASP A O 1
ATOM 6171 N N . PHE A 1 752 ? 53.951 37.021 -56.582 1.00 60.56 752 PHE A N 1
ATOM 6172 C CA . PHE A 1 752 ? 54.639 36.888 -55.301 1.00 60.56 752 PHE A CA 1
ATOM 6173 C C . PHE A 1 752 ? 55.881 37.785 -55.293 1.00 60.56 752 PHE A C 1
ATOM 6175 O O . PHE A 1 752 ? 56.709 37.712 -56.203 1.00 60.56 752 PHE A O 1
ATOM 6182 N N . SER A 1 753 ? 56.038 38.614 -54.260 1.00 66.06 753 SER A N 1
ATOM 6183 C CA . SER A 1 753 ? 57.260 39.403 -54.068 1.00 66.06 753 SER A CA 1
ATOM 6184 C C . SER A 1 753 ? 58.447 38.513 -53.668 1.00 66.06 753 SER A C 1
ATOM 6186 O O . SER A 1 753 ? 58.264 37.378 -53.221 1.00 66.06 753 SER A O 1
ATOM 6188 N N . GLU A 1 754 ? 59.680 39.027 -53.762 1.00 60.97 754 GLU A N 1
ATOM 6189 C CA . GLU A 1 754 ? 60.868 38.290 -53.290 1.00 60.97 754 GLU A CA 1
ATOM 6190 C C . GLU A 1 754 ? 60.753 37.883 -51.806 1.00 60.97 754 GLU A C 1
ATOM 6192 O O . GLU A 1 754 ? 61.182 36.786 -51.446 1.00 60.97 754 GLU A O 1
ATOM 6197 N N . LEU A 1 755 ? 60.099 38.700 -50.964 1.00 60.72 755 LEU A N 1
ATOM 6198 C CA . LEU A 1 755 ? 59.828 38.347 -49.564 1.00 60.72 755 LEU A CA 1
ATOM 6199 C C . LEU A 1 755 ? 58.745 37.265 -49.415 1.00 60.72 755 LEU A C 1
ATOM 6201 O O . LEU A 1 755 ? 58.857 36.419 -48.528 1.00 60.72 755 LEU A O 1
ATOM 6205 N N . ASP A 1 756 ? 57.715 37.240 -50.270 1.00 66.94 756 ASP A N 1
ATOM 6206 C CA . ASP A 1 756 ? 56.706 36.169 -50.230 1.00 66.94 756 ASP A CA 1
ATOM 6207 C C . ASP A 1 756 ? 57.324 34.807 -50.588 1.00 66.94 756 ASP A C 1
ATOM 6209 O O . ASP A 1 756 ? 56.971 33.781 -50.005 1.00 66.94 756 ASP A O 1
ATOM 6213 N N . ALA A 1 757 ? 58.291 34.788 -51.513 1.00 67.94 757 ALA A N 1
ATOM 6214 C CA . ALA A 1 757 ? 59.036 33.583 -51.873 1.00 67.94 757 ALA A CA 1
ATOM 6215 C C . ALA A 1 757 ? 59.964 33.089 -50.742 1.00 67.94 757 ALA A C 1
ATOM 6217 O O . ALA A 1 757 ? 60.230 31.888 -50.635 1.00 67.94 757 ALA A O 1
ATOM 6218 N N . GLU A 1 758 ? 60.450 33.989 -49.884 1.00 69.44 758 GLU A N 1
ATOM 6219 C CA . GLU A 1 758 ? 61.210 33.641 -48.678 1.00 69.44 758 GLU A CA 1
ATOM 6220 C C . GLU A 1 758 ? 60.291 33.089 -47.572 1.00 69.44 758 GLU A C 1
ATOM 6222 O O . GLU A 1 758 ? 60.593 32.054 -46.972 1.00 69.44 758 GLU A O 1
ATOM 6227 N N . LEU A 1 759 ? 59.105 33.681 -47.387 1.00 74.94 759 LEU A N 1
ATOM 6228 C CA . LEU A 1 759 ? 58.061 33.163 -46.492 1.00 74.94 759 LEU A CA 1
ATOM 6229 C C . LEU A 1 759 ? 57.505 31.807 -46.922 1.00 74.94 759 LEU A C 1
ATOM 6231 O O . LEU A 1 759 ? 57.283 30.954 -46.066 1.00 74.94 759 LEU A O 1
ATOM 6235 N N . LEU A 1 760 ? 57.322 31.568 -48.223 1.00 75.38 760 LEU A N 1
ATOM 6236 C CA . LEU A 1 760 ? 56.904 30.263 -48.738 1.00 75.38 760 LEU A CA 1
ATOM 6237 C C . LEU A 1 760 ? 57.907 29.170 -48.335 1.00 75.38 760 LEU A C 1
ATOM 6239 O O . LEU A 1 760 ? 57.503 28.129 -47.818 1.00 75.38 760 LEU A O 1
ATOM 6243 N N . LYS A 1 761 ? 59.215 29.437 -48.466 1.00 74.88 761 LYS A N 1
ATOM 6244 C CA . LYS A 1 761 ? 60.267 28.513 -48.007 1.00 74.88 761 LYS A CA 1
ATOM 6245 C C . LYS A 1 761 ? 60.200 28.268 -46.500 1.00 74.88 761 LYS A C 1
ATOM 6247 O O . LYS A 1 761 ? 60.384 27.129 -46.083 1.00 74.88 761 LYS A O 1
ATOM 6252 N N . LEU A 1 762 ? 59.926 29.293 -45.686 1.00 79.44 762 LEU A N 1
ATOM 6253 C CA . LEU A 1 762 ? 59.733 29.134 -44.237 1.00 79.44 762 LEU A CA 1
ATOM 6254 C C . LEU A 1 762 ? 58.488 28.289 -43.921 1.00 79.44 762 LEU A C 1
ATOM 6256 O O . LEU A 1 762 ? 58.560 27.365 -43.114 1.00 79.44 762 LEU A O 1
ATOM 6260 N N . PHE A 1 763 ? 57.356 28.548 -44.580 1.00 77.94 763 PHE A N 1
ATOM 6261 C CA . PHE A 1 763 ? 56.104 27.812 -44.373 1.00 77.94 763 PHE A CA 1
ATOM 6262 C C . PHE A 1 763 ? 56.177 26.345 -44.821 1.00 77.94 763 PHE A C 1
ATOM 6264 O O . PHE A 1 763 ? 55.447 25.509 -44.281 1.00 77.94 763 PHE A O 1
ATOM 6271 N N . GLU A 1 764 ? 57.070 25.988 -45.745 1.00 76.94 764 GLU A N 1
ATOM 6272 C CA . GLU A 1 764 ? 57.274 24.605 -46.191 1.00 76.94 764 GLU A CA 1
ATOM 6273 C C . GLU A 1 764 ? 58.154 23.763 -45.242 1.00 76.94 764 GLU A C 1
ATOM 6275 O O . GLU A 1 764 ? 57.944 22.553 -45.157 1.00 76.94 764 GLU A O 1
ATOM 6280 N N . GLN A 1 765 ? 59.032 24.364 -44.424 1.00 73.69 765 GLN A N 1
ATOM 6281 C CA . GLN A 1 765 ? 59.915 23.646 -43.478 1.00 73.69 765 GLN A CA 1
ATOM 6282 C C . GLN A 1 765 ? 59.157 22.780 -42.459 1.00 73.69 765 GLN A C 1
ATOM 6284 O O . GLN A 1 765 ? 58.159 23.215 -41.891 1.00 73.69 765 GLN A O 1
ATOM 6289 N N . GLU A 1 766 ? 59.632 21.566 -42.160 1.00 59.44 766 GLU A N 1
ATOM 6290 C CA . GLU A 1 766 ? 58.928 20.637 -41.251 1.00 59.44 766 GLU A CA 1
ATOM 6291 C C . GLU A 1 766 ? 58.728 21.169 -39.819 1.00 59.44 766 GLU A C 1
ATOM 6293 O O . GLU A 1 766 ? 57.776 20.766 -39.148 1.00 59.44 766 GLU A O 1
ATOM 6298 N N . LYS A 1 767 ? 59.602 22.063 -39.336 1.00 61.50 767 LYS A N 1
ATOM 6299 C CA . LYS A 1 767 ? 59.538 22.652 -37.989 1.00 61.50 767 LYS A CA 1
ATOM 6300 C C . LYS A 1 767 ? 59.959 24.118 -38.020 1.00 61.50 767 LYS A C 1
ATOM 6302 O O . LYS A 1 767 ? 61.004 24.429 -38.576 1.00 61.50 767 LYS A O 1
ATOM 6307 N N . PHE A 1 768 ? 59.190 24.977 -37.355 1.00 67.88 768 PHE A N 1
ATOM 6308 C CA . PHE A 1 768 ? 59.555 26.375 -37.123 1.00 67.88 768 PHE A CA 1
ATOM 6309 C C . PHE A 1 768 ? 60.477 26.508 -35.907 1.00 67.88 768 PHE A C 1
ATOM 6311 O O . PHE A 1 768 ? 60.234 25.891 -34.867 1.00 67.88 768 PHE A O 1
ATOM 6318 N N . SER A 1 769 ? 61.489 27.366 -36.002 1.00 68.44 769 SER A N 1
ATOM 6319 C CA . SER A 1 769 ? 62.214 27.884 -34.844 1.00 68.44 769 SER A CA 1
ATOM 6320 C C . SER A 1 769 ? 61.512 29.112 -34.243 1.00 68.44 769 SER A C 1
ATOM 6322 O O . SER A 1 769 ? 60.621 29.731 -34.842 1.00 68.44 769 SER A O 1
ATOM 6324 N N . ASN A 1 770 ? 61.956 29.521 -33.052 1.00 66.25 770 ASN A N 1
ATOM 6325 C CA . ASN A 1 770 ? 61.515 30.781 -32.443 1.00 66.25 770 ASN A CA 1
ATOM 6326 C C . ASN A 1 770 ? 61.904 32.003 -33.297 1.00 66.25 770 ASN A C 1
ATOM 6328 O O . ASN A 1 770 ? 61.207 33.014 -33.258 1.00 66.25 770 ASN A O 1
ATOM 6332 N N . ASN A 1 771 ? 62.982 31.913 -34.085 1.00 71.19 771 ASN A N 1
ATOM 6333 C CA . ASN A 1 771 ? 63.440 33.005 -34.942 1.00 71.19 771 ASN A CA 1
ATOM 6334 C C . ASN A 1 771 ? 62.521 33.168 -36.164 1.00 71.19 771 ASN A C 1
ATOM 6336 O O . ASN A 1 771 ? 62.077 34.275 -36.458 1.00 71.19 771 ASN A O 1
ATOM 6340 N N . ASP A 1 772 ? 62.141 32.055 -36.799 1.00 74.12 772 ASP A N 1
ATOM 6341 C CA . ASP A 1 772 ? 61.192 32.047 -37.925 1.00 74.12 772 ASP A CA 1
ATOM 6342 C C . ASP A 1 772 ? 59.834 32.601 -37.483 1.00 74.12 772 ASP A C 1
ATOM 6344 O O . ASP A 1 772 ? 59.218 33.414 -38.167 1.00 74.12 772 ASP A O 1
ATOM 6348 N N . SER A 1 773 ? 59.411 32.241 -36.268 1.00 73.00 773 SER A N 1
ATOM 6349 C CA . SER A 1 773 ? 58.201 32.773 -35.640 1.00 73.00 773 SER A CA 1
ATOM 6350 C C . SER A 1 773 ? 58.242 34.296 -35.457 1.00 73.00 773 SER A C 1
ATOM 6352 O O . SER A 1 773 ? 57.211 34.951 -35.598 1.00 73.00 773 SER A O 1
ATOM 6354 N N . HIS A 1 774 ? 59.402 34.888 -35.159 1.00 75.88 774 HIS A N 1
ATOM 6355 C CA . HIS A 1 774 ? 59.549 36.346 -35.097 1.00 75.88 774 HIS A CA 1
ATOM 6356 C C . HIS A 1 774 ? 59.484 36.994 -36.485 1.00 75.88 774 HIS A C 1
ATOM 6358 O O . HIS A 1 774 ? 58.790 37.997 -36.637 1.00 75.88 774 HIS A O 1
ATOM 6364 N N . ILE A 1 775 ? 60.133 36.400 -37.492 1.00 77.00 775 ILE A N 1
ATOM 6365 C CA . ILE A 1 775 ? 60.114 36.882 -38.885 1.00 77.00 775 ILE A CA 1
ATOM 6366 C C . ILE A 1 775 ? 58.679 36.889 -39.437 1.00 77.00 775 ILE A C 1
ATOM 6368 O O . ILE A 1 775 ? 58.228 37.896 -39.980 1.00 77.00 775 ILE A O 1
ATOM 6372 N N . ILE A 1 776 ? 57.928 35.803 -39.226 1.00 77.94 776 ILE A N 1
ATOM 6373 C CA . ILE A 1 776 ? 56.534 35.672 -39.679 1.00 77.94 776 ILE A CA 1
ATOM 6374 C C . ILE A 1 776 ? 55.630 36.724 -39.012 1.00 77.94 776 ILE A C 1
ATOM 6376 O O . ILE A 1 776 ? 54.788 37.320 -39.682 1.00 77.94 776 ILE A O 1
ATOM 6380 N N . ASN A 1 777 ? 55.811 36.988 -37.713 1.00 77.50 777 ASN A N 1
ATOM 6381 C CA . ASN A 1 777 ? 55.014 37.984 -36.989 1.00 77.50 777 ASN A CA 1
ATOM 6382 C C . ASN A 1 777 ? 55.365 39.433 -37.378 1.00 77.50 777 ASN A C 1
ATOM 6384 O O . ASN A 1 777 ? 54.459 4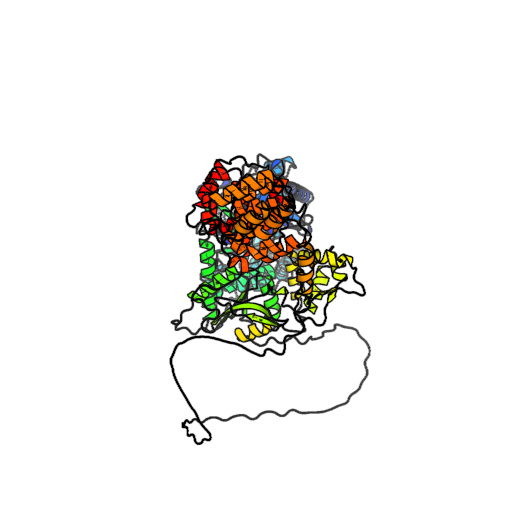0.243 -37.574 1.00 77.50 777 ASN A O 1
ATOM 6388 N N . ASP A 1 778 ? 56.651 39.764 -37.537 1.00 77.38 778 ASP A N 1
ATOM 6389 C CA . ASP A 1 778 ? 57.077 41.092 -38.004 1.00 77.38 778 ASP A CA 1
ATOM 6390 C C . ASP A 1 778 ? 56.552 41.369 -39.423 1.00 77.38 778 ASP A C 1
ATOM 6392 O O . ASP A 1 778 ? 55.996 42.440 -39.681 1.00 77.38 778 ASP A O 1
ATOM 6396 N N . TYR A 1 779 ? 56.610 40.373 -40.314 1.00 79.19 779 TYR A N 1
ATOM 6397 C CA . TYR A 1 779 ? 56.039 40.485 -41.654 1.00 79.19 779 TYR A CA 1
ATOM 6398 C C . TYR A 1 779 ? 54.511 40.632 -41.634 1.00 79.19 779 TYR A C 1
ATOM 6400 O O . TYR A 1 779 ? 53.979 41.502 -42.328 1.00 79.19 779 TYR A O 1
ATOM 6408 N N . MET A 1 780 ? 53.806 39.838 -40.817 1.00 79.88 780 MET A N 1
ATOM 6409 C CA . MET A 1 780 ? 52.348 39.916 -40.663 1.00 79.88 780 MET A CA 1
ATOM 6410 C C . MET A 1 780 ? 51.900 41.316 -40.233 1.00 79.88 780 MET A C 1
ATOM 6412 O O . MET A 1 780 ? 50.986 41.869 -40.839 1.00 79.88 780 MET A O 1
ATOM 6416 N N . SER A 1 781 ? 52.594 41.930 -39.268 1.00 76.06 781 SER A N 1
ATOM 6417 C CA . SER A 1 781 ? 52.265 43.280 -38.782 1.00 76.06 781 SER A CA 1
ATOM 6418 C C . SER A 1 781 ? 52.367 44.372 -39.862 1.00 76.06 781 SER A C 1
ATOM 6420 O O . SER A 1 781 ? 51.692 45.397 -39.777 1.00 76.06 781 SER A O 1
ATOM 6422 N N . LYS A 1 782 ? 53.186 44.144 -40.899 1.00 77.50 782 LYS A N 1
ATOM 6423 C CA . LYS A 1 782 ? 53.443 45.084 -42.005 1.00 77.50 782 LYS A CA 1
ATOM 6424 C C . LYS A 1 782 ? 52.612 44.792 -43.258 1.00 77.50 782 LYS A C 1
ATOM 6426 O O . LYS A 1 782 ? 52.393 45.702 -44.049 1.00 77.50 782 LYS A O 1
ATOM 6431 N N . ASN A 1 783 ? 52.149 43.551 -43.439 1.00 77.38 783 ASN A N 1
ATOM 6432 C CA . ASN A 1 783 ? 51.556 43.061 -44.691 1.00 77.38 783 ASN A CA 1
ATOM 6433 C C . ASN A 1 783 ? 50.204 42.343 -44.507 1.00 77.38 783 ASN A C 1
ATOM 6435 O O . ASN A 1 783 ? 49.791 41.588 -45.384 1.00 77.38 783 ASN A O 1
ATOM 6439 N N . PHE A 1 784 ? 49.486 42.571 -43.403 1.00 75.69 784 PHE A N 1
ATOM 6440 C CA . PHE A 1 784 ? 48.211 41.897 -43.093 1.00 75.69 784 PHE A CA 1
ATOM 6441 C C . PHE A 1 784 ? 47.119 42.018 -44.181 1.00 75.69 784 PHE A C 1
ATOM 6443 O O . PHE A 1 784 ? 46.261 41.147 -44.264 1.00 75.69 784 PHE A O 1
ATOM 6450 N N . ASN A 1 785 ? 47.182 43.044 -45.043 1.00 74.44 785 ASN A N 1
ATOM 6451 C CA . ASN A 1 785 ? 46.269 43.259 -46.178 1.00 74.44 785 ASN A CA 1
ATOM 6452 C C . ASN A 1 785 ? 46.785 42.723 -47.537 1.00 74.44 785 ASN A C 1
ATOM 6454 O O . ASN A 1 785 ? 46.135 42.938 -48.558 1.00 74.44 785 ASN A O 1
ATOM 6458 N N . ASN A 1 786 ? 47.958 42.084 -47.599 1.00 81.94 786 ASN A N 1
ATOM 6459 C CA . ASN A 1 786 ? 48.544 41.590 -48.853 1.00 81.94 786 ASN A CA 1
ATOM 6460 C C . ASN A 1 786 ? 47.858 40.278 -49.295 1.00 81.94 786 ASN A C 1
ATOM 6462 O O . ASN A 1 786 ? 47.877 39.288 -48.563 1.00 81.94 786 ASN A O 1
ATOM 6466 N N . GLU A 1 787 ? 47.277 40.248 -50.501 1.00 76.69 787 GLU A N 1
ATOM 6467 C CA . GLU A 1 787 ? 46.549 39.079 -51.025 1.00 76.69 787 GLU A CA 1
ATOM 6468 C C . GLU A 1 787 ? 47.427 37.821 -51.165 1.00 76.69 787 GLU A C 1
ATOM 6470 O O . GLU A 1 787 ? 46.976 36.723 -50.827 1.00 76.69 787 GLU A O 1
ATOM 6475 N N . SER A 1 788 ? 48.682 37.973 -51.600 1.00 75.38 788 SER A N 1
ATOM 6476 C CA . SER A 1 788 ? 49.666 36.888 -51.731 1.00 75.38 788 SER A CA 1
ATOM 6477 C C . SER A 1 788 ? 50.000 36.283 -50.364 1.00 75.38 788 SER A C 1
ATOM 6479 O O . SER A 1 788 ? 50.015 35.060 -50.200 1.00 75.38 788 SER A O 1
ATOM 6481 N N . PHE A 1 789 ? 50.166 37.129 -49.345 1.00 80.44 789 PHE A N 1
ATOM 6482 C CA . PHE A 1 789 ? 50.406 36.694 -47.970 1.00 80.44 789 PHE A CA 1
ATOM 6483 C C . PHE A 1 789 ? 49.171 36.028 -47.342 1.00 80.44 789 PHE A C 1
ATOM 6485 O O . PHE A 1 789 ? 49.285 34.960 -46.737 1.00 80.44 789 PHE A O 1
ATOM 6492 N N . ILE A 1 790 ? 47.973 36.587 -47.547 1.00 80.06 790 ILE A N 1
ATOM 6493 C CA . ILE A 1 790 ? 46.705 35.981 -47.111 1.00 80.06 790 ILE A CA 1
ATOM 6494 C C . ILE A 1 790 ? 46.502 34.614 -47.786 1.00 80.06 790 ILE A C 1
ATOM 6496 O O . ILE A 1 790 ? 46.045 33.673 -47.133 1.00 80.06 790 ILE A O 1
ATOM 6500 N N . TYR A 1 791 ? 46.871 34.448 -49.061 1.00 81.56 791 TYR A N 1
ATOM 6501 C CA . TYR A 1 791 ? 46.837 33.147 -49.739 1.00 81.56 791 TYR A CA 1
ATOM 6502 C C . TYR A 1 791 ? 47.750 32.117 -49.054 1.00 81.56 791 TYR A C 1
ATOM 6504 O O . TYR A 1 791 ? 47.314 30.998 -48.770 1.00 81.56 791 TYR A O 1
ATOM 6512 N N . LEU A 1 792 ? 48.985 32.505 -48.719 1.00 80.81 792 LEU A N 1
ATOM 6513 C CA . LEU A 1 792 ? 49.933 31.646 -48.006 1.00 80.81 792 LEU A CA 1
ATOM 6514 C C . LEU A 1 792 ? 49.450 31.291 -46.589 1.00 80.81 792 LEU A C 1
ATOM 6516 O O . LEU A 1 792 ? 49.496 30.120 -46.213 1.00 80.81 792 LEU A O 1
ATOM 6520 N N . LEU A 1 793 ? 48.916 32.252 -45.826 1.00 82.62 793 LEU A N 1
ATOM 6521 C CA . LEU A 1 793 ? 48.325 31.987 -44.507 1.00 82.62 793 LEU A CA 1
ATOM 6522 C C . LEU A 1 793 ? 47.188 30.967 -44.586 1.00 82.62 793 LEU A C 1
ATOM 6524 O O . LEU A 1 793 ? 47.160 30.026 -43.799 1.00 82.62 793 LEU A O 1
ATOM 6528 N N . ASN A 1 794 ? 46.290 31.114 -45.563 1.00 82.50 794 ASN A N 1
ATOM 6529 C CA . ASN A 1 794 ? 45.198 30.170 -45.794 1.00 82.50 794 ASN A CA 1
ATOM 6530 C C . ASN A 1 794 ? 45.710 28.761 -46.130 1.00 82.50 794 ASN A C 1
ATOM 6532 O O . ASN A 1 794 ? 45.243 27.779 -45.556 1.00 82.50 794 ASN A O 1
ATOM 6536 N N . LYS A 1 795 ? 46.708 28.658 -47.016 1.00 82.44 795 LYS A N 1
ATOM 6537 C CA . LYS A 1 795 ? 47.297 27.381 -47.447 1.00 82.44 795 LYS A CA 1
ATOM 6538 C C . LYS A 1 795 ? 47.992 26.618 -46.310 1.00 82.44 795 LYS A C 1
ATOM 6540 O O . LYS A 1 795 ? 47.965 25.389 -46.308 1.00 82.44 795 LYS A O 1
ATOM 6545 N N . TYR A 1 796 ? 48.593 27.320 -45.347 1.00 84.62 796 TYR A N 1
ATOM 6546 C CA . TYR A 1 796 ? 49.372 26.714 -44.256 1.00 84.62 796 TYR A CA 1
ATOM 6547 C C . TYR A 1 796 ? 48.742 26.880 -42.856 1.00 84.62 796 TYR A C 1
ATOM 6549 O O . TYR A 1 796 ? 49.391 26.555 -41.858 1.00 84.62 796 TYR A O 1
ATOM 6557 N N . PHE A 1 797 ? 47.478 27.318 -42.754 1.00 86.44 797 PHE A N 1
ATOM 6558 C CA . PHE A 1 797 ? 46.829 27.685 -41.484 1.00 86.44 797 PHE A CA 1
ATOM 6559 C C . PHE A 1 797 ? 46.917 26.600 -40.402 1.00 86.44 797 PHE A C 1
ATOM 6561 O O . PHE A 1 797 ? 47.373 26.885 -39.299 1.00 86.44 797 PHE A O 1
ATOM 6568 N N . ILE A 1 798 ? 46.573 25.343 -40.712 1.00 83.38 798 ILE A N 1
ATOM 6569 C CA . ILE A 1 798 ? 46.613 24.223 -39.746 1.00 83.38 798 ILE A CA 1
ATOM 6570 C C . ILE A 1 798 ? 48.011 24.082 -39.121 1.00 83.38 798 ILE A C 1
ATOM 6572 O O . ILE A 1 798 ? 48.142 23.930 -37.907 1.00 83.38 798 ILE A O 1
ATOM 6576 N N . LYS A 1 799 ? 49.066 24.199 -39.936 1.00 81.88 799 LYS A N 1
ATOM 6577 C CA . LYS A 1 799 ? 50.467 24.090 -39.508 1.00 81.88 799 LYS A CA 1
ATOM 6578 C C . LYS A 1 799 ? 50.898 25.289 -38.655 1.00 81.88 799 LYS A C 1
ATOM 6580 O O . LYS A 1 799 ? 51.560 25.108 -37.634 1.00 81.88 799 LYS A O 1
ATOM 6585 N N . LEU A 1 800 ? 50.493 26.495 -39.058 1.00 81.31 800 LEU A N 1
ATOM 6586 C CA . LEU A 1 800 ? 50.780 27.755 -38.363 1.00 81.31 800 LEU A CA 1
ATOM 6587 C C . LEU A 1 800 ? 49.980 27.917 -37.059 1.00 81.31 800 LEU A C 1
ATOM 6589 O O . LEU A 1 800 ? 50.457 28.570 -36.134 1.00 81.31 800 LEU A O 1
ATOM 6593 N N . SER A 1 801 ? 48.810 27.277 -36.949 1.00 82.56 801 SER A N 1
ATOM 6594 C CA . SER A 1 801 ? 47.904 27.382 -35.796 1.00 82.56 801 SER A CA 1
ATOM 6595 C C . SER A 1 801 ? 48.515 26.918 -34.471 1.00 82.56 801 SER A C 1
ATOM 6597 O O . SER A 1 801 ? 48.060 27.308 -33.401 1.00 82.56 801 SER A O 1
ATOM 6599 N N . ASN A 1 802 ? 49.597 26.137 -34.518 1.00 79.31 802 ASN A N 1
ATOM 6600 C CA . ASN A 1 802 ? 50.355 25.741 -33.333 1.00 79.31 802 ASN A CA 1
ATOM 6601 C C . ASN A 1 802 ? 51.156 26.894 -32.693 1.00 79.31 802 ASN A C 1
ATOM 6603 O O . ASN A 1 802 ? 51.708 26.710 -31.610 1.00 79.31 802 ASN A O 1
ATOM 6607 N N . ASN A 1 803 ? 51.211 28.077 -33.317 1.00 81.69 803 ASN A N 1
ATOM 6608 C CA . ASN A 1 803 ? 51.852 29.268 -32.768 1.00 81.69 803 ASN A CA 1
ATOM 6609 C C . ASN A 1 803 ? 50.812 30.314 -32.322 1.00 81.69 803 ASN A C 1
ATOM 6611 O O . ASN A 1 803 ? 50.187 30.984 -33.144 1.00 81.69 803 ASN A O 1
ATOM 6615 N N . LEU A 1 804 ? 50.675 30.496 -31.004 1.00 81.62 804 LEU A N 1
ATOM 6616 C CA . LEU A 1 804 ? 49.702 31.422 -30.408 1.00 81.62 804 LEU A CA 1
ATOM 6617 C C . LEU A 1 804 ? 49.907 32.884 -30.842 1.00 81.62 804 LEU A C 1
ATOM 6619 O O . LEU A 1 804 ? 48.925 33.592 -31.038 1.00 81.62 804 LEU A O 1
ATOM 6623 N N . ASN A 1 805 ? 51.148 33.336 -31.056 1.00 81.06 805 ASN A N 1
ATOM 6624 C CA . ASN A 1 805 ? 51.414 34.718 -31.480 1.00 81.06 805 ASN A CA 1
ATOM 6625 C C . ASN A 1 805 ? 50.889 34.984 -32.900 1.00 81.06 805 ASN A C 1
ATOM 6627 O O . ASN A 1 805 ? 50.384 36.069 -33.175 1.00 81.06 805 ASN A O 1
ATOM 6631 N N . ILE A 1 806 ? 50.959 33.976 -33.778 1.00 83.19 806 ILE A N 1
ATOM 6632 C CA . ILE A 1 806 ? 50.405 34.055 -35.134 1.00 83.19 806 ILE A CA 1
ATOM 6633 C C . ILE A 1 806 ? 48.873 34.117 -35.066 1.00 83.19 806 ILE A C 1
ATOM 6635 O O . ILE A 1 806 ? 48.276 34.978 -35.707 1.00 83.19 806 ILE A O 1
ATOM 6639 N N . LEU A 1 807 ? 48.234 33.277 -34.240 1.00 87.19 807 LEU A N 1
ATOM 6640 C CA . LEU A 1 807 ? 46.781 33.335 -34.022 1.00 87.19 807 LEU A CA 1
ATOM 6641 C C . LEU A 1 807 ? 46.333 34.703 -33.475 1.00 87.19 807 LEU A C 1
ATOM 6643 O O . LEU A 1 807 ? 45.371 35.277 -33.978 1.00 87.19 807 LEU A O 1
ATOM 6647 N N . HIS A 1 808 ? 47.054 35.262 -32.499 1.00 85.88 808 HIS A N 1
ATOM 6648 C CA . HIS A 1 808 ? 46.761 36.595 -31.967 1.00 85.88 808 HIS A CA 1
ATOM 6649 C C . HIS A 1 808 ? 46.886 37.698 -33.013 1.00 85.88 808 HIS A C 1
ATOM 6651 O O . HIS A 1 808 ? 46.027 38.570 -33.062 1.00 85.88 808 HIS A O 1
ATOM 6657 N N . ASN A 1 809 ? 47.911 37.668 -33.865 1.00 82.62 809 ASN A N 1
ATOM 6658 C CA . ASN A 1 809 ? 48.056 38.677 -34.912 1.00 82.62 809 ASN A CA 1
ATOM 6659 C C . ASN A 1 809 ? 46.978 38.542 -36.003 1.00 82.62 809 ASN A C 1
ATOM 6661 O O . ASN A 1 809 ? 46.477 39.562 -36.469 1.00 82.62 809 ASN A O 1
ATOM 6665 N N . ILE A 1 810 ? 46.534 37.323 -36.337 1.00 85.94 810 ILE A N 1
ATOM 6666 C CA . ILE A 1 810 ? 45.367 37.104 -37.213 1.00 85.94 810 ILE A CA 1
ATOM 6667 C C . ILE A 1 810 ? 44.101 37.735 -36.605 1.00 85.94 810 ILE A C 1
ATOM 6669 O O . ILE A 1 810 ? 43.376 38.425 -37.317 1.00 85.94 810 ILE A O 1
ATOM 6673 N N . ILE A 1 811 ? 43.859 37.554 -35.301 1.00 87.19 811 ILE A N 1
ATOM 6674 C CA . ILE A 1 811 ? 42.697 38.130 -34.594 1.00 87.19 811 ILE A CA 1
ATOM 6675 C C . ILE A 1 811 ? 42.796 39.659 -34.496 1.00 87.19 811 ILE A C 1
ATOM 6677 O O . ILE A 1 811 ? 41.852 40.356 -34.855 1.00 87.19 811 ILE A O 1
ATOM 6681 N N . ASN A 1 812 ? 43.941 40.190 -34.055 1.00 86.25 812 ASN A N 1
ATOM 6682 C CA . ASN A 1 812 ? 44.161 41.626 -33.843 1.00 86.25 812 ASN A CA 1
ATOM 6683 C C . ASN A 1 812 ? 44.050 42.453 -35.135 1.00 86.25 812 ASN A C 1
ATOM 6685 O O . ASN A 1 812 ? 43.696 43.629 -35.077 1.00 86.25 812 ASN A O 1
ATOM 6689 N N . HIS A 1 813 ? 44.376 41.853 -36.283 1.00 83.88 813 HIS A N 1
ATOM 6690 C CA . HIS A 1 813 ? 44.267 42.472 -37.606 1.00 83.88 813 HIS A CA 1
ATOM 6691 C C . HIS A 1 813 ? 43.028 42.003 -38.397 1.00 83.88 813 HIS A C 1
ATOM 6693 O O . HIS A 1 813 ? 42.916 42.330 -39.576 1.00 83.88 813 HIS A O 1
ATOM 6699 N N . GLU A 1 814 ? 42.121 41.239 -37.771 1.00 84.88 814 GLU A N 1
ATOM 6700 C CA . GLU A 1 814 ? 40.895 40.670 -38.360 1.00 84.88 814 GLU A CA 1
ATOM 6701 C C . GLU A 1 814 ? 41.109 39.993 -39.735 1.00 84.88 814 GLU A C 1
ATOM 6703 O O . GLU A 1 814 ? 40.296 40.115 -40.654 1.00 84.88 814 GLU A O 1
ATOM 6708 N N . ILE A 1 815 ? 42.227 39.271 -39.895 1.00 84.38 815 ILE A N 1
ATOM 6709 C CA . ILE A 1 815 ? 42.634 38.690 -41.184 1.00 84.38 815 ILE A CA 1
ATOM 6710 C C . ILE A 1 815 ? 41.676 37.540 -41.562 1.00 84.38 815 ILE A C 1
ATOM 6712 O O . ILE A 1 815 ? 41.572 36.568 -40.809 1.00 84.38 815 ILE A O 1
ATOM 6716 N N . PRO A 1 816 ? 41.009 37.581 -42.734 1.00 80.56 816 PRO A N 1
ATOM 6717 C CA . PRO A 1 816 ? 40.010 36.583 -43.109 1.00 80.56 816 PRO A CA 1
ATOM 6718 C C . PRO A 1 816 ? 40.654 35.257 -43.549 1.00 80.56 816 PRO A C 1
ATOM 6720 O O . PRO A 1 816 ? 41.217 35.137 -44.645 1.00 80.56 816 PRO A O 1
ATOM 6723 N N . ILE A 1 817 ? 40.511 34.231 -42.710 1.00 85.50 817 ILE A N 1
ATOM 6724 C CA . ILE A 1 817 ? 40.985 32.867 -42.953 1.00 85.50 817 ILE A CA 1
ATOM 6725 C C . ILE A 1 817 ? 39.824 31.972 -43.420 1.00 85.50 817 ILE A C 1
ATOM 6727 O O . ILE A 1 817 ? 38.834 31.743 -42.728 1.00 85.50 817 ILE A O 1
ATOM 6731 N N . LYS A 1 818 ? 39.964 31.404 -44.616 1.00 81.94 818 LYS A N 1
ATOM 6732 C CA . LYS A 1 818 ? 39.079 30.403 -45.219 1.00 81.94 818 LYS A CA 1
ATOM 6733 C C . LYS A 1 818 ? 39.329 29.033 -44.590 1.00 81.94 818 LYS A C 1
ATOM 6735 O O . LYS A 1 818 ? 40.006 28.191 -45.172 1.00 81.94 818 LYS A O 1
ATOM 6740 N N . PHE A 1 819 ? 38.762 28.827 -43.408 1.00 84.00 819 PHE A N 1
ATOM 6741 C CA . PHE A 1 819 ? 38.811 27.564 -42.677 1.00 84.00 819 PHE A CA 1
ATOM 6742 C C . PHE A 1 819 ? 37.400 27.197 -42.204 1.00 84.00 819 PHE A C 1
ATOM 6744 O O . PHE A 1 819 ? 36.759 27.983 -41.508 1.00 84.00 819 PHE A O 1
ATOM 6751 N N . SER A 1 820 ? 36.875 26.052 -42.647 1.00 83.62 820 SER A N 1
ATOM 6752 C CA . SER A 1 820 ? 35.489 25.633 -42.394 1.00 83.62 820 SER A CA 1
ATOM 6753 C C . SER A 1 820 ? 35.350 24.679 -41.203 1.00 83.62 820 SER A C 1
ATOM 6755 O O . SER A 1 820 ? 36.335 24.153 -40.687 1.00 83.62 820 SER A O 1
ATOM 6757 N N . ILE A 1 821 ? 34.108 24.416 -40.778 1.00 85.25 821 ILE A N 1
ATOM 6758 C CA . ILE A 1 821 ? 33.814 23.377 -39.774 1.00 85.25 821 ILE A CA 1
ATOM 6759 C C . ILE A 1 821 ? 34.252 21.994 -40.272 1.00 85.25 821 ILE A C 1
ATOM 6761 O O . ILE A 1 821 ? 34.795 21.220 -39.490 1.00 85.25 821 ILE A O 1
ATOM 6765 N N . ASP A 1 822 ? 34.106 21.695 -41.565 1.00 83.94 822 ASP A N 1
ATOM 6766 C CA . ASP A 1 822 ? 34.577 20.423 -42.122 1.00 83.94 822 ASP A CA 1
ATOM 6767 C C . ASP A 1 822 ? 36.117 20.330 -42.082 1.00 83.94 822 ASP A C 1
ATOM 6769 O O . ASP A 1 822 ? 36.659 19.279 -41.742 1.00 83.94 822 ASP A O 1
ATOM 6773 N N . ASP A 1 823 ? 36.843 21.429 -42.323 1.00 84.38 823 ASP A N 1
ATOM 6774 C CA . ASP A 1 823 ? 38.309 21.465 -42.176 1.00 84.38 823 ASP A CA 1
ATOM 6775 C C . ASP A 1 823 ? 38.748 21.300 -40.710 1.00 84.38 823 ASP A C 1
ATOM 6777 O O . ASP A 1 823 ? 39.707 20.576 -40.427 1.00 84.38 823 ASP A O 1
ATOM 6781 N N . LEU A 1 824 ? 38.030 21.930 -39.772 1.00 86.12 824 LEU A N 1
ATOM 6782 C CA . LEU A 1 824 ? 38.255 21.816 -38.328 1.00 86.12 824 LEU A CA 1
ATOM 6783 C C . LEU A 1 824 ? 38.062 20.371 -37.841 1.00 86.12 824 LEU A C 1
ATOM 6785 O O . LEU A 1 824 ? 38.926 19.833 -37.147 1.00 86.12 824 LEU A O 1
ATOM 6789 N N . LEU A 1 825 ? 36.957 19.730 -38.237 1.00 86.81 825 LEU A N 1
ATOM 6790 C CA . LEU A 1 825 ? 36.625 18.352 -37.867 1.00 86.81 825 LEU A CA 1
ATOM 6791 C C . LEU A 1 825 ? 37.615 17.346 -38.473 1.00 86.81 825 LEU A C 1
ATOM 6793 O O . LEU A 1 825 ? 38.112 16.472 -37.762 1.00 86.81 825 LEU A O 1
ATOM 6797 N N . ASN A 1 826 ? 37.972 17.501 -39.753 1.00 86.62 826 ASN A N 1
ATOM 6798 C CA . ASN A 1 826 ? 38.923 16.614 -40.434 1.00 86.62 826 ASN A CA 1
ATOM 6799 C C . ASN A 1 826 ? 40.345 16.673 -39.845 1.00 86.62 826 ASN A C 1
ATOM 6801 O O . ASN A 1 826 ? 41.091 15.702 -39.957 1.00 86.62 826 ASN A O 1
ATOM 6805 N N . ASN A 1 827 ? 40.725 17.783 -39.203 1.00 85.12 827 ASN A N 1
ATOM 6806 C CA . ASN A 1 827 ? 42.057 17.981 -38.619 1.00 85.12 827 ASN A CA 1
ATOM 6807 C C . ASN A 1 827 ? 42.067 17.943 -37.080 1.00 85.12 827 ASN A C 1
ATOM 6809 O O . ASN A 1 827 ? 43.087 18.273 -36.469 1.00 85.12 827 ASN A O 1
ATOM 6813 N N . ILE A 1 828 ? 40.966 17.526 -36.439 1.00 83.31 828 ILE A N 1
ATOM 6814 C CA . ILE A 1 828 ? 40.782 17.658 -34.986 1.00 83.31 828 ILE A CA 1
ATOM 6815 C C . ILE A 1 828 ? 41.930 17.032 -34.178 1.00 83.31 828 ILE A C 1
ATOM 6817 O O . ILE A 1 828 ? 42.441 17.679 -33.273 1.00 83.31 828 ILE A O 1
ATOM 6821 N N . GLN A 1 829 ? 42.433 15.854 -34.574 1.00 79.62 829 GLN A N 1
ATOM 6822 C CA . GLN A 1 829 ? 43.546 15.163 -33.899 1.00 79.62 829 GLN A CA 1
ATOM 6823 C C . GLN A 1 829 ? 44.861 15.968 -33.908 1.00 79.62 829 GLN A C 1
ATOM 6825 O O . GLN A 1 829 ? 45.616 15.953 -32.935 1.00 79.62 829 GLN A O 1
ATOM 6830 N N . THR A 1 830 ? 45.143 16.688 -34.997 1.00 78.56 830 THR A N 1
ATOM 6831 C CA . THR A 1 830 ? 46.326 17.555 -35.128 1.00 78.56 830 THR A CA 1
ATOM 6832 C C . THR A 1 830 ? 46.136 18.874 -34.379 1.00 78.56 830 THR A C 1
ATOM 6834 O O . THR A 1 830 ? 47.091 19.451 -33.863 1.00 78.56 830 THR A O 1
ATOM 6837 N N . LEU A 1 831 ? 44.896 19.355 -34.282 1.00 78.12 831 LEU A N 1
ATOM 6838 C CA . LEU A 1 831 ? 44.571 20.579 -33.559 1.00 78.12 831 LEU A CA 1
ATOM 6839 C C . LEU A 1 831 ? 44.497 20.355 -32.039 1.00 78.12 831 LEU A C 1
ATOM 6841 O O . LEU A 1 831 ? 44.875 21.262 -31.299 1.00 78.12 831 LEU A O 1
ATOM 6845 N N . THR A 1 832 ? 44.147 19.156 -31.562 1.00 72.38 832 THR A N 1
ATOM 6846 C CA . THR A 1 832 ? 44.104 18.813 -30.127 1.00 72.38 832 THR A CA 1
ATOM 6847 C C . THR A 1 832 ? 45.466 18.781 -29.432 1.00 72.38 832 THR A C 1
ATOM 6849 O O . THR A 1 832 ? 45.522 18.914 -28.216 1.00 72.38 832 THR A O 1
ATOM 6852 N N . SER A 1 833 ? 46.589 18.661 -30.151 1.00 65.88 833 SER A N 1
ATOM 6853 C CA . SER A 1 833 ? 47.913 18.715 -29.513 1.00 65.88 833 SER A CA 1
ATOM 6854 C C . SER A 1 833 ? 48.292 20.157 -29.139 1.00 65.88 833 SER A C 1
ATOM 6856 O O . SER A 1 833 ? 48.744 20.927 -29.994 1.00 65.88 833 SER A O 1
ATOM 6858 N N . GLY A 1 834 ? 48.102 20.556 -27.879 1.00 63.81 834 GLY A N 1
ATOM 6859 C CA . GLY A 1 834 ? 48.469 21.887 -27.380 1.00 63.81 834 GLY A CA 1
ATOM 6860 C C . GLY A 1 834 ? 47.664 22.324 -26.155 1.00 63.81 834 GLY A C 1
ATOM 6861 O O . GLY A 1 834 ? 47.163 21.495 -25.408 1.00 63.81 834 GLY A O 1
ATOM 6862 N N . SER A 1 835 ? 47.551 23.638 -25.943 1.00 63.72 835 SER A N 1
ATOM 6863 C CA . SER A 1 835 ? 46.721 24.220 -24.881 1.00 63.72 835 SER A CA 1
ATOM 6864 C C . SER A 1 835 ? 45.275 24.447 -25.338 1.00 63.72 835 SER A C 1
ATOM 6866 O O . SER A 1 835 ? 45.042 24.818 -26.489 1.00 63.72 835 SER A O 1
ATOM 6868 N N . GLN A 1 836 ? 44.315 24.323 -24.412 1.00 65.88 836 GLN A N 1
ATOM 6869 C CA . GLN A 1 836 ? 42.886 24.641 -24.618 1.00 65.88 836 GLN A CA 1
ATOM 6870 C C . GLN A 1 836 ? 42.684 26.019 -25.275 1.00 65.88 836 GLN A C 1
ATOM 6872 O O . GLN A 1 836 ? 41.918 26.169 -26.225 1.00 65.88 836 GLN A O 1
ATOM 6877 N N . TYR A 1 837 ? 43.476 27.007 -24.840 1.00 72.88 837 TYR A N 1
ATOM 6878 C CA . TYR A 1 837 ? 43.483 28.374 -25.368 1.00 72.88 837 TYR A CA 1
ATOM 6879 C C . TYR A 1 837 ? 43.621 28.453 -26.897 1.00 72.88 837 TYR A C 1
ATOM 6881 O O . TYR A 1 837 ? 43.008 29.311 -27.528 1.00 72.88 837 TYR A O 1
ATOM 6889 N N . LYS A 1 838 ? 44.362 27.521 -27.513 1.00 81.38 838 LYS A N 1
ATOM 6890 C CA . LYS A 1 838 ? 44.554 27.451 -28.967 1.00 81.38 838 LYS A CA 1
ATOM 6891 C C . LYS A 1 838 ? 43.232 27.256 -29.722 1.00 81.38 838 LYS A C 1
ATOM 6893 O O . LYS A 1 838 ? 43.039 27.878 -30.763 1.00 81.38 838 LYS A O 1
ATOM 6898 N N . LEU A 1 839 ? 42.314 26.431 -29.204 1.00 78.81 839 LEU A N 1
ATOM 6899 C CA . LEU A 1 839 ? 41.022 26.176 -29.852 1.00 78.81 839 LEU A CA 1
ATOM 6900 C C . LEU A 1 839 ? 40.121 27.411 -29.828 1.00 78.81 839 LEU A C 1
ATOM 6902 O O . LEU A 1 839 ? 39.487 27.714 -30.834 1.00 78.81 839 LEU A O 1
ATOM 6906 N N . HIS A 1 840 ? 40.081 28.133 -28.706 1.00 83.50 840 HIS A N 1
ATOM 6907 C CA . HIS A 1 840 ? 39.270 29.346 -28.575 1.00 83.50 840 HIS A CA 1
ATOM 6908 C C . HIS A 1 840 ? 39.682 30.402 -29.606 1.00 83.50 840 HIS A C 1
ATOM 6910 O O . HIS A 1 840 ? 38.820 30.953 -30.283 1.00 83.50 840 HIS A O 1
ATOM 6916 N N . LEU A 1 841 ? 40.993 30.593 -29.805 1.00 85.81 841 LEU A N 1
ATOM 6917 C CA . LEU A 1 841 ? 41.528 31.485 -30.837 1.00 85.81 841 LEU A CA 1
ATOM 6918 C C . LEU A 1 841 ? 41.197 30.998 -32.261 1.00 85.81 841 LEU A C 1
ATOM 6920 O O . LEU A 1 841 ? 40.830 31.806 -33.107 1.00 85.81 841 LEU A O 1
ATOM 6924 N N . ILE A 1 842 ? 41.276 29.690 -32.541 1.00 87.12 842 ILE A N 1
ATOM 6925 C CA . ILE A 1 842 ? 40.889 29.134 -33.854 1.00 87.12 842 ILE A CA 1
ATOM 6926 C C . ILE A 1 842 ? 39.396 29.367 -34.129 1.00 87.12 842 ILE A C 1
ATOM 6928 O O . ILE A 1 842 ? 39.045 29.823 -35.216 1.00 87.12 842 ILE A O 1
ATOM 6932 N N . LEU A 1 843 ? 38.522 29.108 -33.152 1.00 86.88 843 LEU A N 1
ATOM 6933 C CA . LEU A 1 843 ? 37.086 29.372 -33.275 1.00 86.88 843 LEU A CA 1
ATOM 6934 C C . LEU A 1 843 ? 36.809 30.866 -33.471 1.00 86.88 843 LEU A C 1
ATOM 6936 O O . LEU A 1 843 ? 36.018 31.222 -34.340 1.00 86.88 843 LEU A O 1
ATOM 6940 N N . GLU A 1 844 ? 37.493 31.746 -32.738 1.00 87.00 844 GLU A N 1
ATOM 6941 C CA . GLU A 1 844 ? 37.372 33.196 -32.913 1.00 87.00 844 GLU A CA 1
ATOM 6942 C C . GLU A 1 844 ? 37.757 33.636 -34.337 1.00 87.00 844 GLU A C 1
ATOM 6944 O O . GLU A 1 844 ? 37.001 34.363 -34.978 1.00 87.00 844 GLU A O 1
ATOM 6949 N N . ILE A 1 845 ? 38.865 33.123 -34.884 1.00 87.38 845 ILE A N 1
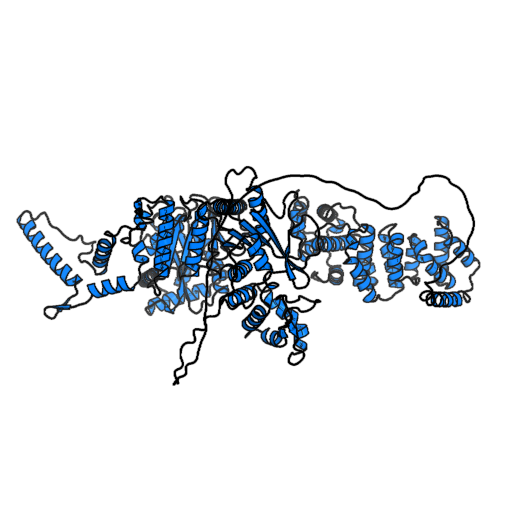ATOM 6950 C CA . ILE A 1 845 ? 39.297 33.372 -36.273 1.00 87.38 845 ILE A CA 1
ATOM 6951 C C . ILE A 1 845 ? 38.251 32.884 -37.283 1.00 87.38 845 ILE A C 1
ATOM 6953 O O . ILE A 1 845 ? 37.977 33.569 -38.274 1.00 87.38 845 ILE A O 1
ATOM 6957 N N . MET A 1 846 ? 37.633 31.726 -37.035 1.00 85.81 846 MET A N 1
ATOM 6958 C CA . MET A 1 846 ? 36.551 31.222 -37.882 1.00 85.81 846 MET A CA 1
ATOM 6959 C C . MET A 1 846 ? 35.311 32.127 -37.816 1.00 85.81 846 MET A C 1
ATOM 6961 O O . MET A 1 846 ? 34.744 32.409 -38.865 1.00 85.81 846 MET A O 1
ATOM 6965 N N . PHE A 1 847 ? 34.929 32.651 -36.645 1.00 84.56 847 PHE A N 1
ATOM 6966 C CA . PHE A 1 847 ? 33.822 33.615 -36.500 1.00 84.56 847 PHE A CA 1
ATOM 6967 C C . PHE A 1 847 ? 34.122 34.996 -37.113 1.00 84.56 847 PHE A C 1
ATOM 6969 O O . PHE A 1 847 ? 33.224 35.622 -37.675 1.00 84.56 847 PHE A O 1
ATOM 6976 N N . ILE A 1 848 ? 35.372 35.469 -37.060 1.00 83.12 848 ILE A N 1
ATOM 6977 C CA . ILE A 1 848 ? 35.818 36.682 -37.773 1.00 83.12 848 ILE A CA 1
ATOM 6978 C C . ILE A 1 848 ? 35.664 36.491 -39.292 1.00 83.12 848 ILE A C 1
ATOM 6980 O O . ILE A 1 848 ? 35.220 37.390 -40.007 1.00 83.12 848 ILE A O 1
ATOM 6984 N N . SER A 1 849 ? 35.981 35.292 -39.785 1.00 75.56 849 SER A N 1
ATOM 6985 C CA . SER A 1 849 ? 35.986 34.966 -41.218 1.00 75.56 849 SER A CA 1
ATOM 6986 C C . SER A 1 849 ? 34.610 34.548 -41.763 1.00 75.56 849 SER A C 1
ATOM 6988 O O . SER A 1 849 ? 34.316 34.752 -42.943 1.00 75.56 849 SER A O 1
ATOM 6990 N N . MET A 1 850 ? 33.750 33.976 -40.915 1.00 68.19 850 MET A N 1
ATOM 6991 C CA . MET A 1 850 ? 32.398 33.505 -41.220 1.00 68.19 850 MET A CA 1
ATOM 6992 C C . MET A 1 850 ? 31.397 34.170 -40.270 1.00 68.19 850 MET A C 1
ATOM 6994 O O . MET A 1 850 ? 31.239 33.750 -39.128 1.00 68.19 850 MET A O 1
ATOM 6998 N N . LYS A 1 851 ? 30.679 35.192 -40.761 1.00 60.19 851 LYS A N 1
ATOM 6999 C CA . LYS A 1 851 ? 29.772 36.020 -39.937 1.00 60.19 851 LYS A CA 1
ATOM 7000 C C . LYS A 1 851 ? 28.724 35.230 -39.136 1.00 60.19 851 LYS A C 1
ATOM 7002 O O . LYS A 1 851 ? 28.326 35.696 -38.074 1.00 60.19 851 LYS A O 1
ATOM 7007 N N . THR A 1 852 ? 28.263 34.089 -39.652 1.00 66.19 852 THR A N 1
ATOM 7008 C CA . THR A 1 852 ? 27.366 33.137 -38.976 1.00 66.19 852 THR A CA 1
ATOM 7009 C C . THR A 1 852 ? 27.570 31.723 -39.531 1.00 66.19 852 THR A C 1
ATOM 7011 O O . THR A 1 852 ? 27.796 31.549 -40.731 1.00 66.19 852 THR A O 1
ATOM 7014 N N . PHE A 1 853 ? 27.437 30.707 -38.676 1.00 78.75 853 PHE A N 1
ATOM 7015 C CA . PHE A 1 853 ? 27.428 29.289 -39.065 1.00 78.75 853 PHE A CA 1
ATOM 7016 C C . PHE A 1 853 ? 26.021 28.800 -39.425 1.00 78.75 853 PHE A C 1
ATOM 7018 O O . PHE A 1 853 ? 25.022 29.417 -39.031 1.00 78.75 853 PHE A O 1
ATOM 7025 N N . LYS A 1 854 ? 25.937 27.692 -40.175 1.00 80.19 854 LYS A N 1
ATOM 7026 C CA . LYS A 1 854 ? 24.665 27.089 -40.600 1.00 80.19 854 LYS A CA 1
ATOM 7027 C C . LYS A 1 854 ? 24.142 26.082 -39.577 1.00 80.19 854 LYS A C 1
ATOM 7029 O O . LYS A 1 854 ? 24.902 25.495 -38.812 1.00 80.19 854 LYS A O 1
ATOM 7034 N N . GLN A 1 855 ? 22.837 25.822 -39.639 1.00 78.19 855 GLN A N 1
ATOM 7035 C CA . GLN A 1 855 ? 22.189 24.772 -38.851 1.00 78.19 855 GLN A CA 1
ATOM 7036 C C . GLN A 1 855 ? 22.792 23.384 -39.146 1.00 78.19 855 GLN A C 1
ATOM 7038 O O . GLN A 1 855 ? 23.078 22.637 -38.215 1.00 78.19 855 GLN A O 1
ATOM 7043 N N . ASP A 1 856 ? 23.088 23.088 -40.415 1.00 82.62 856 ASP A N 1
ATOM 7044 C CA . ASP A 1 856 ? 23.729 21.842 -40.859 1.00 82.62 856 ASP A CA 1
ATOM 7045 C C . ASP A 1 856 ? 25.068 21.577 -40.137 1.00 82.62 856 ASP A C 1
ATOM 7047 O O . ASP A 1 856 ? 25.397 20.434 -39.821 1.00 82.62 856 ASP A O 1
ATOM 7051 N N . ASP A 1 857 ? 25.845 22.628 -39.842 1.00 84.38 857 ASP A N 1
ATOM 7052 C CA . ASP A 1 857 ? 27.134 22.512 -39.146 1.00 84.38 857 ASP A CA 1
ATOM 7053 C C . ASP A 1 857 ? 26.940 22.123 -37.670 1.00 84.38 857 ASP A C 1
ATOM 7055 O O . ASP A 1 857 ? 27.675 21.288 -37.134 1.00 84.38 857 ASP A O 1
ATOM 7059 N N . LEU A 1 858 ? 25.903 22.674 -37.027 1.00 85.25 858 LEU A N 1
ATOM 7060 C CA . LEU A 1 858 ? 25.494 22.294 -35.675 1.00 85.25 858 LEU A CA 1
ATOM 7061 C C . LEU A 1 858 ? 24.978 20.848 -35.635 1.00 85.25 858 LEU A C 1
ATOM 7063 O O . LEU A 1 858 ? 25.307 20.115 -34.702 1.00 85.25 858 LEU A O 1
ATOM 7067 N N . GLU A 1 859 ? 24.213 20.409 -36.636 1.00 85.50 859 GLU A N 1
ATOM 7068 C CA . GLU A 1 859 ? 23.708 19.033 -36.722 1.00 85.50 859 GLU A CA 1
ATOM 7069 C C . GLU A 1 859 ? 24.833 18.008 -36.909 1.00 85.50 859 GLU A C 1
ATOM 7071 O O . GLU A 1 859 ? 24.849 16.998 -36.202 1.00 85.50 859 GLU A O 1
ATOM 7076 N N . LYS A 1 860 ? 25.827 18.282 -37.770 1.00 84.75 860 LYS A N 1
ATOM 7077 C CA . LYS A 1 860 ? 27.036 17.443 -37.908 1.00 84.75 860 LYS A CA 1
ATOM 7078 C C . LYS A 1 860 ? 27.712 17.204 -36.555 1.00 84.75 860 LYS A C 1
ATOM 7080 O O . LYS A 1 860 ? 27.955 16.057 -36.180 1.00 84.75 860 LYS A O 1
ATOM 7085 N N . VAL A 1 861 ? 27.986 18.275 -35.807 1.00 85.62 861 VAL A N 1
ATOM 7086 C CA . VAL A 1 861 ? 28.685 18.194 -34.512 1.00 85.62 861 VAL A CA 1
ATOM 7087 C C . VAL A 1 861 ? 27.800 17.524 -33.455 1.00 85.62 861 VAL A C 1
ATOM 7089 O O . VAL A 1 861 ? 28.275 16.649 -32.733 1.00 85.62 861 VAL A O 1
ATOM 7092 N N . THR A 1 862 ? 26.502 17.839 -33.422 1.00 84.19 862 THR A N 1
ATOM 7093 C CA . THR A 1 862 ? 25.518 17.206 -32.520 1.00 84.19 862 THR A CA 1
ATOM 7094 C C . THR A 1 862 ? 25.427 15.692 -32.749 1.00 84.19 862 THR A C 1
ATOM 7096 O O . THR A 1 862 ? 25.364 14.926 -31.790 1.00 84.19 862 THR A O 1
ATOM 7099 N N . ASN A 1 863 ? 25.484 15.234 -34.003 1.00 84.19 863 ASN A N 1
ATOM 7100 C CA . ASN A 1 863 ? 25.479 13.809 -34.343 1.00 84.19 863 ASN A CA 1
ATOM 7101 C C . ASN A 1 863 ? 26.762 13.085 -33.903 1.00 84.19 863 ASN A C 1
ATOM 7103 O O . ASN A 1 863 ? 26.690 11.932 -33.475 1.00 84.19 863 ASN A O 1
ATOM 7107 N N . ILE A 1 864 ? 27.926 13.743 -33.966 1.00 82.94 864 ILE A N 1
ATOM 7108 C CA . ILE A 1 864 ? 29.183 13.185 -33.440 1.00 82.94 864 ILE A CA 1
ATOM 7109 C C . ILE A 1 864 ? 29.111 13.075 -31.913 1.00 82.94 864 ILE A C 1
ATOM 7111 O O . ILE A 1 864 ? 29.415 12.015 -31.365 1.00 82.94 864 ILE A O 1
ATOM 7115 N N . ILE A 1 865 ? 28.655 14.140 -31.253 1.00 80.12 865 ILE A N 1
ATOM 7116 C CA . ILE A 1 865 ? 28.502 14.254 -29.798 1.00 80.12 865 ILE A CA 1
ATOM 7117 C C . ILE A 1 865 ? 27.539 13.185 -29.251 1.00 80.12 865 ILE A C 1
ATOM 7119 O O . ILE A 1 865 ? 27.908 12.411 -28.374 1.00 80.12 865 ILE A O 1
ATOM 7123 N N . ASN A 1 866 ? 26.368 13.013 -29.864 1.00 77.31 866 ASN A N 1
ATOM 7124 C CA . ASN A 1 866 ? 25.404 11.978 -29.469 1.00 77.31 866 ASN A CA 1
ATOM 7125 C C . ASN A 1 866 ? 25.812 10.545 -29.881 1.00 77.31 866 ASN A C 1
ATOM 7127 O O . ASN A 1 866 ? 25.117 9.577 -29.555 1.00 77.31 866 ASN A O 1
ATOM 7131 N N . SER A 1 867 ? 26.915 10.365 -30.615 1.00 78.88 867 SER A N 1
ATOM 7132 C CA . SER A 1 867 ? 27.383 9.037 -31.014 1.00 78.88 867 SER A CA 1
ATOM 7133 C C . SER A 1 867 ? 28.102 8.317 -29.869 1.00 78.88 867 SER A C 1
ATOM 7135 O O . SER A 1 867 ? 28.794 8.912 -29.044 1.00 78.88 867 SER A O 1
ATOM 7137 N N . ARG A 1 868 ? 28.058 6.978 -29.877 1.00 65.00 868 ARG A N 1
ATOM 7138 C CA . ARG A 1 868 ? 28.835 6.154 -28.928 1.00 65.00 868 ARG A CA 1
ATOM 7139 C C . ARG A 1 868 ? 30.359 6.317 -29.065 1.00 65.00 868 ARG A C 1
ATOM 7141 O O . ARG A 1 868 ? 31.084 5.791 -28.226 1.00 65.00 868 ARG A O 1
ATOM 7148 N N . ASN A 1 869 ? 30.849 7.025 -30.085 1.00 67.12 869 ASN A N 1
ATOM 7149 C CA . ASN A 1 869 ? 32.280 7.228 -30.305 1.00 67.12 869 ASN A CA 1
ATOM 7150 C C . ASN A 1 869 ? 32.899 8.183 -29.269 1.00 67.12 869 ASN A C 1
ATOM 7152 O O . ASN A 1 869 ? 34.071 8.020 -28.947 1.00 67.12 869 ASN A O 1
ATOM 7156 N N . VAL A 1 870 ? 32.112 9.090 -28.669 1.00 72.38 870 VAL A N 1
ATOM 7157 C CA . VAL A 1 870 ? 32.552 9.994 -27.580 1.00 72.38 870 VAL A CA 1
ATOM 7158 C C . VAL A 1 870 ? 33.126 9.231 -26.379 1.00 72.38 870 VAL A C 1
ATOM 7160 O O . VAL A 1 870 ? 34.061 9.695 -25.731 1.00 72.38 870 VAL A O 1
ATOM 7163 N N . VAL A 1 871 ? 32.642 8.011 -26.128 1.00 70.19 871 VAL A N 1
ATOM 7164 C CA . VAL A 1 871 ? 33.136 7.127 -25.055 1.00 70.19 871 VAL A CA 1
ATOM 7165 C C . VAL A 1 871 ? 34.570 6.629 -25.313 1.00 70.19 871 VAL A C 1
ATOM 7167 O O . VAL A 1 871 ? 35.272 6.282 -24.368 1.00 70.19 871 VAL A O 1
ATOM 7170 N N . ASN A 1 872 ? 35.009 6.591 -26.576 1.00 76.12 872 ASN A N 1
ATOM 7171 C CA . ASN A 1 872 ? 36.310 6.052 -26.995 1.00 76.12 872 ASN A CA 1
ATOM 7172 C C . ASN A 1 872 ? 37.359 7.144 -27.295 1.00 76.12 872 ASN A C 1
ATOM 7174 O O . ASN A 1 872 ? 38.507 6.822 -27.601 1.00 76.12 872 ASN A O 1
ATOM 7178 N N . ASN A 1 873 ? 36.967 8.418 -27.251 1.00 79.88 873 ASN A N 1
ATOM 7179 C CA . ASN A 1 873 ? 37.838 9.570 -27.486 1.00 79.88 873 ASN A CA 1
ATOM 7180 C C . ASN A 1 873 ? 38.713 9.891 -26.258 1.00 79.88 873 ASN A C 1
ATOM 7182 O O . ASN A 1 873 ? 38.407 9.490 -25.134 1.00 79.88 873 ASN A O 1
ATOM 7186 N N . THR A 1 874 ? 39.776 10.683 -26.451 1.00 81.81 874 THR A N 1
ATOM 7187 C CA . THR A 1 874 ? 40.503 11.299 -25.327 1.00 81.81 874 THR A CA 1
ATOM 7188 C C . THR A 1 874 ? 39.704 12.454 -24.716 1.00 81.81 874 THR A C 1
ATOM 7190 O O . THR A 1 874 ? 38.810 13.017 -25.356 1.00 81.81 874 THR A O 1
ATOM 7193 N N . ALA A 1 875 ? 40.051 12.840 -23.484 1.00 79.38 875 ALA A N 1
ATOM 7194 C CA . ALA A 1 875 ? 39.416 13.961 -22.791 1.00 79.38 875 ALA A CA 1
ATOM 7195 C C . ALA A 1 875 ? 39.536 15.284 -23.569 1.00 79.38 875 ALA A C 1
ATOM 7197 O O . ALA A 1 875 ? 38.572 16.050 -23.597 1.00 79.38 875 ALA A O 1
ATOM 7198 N N . ASP A 1 876 ? 40.670 15.505 -24.246 1.00 78.75 876 ASP A N 1
ATOM 7199 C CA . ASP A 1 876 ? 40.919 16.681 -25.091 1.00 78.75 876 ASP A CA 1
ATOM 7200 C C . ASP A 1 876 ? 40.035 16.666 -26.344 1.00 78.75 876 ASP A C 1
ATOM 7202 O O . ASP A 1 876 ? 39.396 17.661 -26.668 1.00 78.75 876 ASP A O 1
ATOM 7206 N N . ILE A 1 877 ? 39.937 15.522 -27.036 1.00 82.38 877 ILE A N 1
ATOM 7207 C CA . ILE A 1 877 ? 39.083 15.381 -28.227 1.00 82.38 877 ILE A CA 1
ATOM 7208 C C . ILE A 1 877 ? 37.614 15.633 -27.863 1.00 82.38 877 ILE A C 1
ATOM 7210 O O . ILE A 1 877 ? 36.900 16.306 -28.608 1.00 82.38 877 ILE A O 1
ATOM 7214 N N . ASN A 1 878 ? 37.164 15.137 -26.708 1.00 84.19 878 ASN A N 1
ATOM 7215 C CA . ASN A 1 878 ? 35.812 15.394 -26.222 1.00 84.19 878 ASN A CA 1
ATOM 7216 C C . ASN A 1 878 ? 35.593 16.875 -25.896 1.00 84.19 878 ASN A C 1
ATOM 7218 O O . ASN A 1 878 ? 34.648 17.463 -26.416 1.00 84.19 878 ASN A O 1
ATOM 7222 N N . GLU A 1 879 ? 36.477 17.502 -25.113 1.00 83.12 879 GLU A N 1
ATOM 7223 C CA . GLU A 1 879 ? 36.414 18.945 -24.832 1.00 83.12 879 GLU A CA 1
ATOM 7224 C C . GLU A 1 879 ? 36.371 19.786 -26.115 1.00 83.12 879 GLU A C 1
ATOM 7226 O O . GLU A 1 879 ? 35.602 20.747 -26.198 1.00 83.12 879 GLU A O 1
ATOM 7231 N N . PHE A 1 880 ? 37.131 19.402 -27.144 1.00 83.56 880 PHE A N 1
ATOM 7232 C CA . PHE A 1 880 ? 37.106 20.074 -28.439 1.00 83.56 880 PHE A CA 1
ATOM 7233 C C . PHE A 1 880 ? 35.725 19.984 -29.100 1.00 83.56 880 PHE A C 1
ATOM 7235 O O . PHE A 1 880 ? 35.188 21.018 -29.499 1.00 83.56 880 PHE A O 1
ATOM 7242 N N . TYR A 1 881 ? 35.107 18.798 -29.168 1.00 86.38 881 TYR A N 1
ATOM 7243 C CA . TYR A 1 881 ? 33.750 18.657 -29.713 1.00 86.38 881 TYR A CA 1
ATOM 7244 C C . TYR A 1 881 ? 32.725 19.507 -28.947 1.00 86.38 881 TYR A C 1
ATOM 7246 O O . TYR A 1 881 ? 31.963 20.245 -29.576 1.00 86.38 881 TYR A O 1
ATOM 7254 N N . PHE A 1 882 ? 32.734 19.470 -27.611 1.00 86.12 882 PHE A N 1
ATOM 7255 C CA . PHE A 1 882 ? 31.812 20.268 -26.793 1.00 86.12 882 PHE A CA 1
ATOM 7256 C C . PHE A 1 882 ? 32.035 21.776 -26.960 1.00 86.12 882 PHE A C 1
ATOM 7258 O O . PHE A 1 882 ? 31.072 22.523 -27.123 1.00 86.12 882 PHE A O 1
ATOM 7265 N N . THR A 1 883 ? 33.288 22.231 -27.029 1.00 86.19 883 THR A N 1
ATOM 7266 C CA . THR A 1 883 ? 33.609 23.648 -27.270 1.00 86.19 883 THR A CA 1
ATOM 7267 C C . THR A 1 883 ? 33.111 24.117 -28.643 1.00 86.19 883 THR A C 1
ATOM 7269 O O . THR A 1 883 ? 32.575 25.220 -28.757 1.00 86.19 883 THR A O 1
ATOM 7272 N N . ILE A 1 884 ? 33.223 23.277 -29.682 1.00 88.00 884 ILE A N 1
ATOM 7273 C CA . ILE A 1 884 ? 32.675 23.560 -31.020 1.00 88.00 884 ILE A CA 1
ATOM 7274 C C . ILE A 1 884 ? 31.141 23.639 -30.968 1.00 88.00 884 ILE A C 1
ATOM 7276 O O . ILE A 1 884 ? 30.559 24.587 -31.490 1.00 88.00 884 ILE A O 1
ATOM 7280 N N . TYR A 1 885 ? 30.477 22.689 -30.306 1.00 89.25 885 TYR A N 1
ATOM 7281 C CA . TYR A 1 885 ? 29.019 22.685 -30.143 1.00 89.25 885 TYR A CA 1
ATOM 7282 C C . TYR A 1 885 ? 28.502 23.935 -29.420 1.00 89.25 885 TYR A C 1
ATOM 7284 O O . TYR A 1 885 ? 27.561 24.574 -29.890 1.00 89.25 885 TYR A O 1
ATOM 7292 N N . VAL A 1 886 ? 29.157 24.335 -28.329 1.00 88.56 886 VAL A N 1
ATOM 7293 C CA . VAL A 1 886 ? 28.853 25.561 -27.576 1.00 88.56 886 VAL A CA 1
ATOM 7294 C C . VAL A 1 886 ? 29.001 26.799 -28.461 1.00 88.56 886 VAL A C 1
ATOM 7296 O O . VAL A 1 886 ? 28.103 27.642 -28.500 1.00 88.56 886 VAL A O 1
ATOM 7299 N N . ALA A 1 887 ? 30.093 26.891 -29.222 1.00 87.81 887 ALA A N 1
ATOM 7300 C CA . ALA A 1 887 ? 30.334 27.994 -30.145 1.00 87.81 887 ALA A CA 1
ATOM 7301 C C . ALA A 1 887 ? 29.243 28.084 -31.233 1.00 87.81 887 ALA A C 1
ATOM 7303 O O . ALA A 1 887 ? 28.685 29.158 -31.467 1.00 87.81 887 ALA A O 1
ATOM 7304 N N . LEU A 1 888 ? 28.867 26.948 -31.832 1.00 88.44 888 LEU A N 1
ATOM 7305 C CA . LEU A 1 888 ? 27.795 26.855 -32.830 1.00 88.44 888 LEU A CA 1
ATOM 7306 C C . LEU A 1 888 ? 26.398 27.136 -32.245 1.00 88.44 888 LEU A C 1
ATOM 7308 O O . LEU A 1 888 ? 25.555 27.696 -32.941 1.00 88.44 888 LEU A O 1
ATOM 7312 N N . LYS A 1 889 ? 26.146 26.805 -30.971 1.00 88.12 889 LYS A N 1
ATOM 7313 C CA . LYS A 1 889 ? 24.899 27.146 -30.259 1.00 88.12 889 LYS A CA 1
ATOM 7314 C C . LYS A 1 889 ? 24.764 28.637 -29.956 1.00 88.12 889 LYS A C 1
ATOM 7316 O O . LYS A 1 889 ? 23.659 29.174 -30.036 1.00 88.12 889 LYS A O 1
ATOM 7321 N N . LEU A 1 890 ? 25.861 29.312 -29.613 1.00 88.19 890 LEU A N 1
ATOM 7322 C CA . LEU A 1 890 ? 25.861 30.764 -29.426 1.00 88.19 890 LEU A CA 1
ATOM 7323 C C . LEU A 1 890 ? 25.730 31.494 -30.775 1.00 88.19 890 LEU A C 1
ATOM 7325 O O . LEU A 1 890 ? 24.941 32.433 -30.884 1.00 88.19 890 LEU A O 1
ATOM 7329 N N . ASN A 1 891 ? 26.457 31.042 -31.804 1.00 88.25 891 ASN A N 1
ATOM 7330 C CA . ASN A 1 891 ? 26.482 31.617 -33.159 1.00 88.25 891 ASN A CA 1
ATOM 7331 C C . ASN A 1 891 ? 26.639 33.157 -33.172 1.00 88.25 891 ASN A C 1
ATOM 7333 O O . ASN A 1 891 ? 26.000 33.863 -33.953 1.00 88.25 891 ASN A O 1
ATOM 7337 N N . ASN A 1 892 ? 27.448 33.688 -32.249 1.00 87.69 892 ASN A N 1
ATOM 7338 C CA . ASN A 1 892 ? 27.664 35.118 -32.045 1.00 87.69 892 ASN A CA 1
ATOM 7339 C C . ASN A 1 892 ? 29.076 35.361 -31.481 1.00 87.69 892 ASN A C 1
ATOM 7341 O O . ASN A 1 892 ? 29.439 34.785 -30.456 1.00 87.69 892 ASN A O 1
ATOM 7345 N N . LEU A 1 893 ? 29.861 36.218 -32.144 1.00 85.06 893 LEU A N 1
ATOM 7346 C CA . LEU A 1 893 ? 31.266 36.479 -31.802 1.00 85.06 893 LEU A CA 1
ATOM 7347 C C . LEU A 1 893 ? 31.443 37.190 -30.446 1.00 85.06 893 LEU A C 1
ATOM 7349 O O . LEU A 1 893 ? 32.374 36.868 -29.713 1.00 85.06 893 LEU A O 1
ATOM 7353 N N . ASP A 1 894 ? 30.556 38.117 -30.082 1.00 85.75 894 ASP A N 1
ATOM 7354 C CA . ASP A 1 894 ? 30.659 38.855 -28.816 1.00 85.75 894 ASP A CA 1
ATOM 7355 C C . ASP A 1 894 ? 30.292 37.972 -27.616 1.00 85.75 894 ASP A C 1
ATOM 7357 O O . ASP A 1 894 ? 30.970 38.007 -26.590 1.00 85.75 894 ASP A O 1
ATOM 7361 N N . GLU A 1 895 ? 29.270 37.120 -27.752 1.00 88.25 895 GLU A N 1
ATOM 7362 C CA . GLU A 1 895 ? 28.935 36.096 -26.753 1.00 88.25 895 GLU A CA 1
ATOM 7363 C C . GLU A 1 895 ? 30.058 35.053 -26.608 1.00 88.25 895 GLU A C 1
ATOM 7365 O O . GLU A 1 895 ? 30.369 34.642 -25.490 1.00 88.25 895 GLU A O 1
ATOM 7370 N N . LEU A 1 896 ? 30.705 34.663 -27.716 1.00 86.56 896 LEU A N 1
ATOM 7371 C CA . LEU A 1 896 ? 31.855 33.753 -27.729 1.00 86.56 896 LEU A CA 1
ATOM 7372 C C . LEU A 1 896 ? 33.067 34.359 -26.996 1.00 86.56 896 LEU A C 1
ATOM 7374 O O . LEU A 1 896 ? 33.627 33.729 -26.099 1.00 86.56 896 LEU A O 1
ATOM 7378 N N . ARG A 1 897 ? 33.438 35.602 -27.333 1.00 86.38 897 ARG A N 1
ATOM 7379 C CA . ARG A 1 897 ? 34.509 36.365 -26.664 1.00 86.38 897 ARG A CA 1
ATOM 7380 C C . ARG A 1 897 ? 34.220 36.547 -25.178 1.00 86.38 897 ARG A C 1
ATOM 7382 O O . ARG A 1 897 ? 35.101 36.351 -24.343 1.00 86.38 897 ARG A O 1
ATOM 7389 N N . LEU A 1 898 ? 32.975 36.878 -24.838 1.00 86.44 898 LEU A N 1
ATOM 7390 C CA . LEU A 1 898 ? 32.518 37.002 -23.459 1.00 86.44 898 LEU A CA 1
ATOM 7391 C C . LEU A 1 898 ? 32.667 35.676 -22.696 1.00 86.44 898 LEU A C 1
ATOM 7393 O O . LEU A 1 898 ? 33.152 35.689 -21.566 1.00 86.44 898 LEU A O 1
ATOM 7397 N N . LEU A 1 899 ? 32.309 34.543 -23.304 1.00 84.50 899 LEU A N 1
ATOM 7398 C CA . LEU A 1 899 ? 32.455 33.227 -22.685 1.00 84.50 899 LEU A CA 1
ATOM 7399 C C . LEU A 1 899 ? 33.925 32.822 -22.486 1.00 84.50 899 LEU A C 1
ATOM 7401 O O . LEU A 1 899 ? 34.296 32.377 -21.401 1.00 84.50 899 LEU A O 1
ATOM 7405 N N . PHE A 1 900 ? 34.767 32.993 -23.507 1.00 81.75 900 PHE A N 1
ATOM 7406 C CA . PHE A 1 900 ? 36.181 32.607 -23.448 1.00 81.75 900 PHE A CA 1
ATOM 7407 C C . PHE A 1 900 ? 37.059 33.589 -22.651 1.00 81.75 900 PHE A C 1
ATOM 7409 O O . PHE A 1 900 ? 38.218 33.282 -22.370 1.00 81.75 900 PHE A O 1
ATOM 7416 N N . SER A 1 901 ? 36.510 34.730 -22.213 1.00 81.19 901 SER A N 1
ATOM 7417 C CA . SER A 1 901 ? 37.209 35.683 -21.337 1.00 81.19 901 SER A CA 1
ATOM 7418 C C . SER A 1 901 ? 37.477 35.159 -19.915 1.00 81.19 901 SER A C 1
ATOM 7420 O O . SER A 1 901 ? 38.388 35.649 -19.248 1.00 81.19 901 SER A O 1
ATOM 7422 N N . GLU A 1 902 ? 36.734 34.145 -19.453 1.00 81.56 902 GLU A N 1
ATOM 7423 C CA . GLU A 1 902 ? 36.909 33.527 -18.134 1.00 81.56 902 GLU A CA 1
ATOM 7424 C C . GLU A 1 902 ? 37.044 31.998 -18.240 1.00 81.56 902 GLU A C 1
ATOM 7426 O O . GLU A 1 902 ? 36.065 31.282 -18.449 1.00 81.56 902 GLU A O 1
ATOM 7431 N N . SER A 1 903 ? 38.242 31.462 -17.982 1.00 78.81 903 SER A N 1
ATOM 7432 C CA . SER A 1 903 ? 38.492 30.007 -17.986 1.00 78.81 903 SER A CA 1
ATOM 7433 C C . SER A 1 903 ? 37.601 29.226 -17.007 1.00 78.81 903 SER A C 1
ATOM 7435 O O . SER A 1 903 ? 37.284 28.062 -17.241 1.00 78.81 903 SER A O 1
ATOM 7437 N N . ALA A 1 904 ? 37.137 29.867 -15.929 1.00 83.44 904 ALA A N 1
ATOM 7438 C CA . ALA A 1 904 ? 36.196 29.276 -14.981 1.00 83.44 904 ALA A CA 1
ATOM 7439 C C . ALA A 1 904 ? 34.832 28.924 -15.612 1.00 83.44 904 ALA A C 1
ATOM 7441 O O . ALA A 1 904 ? 34.226 27.939 -15.197 1.00 83.44 904 ALA A O 1
ATOM 7442 N N . LEU A 1 905 ? 34.362 29.672 -16.619 1.00 83.25 905 LEU A N 1
ATOM 7443 C CA . LEU A 1 905 ? 33.074 29.416 -17.278 1.00 83.25 905 LEU A CA 1
ATOM 7444 C C . LEU A 1 905 ? 33.132 28.197 -18.198 1.00 83.25 905 LEU A C 1
ATOM 7446 O O . LEU A 1 905 ? 32.245 27.350 -18.147 1.00 83.25 905 LEU A O 1
ATOM 7450 N N . ILE A 1 906 ? 34.202 28.090 -18.987 1.00 81.88 906 ILE A N 1
ATOM 7451 C CA . ILE A 1 906 ? 34.480 26.965 -19.896 1.00 81.88 906 ILE A CA 1
ATOM 7452 C C . ILE A 1 906 ? 34.491 25.655 -19.103 1.00 81.88 906 ILE A C 1
ATOM 7454 O O . ILE A 1 906 ? 33.814 24.686 -19.436 1.00 81.88 906 ILE A O 1
ATOM 7458 N N . ASN A 1 907 ? 35.170 25.684 -17.960 1.00 84.25 907 ASN A N 1
ATOM 7459 C CA . ASN A 1 907 ? 35.246 24.582 -17.015 1.00 84.25 907 ASN A CA 1
ATOM 7460 C C . ASN A 1 907 ? 33.888 24.192 -16.407 1.00 84.25 907 ASN A C 1
ATOM 7462 O O . ASN A 1 907 ? 33.606 23.002 -16.247 1.00 84.25 907 ASN A O 1
ATOM 7466 N N . ILE A 1 908 ? 33.021 25.163 -16.100 1.00 88.44 908 ILE A N 1
ATOM 7467 C CA . ILE A 1 908 ? 31.648 24.891 -15.648 1.00 88.44 908 ILE A CA 1
ATOM 7468 C C . ILE A 1 908 ? 30.814 24.290 -16.789 1.00 88.44 908 ILE A C 1
ATOM 7470 O O . ILE A 1 908 ? 30.105 23.321 -16.545 1.00 88.44 908 ILE A O 1
ATOM 7474 N N . ILE A 1 909 ? 30.945 24.773 -18.029 1.00 87.31 909 ILE A N 1
ATOM 7475 C CA . ILE A 1 909 ? 30.272 24.202 -19.212 1.00 87.31 909 ILE A CA 1
ATOM 7476 C C . ILE A 1 909 ? 30.692 22.748 -19.447 1.00 87.31 909 ILE A C 1
ATOM 7478 O O . ILE A 1 909 ? 29.825 21.879 -19.502 1.00 87.31 909 ILE A O 1
ATOM 7482 N N . ASN A 1 910 ? 31.995 22.456 -19.478 1.00 86.62 910 ASN A N 1
ATOM 7483 C CA . ASN A 1 910 ? 32.513 21.086 -19.580 1.00 86.62 910 ASN A CA 1
ATOM 7484 C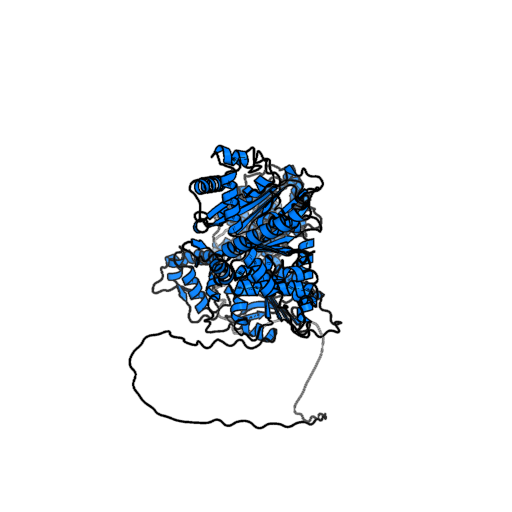 C . ASN A 1 910 ? 31.977 20.189 -18.452 1.00 86.62 910 ASN A C 1
ATOM 7486 O O . ASN A 1 910 ? 31.710 19.005 -18.659 1.00 86.62 910 ASN A O 1
ATOM 7490 N N . SER A 1 911 ? 31.778 20.752 -17.257 1.00 88.81 911 SER A N 1
ATOM 7491 C CA . SER A 1 911 ? 31.207 20.038 -16.111 1.00 88.81 911 SER A CA 1
ATOM 7492 C C . SER A 1 911 ? 29.695 19.797 -16.245 1.00 88.81 911 SER A C 1
ATOM 7494 O O . SER A 1 911 ? 29.215 18.764 -15.783 1.00 88.81 911 SER A O 1
ATOM 7496 N N . VAL A 1 912 ? 28.946 20.698 -16.894 1.00 89.50 912 VAL A N 1
ATOM 7497 C CA . VAL A 1 912 ? 27.525 20.501 -17.245 1.00 89.50 912 VAL A CA 1
ATOM 7498 C C . VAL A 1 912 ? 27.379 19.438 -18.337 1.00 89.50 912 VAL A C 1
ATOM 7500 O O . VAL A 1 912 ? 26.560 18.537 -18.185 1.00 89.50 912 VAL A O 1
ATOM 7503 N N . GLU A 1 913 ? 28.213 19.464 -19.378 1.00 86.50 913 GLU A N 1
ATOM 7504 C CA . GLU A 1 913 ? 28.255 18.388 -20.380 1.00 86.50 913 GLU A CA 1
ATOM 7505 C C . GLU A 1 913 ? 28.619 17.048 -19.721 1.00 86.50 913 GLU A C 1
ATOM 7507 O O . GLU A 1 913 ? 27.926 16.052 -19.906 1.00 86.50 913 GLU A O 1
ATOM 7512 N N . THR A 1 914 ? 29.615 17.027 -18.827 1.00 87.06 914 THR A N 1
ATOM 7513 C CA . THR A 1 914 ? 29.965 15.820 -18.052 1.00 87.06 914 THR A CA 1
ATOM 7514 C C . THR A 1 914 ? 28.766 15.277 -17.265 1.00 87.06 914 THR A C 1
ATOM 7516 O O . THR A 1 914 ? 28.589 14.064 -17.198 1.00 87.06 914 THR A O 1
ATOM 7519 N N . ILE A 1 915 ? 27.914 16.144 -16.705 1.00 87.88 915 ILE A N 1
ATOM 7520 C CA . ILE A 1 915 ? 26.670 15.756 -16.018 1.00 87.88 915 ILE A CA 1
ATOM 7521 C C . ILE A 1 915 ? 25.656 15.131 -16.983 1.00 87.88 915 ILE A C 1
ATOM 7523 O O . ILE A 1 915 ? 25.133 14.055 -16.693 1.00 87.88 915 ILE A O 1
ATOM 7527 N N . ILE A 1 916 ? 25.399 15.775 -18.127 1.00 84.44 916 ILE A N 1
ATOM 7528 C CA . ILE A 1 916 ? 24.467 15.282 -19.154 1.00 84.44 916 ILE A CA 1
ATOM 7529 C C . ILE A 1 916 ? 24.899 13.887 -19.622 1.00 84.44 916 ILE A C 1
ATOM 7531 O O . ILE A 1 916 ? 24.091 12.961 -19.683 1.00 84.44 916 ILE A O 1
ATOM 7535 N N . TYR A 1 917 ? 26.194 13.710 -19.881 1.00 78.94 917 TYR A N 1
ATOM 7536 C CA . TYR A 1 917 ? 26.775 12.448 -20.332 1.00 78.94 917 TYR A CA 1
ATOM 7537 C C . TYR A 1 917 ? 26.790 11.381 -19.236 1.00 78.94 917 TYR A C 1
ATOM 7539 O O . TYR A 1 917 ? 26.505 10.214 -19.511 1.00 78.94 917 TYR A O 1
ATOM 7547 N N . TYR A 1 918 ? 27.057 11.769 -17.989 1.00 80.06 918 TYR A N 1
ATOM 7548 C CA . TYR A 1 918 ? 26.993 10.871 -16.840 1.00 80.06 918 TYR A CA 1
ATOM 7549 C C . TYR A 1 918 ? 25.576 10.318 -16.628 1.00 80.06 918 TYR A C 1
ATOM 7551 O O . TYR A 1 918 ? 25.427 9.108 -16.451 1.00 80.06 918 TYR A O 1
ATOM 7559 N N . GLN A 1 919 ? 24.538 11.157 -16.747 1.00 78.38 919 GLN A N 1
ATOM 7560 C CA . GLN A 1 919 ? 23.144 10.703 -16.712 1.00 78.38 919 GLN A CA 1
ATOM 7561 C C . GLN A 1 919 ? 22.787 9.830 -17.924 1.00 78.38 919 GLN A C 1
ATOM 7563 O O . GLN A 1 919 ? 22.186 8.770 -17.753 1.00 78.38 919 GLN A O 1
ATOM 7568 N N . HIS A 1 920 ? 23.180 10.232 -19.137 1.00 71.56 920 HIS A N 1
ATOM 7569 C CA . HIS A 1 920 ? 22.777 9.537 -20.361 1.00 71.56 920 HIS A CA 1
ATOM 7570 C C . HIS A 1 920 ? 23.438 8.157 -20.529 1.00 71.56 920 HIS A C 1
ATOM 7572 O O . HIS A 1 920 ? 22.806 7.216 -21.009 1.00 71.56 920 HIS A O 1
ATOM 7578 N N . PHE A 1 921 ? 24.708 8.013 -20.133 1.00 68.81 921 PHE A N 1
ATOM 7579 C CA . PHE A 1 921 ? 25.483 6.779 -20.318 1.00 68.81 921 PHE A CA 1
ATOM 7580 C C . PHE A 1 921 ? 25.689 5.960 -19.035 1.00 68.81 921 PHE A C 1
ATOM 7582 O O . PHE A 1 921 ? 26.233 4.855 -19.116 1.00 68.81 921 PHE A O 1
ATOM 7589 N N . GLY A 1 922 ? 25.302 6.477 -17.861 1.00 65.38 922 GLY A N 1
ATOM 7590 C CA . GLY A 1 922 ? 25.534 5.826 -16.564 1.00 65.38 922 GLY A CA 1
ATOM 7591 C C . GLY A 1 922 ? 27.019 5.594 -16.259 1.00 65.38 922 GLY A C 1
ATOM 7592 O O . GLY A 1 922 ? 27.376 4.651 -15.552 1.00 65.38 922 GLY A O 1
ATOM 7593 N N . LYS A 1 923 ? 27.902 6.390 -16.873 1.00 69.69 923 LYS A N 1
ATOM 7594 C CA . LYS A 1 923 ? 29.361 6.269 -16.794 1.00 69.69 923 LYS A CA 1
ATOM 7595 C C . LYS A 1 923 ? 29.992 7.647 -16.834 1.00 69.69 923 LYS A C 1
ATOM 7597 O O . LYS A 1 923 ? 29.594 8.496 -17.625 1.00 69.69 923 LYS A O 1
ATOM 7602 N N . TYR A 1 924 ? 31.024 7.844 -16.023 1.00 79.12 924 TYR A N 1
ATOM 7603 C CA . TYR A 1 924 ? 31.830 9.054 -16.084 1.00 79.12 924 TYR A CA 1
ATOM 7604 C C . TYR A 1 924 ? 32.626 9.095 -17.395 1.00 79.12 924 TYR A C 1
ATOM 7606 O O . TYR A 1 924 ? 33.496 8.254 -17.625 1.00 79.12 924 TYR A O 1
ATOM 7614 N N . ILE A 1 925 ? 32.313 10.075 -18.241 1.00 76.50 925 ILE A N 1
ATOM 7615 C CA . ILE A 1 925 ? 33.065 10.396 -19.454 1.00 76.50 925 ILE A CA 1
ATOM 7616 C C . ILE A 1 925 ? 33.920 11.618 -19.135 1.00 76.50 925 ILE A C 1
ATOM 7618 O O . ILE A 1 925 ? 33.424 12.632 -18.653 1.00 76.50 925 ILE A O 1
ATOM 7622 N N . GLN A 1 926 ? 35.221 11.489 -19.363 1.00 75.38 926 GLN A N 1
ATOM 7623 C CA . GLN A 1 926 ? 36.192 12.524 -19.046 1.00 75.38 926 GLN A CA 1
ATOM 7624 C C . GLN A 1 926 ? 36.192 13.590 -20.155 1.00 75.38 926 GLN A C 1
ATOM 7626 O O . GLN A 1 926 ? 36.354 13.258 -21.331 1.00 75.38 926 GLN A O 1
ATOM 7631 N N . ILE A 1 927 ? 36.005 14.859 -19.779 1.00 76.88 927 ILE A N 1
ATOM 7632 C CA . ILE A 1 927 ? 35.968 16.016 -20.687 1.00 76.88 927 ILE A CA 1
ATOM 7633 C C . ILE A 1 927 ? 36.941 17.070 -20.142 1.00 76.88 927 ILE A C 1
ATOM 7635 O O . ILE A 1 927 ? 36.716 17.609 -19.057 1.00 76.88 927 ILE A O 1
ATOM 7639 N N . GLY A 1 928 ? 38.039 17.313 -20.865 1.00 67.62 928 GLY A N 1
ATOM 7640 C CA . GLY A 1 928 ? 39.109 18.277 -20.552 1.00 67.62 928 GLY A CA 1
ATOM 7641 C C . GLY A 1 928 ? 39.967 17.970 -19.314 1.00 67.62 928 GLY A C 1
ATOM 7642 O O . GLY A 1 928 ? 41.192 17.960 -19.372 1.00 67.62 928 GLY A O 1
ATOM 7643 N N . TYR A 1 929 ? 39.349 17.684 -18.170 1.00 65.69 929 TYR A N 1
ATOM 7644 C CA . TYR A 1 929 ? 40.038 17.515 -16.889 1.00 65.69 929 TYR A CA 1
ATOM 7645 C C . TYR A 1 929 ? 40.546 16.095 -16.609 1.00 65.69 929 TYR A C 1
ATOM 7647 O O . TYR A 1 929 ? 39.851 15.115 -16.861 1.00 65.69 929 TYR A O 1
ATOM 7655 N N . GLU A 1 930 ? 41.681 15.971 -15.912 1.00 64.44 930 GLU A N 1
ATOM 7656 C CA . GLU A 1 930 ? 42.248 14.697 -15.419 1.00 64.44 930 GLU A CA 1
ATOM 7657 C C . GLU A 1 930 ? 41.591 14.131 -14.133 1.00 64.44 930 GLU A C 1
ATOM 7659 O O . GLU A 1 930 ? 42.246 13.493 -13.300 1.00 64.44 930 GLU A O 1
ATOM 7664 N N . PHE A 1 931 ? 40.287 14.337 -13.922 1.00 76.62 931 PHE A N 1
ATOM 7665 C CA . PHE A 1 931 ? 39.591 13.724 -12.781 1.00 76.62 931 PHE A CA 1
ATOM 7666 C C . PHE A 1 931 ? 39.140 12.299 -13.099 1.00 76.62 931 PHE A C 1
ATOM 7668 O O . PHE A 1 931 ? 38.603 12.029 -14.165 1.00 76.62 931 PHE A O 1
ATOM 7675 N N . LYS A 1 932 ? 39.334 11.383 -12.141 1.00 69.12 932 LYS A N 1
ATOM 7676 C CA . LYS A 1 932 ? 39.071 9.941 -12.312 1.00 69.12 932 LYS A CA 1
ATOM 7677 C C . LYS A 1 932 ? 37.597 9.538 -12.158 1.00 69.12 932 LYS A C 1
ATOM 7679 O O . LYS A 1 932 ? 37.269 8.387 -12.424 1.00 69.12 932 LYS A O 1
ATOM 7684 N N . ASN A 1 933 ? 36.743 10.435 -11.662 1.00 82.25 933 ASN A N 1
ATOM 7685 C CA . ASN A 1 933 ? 35.300 10.244 -11.495 1.00 82.25 933 ASN A CA 1
ATOM 7686 C C . ASN A 1 933 ? 34.586 11.584 -11.227 1.00 82.25 933 ASN A C 1
ATOM 7688 O O . ASN A 1 933 ? 35.226 12.596 -10.915 1.00 82.25 933 ASN A O 1
ATOM 7692 N N . ILE A 1 934 ? 33.250 11.564 -11.285 1.00 86.00 934 ILE A N 1
ATOM 7693 C CA . ILE A 1 934 ? 32.399 12.745 -11.088 1.00 86.00 934 ILE A CA 1
ATOM 7694 C C . ILE A 1 934 ? 32.525 13.339 -9.676 1.00 86.00 934 ILE A C 1
ATOM 7696 O O . ILE A 1 934 ? 32.517 14.559 -9.518 1.00 86.00 934 ILE A O 1
ATOM 7700 N N . ILE A 1 935 ? 32.756 12.510 -8.651 1.00 88.00 935 ILE A N 1
ATOM 7701 C CA . ILE A 1 935 ? 33.017 12.965 -7.274 1.00 88.00 935 ILE A CA 1
ATOM 7702 C C . ILE A 1 935 ? 34.301 13.796 -7.204 1.00 88.00 935 ILE A C 1
ATOM 7704 O O . ILE A 1 935 ? 34.337 14.802 -6.498 1.00 88.00 935 ILE A O 1
ATOM 7708 N N . GLY A 1 936 ? 35.361 13.389 -7.909 1.00 86.00 936 GLY A N 1
ATOM 7709 C CA . GLY A 1 936 ? 36.635 14.105 -7.970 1.00 86.00 936 GLY A CA 1
ATOM 7710 C C . GLY A 1 936 ? 36.492 15.477 -8.626 1.00 86.00 936 GLY A C 1
ATOM 7711 O O . GLY A 1 936 ? 36.951 16.467 -8.056 1.00 86.00 936 GLY A O 1
ATOM 7712 N N . LEU A 1 937 ? 35.780 15.534 -9.758 1.00 88.50 937 LEU A N 1
ATOM 7713 C CA . LEU A 1 937 ? 35.409 16.775 -10.445 1.00 88.50 937 LEU A CA 1
ATOM 7714 C C . LEU A 1 937 ? 34.598 17.701 -9.522 1.00 88.50 937 LEU A C 1
ATOM 7716 O O . LEU A 1 937 ? 35.015 18.825 -9.246 1.00 88.50 937 LEU A O 1
ATOM 7720 N N . SER A 1 938 ? 33.501 17.193 -8.951 1.00 89.88 938 SER A N 1
ATOM 7721 C CA . SER A 1 938 ? 32.627 17.930 -8.023 1.00 89.88 938 SER A CA 1
ATOM 7722 C C . SER A 1 938 ? 33.407 18.483 -6.828 1.00 89.88 938 SER A C 1
ATOM 7724 O O . SER A 1 938 ? 33.298 19.653 -6.463 1.00 89.88 938 SER A O 1
ATOM 7726 N N . ASN A 1 939 ? 34.268 17.657 -6.228 1.00 89.75 939 ASN A N 1
ATOM 7727 C CA . ASN A 1 939 ? 35.121 18.057 -5.116 1.00 89.75 939 ASN A CA 1
ATOM 7728 C C . ASN A 1 939 ? 36.136 19.148 -5.486 1.00 89.75 939 ASN A C 1
ATOM 7730 O O . ASN A 1 939 ? 36.527 19.907 -4.595 1.00 89.75 939 ASN A O 1
ATOM 7734 N N . ASN A 1 940 ? 36.596 19.205 -6.739 1.00 88.69 940 ASN A N 1
ATOM 7735 C CA . ASN A 1 940 ? 37.516 20.234 -7.208 1.00 88.69 940 ASN A CA 1
ATOM 7736 C C . ASN A 1 940 ? 36.796 21.573 -7.414 1.00 88.69 940 ASN A C 1
ATOM 7738 O O . ASN A 1 940 ? 37.243 22.583 -6.870 1.00 88.69 940 ASN A O 1
ATOM 7742 N N . LEU A 1 941 ? 35.638 21.557 -8.085 1.00 89.00 941 LEU A N 1
ATOM 7743 C CA . LEU A 1 941 ? 34.808 22.746 -8.307 1.00 89.00 941 LEU A CA 1
ATOM 7744 C C . LEU A 1 941 ? 34.465 23.449 -6.985 1.00 89.00 941 LEU A C 1
ATOM 7746 O O . LEU A 1 941 ? 34.680 24.649 -6.847 1.00 89.00 941 LEU A O 1
ATOM 7750 N N . PHE A 1 942 ? 34.038 22.697 -5.967 1.00 87.88 942 PHE A N 1
ATOM 7751 C CA . PHE A 1 942 ? 33.716 23.249 -4.642 1.00 87.88 942 PHE A CA 1
ATOM 7752 C C . PHE A 1 942 ? 34.941 23.694 -3.817 1.00 87.88 942 PHE A C 1
ATOM 7754 O O . PHE A 1 942 ? 34.772 24.336 -2.782 1.00 87.88 942 PHE A O 1
ATOM 7761 N N . ASN A 1 943 ? 36.166 23.360 -4.240 1.00 84.81 943 ASN A N 1
ATOM 7762 C CA . ASN A 1 943 ? 37.406 23.821 -3.604 1.00 84.81 943 ASN A CA 1
ATOM 7763 C C . ASN A 1 943 ? 37.992 25.080 -4.272 1.00 84.81 943 ASN A C 1
ATOM 7765 O O . ASN A 1 943 ? 38.741 25.809 -3.623 1.00 84.81 943 ASN A O 1
ATOM 7769 N N . GLY A 1 944 ? 37.717 25.318 -5.557 1.00 81.69 944 GLY A N 1
ATOM 7770 C CA . GLY A 1 944 ? 38.284 26.444 -6.299 1.00 81.69 944 GLY A CA 1
ATOM 7771 C C . GLY A 1 944 ? 37.523 27.745 -6.049 1.00 81.69 944 GLY A C 1
ATOM 7772 O O . GLY A 1 944 ? 36.364 27.882 -6.438 1.00 81.69 944 GLY A O 1
ATOM 7773 N N . SER A 1 945 ? 38.190 28.742 -5.463 1.00 78.44 945 SER A N 1
ATOM 7774 C CA . SER A 1 945 ? 37.611 30.073 -5.217 1.00 78.44 945 SER A CA 1
ATOM 7775 C C . SER A 1 945 ? 37.144 30.782 -6.497 1.00 78.44 945 SER A C 1
ATOM 7777 O O . SER A 1 945 ? 36.187 31.550 -6.449 1.00 78.44 945 SER A O 1
ATOM 7779 N N . SER A 1 946 ? 37.763 30.480 -7.642 1.00 83.25 946 SER A N 1
ATOM 7780 C CA . SER A 1 946 ? 37.371 30.962 -8.974 1.00 83.25 946 SER A CA 1
ATOM 7781 C C . SER A 1 946 ? 36.036 30.403 -9.481 1.00 83.25 946 SER A C 1
ATOM 7783 O O . SER A 1 946 ? 35.394 31.048 -10.304 1.00 83.25 946 SER A O 1
ATOM 7785 N N . TYR A 1 947 ? 35.595 29.234 -9.004 1.00 86.75 947 TYR A N 1
ATOM 7786 C CA . TYR A 1 947 ? 34.326 28.619 -9.418 1.00 86.75 947 TYR A CA 1
ATOM 7787 C C . TYR A 1 947 ? 33.149 29.025 -8.526 1.00 86.75 947 TYR A C 1
ATOM 7789 O O . TYR A 1 947 ? 31.998 28.881 -8.933 1.00 86.75 947 TYR A O 1
ATOM 7797 N N . ALA A 1 948 ? 33.411 29.556 -7.325 1.00 84.94 948 ALA A N 1
ATOM 7798 C CA . ALA A 1 948 ? 32.385 29.908 -6.341 1.00 84.94 948 ALA A CA 1
ATOM 7799 C C . ALA A 1 948 ? 31.225 30.786 -6.879 1.00 84.94 948 ALA A C 1
ATOM 7801 O O . ALA A 1 948 ? 30.085 30.503 -6.501 1.00 84.94 948 ALA A O 1
ATOM 7802 N N . PRO A 1 949 ? 31.437 31.772 -7.784 1.00 86.06 949 PRO A N 1
ATOM 7803 C CA . PRO A 1 949 ? 30.347 32.554 -8.388 1.00 86.06 949 PRO A CA 1
ATOM 7804 C C . PRO A 1 949 ? 29.437 31.765 -9.347 1.00 86.06 949 PRO A C 1
ATOM 7806 O O . PRO A 1 949 ? 28.398 32.282 -9.758 1.00 86.06 949 PRO A O 1
ATOM 7809 N N . TYR A 1 950 ? 29.822 30.540 -9.718 1.00 87.94 950 TYR A N 1
ATOM 7810 C CA . TYR A 1 950 ? 29.185 29.714 -10.749 1.00 87.94 950 TYR A CA 1
ATOM 7811 C C . TYR A 1 950 ? 28.664 28.366 -10.221 1.00 87.94 950 TYR A C 1
ATOM 7813 O O . TYR A 1 950 ? 27.995 27.638 -10.952 1.00 87.94 950 TYR A O 1
ATOM 7821 N N . LEU A 1 951 ? 28.906 28.033 -8.946 1.00 89.25 951 LEU A N 1
ATOM 7822 C CA . LEU A 1 951 ? 28.479 26.757 -8.354 1.00 89.25 951 LEU A CA 1
ATOM 7823 C C . LEU A 1 951 ? 26.954 26.559 -8.339 1.00 89.25 951 LEU A C 1
ATOM 7825 O O . LEU A 1 951 ? 26.511 25.424 -8.491 1.00 89.25 951 LEU A O 1
ATOM 7829 N N . ASP A 1 952 ? 26.147 27.622 -8.243 1.00 88.31 952 ASP A N 1
ATOM 7830 C CA . ASP A 1 952 ? 24.681 27.514 -8.359 1.00 88.31 952 ASP A CA 1
ATOM 7831 C C . ASP A 1 952 ? 24.252 26.986 -9.746 1.00 88.31 952 ASP A C 1
ATOM 7833 O O . ASP A 1 952 ? 23.301 26.212 -9.838 1.00 88.31 952 ASP A O 1
ATOM 7837 N N . ILE A 1 953 ? 24.988 27.319 -10.819 1.00 88.25 953 ILE A N 1
ATOM 7838 C CA . ILE A 1 953 ? 24.748 26.790 -12.177 1.00 88.25 953 ILE A CA 1
ATOM 7839 C C . ILE A 1 953 ? 25.047 25.287 -12.213 1.00 88.25 953 ILE A C 1
ATOM 7841 O O . ILE A 1 953 ? 24.260 24.506 -12.742 1.00 88.25 953 ILE A O 1
ATOM 7845 N N . TYR A 1 954 ? 26.155 24.868 -11.598 1.00 90.62 954 TYR A N 1
ATOM 7846 C CA . TYR A 1 954 ? 26.550 23.462 -11.514 1.00 90.62 954 TYR A CA 1
ATOM 7847 C C . TYR A 1 954 ? 25.576 22.623 -10.663 1.00 90.62 954 TYR A C 1
ATOM 7849 O O . TYR A 1 954 ? 25.182 21.527 -11.059 1.00 90.62 954 TYR A O 1
ATOM 7857 N N . ILE A 1 955 ? 25.116 23.151 -9.524 1.00 89.69 955 ILE A N 1
ATOM 7858 C CA . ILE A 1 955 ? 24.108 22.498 -8.672 1.00 89.69 955 ILE A CA 1
ATOM 7859 C C . ILE A 1 955 ? 22.747 22.438 -9.379 1.00 89.69 955 ILE A C 1
ATOM 7861 O O . ILE A 1 955 ? 22.056 21.424 -9.278 1.00 89.69 955 ILE A O 1
ATOM 7865 N N . HIS A 1 956 ? 22.359 23.490 -10.111 1.00 89.62 956 HIS A N 1
ATOM 7866 C CA . HIS A 1 956 ? 21.161 23.466 -10.950 1.00 89.62 956 HIS A CA 1
ATOM 7867 C C . HIS A 1 956 ? 21.268 22.377 -12.023 1.00 89.62 956 HIS A C 1
ATOM 7869 O O . HIS A 1 956 ? 20.343 21.584 -12.153 1.00 89.62 956 HIS A O 1
ATOM 7875 N N . ALA A 1 957 ? 22.412 22.265 -12.707 1.00 88.88 957 ALA A N 1
ATOM 7876 C CA . ALA A 1 957 ? 22.664 21.224 -13.702 1.00 88.88 957 ALA A CA 1
ATOM 7877 C C . ALA A 1 957 ? 22.519 19.807 -13.130 1.00 88.88 957 ALA A C 1
ATOM 7879 O O . ALA A 1 957 ? 21.823 18.982 -13.718 1.00 88.88 957 ALA A O 1
ATOM 7880 N N . LEU A 1 958 ? 23.123 19.538 -11.964 1.00 88.06 958 LEU A N 1
ATOM 7881 C CA . LEU A 1 958 ? 23.012 18.243 -11.286 1.00 88.06 958 LEU A CA 1
ATOM 7882 C C . LEU A 1 958 ? 21.549 17.853 -11.036 1.00 88.06 958 LEU A C 1
ATOM 7884 O O . LEU A 1 958 ? 21.188 16.696 -11.223 1.00 88.06 958 LEU A O 1
ATOM 7888 N N . LYS A 1 959 ? 20.704 18.805 -10.623 1.00 87.38 959 LYS A N 1
ATOM 7889 C CA . LYS A 1 959 ? 19.280 18.550 -10.351 1.00 87.38 959 LYS A CA 1
ATOM 7890 C C . LYS A 1 959 ? 18.459 18.433 -11.636 1.00 87.38 959 LYS A C 1
ATOM 7892 O O . LYS A 1 959 ? 17.693 17.490 -11.783 1.00 87.38 959 LYS A O 1
ATOM 7897 N N . GLN A 1 960 ? 18.657 19.355 -12.576 1.00 87.38 960 GLN A N 1
ATOM 7898 C CA . GLN A 1 960 ? 17.901 19.447 -13.830 1.00 87.38 960 GLN A CA 1
ATOM 7899 C C . GLN A 1 960 ? 18.164 18.272 -14.785 1.00 87.38 960 GLN A C 1
ATOM 7901 O O . GLN A 1 960 ? 17.323 17.953 -15.624 1.00 87.38 960 GLN A O 1
ATOM 7906 N N . TYR A 1 961 ? 19.322 17.622 -14.649 1.00 84.19 961 TYR A N 1
ATOM 7907 C CA . TYR A 1 961 ? 19.694 16.409 -15.373 1.00 84.19 961 TYR A CA 1
ATOM 7908 C C . TYR A 1 961 ? 19.775 15.170 -14.462 1.00 84.19 961 TYR A C 1
ATOM 7910 O O . TYR A 1 961 ? 20.508 14.247 -14.789 1.00 84.19 961 TYR A O 1
ATOM 7918 N N . GLU A 1 962 ? 19.061 15.134 -13.327 1.00 86.69 962 GLU A N 1
ATOM 7919 C CA . GLU A 1 962 ? 18.892 13.941 -12.459 1.00 86.69 962 GLU A CA 1
ATOM 7920 C C . GLU A 1 962 ? 20.194 13.276 -11.947 1.00 86.69 962 GLU A C 1
ATOM 7922 O O . GLU A 1 962 ? 20.182 12.166 -11.417 1.00 86.69 962 GLU A O 1
ATOM 7927 N N . ALA A 1 963 ? 21.338 13.948 -12.070 1.00 84.06 963 ALA A N 1
ATOM 7928 C CA . ALA A 1 963 ? 22.648 13.443 -11.665 1.00 84.06 963 ALA A CA 1
ATOM 7929 C C . ALA A 1 963 ? 22.987 13.743 -10.195 1.00 84.06 963 ALA A C 1
ATOM 7931 O O . ALA A 1 963 ? 23.997 13.258 -9.689 1.00 84.06 963 ALA A O 1
ATOM 7932 N N . PHE A 1 964 ? 22.174 14.555 -9.514 1.00 86.50 964 PHE A N 1
ATOM 7933 C CA . PHE A 1 964 ? 22.401 14.984 -8.134 1.00 86.50 964 PHE A CA 1
ATOM 7934 C C . PHE A 1 964 ? 22.365 13.810 -7.143 1.00 86.50 964 PHE A C 1
ATOM 7936 O O . PHE A 1 964 ? 23.334 13.625 -6.409 1.00 86.50 964 PHE A O 1
ATOM 7943 N N . GLU A 1 965 ? 21.315 12.983 -7.175 1.00 83.19 965 GLU A N 1
ATOM 7944 C CA . GLU A 1 965 ? 21.218 11.804 -6.298 1.00 83.19 965 GLU A CA 1
ATOM 7945 C C . GLU A 1 965 ? 22.253 10.736 -6.683 1.00 83.19 965 GLU A C 1
ATOM 7947 O O . GLU A 1 965 ? 22.990 10.256 -5.828 1.00 83.19 965 GLU A O 1
ATOM 7952 N N . LEU A 1 966 ? 22.448 10.484 -7.987 1.00 81.38 966 LEU A N 1
ATOM 7953 C CA . LEU A 1 966 ? 23.494 9.576 -8.487 1.00 81.38 966 LEU A CA 1
ATOM 7954 C C . LEU A 1 966 ? 24.907 9.959 -8.002 1.00 81.38 966 LEU A C 1
ATOM 7956 O O . LEU A 1 966 ? 25.750 9.091 -7.784 1.00 81.38 966 LEU A O 1
ATOM 7960 N N . LEU A 1 967 ? 25.193 11.256 -7.847 1.00 83.81 967 LEU A N 1
ATOM 7961 C CA . LEU A 1 967 ? 26.460 11.755 -7.306 1.00 83.81 967 LEU A CA 1
ATOM 7962 C C . LEU A 1 967 ? 26.555 11.582 -5.779 1.00 83.81 967 LEU A C 1
ATOM 7964 O O . LEU A 1 967 ? 27.649 11.341 -5.262 1.00 83.81 967 LEU A O 1
ATOM 7968 N N . LEU A 1 968 ? 25.439 11.710 -5.057 1.00 83.62 968 LEU A N 1
ATOM 7969 C CA . LEU A 1 968 ? 25.377 11.481 -3.611 1.00 83.62 968 LEU A CA 1
ATOM 7970 C C . LEU A 1 968 ? 25.536 9.991 -3.269 1.00 83.62 968 LEU A C 1
ATOM 7972 O O . LEU A 1 968 ? 26.299 9.672 -2.355 1.00 83.62 968 LEU A O 1
ATOM 7976 N N . ASP A 1 969 ? 24.923 9.098 -4.048 1.00 80.94 969 ASP A N 1
ATOM 7977 C CA . ASP A 1 969 ? 25.050 7.639 -3.923 1.00 80.94 969 ASP A CA 1
ATOM 7978 C C . ASP A 1 969 ? 26.487 7.146 -4.158 1.00 80.94 969 ASP A C 1
ATOM 7980 O O . ASP A 1 969 ? 26.987 6.253 -3.458 1.00 80.94 969 ASP A O 1
ATOM 7984 N N . GLU A 1 970 ? 27.200 7.730 -5.130 1.00 81.25 970 GLU A N 1
ATOM 7985 C CA . GLU A 1 970 ? 28.606 7.386 -5.349 1.00 81.25 970 GLU A CA 1
ATOM 7986 C C . GLU A 1 970 ? 29.550 7.979 -4.275 1.00 81.25 970 GLU A C 1
ATOM 7988 O O . GLU A 1 970 ? 30.616 7.398 -4.027 1.00 81.25 970 GLU A O 1
ATOM 7993 N N . ASP A 1 971 ? 29.195 9.077 -3.585 1.00 86.44 971 ASP A N 1
ATOM 7994 C CA . ASP A 1 971 ? 30.010 9.732 -2.538 1.00 86.44 971 ASP A CA 1
ATOM 7995 C C . ASP A 1 971 ? 30.021 8.956 -1.203 1.00 86.44 971 ASP A C 1
ATOM 7997 O O . ASP A 1 971 ? 29.811 9.494 -0.116 1.00 86.44 971 ASP A O 1
ATOM 8001 N N . LYS A 1 972 ? 30.403 7.676 -1.263 1.00 82.69 972 LYS A N 1
ATOM 8002 C CA . LYS A 1 972 ? 30.542 6.730 -0.134 1.00 82.69 972 LYS A CA 1
ATOM 8003 C C . LYS A 1 972 ? 31.448 7.209 1.010 1.00 82.69 972 LYS A C 1
ATOM 8005 O O . LYS A 1 972 ? 31.497 6.581 2.063 1.00 82.69 972 LYS A O 1
ATOM 8010 N N . LYS A 1 973 ? 32.218 8.285 0.807 1.00 83.88 973 LYS A N 1
ATOM 8011 C CA . LYS A 1 973 ? 33.090 8.915 1.818 1.00 83.88 973 LYS A CA 1
ATOM 8012 C C . LYS A 1 973 ? 32.520 10.230 2.381 1.00 83.88 973 LYS A C 1
ATOM 8014 O O . LYS A 1 973 ? 33.160 10.838 3.243 1.00 83.88 973 LYS A O 1
ATOM 8019 N N . GLY A 1 974 ? 31.354 10.678 1.910 1.00 85.56 974 GLY A N 1
ATOM 8020 C CA . GLY A 1 974 ? 30.693 11.923 2.314 1.00 85.56 974 GLY A CA 1
ATOM 8021 C C . GLY A 1 974 ? 31.539 13.175 2.066 1.00 85.56 974 GLY A C 1
ATOM 8022 O O . GLY A 1 974 ? 31.487 14.120 2.854 1.00 85.56 974 GLY A O 1
ATOM 8023 N N . THR A 1 975 ? 32.403 13.155 1.050 1.00 89.62 975 THR A N 1
ATOM 8024 C CA . THR A 1 975 ? 33.352 14.234 0.741 1.00 89.62 975 THR A CA 1
ATOM 8025 C C . THR A 1 975 ? 32.706 15.392 -0.005 1.00 89.62 975 THR A C 1
ATOM 8027 O O . THR A 1 975 ? 32.936 16.549 0.349 1.00 89.62 975 THR A O 1
ATOM 8030 N N . PHE A 1 976 ? 31.868 15.079 -0.990 1.00 90.50 976 PHE A N 1
ATOM 8031 C CA . PHE A 1 976 ? 31.062 16.042 -1.722 1.00 90.50 976 PHE A CA 1
ATOM 8032 C C . PHE A 1 976 ? 29.922 16.554 -0.836 1.00 90.50 976 PHE A C 1
ATOM 8034 O O . PHE A 1 976 ? 29.777 17.769 -0.704 1.00 90.50 976 PHE A O 1
ATOM 8041 N N . ARG A 1 977 ? 29.213 15.667 -0.116 1.00 88.50 977 ARG A N 1
ATOM 8042 C CA . ARG A 1 977 ? 28.113 16.051 0.794 1.00 88.50 977 ARG A CA 1
ATOM 8043 C C . ARG A 1 977 ? 28.541 17.117 1.815 1.00 88.50 977 ARG A C 1
ATOM 8045 O O . ARG A 1 977 ? 27.914 18.165 1.906 1.00 88.50 977 ARG A O 1
ATOM 8052 N N . LYS A 1 978 ? 29.694 16.939 2.476 1.00 88.56 978 LYS A N 1
ATOM 8053 C CA . LYS A 1 978 ? 30.260 17.936 3.415 1.00 88.56 978 LYS A CA 1
ATOM 8054 C C . LYS A 1 978 ? 30.573 19.292 2.771 1.00 88.56 978 LYS A C 1
ATOM 8056 O O . LYS A 1 978 ? 30.465 20.324 3.436 1.00 88.56 978 LYS A O 1
ATOM 8061 N N . LYS A 1 979 ? 30.994 19.315 1.503 1.00 87.38 979 LYS A N 1
ATOM 8062 C CA . LYS A 1 979 ? 31.271 20.563 0.773 1.00 87.38 979 LYS A CA 1
ATOM 8063 C C . LYS A 1 979 ? 29.998 21.248 0.311 1.00 87.38 979 LYS A C 1
ATOM 8065 O O . LYS A 1 979 ? 29.933 22.471 0.369 1.00 87.38 979 LYS A O 1
ATOM 8070 N N . LEU A 1 980 ? 28.994 20.473 -0.084 1.00 89.56 980 LEU A N 1
ATOM 8071 C CA . LEU A 1 980 ? 27.665 20.964 -0.412 1.00 89.56 980 LEU A CA 1
ATOM 8072 C C . LEU A 1 980 ? 26.983 21.589 0.819 1.00 89.56 980 LEU A C 1
ATOM 8074 O O . LEU A 1 980 ? 26.468 22.701 0.732 1.00 89.56 980 LEU A O 1
ATOM 8078 N N . ASP A 1 981 ? 27.093 20.959 1.993 1.00 86.81 981 ASP A N 1
ATOM 8079 C CA . ASP A 1 981 ? 26.633 21.534 3.266 1.00 86.81 981 ASP A CA 1
ATOM 8080 C C . ASP A 1 981 ? 27.352 22.856 3.590 1.00 86.81 981 ASP A C 1
ATOM 8082 O O . ASP A 1 981 ? 26.733 23.833 4.015 1.00 86.81 981 ASP A O 1
ATOM 8086 N N . ASN A 1 982 ? 28.673 22.910 3.386 1.00 85.50 982 ASN A N 1
ATOM 8087 C CA . ASN A 1 982 ? 29.463 24.127 3.584 1.00 85.50 982 ASN A CA 1
ATOM 8088 C C . ASN A 1 982 ? 29.103 25.223 2.562 1.00 85.50 982 ASN A C 1
ATOM 8090 O O . ASN A 1 982 ? 29.080 26.406 2.898 1.00 85.50 982 ASN A O 1
ATOM 8094 N N . TYR A 1 983 ? 28.782 24.840 1.326 1.00 86.50 983 TYR A N 1
ATOM 8095 C CA . TYR A 1 983 ? 28.301 25.751 0.296 1.00 86.50 983 TYR A CA 1
ATOM 8096 C C . TYR A 1 983 ? 26.959 26.371 0.685 1.00 86.50 983 TYR A C 1
ATOM 8098 O O . TYR A 1 983 ? 26.848 27.592 0.695 1.00 86.50 983 TYR A O 1
ATOM 8106 N N . TYR A 1 984 ? 25.970 25.571 1.097 1.00 84.88 984 TYR A N 1
ATOM 8107 C CA . TYR A 1 984 ? 24.668 26.099 1.514 1.00 84.88 984 TYR A CA 1
ATOM 8108 C C . TYR A 1 984 ? 24.738 26.977 2.774 1.00 84.88 984 TYR A C 1
ATOM 8110 O O . TYR A 1 984 ? 23.933 27.898 2.904 1.00 84.88 984 TYR A O 1
ATOM 8118 N N . LYS A 1 985 ? 25.715 26.753 3.665 1.00 82.62 985 LYS A N 1
ATOM 8119 C CA . LYS A 1 985 ? 25.966 27.608 4.843 1.00 82.62 985 LYS A CA 1
ATOM 8120 C C . LYS A 1 985 ? 26.563 28.973 4.493 1.00 82.62 985 LYS A C 1
ATOM 8122 O O . LYS A 1 985 ? 26.162 29.968 5.084 1.00 82.62 985 LYS A O 1
ATOM 8127 N N . ASN A 1 986 ? 27.512 29.023 3.556 1.00 80.50 986 ASN A N 1
ATOM 8128 C CA . ASN A 1 986 ? 28.210 30.265 3.189 1.00 80.50 986 ASN A CA 1
ATOM 8129 C C . ASN A 1 986 ? 27.552 31.014 2.015 1.00 80.50 986 ASN A C 1
ATOM 8131 O O . ASN A 1 986 ? 27.800 32.203 1.835 1.00 80.50 986 ASN A O 1
ATOM 8135 N N . LYS A 1 987 ? 26.761 30.294 1.209 1.00 73.12 987 LYS A N 1
ATOM 8136 C CA . LYS A 1 987 ? 25.977 30.710 0.037 1.00 73.12 987 LYS A CA 1
ATOM 8137 C C . LYS A 1 987 ? 26.575 31.904 -0.735 1.00 73.12 987 LYS A C 1
ATOM 8139 O O . LYS A 1 987 ? 26.009 33.000 -0.702 1.00 73.12 987 LYS A O 1
ATOM 8144 N N . PRO A 1 988 ? 27.729 31.716 -1.409 1.00 75.25 988 PRO A N 1
ATOM 8145 C CA . PRO A 1 988 ? 28.378 32.784 -2.165 1.00 75.25 988 PRO A CA 1
ATOM 8146 C C . PRO A 1 988 ? 27.443 33.329 -3.251 1.00 75.25 988 PRO A C 1
ATOM 8148 O O . PRO A 1 988 ? 26.655 32.595 -3.842 1.00 75.25 988 PRO A O 1
ATOM 8151 N N . LYS A 1 989 ? 27.531 34.634 -3.520 1.00 77.50 989 LYS A N 1
ATOM 8152 C CA . LYS A 1 989 ? 26.647 35.312 -4.473 1.00 77.50 989 LYS A CA 1
ATOM 8153 C C . LYS A 1 989 ? 26.925 34.837 -5.907 1.00 77.50 989 LYS A C 1
ATOM 8155 O O . LYS A 1 989 ? 27.992 35.131 -6.444 1.00 77.50 989 LYS A O 1
ATOM 8160 N N . GLN A 1 990 ? 25.951 34.167 -6.526 1.00 80.88 990 GLN A N 1
ATOM 8161 C CA . GLN A 1 990 ? 26.004 33.782 -7.939 1.00 80.88 990 GLN A CA 1
ATOM 8162 C C . GLN A 1 990 ? 26.209 35.006 -8.845 1.00 80.88 990 GLN A C 1
ATOM 8164 O O . GLN A 1 990 ? 25.559 36.043 -8.675 1.00 80.88 990 GLN A O 1
ATOM 8169 N N . ASN A 1 991 ? 27.074 34.869 -9.848 1.00 82.44 991 ASN A N 1
ATOM 8170 C CA . ASN A 1 991 ? 27.216 35.842 -10.923 1.00 82.44 991 ASN A CA 1
ATOM 8171 C C . ASN A 1 991 ? 26.213 35.526 -12.048 1.00 82.44 991 ASN A C 1
ATOM 8173 O O . ASN A 1 991 ? 26.464 34.682 -12.906 1.00 82.44 991 ASN A O 1
ATOM 8177 N N . THR A 1 992 ? 25.069 36.214 -12.046 1.00 82.06 992 THR A N 1
ATOM 8178 C CA . THR A 1 992 ? 23.960 35.971 -12.988 1.00 82.06 992 THR A CA 1
ATOM 8179 C C . THR A 1 992 ? 24.221 36.460 -14.416 1.00 82.06 992 THR A C 1
ATOM 8181 O O . THR A 1 992 ? 23.450 36.122 -15.311 1.00 82.06 992 THR A O 1
ATOM 8184 N N . LYS A 1 993 ? 25.312 37.208 -14.660 1.00 83.19 993 LYS A N 1
ATOM 8185 C CA . LYS A 1 993 ? 25.677 37.800 -15.965 1.00 83.19 993 LYS A CA 1
ATOM 8186 C C . LYS A 1 993 ? 25.685 36.785 -17.117 1.00 83.19 993 LYS A C 1
ATOM 8188 O O . LYS A 1 993 ? 25.383 37.142 -18.250 1.00 83.19 993 LYS A O 1
ATOM 8193 N N . TYR A 1 994 ? 26.021 35.528 -16.825 1.00 84.31 994 TYR A N 1
ATOM 8194 C CA . TYR A 1 994 ? 26.169 34.469 -17.825 1.00 84.31 994 TYR A CA 1
ATOM 8195 C C . TYR A 1 994 ? 24.953 33.533 -17.930 1.00 84.31 994 TYR A C 1
ATOM 8197 O O . TYR A 1 994 ? 24.924 32.698 -18.831 1.00 84.31 994 TYR A O 1
ATOM 8205 N N . ASN A 1 995 ? 23.923 33.681 -17.080 1.00 86.50 995 ASN A N 1
ATOM 8206 C CA . ASN A 1 995 ? 22.746 32.794 -17.061 1.00 86.50 995 ASN A CA 1
ATOM 8207 C C . ASN A 1 995 ? 22.075 32.684 -18.442 1.00 86.50 995 ASN A C 1
ATOM 8209 O O . ASN A 1 995 ? 21.709 31.591 -18.865 1.00 86.50 995 ASN A O 1
ATOM 8213 N N . LYS A 1 996 ? 22.000 33.799 -19.178 1.00 84.25 996 LYS A N 1
ATOM 8214 C CA . LYS A 1 996 ? 21.453 33.859 -20.539 1.00 84.25 996 LYS A CA 1
ATOM 8215 C C . LYS A 1 996 ? 22.243 33.024 -21.556 1.00 84.25 996 LYS A C 1
ATOM 8217 O O . LYS A 1 996 ? 21.637 32.375 -22.404 1.00 84.25 996 LYS A O 1
ATOM 8222 N N . LEU A 1 997 ? 23.578 32.994 -21.459 1.00 86.62 997 LEU A N 1
ATOM 8223 C CA . LEU A 1 997 ? 24.410 32.139 -22.315 1.00 86.62 997 LEU A CA 1
ATOM 8224 C C . LEU A 1 997 ? 24.148 30.662 -21.991 1.00 86.62 997 LEU A C 1
ATOM 8226 O O . LEU A 1 997 ? 23.929 29.869 -22.901 1.00 86.62 997 LEU A O 1
ATOM 8230 N N . PHE A 1 998 ? 24.087 30.301 -20.705 1.00 86.62 998 PHE A N 1
ATOM 8231 C CA . PHE A 1 998 ? 23.780 28.929 -20.288 1.00 86.62 998 PHE A CA 1
ATOM 8232 C C . PHE A 1 998 ? 22.381 28.471 -20.736 1.00 86.62 998 PHE A C 1
ATOM 8234 O O . PHE A 1 998 ? 22.269 27.377 -21.278 1.00 86.62 998 PHE A O 1
ATOM 8241 N N . ASN A 1 999 ? 21.343 29.307 -20.608 1.00 86.31 999 ASN A N 1
ATOM 8242 C CA . ASN A 1 999 ? 19.995 29.009 -21.121 1.00 86.31 999 ASN A CA 1
ATOM 8243 C C . ASN A 1 999 ? 19.974 28.821 -22.658 1.00 86.31 999 ASN A C 1
ATOM 8245 O O . ASN A 1 999 ? 19.195 28.024 -23.176 1.00 86.31 999 ASN A O 1
ATOM 8249 N N . LYS A 1 1000 ? 20.831 29.539 -23.402 1.00 86.12 1000 LYS A N 1
ATOM 8250 C CA . LYS A 1 1000 ? 20.945 29.440 -24.870 1.00 86.12 1000 LYS A CA 1
ATOM 8251 C C . LYS A 1 1000 ? 21.702 28.186 -25.331 1.00 86.12 1000 LYS A C 1
ATOM 8253 O O . LYS A 1 1000 ? 21.349 27.597 -26.352 1.00 86.12 1000 LYS A O 1
ATOM 8258 N N . ILE A 1 1001 ? 22.724 27.769 -24.582 1.00 87.12 1001 ILE A N 1
ATOM 8259 C CA . ILE A 1 1001 ? 23.506 26.548 -24.843 1.00 87.12 1001 ILE A CA 1
ATOM 8260 C C . ILE A 1 1001 ? 22.696 25.297 -24.458 1.00 87.12 1001 ILE A C 1
ATOM 8262 O O . ILE A 1 1001 ? 22.581 24.358 -25.249 1.00 87.12 1001 ILE A O 1
ATOM 8266 N N . PHE A 1 1002 ? 22.095 25.302 -23.264 1.00 86.94 1002 PHE A N 1
ATOM 8267 C CA . PHE A 1 1002 ? 21.413 24.160 -22.658 1.00 86.94 1002 PHE A CA 1
ATOM 8268 C C . PHE A 1 1002 ? 19.894 24.364 -22.644 1.00 86.94 1002 PHE A C 1
ATOM 8270 O O . PHE A 1 1002 ? 19.339 24.974 -21.736 1.00 86.94 1002 PHE A O 1
ATOM 8277 N N . SER A 1 1003 ? 19.194 23.779 -23.618 1.00 69.69 1003 SER A N 1
ATOM 8278 C CA . SER A 1 1003 ? 17.742 23.960 -23.817 1.00 69.69 1003 SER A CA 1
ATOM 8279 C C . SER A 1 1003 ? 16.843 23.524 -22.651 1.00 69.69 1003 SER A C 1
ATOM 8281 O O . SER A 1 1003 ? 15.672 23.894 -22.624 1.00 69.69 1003 SER A O 1
ATOM 8283 N N . LYS A 1 1004 ? 17.357 22.733 -21.697 1.00 71.81 1004 LYS A N 1
ATOM 8284 C CA . LYS A 1 1004 ? 16.633 22.339 -20.476 1.00 71.81 1004 LYS A CA 1
ATOM 8285 C C . LYS A 1 1004 ? 16.878 23.272 -19.281 1.00 71.81 1004 LYS A C 1
ATOM 8287 O O . LYS A 1 1004 ? 16.282 23.034 -18.235 1.00 71.81 1004 LYS A O 1
ATOM 8292 N N . PHE A 1 1005 ? 17.737 24.287 -19.383 1.00 78.44 1005 PHE A N 1
ATOM 8293 C CA . PHE A 1 1005 ? 17.978 25.230 -18.286 1.00 78.44 1005 PHE A CA 1
ATOM 8294 C C . PHE A 1 1005 ? 16.893 26.307 -18.203 1.00 78.44 1005 PHE A C 1
ATOM 8296 O O . PHE A 1 1005 ? 16.388 26.795 -19.211 1.00 78.44 1005 PHE A O 1
ATOM 8303 N N . SER A 1 1006 ? 16.570 26.703 -16.972 1.00 73.50 1006 SER A N 1
ATOM 8304 C CA . SER A 1 1006 ? 15.603 27.762 -16.660 1.00 73.50 1006 SER A CA 1
ATOM 8305 C C . SER A 1 1006 ? 16.155 28.727 -15.604 1.00 73.50 1006 SER A C 1
ATOM 8307 O O . SER A 1 1006 ? 15.476 29.120 -14.651 1.00 73.50 1006 SER A O 1
ATOM 8309 N N . LEU A 1 1007 ? 17.425 29.116 -15.756 1.00 78.75 1007 LEU A N 1
ATOM 8310 C CA . LEU A 1 1007 ? 18.071 30.065 -14.851 1.00 78.75 1007 LEU A CA 1
ATOM 8311 C C . LEU A 1 1007 ? 17.427 31.446 -14.999 1.00 78.75 1007 LEU A C 1
ATOM 8313 O O . LEU A 1 1007 ? 17.304 31.962 -16.110 1.00 78.75 1007 LEU A O 1
ATOM 8317 N N . LYS A 1 1008 ? 17.054 32.070 -13.875 1.00 70.12 1008 LYS A N 1
ATOM 8318 C CA . LYS A 1 1008 ? 16.483 33.424 -13.879 1.00 70.12 1008 LYS A CA 1
ATOM 8319 C C . LYS A 1 1008 ? 17.495 34.435 -14.426 1.00 70.12 1008 LYS A C 1
ATOM 8321 O O . LYS A 1 1008 ? 18.638 34.489 -13.966 1.00 70.12 1008 LYS A O 1
ATOM 8326 N N . GLU A 1 1009 ? 17.049 35.236 -15.385 1.00 64.81 1009 GLU A N 1
ATOM 8327 C CA . GLU A 1 1009 ? 17.736 36.452 -15.822 1.00 64.81 1009 GLU A CA 1
ATOM 8328 C C . GLU A 1 1009 ? 17.414 37.586 -14.828 1.00 64.81 1009 GLU A C 1
ATOM 8330 O O . GLU A 1 1009 ? 16.292 37.659 -14.322 1.00 64.81 1009 GLU A O 1
ATOM 8335 N N . ASN A 1 1010 ? 18.410 38.425 -14.527 1.00 49.12 1010 ASN A N 1
ATOM 8336 C CA . ASN A 1 1010 ? 18.319 39.635 -13.695 1.00 49.12 1010 ASN A CA 1
ATOM 8337 C C . ASN A 1 1010 ? 18.840 40.819 -14.512 1.00 49.12 1010 ASN A C 1
ATOM 8339 O O . ASN A 1 1010 ? 19.922 40.629 -15.117 1.00 49.12 1010 ASN A O 1
#

Radius of gyration: 42.3 Å; chains: 1; bounding box: 126×101×122 Å

Secondary structure (DSSP, 8-state):
-EEEEEEESBTTB-S-EEEES-BTTB-EEEEEESTTSSHHHHHHHHHHHHH-----B-TTS-GGG-EEEEEEEEEGGG----HHHHHHHHHHHHHHHH--GGGGTTTTT-HHHHHHHHHHHHHHHT--GGGEEEEE--EES-S--S-TTGGGHHHHHTT----HHHHHHHHHHHHHHEEEEEE-SSS-HHHHT-TTSHHHHTTS-HHHHHHHHHHHH-EEEETTEEEEHHHHHHHHHHHHHHHHHHHHHTT-TT---PPPTTS-SS--HHHHHHHHHHHHHHT---EETTEEGGGS-HHHHHHHHHHHHHHHHHH-SS-SSEEEEEES-TTTT--HHHHHHHHHHHHHHHHHSSEEEEEE-S--TTGGG--SSEEEEEEEETTEEEEEEEESTTTTT-TTTS-HHHHHHHHHHHHHHHHHHHT-SSSPPEEEEESSHHHHHHHHHHHSSSGGGTTEEEEE-SSHHHHHHHHHHHHHH--TT--SPP---EEEEE-B-SS---PPTT--SEETTTEEEEEEEEETTEEEEEE--SS------B-GGGGS-HHHHHHHHHHHTTTSTTHHHHHTEEE-TT-SS----SSSS--SSEEE-TTT--THHHHTHHHHHHHHHSHHHHHHHHHHHHTS---S---HHHHHHHHHTTPPP-PPPP---------------------------------------------------------------------S--SSTTTTHHHHHHHHHHHTT-PPPHHHHHHHHHHHSSS--HHHHHHHHHHHHHHTT-HHHHHHHHHHHHHHTT-HHHHHHHHHTT------HHHHHHTHHHHSSS-HHHHHHHHHHHHHHSSS--HHHHHHHHHHHTSGGGGGS-HHHHHHHHHHHHHHHH--HHHHHHHHT-HHHHHHHHHHHHHHHHHHHSS----SS--SSHHHHHHHHTT-TTTGGGHHHHHHHHHHTTHHHHHHHH-TT-HHHHHHHHHHHH-----GGGHHHHHHH-TT--PPP-

Sequence (1010 aa):
MLIGLFVRNIKSYEKTFYIPTVKNNKPFTFYIGENGVGKSSILEALDIFFNNREWNINRNSKKHDAFICPVFLIKKESLNLTNNELKIISTINDLFLSWDINDTNYLKSNQHVLNFFYFLQEVKEMNNLNDYYLLLTPLHVSKQVNDYFFSFEKFITNQMEFDIGDVKNLIEKIKNIYSYIYVPVETPVDEILKMETTEMQMLLSEDILEYTEKMLSSKASIDGKKISIVDSINNKLDIFMYEVNDIISNIDNSYAYTADRQFKKYLTPKDIREQIFKAYFSIRSLSKNGKDIVQLSSGEKRKALIDIATAFLKQSSKRAKEVILAVDEPETSMHMKNVFDQFKQLESLVLEHNVQFIGTTHWYGFLPISDYGNLNHIALEDNDIKIKNLDFYNLFEQQDLFPDDIEMKSFFELVTSIITSIKSTTRFNKWIICEGSDDKKYLEYYLKFNQKNSNLRIIPVSGCGNVKKLYHLLYASLSQKDRVKIHGKILCLVDTDLRQFGLDNNILSDKDNTIYIRRIQIHKDIIKLDKIAQNTQRYSQTEVEDCLEPKKYFDTIKHIAIGTDIEQILNSYKQNNNCKISRIPSNNGEAVLLKFDEANGLIEHVNQFSEVISFLEKTSTKQQICNYYVSKYNSEFIPSWILDIVELLELDSCDIPSIDVKQEGTKALGRKQVIDTKKTIEEPIETKEKVEKTISNKNEIKLSKDNKEAKEDISNQEKIKLSSNNKEDLKETLDIEKGRTKLIDKEKSIDFSELDAELLKLFEQEKFSNNDSHIINDYMSKNFNNESFIYLLNKYFIKLSNNLNILHNIINHEIPIKFSIDDLLNNIQTLTSGSQYKLHLILEIMFISMKTFKQDDLEKVTNIINSRNVVNNTADINEFYFTIYVALKLNNLDELRLLFSESALINIINSVETIIYYQHFGKYIQIGYEFKNIIGLSNNLFNGSSYAPYLDIYIHALKQYEAFELLLDEDKKGTFRKKLDNYYKNKPKQNTKYNKLFNKIFSKFSLKEN

Organism: NCBI:txid2590022

=== Feature glossary ===
Legend for the data blocks above and below:

— What the protein is —

The amino-acid sequence is the protein's primary structure: the linear order of residues from the N-terminus to the C-terminus, written in one-letter code. Everything else here — the 3D coordinates, the secondary structure, the domain annotations — is ultimately a consequence of this string.

Functional annotations link the protein to curated databases. InterPro entries identify conserved domains and families by matching the sequence against member-database signatures (Pfam, PROSITE, CDD, …). Gene Ontology (GO) terms describe molecular function, biological process, and cellular component in a controlled vocabulary. CATH places the structure in a hierarchical fold classification (Class/Architecture/Topology/Homologous-superfamily). The organism is the source species.

— Where its atoms are —

Atomic coordinates in PDBx/mmCIF format — the same representation the Protein Data Bank distributes. Each line of the _atom_site loop places one backbone atom in Cartesian space (units: ångströms, origin: arbitrary).

The six renders are orthographic views along the three Cartesian axes in both directions. Representation (cartoon, sticks, or surface) and color scheme (sequence-rainbow or by-chain) vary across proteins so the training set covers all the common visualization conventions.

— Local backbone conformation —

Eight-state secondary structure (DSSP): H is the canonical α-helix, G the tighter 3₁₀-helix, I the wider π-helix; E/B are β-structure, T and S are turns and bends, and '-' is everything else. DSSP derives these from the pattern of main-chain N–H···O=C hydrogen bonds, not from the sequence.

Three-state secondary structure (P-SEA) collapses the eight DSSP classes into helix (a), strand (b), and coil (c). P-SEA assigns these from Cα geometry alone — distances and angles — without requiring backbone oxygens, so it works on any Cα trace.

φ (phi) and ψ (psi) are the two rotatable backbone dihedrals per residue: φ is the C(i-1)–N–Cα–C torsion, ψ is the N–Cα–C–N(i+1) torsion, both in degrees on (−180°, 180°]. α-helical residues cluster near (−60°, −45°); β-strand residues near (−120°, +130°). A Ramachandran plot is simply a scatter of (φ, ψ) for every residue.

— Global shape and packing —

The geometric summary reports three shape descriptors. Rg (radius of gyration) measures how spread out the Cα atoms are about their centre of mass; compact globular proteins have small Rg, elongated or unfolded ones large. Cα contacts (<8 Å, |i−j|>4) count long-range residue pairs in spatial proximity — high for tightly packed folds, near zero for rods or random coil. The bounding-box extents give the protein's footprint along x, y, z in Å.

SASA measures how much of the protein is reachable by solvent. It is computed by rolling a water-sized probe over the atomic surface and summing the exposed area (Å²). Per-residue SASA distinguishes core (buried, low SASA) from surface (exposed, high SASA) residues; total SASA is a whole-molecule size measure.

Plot images: a contact map (which residues are close in 3D, as an N×N binary image), a Ramachandran scatter (backbone torsion angles, revealing secondary-structure composition at a glance), and — for AlphaFold structures — a PAE heatmap (pairwise prediction confidence).

— Structural neighborhood —

A 3Di character summarizes, for each residue, the relative orientation of the Cα frame of its nearest spatial neighbor. Because it encodes fold topology rather than chemistry, 3Di alignments detect remote structural similarity that sequence alignment misses.

The Foldseek neighbor list gives the closest experimentally determined structures in the PDB, ranked by structural alignment. TM-score near 1 means near-identical fold; near 0.3 means only rough topology match. This is how one finds what a novel AlphaFold prediction most resembles in the solved-structure universe.

— Confidence and disorder —

For AlphaFold models, the B-factor field carries pLDDT — the model's own estimate of local accuracy on a 0–100 scale. Regions with pLDDT<50 should be treated as essentially unmodeled; they often correspond to intrinsically disordered segments.

Crystallographic B-factors measure how much each atom's electron density is smeared out, in Å². They rise in mobile loops and surface residues and fall in the buried interior. In AlphaFold models this column is repurposed to hold pLDDT instead.

Predicted Aligned Error (PAE) is an AlphaFold confidence matrix: entry (i, j) is the expected error in the position of residue j, in ångströms, when the prediction is superimposed on the true structure at residue i. Low PAE within a block of residues means that block is internally rigid and well-predicted; high PAE between two blocks means their relative placement is uncertain even if each block individually is confident.